Protein 3WQ5 (pdb70)

B-factor: mean 20.23, std 7.54, range [8.27, 58.3]

CATH classification: 3.20.20.80

Radius of gyration: 32.54 Å; Cα contacts (8 Å, |Δi|>4): 2121; chains: 2; bounding box: 75×90×69 Å

Secondary structure (DSSP, 8-state):
---GGGS-TT-EEEEE--HHHH---TT-TTPPPBHHHHHHHH-GGGSGGG--SSSTT-HHHHHHHHHHHHHHHT-SEEEEE--HHHHSTTSSGGG---HHHHHHHHHHHHHHHHTT-EEEEEEESS--BHHHHHHH-GGGSTTHHHHHHHHHHHHHHHHTTT--EEEEEE-HHHHHIIIIIS--STT----GGGSS-SS--TTTHHHHHHHHHHHHHHHHHHHIIIIIHHHH--EEEEEEE-PEEEESSSSHHHHHHHHHHHIIIIIHHHHHHHHSS--HHHHHHHGGGSPPPPHHHHHHHTT--SEEEEEE--EEEEEE----SS---SHHHHT-EEEESEETTEESS-B-SSTT-B--THHHHHHHHHHHHHTTS-EEEEEEE---EES-S-HHHHH--HHHHHHHHHHHHHHHHHHHTT-EEEEEEES-SB----GGGTTSEE--SEEEETTTTTEEEE-HHHHHHHHHTT-/--GGGS-TT-EEEEE--HHHH---TT-TTPPPBHHHHHHHH-GGGSGGG--SSSTT-HHHHHHHHHHHHHHHT-SEEEEE--HHHHSTTSSGGG---HHHHHHHHHHHHHHHHTT-EEEEEEESS--BHHHHHHH-GGGSTTHHHHHHHHHHHHHHHHTTT--EEEEEE-HHHHHIIIIIS--STT----GGGSS-SS--TTTHHHHHHHHHHHHHHHHHHHIIIIIHHHH--EEEEEEE-PEEEESSSSHHHHHHHHHHHIIIIIHHHHHHHHSS--HHHHHHHGGGSPPPPHHHHHHHTT--SEEEEEE--EEEEEE----SS---SHHHHT-EEEESEETTEESSEE-SSTT-EE-THHHHHHHHHHHHHTTS-EEEEEEE---EES-S-HHHHH--HHHHHHHHHHHHHHHHHHHTT-EEEEEEES-SB----GGGTTSEE--SEEEETTTTTEEEE-HHHHHHHHHTT-

Foldseek 3Di:
DFFCVLDDPQFFEAFEDECLWAAACQPHLQFAAFLQNVCLQVCLVLAAVSDGSNCKLNCLVCVLVLLVLRLLLPGQAYEYEQQQRLQQVLLAVVSDGRPRSLVSVVVNLVSNVVSNYAYAYAHEEQGHHVNCCVPANALLDLVNQVSLQVSLVVCCVSCLLRHFHYASYAALLCNLCCVADVLSFPVRAHDVVVVGGPHHHQQQRSQSSLLSVLSSLLSNLVCCVPPPCVPSVHFYFHEHEDAQEAQLDPDPQSVLLSVLRCLLRPQQQVVLQQPLFRDPLCCVQSPPSHDHQDPVRSVSRHVSGQAYAYEYFHHWHKGAADDDPDDDRHSVPSSRIDTHQDHPNHGVAPDAQDVRTHQDLLSLLVVLVCCCVPRVQGAYEHNEYWTKHFPDDDPVVVLACVVRLVRCVSNVVSVSVSVVVPRNYRYYHYPHCEQTQPGSHGNRIGGHCWYFDPPPPRDIHGHVNSVSSSVSHVD/DFCVLDDPQFFEAFEDECLWAAACQVHLQFAAFLQNVCLQVCLVLAAVSFGSNCKLNCLPCVLVLLVLRLLLPGQAYEYEQQQRLQQVLLAVVSDGRVSSLVSVVVNLVSNVVSNYAYAYEHEEQGHRVNCCVPANALLDLVNQVSLQVSLVVCCVSPLLRHFHYASYAALLCNLCCVADVLSFPVRAHDVVVVGGPHHHQQQRSQSSLLSVLSSLLSNLVCCVPPPCVPSVHFYEHEHEDAQEAQLDPDPQSVLLSVLRCLLRPQCQLVLQQPLFRDPLCCVQSPPSHDGQDPVRSVSRHVSGQEYEYEYFHHWHKGAADDDPDDDRHSVPSSRIDTHQDHVRHGVACDAQDVRTHQDLLSLLVVLVVCCVPRVQHAYEHNEYWTKHFPDDDPVVVLACVVGLVRCVSNVVSVSVSVVVPRNYRYYHYPHQEQTQPGSHGNRIGGHCWYFDPVPSRDTHGHVNSVSSSVSHVD

InterPro domains:
  IPR001360 Glycoside hydrolase family 1 [PF00232] (37-504)
  IPR001360 Glycoside hydrolase family 1 [PR00131] (336-350)
  IPR001360 Glycoside hydrolase family 1 [PR00131] (412-420)
  IPR001360 Glycoside hydrolase family 1 [PR00131] (433-444)
  IPR001360 Glycoside hydrolase family 1 [PR00131] (454-471)
  IPR001360 Glycoside hydrolase family 1 [PR00131] (478-490)
  IPR001360 Glycoside hydrolase family 1 [PTHR10353] (39-505)
  IPR017853 Glycoside hydrolase superfamily [SSF51445] (29-505)
  IPR018120 Glycoside hydrolase family 1, active site [PS00572] (412-420)
  IPR033132 Glycosyl hydrolases family 1, N-terminal conserved site [PS00653] (43-57)

Solvent-accessible surface area: 35012 Å² total; per-residue (Å²): 115,48,38,41,102,48,9,58,139,68,6,10,1,2,0,0,3,2,4,11,2,2,6,4,3,8,147,81,17,52,24,8,78,1,4,1,17,41,4,2,101,119,58,74,80,24,4,42,123,38,24,32,1,52,86,4,0,28,4,25,99,69,24,112,91,1,0,82,25,0,107,88,0,11,8,34,0,0,0,3,2,0,2,0,0,1,0,0,31,167,0,67,75,107,34,33,65,21,79,99,0,15,44,9,0,32,67,0,0,73,22,0,70,84,65,57,0,68,3,0,0,0,0,2,4,13,1,0,0,30,36,0,25,105,100,30,19,0,0,42,13,102,117,0,20,88,10,0,78,43,0,0,24,10,0,0,117,65,0,0,88,54,0,66,29,0,0,0,1,3,14,2,30,11,2,0,54,3,0,0,1,18,0,62,15,1,27,3,55,1,9,91,101,64,98,84,16,102,70,27,58,0,0,40,18,0,0,66,0,0,16,8,1,0,20,0,0,1,7,0,2,97,28,0,82,128,102,4,37,91,142,14,162,1,84,0,0,0,0,3,15,1,57,37,12,30,44,55,45,154,44,156,46,11,132,48,0,5,76,30,6,5,20,5,7,1,4,0,2,0,33,0,0,21,95,8,74,6,1,146,14,0,103,160,45,5,34,215,61,13,35,139,30,77,192,68,44,25,77,68,0,120,41,6,34,41,3,0,0,1,0,0,29,5,1,12,20,0,57,48,59,96,112,82,161,93,89,86,84,2,12,68,68,15,8,40,21,73,64,36,11,92,86,129,70,101,34,15,24,132,95,27,24,15,112,59,51,20,12,44,30,121,0,0,69,29,1,0,36,34,0,51,132,102,14,130,44,12,43,0,21,0,0,9,0,2,4,0,22,71,53,106,76,88,35,136,103,10,38,56,0,87,66,0,34,65,4,0,41,55,0,0,66,10,0,83,73,0,36,56,50,23,5,86,3,65,0,1,0,0,8,0,0,0,0,1,0,19,24,65,14,0,39,36,28,15,10,0,0,0,4,0,16,48,208,71,50,28,88,34,74,42,0,87,1,0,77,49,1,51,141,3,4,104,78,90,48,44,100,56,6,60,154,67,6,10,0,0,0,0,2,2,4,12,1,2,6,5,3,8,167,84,17,48,22,8,77,1,3,0,10,40,4,1,87,119,62,67,82,27,6,41,128,36,21,32,2,52,84,4,0,27,4,24,98,70,31,111,95,1,0,116,24,0,109,87,0,8,9,34,0,0,0,4,1,0,2,0,0,1,0,0,29,100,1,62,74,109,32,32,56,20,155,98,0,12,44,9,0,35,69,0,0,74,22,0,65,82,65,57,1,70,3,0,0,0,0,2,4,13,1,0,0,28,37,1,22,106,103,32,16,0,0,40,11,102,117,0,25,98,10,0,50,45,0,0,27,8,0,0,114,65,1,0,88,58,0,68,27,0,0,0,1,2,14,1,31,9,2,0,55,2,0,0,3,17,0,62,18,1,26,2,52,0,9,90,104,63,96,87,14,99,143,26,61,0,0,41,18,0,0,67,0,0,18,9,1,0,24,0,0,1,16,0,2,97,26,0,82,124,126,23,36,90,196,18,154,0,79,0,0,0,0,3,13,1,55,33,12,34,40,56,44,158,45,144,46,11,130,46,0,6,70,28,4,6,19,5,6,1,3,0,2,0,36,0,0,12,92,7,104,5,2,101,12,0,57,158,48,7,25,211,62,3,35,171,28,81,112,67,46,23,159,83,0,119,39,5,34,41,2,0,0,0,0,0,27,5,1,12,21,0,59,57,57,101,106,86,117,105,77,92,92,3,12,66,59,14,8,41,19,75,67,34,9,86,106,70,65,108,28,17,24,129,91,26,28,12,108,61,48,18,13,43,34,121,0,0,67,28,1,0,32,30,0,53,125,106,9,106,39,13,28,0,15,0,0,10,0,2,4,0,23,66,54,114,81,91,33,66,91,9,34,100,0,87,63,0,33,73,4,6,38,50,1,0,57,9,0,67,71,0,36,91,44,34,3,51,6,104,0,0,0,2,8,0,0,0,0,1,0,20,24,65,14,0,40,37,27,14,11,0,0,0,5,0,17,47,131,60,52,27,92,37,76,45,0,82,2,0,82,44,5,52,154,2,2,104,130

Sequence (949 aa):
SFNRTSFPDGFVFGAASSAYQFEGAAKEGGKGPNIWDTFTHEFPGKISNGSTGDVADDFYHRYKEDVKVLKFIGLDGFRMSISWARVLPRGKLSGGVNKEGIAFYNNVINDLLSKGIQPFITIFHWDLPQALEDEYGGFLSPHIVNDFRDFAELCFKEFGDRVKHWITMNEPWSYSYGGYDAGLLAPGRCSAFMAFCPKGNSGTEPYIVTHNLLLSHAAAVKLYKEKYQAYQKGQIGITLVTYWMIPYSNSKADKDAAQRALDFMYGWFIEPLSFGEYPKSMRRLVGKRLPRFTKEQAMLVKGSFDFLGLNYYIANYVLNVPTSNSVNLSYTTDSLSNQTAFRNGVAIGRPTGVPAFFMYPKGLKDLLVYTKEKYNDPVIYITENGMGDNNNVTTEEGIKDPQRVYFYNQHLLSLKNAIAAGVKVKGYFTWAFLDNFEWLSGYTQRFGIVYVDFKDGLKRYPKHSALWFKKFLLKFNRTSFPDGFVFGAASSAYQFEGAAKEGGKGPNIWDTFTHEFPGKISNGSTGDVADDFYHRYKEDVKVLKFIGLDGFRMSISWARVLPRGKLSGGVNKEGIAFYNNVINDLLSKGIQPFITIFHWDLPQALEDEYGGFLSPHIVNDFRDFAELCFKEFGDRVKHWITMNEPWSYSYGGYDAGLLAPGRCSAFMAFCPKGNSGTEPYIVTHNLLLSHAAAVKLYKEKYQAYQKGQIGITLVTYWMIPYSNSKADKDAAQRALDFMYGWFIEPLSFGEYPKSMRRLVGKRLPRFTKEQAMLVKGSFDFLGLNYYIANYVLNVPTSNSVNLSYTTDSLSNQTAFRNGVAIGRPTGVPAFFMYPKGLKDLLVYTKEKYNDPVIYITENGMGDNNNVTTEEGIKDPQRVYFYNQHLLSLKNAIAAGVKVKGYFTWAFLDNFEWLSGYTQRFGIVYVDFKDGLKRYPKHSALWFKKFLLK

Structure (mmCIF, N/CA/C/O backbone):
data_3WQ5
#
_entry.id   3WQ5
#
_cell.length_a   59.965
_cell.length_b   88.190
_cell.length_c   195.612
_cell.angle_alpha   90.00
_cell.angle_beta   90.00
_cell.angle_gamma   90.00
#
_symmetry.space_group_name_H-M   'P 21 21 21'
#
loop_
_entity.id
_entity.type
_entity.pdbx_description
1 polymer Beta-primeverosidase
2 branched beta-D-mannopyranose-(1-4)-2-acetamido-2-deoxy-beta-D-glucopyranose-(1-4)-2-acetamido-2-deoxy-beta-D-glucopyranose
3 branched 2-acetamido-2-deoxy-beta-D-glucopyranose-(1-4)-2-acetamido-2-deoxy-beta-D-glucopyranose
4 non-polymer 2-phenyl-N-(6-O-beta-D-xylopyranosyl-beta-D-glucopyranosyl)ethylamidine
5 non-polymer 2-acetamido-2-deoxy-beta-D-glucopyranose
6 water water
#
loop_
_atom_site.group_PDB
_atom_site.id
_atom_site.type_symbol
_atom_site.label_atom_id
_atom_site.label_alt_id
_atom_site.label_comp_id
_atom_site.label_asym_id
_atom_site.label_entity_id
_atom_site.label_seq_id
_atom_site.pdbx_PDB_ins_code
_atom_site.Cartn_x
_atom_site.Cartn_y
_atom_site.Cartn_z
_atom_site.occupancy
_atom_site.B_iso_or_equiv
_atom_site.auth_seq_id
_atom_site.auth_comp_id
_atom_site.auth_asym_id
_atom_site.auth_atom_id
_atom_site.pdbx_PDB_model_num
ATOM 1 N N . SER A 1 33 ? -32.134 39.188 -40.352 1.00 36.87 33 SER A N 1
ATOM 2 C CA . SER A 1 33 ? -32.632 38.253 -39.350 1.00 35.00 33 SER A CA 1
ATOM 3 C C . SER A 1 33 ? -31.475 37.551 -38.634 1.00 32.29 33 SER A C 1
ATOM 4 O O . SER A 1 33 ? -30.395 37.399 -39.210 1.00 34.65 33 SER A O 1
ATOM 7 N N . PHE A 1 34 ? -31.710 37.148 -37.384 1.00 30.06 34 PHE A N 1
ATOM 8 C CA . PHE A 1 34 ? -30.696 36.517 -36.528 1.00 30.20 34 PHE A CA 1
ATOM 9 C C . PHE A 1 34 ? -29.931 35.425 -37.271 1.00 26.41 34 PHE A C 1
ATOM 10 O O . PHE A 1 34 ? -30.522 34.450 -37.728 1.00 25.76 34 PHE A O 1
ATOM 18 N N . ASN A 1 35 ? -28.619 35.612 -37.408 1.00 28.60 35 ASN A N 1
ATOM 19 C CA . ASN A 1 35 ? -27.801 34.719 -38.225 1.00 27.11 35 ASN A CA 1
ATOM 20 C C . ASN A 1 35 ? -26.421 34.470 -37.619 1.00 24.69 35 ASN A C 1
ATOM 21 O O . ASN A 1 35 ? -26.088 35.033 -36.576 1.00 27.46 35 ASN A O 1
ATOM 26 N N . ARG A 1 36 ? -25.615 33.645 -38.283 1.00 25.32 36 ARG A N 1
ATOM 27 C CA . ARG A 1 36 ? -24.351 33.190 -37.711 1.00 22.18 36 ARG A CA 1
ATOM 28 C C . ARG A 1 36 ? -23.277 34.275 -37.616 1.00 24.84 36 ARG A C 1
ATOM 29 O O . ARG A 1 36 ? -22.279 34.086 -36.929 1.00 23.56 36 ARG A O 1
ATOM 37 N N . THR A 1 37 ? -23.469 35.409 -38.288 1.00 23.39 37 THR A N 1
ATOM 38 C CA . THR A 1 37 ? -22.493 36.495 -38.195 1.00 25.82 37 THR A CA 1
ATOM 39 C C . THR A 1 37 ? -22.487 37.114 -36.793 1.00 24.66 37 THR A C 1
ATOM 40 O O . THR A 1 37 ? -21.565 37.845 -36.432 1.00 26.48 37 THR A O 1
ATOM 44 N N . SER A 1 38 ? -23.516 36.813 -36.005 1.00 24.49 38 SER A N 1
ATOM 45 C CA . SER A 1 38 ? -23.574 37.249 -34.612 1.00 25.86 38 SER A CA 1
ATOM 46 C C . SER A 1 38 ? -22.598 36.471 -33.730 1.00 26.73 38 SER A C 1
ATOM 47 O O . SER A 1 38 ? -22.389 36.813 -32.567 1.00 28.39 38 SER A O 1
ATOM 50 N N . PHE A 1 39 ? -22.008 35.422 -34.289 1.00 25.68 39 PHE A N 1
ATOM 51 C CA . PHE A 1 39 ? -21.098 34.563 -33.541 1.00 26.10 39 PHE A CA 1
ATOM 52 C C . PHE A 1 39 ? -19.673 34.722 -34.063 1.00 27.51 39 PHE A C 1
ATOM 53 O O . PHE A 1 39 ? -19.480 35.270 -35.149 1.00 28.39 39 PHE A O 1
ATOM 61 N N . PRO A 1 40 ? -18.668 34.276 -33.282 1.00 26.96 40 PRO A N 1
ATOM 62 C CA . PRO A 1 40 ? -17.275 34.421 -33.723 1.00 29.03 40 PRO A CA 1
ATOM 63 C C . PRO A 1 40 ? -17.021 33.785 -35.084 1.00 28.63 40 PRO A C 1
ATOM 64 O O . PRO A 1 40 ? -17.653 32.781 -35.416 1.00 26.07 40 PRO A O 1
ATOM 68 N N . ASP A 1 41 ? -16.124 34.374 -35.867 1.00 30.24 41 ASP A N 1
ATOM 69 C CA . ASP A 1 41 ? -15.724 33.774 -37.135 1.00 32.07 41 ASP A CA 1
ATOM 70 C C . ASP A 1 41 ? -15.179 32.371 -36.891 1.00 29.55 41 ASP A C 1
ATOM 71 O O . ASP A 1 41 ? -14.408 32.154 -35.958 1.00 30.54 41 ASP A O 1
ATOM 76 N N . GLY A 1 42 ? -15.587 31.418 -37.721 1.00 28.98 42 GLY A N 1
ATOM 77 C CA . GLY A 1 42 ? -15.076 30.063 -37.617 1.00 29.97 42 GLY A CA 1
ATOM 78 C C . GLY A 1 42 ? -15.713 29.250 -36.504 1.00 27.83 42 GLY A C 1
ATOM 79 O O . GLY A 1 42 ? -15.275 28.136 -36.216 1.00 26.12 42 GLY A O 1
ATOM 80 N N . PHE A 1 43 ? -16.737 29.813 -35.870 1.00 25.28 43 PHE A N 1
ATOM 81 C CA . PHE A 1 43 ? -17.541 29.085 -34.893 1.00 22.85 43 PHE A CA 1
ATOM 82 C C . PHE A 1 43 ? -18.128 27.852 -35.569 1.00 22.87 43 PHE A C 1
ATOM 83 O O . PHE A 1 43 ? -18.593 27.931 -36.707 1.00 23.12 43 PHE A O 1
ATOM 91 N N . VAL A 1 44 ? -18.097 26.710 -34.890 1.00 18.33 44 VAL A N 1
ATOM 92 C CA . VAL A 1 44 ? -18.602 25.480 -35.490 1.00 20.38 44 VAL A CA 1
ATOM 93 C C . VAL A 1 44 ? -20.051 25.223 -35.096 1.00 21.29 44 VAL A C 1
ATOM 94 O O . VAL A 1 44 ? -20.358 24.992 -33.927 1.00 21.65 44 VAL A O 1
ATOM 98 N N . PHE A 1 45 ? -20.941 25.287 -36.081 1.00 19.77 45 PHE A N 1
ATOM 99 C CA . PHE A 1 45 ? -22.329 24.888 -35.884 1.00 18.38 45 PHE A CA 1
ATOM 100 C C . PHE A 1 45 ? -22.558 23.502 -36.469 1.00 17.74 45 PHE A C 1
ATOM 101 O O . PHE A 1 45 ? -22.247 23.245 -37.632 1.00 17.73 45 PHE A O 1
ATOM 109 N N . GLY A 1 46 ? -23.100 22.604 -35.659 1.00 18.37 46 GLY A N 1
ATOM 110 C CA . GLY A 1 46 ? -23.321 21.250 -36.117 1.00 16.92 46 GLY A CA 1
ATOM 111 C C . GLY A 1 46 ? -24.556 20.592 -35.544 1.00 16.53 46 GLY A C 1
ATOM 112 O O . GLY A 1 46 ? -25.327 21.215 -34.814 1.00 16.51 46 GLY A O 1
ATOM 113 N N . ALA A 1 47 ? -24.750 19.328 -35.905 1.00 14.94 47 ALA A N 1
ATOM 114 C CA . ALA A 1 47 ? -25.786 18.494 -35.314 1.00 13.80 47 ALA A CA 1
ATOM 115 C C . ALA A 1 47 ? -25.131 17.254 -34.725 1.00 15.48 47 ALA A C 1
ATOM 116 O O . ALA A 1 47 ? -24.004 16.908 -35.094 1.00 14.64 47 ALA A O 1
ATOM 118 N N . ALA A 1 48 ? -25.830 16.586 -33.813 1.00 13.80 48 ALA A N 1
ATOM 119 C CA . ALA A 1 48 ? -25.231 15.467 -33.094 1.00 13.38 48 ALA A CA 1
ATOM 120 C C . ALA A 1 48 ? -26.004 14.162 -33.260 1.00 12.60 48 ALA A C 1
ATOM 121 O O . ALA A 1 48 ? -27.187 14.154 -33.602 1.00 12.97 48 ALA A O 1
ATOM 123 N N . SER A 1 49 ? -25.306 13.057 -33.013 1.00 12.88 49 SER A N 1
ATOM 124 C CA . SER A 1 49 ? -25.864 11.716 -33.109 1.00 11.45 49 SER A CA 1
ATOM 125 C C . SER A 1 49 ? -25.051 10.785 -32.216 1.00 11.17 49 SER A C 1
ATOM 126 O O . SER A 1 49 ? -24.007 11.177 -31.705 1.00 11.25 49 SER A O 1
ATOM 129 N N . SER A 1 50 ? -25.533 9.562 -32.026 1.00 11.45 50 SER A N 1
ATOM 130 C CA . SER A 1 50 ? -24.732 8.523 -31.376 1.00 11.54 50 SER A CA 1
ATOM 131 C C . SER A 1 50 ? -24.996 7.185 -32.060 1.00 12.90 50 SER A C 1
ATOM 132 O O . SER A 1 50 ? -26.048 6.991 -32.673 1.00 12.00 50 SER A O 1
ATOM 135 N N . ALA A 1 51 ? -24.046 6.260 -31.948 1.00 11.66 51 ALA A N 1
ATOM 136 C CA . ALA A 1 51 ? -24.085 5.024 -32.732 1.00 13.02 51 ALA A CA 1
ATOM 137 C C . ALA A 1 51 ? -25.294 4.138 -32.442 1.00 12.16 51 ALA A C 1
ATOM 138 O O . ALA A 1 51 ? -26.011 3.733 -33.365 1.00 12.40 51 ALA A O 1
ATOM 140 N N . TYR A 1 52 ? -25.536 3.820 -31.176 1.00 11.71 52 TYR A N 1
ATOM 141 C CA . TYR A 1 52 ? -26.633 2.907 -30.888 1.00 12.76 52 TYR A CA 1
ATOM 142 C C . TYR A 1 52 ? -27.976 3.553 -31.215 1.00 11.41 52 TYR A C 1
ATOM 143 O O . TYR A 1 52 ? -28.930 2.870 -31.583 1.00 11.74 52 TYR A O 1
ATOM 152 N N . GLN A 1 53 ? -28.050 4.868 -31.082 1.00 11.95 53 GLN A N 1
ATOM 153 C CA . GLN A 1 53 ? -29.319 5.554 -31.283 1.00 12.39 53 GLN A CA 1
ATOM 154 C C . GLN A 1 53 ? -29.683 5.735 -32.755 1.00 13.36 53 GLN A C 1
ATOM 155 O O . GLN A 1 53 ? -30.855 5.933 -33.081 1.00 14.46 53 GLN A O 1
ATOM 161 N N . PHE A 1 54 ? -28.685 5.655 -33.634 1.00 12.00 54 PHE A N 1
ATOM 162 C CA . PHE A 1 54 ? -28.862 5.972 -35.055 1.00 12.83 54 PHE A CA 1
ATOM 163 C C . PHE A 1 54 ? -28.611 4.811 -36.015 1.00 14.19 54 PHE A C 1
ATOM 164 O O . PHE A 1 54 ? -29.308 4.673 -37.016 1.00 14.40 54 PHE A O 1
ATOM 172 N N . GLU A 1 55 ? -27.596 4.000 -35.730 1.00 13.17 55 GLU A N 1
ATOM 173 C CA . GLU A 1 55 ? -27.033 3.117 -36.751 1.00 12.36 55 GLU A CA 1
ATOM 174 C C . GLU A 1 55 ? -27.923 1.970 -37.217 1.00 12.36 55 GLU A C 1
ATOM 175 O O . GLU A 1 55 ? -28.060 1.749 -38.417 1.00 15.59 55 GLU A O 1
ATOM 181 N N . GLY A 1 56 ? -28.515 1.233 -36.287 1.00 13.61 56 GLY A N 1
ATOM 182 C CA . GLY A 1 56 ? -29.115 -0.037 -36.644 1.00 14.90 56 GLY A CA 1
ATOM 183 C C . GLY A 1 56 ? -28.021 -1.017 -37.013 1.00 17.90 56 GLY A C 1
ATOM 184 O O . GLY A 1 56 ? -26.908 -0.916 -36.489 1.00 17.11 56 GLY A O 1
ATOM 185 N N . ALA A 1 57 ? -28.328 -1.953 -37.913 1.00 16.98 57 ALA A N 1
ATOM 186 C CA . ALA A 1 57 ? -27.368 -2.976 -38.322 1.00 18.23 57 ALA A CA 1
ATOM 187 C C . ALA A 1 57 ? -26.687 -3.574 -37.097 1.00 17.51 57 ALA A C 1
ATOM 188 O O . ALA A 1 57 ? -25.469 -3.735 -37.065 1.00 16.62 57 ALA A O 1
ATOM 190 N N . ALA A 1 58 ? -27.492 -3.874 -36.082 1.00 18.64 58 ALA A N 1
ATOM 191 C CA . ALA A 1 58 ? -26.980 -4.226 -34.767 1.00 15.48 58 ALA A CA 1
ATOM 192 C C . ALA A 1 58 ? -26.360 -5.617 -34.769 1.00 19.81 58 ALA A C 1
ATOM 193 O O . ALA A 1 58 ? -25.470 -5.903 -33.971 1.00 17.65 58 ALA A O 1
ATOM 195 N N . LYS A 1 59 ? -26.833 -6.469 -35.674 1.00 19.71 59 LYS A N 1
ATOM 196 C CA . LYS A 1 59 ? -26.329 -7.831 -35.809 1.00 20.34 59 LYS A CA 1
ATOM 197 C C . LYS A 1 59 ? -25.767 -8.077 -37.207 1.00 23.91 59 LYS A C 1
ATOM 198 O O . LYS A 1 59 ? -25.850 -9.194 -37.722 1.00 27.19 59 LYS A O 1
ATOM 202 N N . GLU A 1 60 ? -25.216 -7.038 -37.827 1.00 22.43 60 GLU A N 1
ATOM 203 C CA . GLU A 1 60 ? -24.685 -7.147 -39.183 1.00 26.30 60 GLU A CA 1
ATOM 204 C C . GLU A 1 60 ? -23.241 -6.702 -39.267 1.00 24.03 60 GLU A C 1
ATOM 205 O O . GLU A 1 60 ? -22.695 -6.137 -38.320 1.00 21.81 60 GLU A O 1
ATOM 211 N N . GLY A 1 61 ? -22.651 -6.931 -40.435 1.00 23.50 61 GLY A N 1
ATOM 212 C CA . GLY A 1 61 ? -21.351 -6.388 -40.775 1.00 24.59 61 GLY A CA 1
ATOM 213 C C . GLY A 1 61 ? -20.243 -6.759 -39.817 1.00 21.76 61 GLY A C 1
ATOM 214 O O . GLY A 1 61 ? -19.304 -5.988 -39.636 1.00 20.41 61 GLY A O 1
ATOM 215 N N . GLY A 1 62 ? -20.358 -7.935 -39.203 1.00 21.11 62 GLY A N 1
ATOM 216 C CA . GLY A 1 62 ? -19.338 -8.445 -38.305 1.00 19.78 62 GLY A CA 1
ATOM 217 C C . GLY A 1 62 ? -19.418 -7.902 -36.887 1.00 18.98 62 GLY A C 1
ATOM 218 O O . GLY A 1 62 ? -18.613 -8.270 -36.038 1.00 19.09 62 GLY A O 1
ATOM 219 N N . LYS A 1 63 ? -20.386 -7.027 -36.631 1.00 18.61 63 LYS A N 1
ATOM 220 C CA . LYS A 1 63 ? -20.528 -6.406 -35.311 1.00 16.89 63 LYS A CA 1
ATOM 221 C C . LYS A 1 63 ? -20.870 -7.406 -34.206 1.00 16.97 63 LYS A C 1
ATOM 222 O O . LYS A 1 63 ? -21.675 -8.315 -34.406 1.00 17.83 63 LYS A O 1
ATOM 228 N N . GLY A 1 64 ? -20.256 -7.226 -33.040 1.00 15.06 64 GLY A N 1
ATOM 229 C CA . GLY A 1 64 ? -20.570 -8.028 -31.874 1.00 15.84 64 GLY A CA 1
ATOM 230 C C . GLY A 1 64 ? -21.602 -7.349 -30.993 1.00 16.76 64 GLY A C 1
ATOM 231 O O . GLY A 1 64 ? -21.945 -6.183 -31.205 1.00 16.16 64 GLY A O 1
ATOM 232 N N . PRO A 1 65 ? -22.107 -8.074 -29.990 1.00 16.09 65 PRO A N 1
ATOM 233 C CA . PRO A 1 65 ? -23.154 -7.532 -29.118 1.00 14.84 65 PRO A CA 1
ATOM 234 C C . PRO A 1 65 ? -22.626 -6.480 -28.150 1.00 14.17 65 PRO A C 1
ATOM 235 O O . PRO A 1 65 ? -21.494 -6.601 -27.679 1.00 13.58 65 PRO A O 1
ATOM 239 N N . ASN A 1 66 ? -23.430 -5.456 -27.873 1.00 13.47 66 ASN A N 1
ATOM 240 C CA . ASN A 1 66 ? -23.108 -4.517 -26.804 1.00 13.68 66 ASN A CA 1
ATOM 241 C C . ASN A 1 66 ? -24.179 -4.559 -25.721 1.00 13.15 66 ASN A C 1
ATOM 242 O O . ASN A 1 66 ? -25.196 -5.234 -25.870 1.00 12.76 66 ASN A O 1
ATOM 247 N N . ILE A 1 67 ? -23.948 -3.848 -24.623 1.00 12.19 67 ILE A N 1
ATOM 248 C CA . ILE A 1 67 ? -24.837 -3.954 -23.476 1.00 13.01 67 ILE A CA 1
ATOM 249 C C . ILE A 1 67 ? -26.221 -3.381 -23.756 1.00 12.67 67 ILE A C 1
ATOM 250 O O . ILE A 1 67 ? -27.173 -3.683 -23.039 1.00 12.07 67 ILE A O 1
ATOM 255 N N . TRP A 1 68 ? -26.333 -2.557 -24.793 1.00 14.67 68 TRP A N 1
ATOM 256 C CA . TRP A 1 68 ? -27.631 -1.991 -25.151 1.00 13.20 68 TRP A CA 1
ATOM 257 C C . TRP A 1 68 ? -28.448 -2.953 -26.012 1.00 14.43 68 TRP A C 1
ATOM 258 O O . TRP A 1 68 ? -29.677 -2.986 -25.893 1.00 14.39 68 TRP A O 1
ATOM 269 N N . ASP A 1 69 ? -27.776 -3.746 -26.850 1.00 14.04 69 ASP A N 1
ATOM 270 C CA . ASP A 1 69 ? -28.433 -4.882 -27.501 1.00 15.05 69 ASP A CA 1
ATOM 271 C C . ASP A 1 69 ? -29.038 -5.778 -26.433 1.00 15.03 69 ASP A C 1
ATOM 272 O O . ASP A 1 69 ? -30.197 -6.181 -26.518 1.00 16.03 69 ASP A O 1
ATOM 277 N N . THR A 1 70 ? -28.228 -6.087 -25.427 1.00 14.68 70 THR A N 1
ATOM 278 C CA . THR A 1 70 ? -28.630 -6.978 -24.346 1.00 16.27 70 THR A CA 1
ATOM 279 C C . THR A 1 70 ? -29.765 -6.393 -23.505 1.00 16.76 70 THR A C 1
ATOM 280 O O . THR A 1 70 ? -30.765 -7.063 -23.246 1.00 16.27 70 THR A O 1
ATOM 284 N N . PHE A 1 71 ? -29.609 -5.135 -23.099 1.00 15.78 71 PHE A N 1
ATOM 285 C CA . PHE A 1 71 ? -30.574 -4.459 -22.228 1.00 14.39 71 PHE A CA 1
ATOM 286 C C . PHE A 1 71 ? -31.959 -4.340 -22.861 1.00 16.20 71 PHE A C 1
ATOM 287 O O . PHE A 1 71 ? -32.961 -4.691 -22.239 1.00 16.37 71 PHE A O 1
ATOM 295 N N . THR A 1 72 ? -32.012 -3.851 -24.096 1.00 14.77 72 THR A N 1
ATOM 296 C CA . THR A 1 72 ? -33.298 -3.642 -24.754 1.00 15.55 72 THR A CA 1
ATOM 297 C C . THR A 1 72 ? -34.029 -4.959 -25.017 1.00 17.57 72 THR A C 1
ATOM 298 O O . THR A 1 72 ? -35.257 -5.011 -24.960 1.00 19.03 72 THR A O 1
ATOM 302 N N . HIS A 1 73 ? -33.278 -6.019 -25.290 1.00 16.54 73 HIS A N 1
ATOM 303 C CA . HIS A 1 73 ? -33.898 -7.311 -25.571 1.00 18.73 73 HIS A CA 1
ATOM 304 C C . HIS A 1 73 ? -34.332 -8.034 -24.300 1.00 20.96 73 HIS A C 1
ATOM 305 O O . HIS A 1 73 ? -35.386 -8.667 -24.279 1.00 20.38 73 HIS A O 1
ATOM 312 N N . GLU A 1 74 ? -33.542 -7.926 -23.235 1.00 18.18 74 GLU A N 1
ATOM 313 C CA . GLU A 1 74 ? -33.839 -8.664 -22.013 1.00 17.58 74 GLU A CA 1
ATOM 314 C C . GLU A 1 74 ? -34.718 -7.887 -21.031 1.00 18.57 74 GLU A C 1
ATOM 315 O O . GLU A 1 74 ? -35.326 -8.483 -20.145 1.00 18.92 74 GLU A O 1
ATOM 321 N N . PHE A 1 75 ? -34.810 -6.570 -21.198 1.00 17.78 75 PHE A N 1
ATOM 322 C CA . PHE A 1 75 ? -35.705 -5.772 -20.357 1.00 17.15 75 PHE A CA 1
ATOM 323 C C . PHE A 1 75 ? -36.605 -4.840 -21.167 1.00 18.43 75 PHE A C 1
ATOM 324 O O . PHE A 1 75 ? -36.503 -3.620 -21.064 1.00 19.16 75 PHE A O 1
ATOM 332 N N . PRO A 1 76 ? -37.515 -5.422 -21.966 1.00 21.51 76 PRO A N 1
ATOM 333 C CA . PRO A 1 76 ? -38.431 -4.617 -22.784 1.00 19.53 76 PRO A CA 1
ATOM 334 C C . PRO A 1 76 ? -39.350 -3.733 -21.940 1.00 17.24 76 PRO A C 1
ATOM 335 O O . PRO A 1 76 ? -39.868 -2.740 -22.443 1.00 18.79 76 PRO A O 1
ATOM 339 N N . GLY A 1 77 ? -39.533 -4.077 -20.669 1.00 15.74 77 GLY A N 1
ATOM 340 C CA . GLY A 1 77 ? -40.343 -3.264 -19.780 1.00 18.70 77 GLY A CA 1
ATOM 341 C C . GLY A 1 77 ? -39.681 -1.948 -19.414 1.00 19.49 77 GLY A C 1
ATOM 342 O O . GLY A 1 77 ? -40.337 -1.031 -18.918 1.00 18.35 77 GLY A O 1
ATOM 343 N N . LYS A 1 78 ? -38.376 -1.853 -19.659 1.00 18.26 78 LYS A N 1
ATOM 344 C CA . LYS A 1 78 ? -37.620 -0.649 -19.329 1.00 17.87 78 LYS A CA 1
ATOM 345 C C . LYS A 1 78 ? -37.469 0.276 -20.536 1.00 17.17 78 LYS A C 1
ATOM 346 O O . LYS A 1 78 ? -36.888 1.355 -20.430 1.00 15.81 78 LYS A O 1
ATOM 352 N N . ILE A 1 79 ? -38.011 -0.140 -21.677 1.00 15.03 79 ILE A N 1
ATOM 353 C CA . ILE A 1 79 ? -38.043 0.708 -22.864 1.00 17.43 79 ILE A CA 1
ATOM 354 C C . ILE A 1 79 ? -39.492 0.990 -23.243 1.00 18.11 79 ILE A C 1
ATOM 355 O O . ILE A 1 79 ? -40.295 0.061 -23.327 1.00 19.07 79 ILE A O 1
ATOM 360 N N . SER A 1 80 ? -39.827 2.262 -23.450 1.00 19.08 80 SER A N 1
ATOM 361 C CA . SER A 1 80 ? -41.166 2.627 -23.910 1.00 21.97 80 SER A CA 1
ATOM 362 C C . SER A 1 80 ? -41.527 1.801 -25.137 1.00 23.70 80 SER A C 1
ATOM 363 O O . SER A 1 80 ? -40.788 1.798 -26.124 1.00 24.00 80 SER A O 1
ATOM 366 N N . ASN A 1 81 ? -42.644 1.080 -25.043 1.00 24.55 81 ASN A N 1
ATOM 367 C CA . ASN A 1 81 ? -43.179 0.235 -26.116 1.00 24.45 81 ASN A CA 1
ATOM 368 C C . ASN A 1 81 ? -42.334 -0.978 -26.458 1.00 25.13 81 ASN A C 1
ATOM 369 O O . ASN A 1 81 ? -42.563 -1.612 -27.489 1.00 23.11 81 ASN A O 1
ATOM 374 N N . GLY A 1 82 ? -41.370 -1.311 -25.607 1.00 19.62 82 GLY A N 1
ATOM 375 C CA . GLY A 1 82 ? -40.528 -2.465 -25.857 1.00 20.88 82 GLY A CA 1
ATOM 376 C C . GLY A 1 82 ? -39.757 -2.356 -27.159 1.00 19.67 82 GLY A C 1
ATOM 377 O O . GLY A 1 82 ? -39.588 -3.343 -27.870 1.00 24.90 82 GLY A O 1
ATOM 378 N N . SER A 1 83 ? -39.298 -1.148 -27.469 1.00 20.54 83 SER A N 1
ATOM 379 C CA . SER A 1 83 ? -38.495 -0.888 -28.663 1.00 20.35 83 SER A CA 1
ATOM 380 C C . SER A 1 83 ? -37.024 -1.248 -28.462 1.00 20.28 83 SER A C 1
ATOM 381 O O . SER A 1 83 ? -36.566 -1.420 -27.331 1.00 17.15 83 SER A O 1
ATOM 384 N N . THR A 1 84 ? -36.290 -1.359 -29.569 1.00 17.36 84 THR A N 1
ATOM 385 C CA . THR A 1 84 ? -34.843 -1.568 -29.526 1.00 17.36 84 THR A CA 1
ATOM 386 C C . THR A 1 84 ? -34.138 -0.680 -30.539 1.00 17.75 84 THR A C 1
ATOM 387 O O . THR A 1 84 ? -34.779 0.025 -31.319 1.00 17.56 84 THR A O 1
ATOM 391 N N . GLY A 1 85 ? -32.812 -0.736 -30.537 1.00 16.31 85 GLY A N 1
ATOM 392 C CA . GLY A 1 85 ? -32.022 -0.040 -31.534 1.00 13.29 85 GLY A CA 1
ATOM 393 C C . GLY A 1 85 ? -31.532 -0.974 -32.628 1.00 16.89 85 GLY A C 1
ATOM 394 O O . GLY A 1 85 ? -30.565 -0.661 -33.326 1.00 16.33 85 GLY A O 1
ATOM 395 N N . ASP A 1 86 ? -32.200 -2.119 -32.776 1.00 16.54 86 ASP A N 1
ATOM 396 C CA . ASP A 1 86 ? -31.859 -3.092 -33.819 1.00 18.90 86 ASP A CA 1
ATOM 397 C C . ASP A 1 86 ? -31.745 -2.441 -35.196 1.00 17.63 86 ASP A C 1
ATOM 398 O O . ASP A 1 86 ? -30.826 -2.736 -35.964 1.00 17.01 86 ASP A O 1
ATOM 403 N N . VAL A 1 87 ? -32.690 -1.559 -35.502 1.00 16.19 87 VAL A N 1
ATOM 404 C CA . VAL A 1 87 ? -32.725 -0.881 -36.790 1.00 16.14 87 VAL A CA 1
ATOM 405 C C . VAL A 1 87 ? -32.499 0.621 -36.632 1.00 17.35 87 VAL A C 1
ATOM 406 O O . VAL A 1 87 ? -31.789 1.231 -37.432 1.00 17.52 87 VAL A O 1
ATOM 410 N N . ALA A 1 88 ? -33.096 1.208 -35.596 1.00 17.58 88 ALA A N 1
ATOM 411 C CA . ALA A 1 88 ? -32.982 2.644 -35.345 1.00 16.91 88 ALA A CA 1
ATOM 412 C C . ALA A 1 88 ? -33.284 3.453 -36.615 1.00 16.99 88 ALA A C 1
ATOM 413 O O . ALA A 1 88 ? -34.320 3.248 -37.248 1.00 17.84 88 ALA A O 1
ATOM 415 N N . ASP A 1 89 ? -32.377 4.350 -36.993 1.00 15.45 89 ASP A N 1
ATOM 416 C CA . ASP A 1 89 ? -32.533 5.144 -38.210 1.00 13.45 89 ASP A CA 1
ATOM 417 C C . ASP A 1 89 ? -31.927 4.453 -39.427 1.00 14.54 89 ASP A C 1
ATOM 418 O O . ASP A 1 89 ? -31.986 4.978 -40.538 1.00 15.34 89 ASP A O 1
ATOM 423 N N . ASP A 1 90 ? -31.342 3.281 -39.205 1.00 15.70 90 ASP A N 1
ATOM 424 C CA . ASP A 1 90 ? -30.580 2.578 -40.239 1.00 15.50 90 ASP A CA 1
ATOM 425 C C . ASP A 1 90 ? -29.541 3.506 -40.874 1.00 14.65 90 ASP A C 1
ATOM 426 O O . ASP A 1 90 ? -29.317 3.475 -42.082 1.00 15.56 90 ASP A O 1
ATOM 431 N N . PHE A 1 91 ? -28.912 4.336 -40.045 1.00 13.46 91 PHE A N 1
ATOM 432 C CA . PHE A 1 91 ? -27.876 5.262 -40.491 1.00 13.67 91 PHE A CA 1
ATOM 433 C C . PHE A 1 91 ? -26.699 4.491 -41.083 1.00 16.73 91 PHE A C 1
ATOM 434 O O . PHE A 1 91 ? -25.955 5.010 -41.913 1.00 16.19 91 PHE A O 1
ATOM 442 N N . TYR A 1 92 ? -26.545 3.243 -40.653 1.00 13.95 92 TYR A N 1
ATOM 443 C CA . TYR A 1 92 ? -25.471 2.391 -41.153 1.00 15.93 92 TYR A CA 1
ATOM 444 C C . TYR A 1 92 ? -25.544 2.189 -42.672 1.00 18.95 92 TYR A C 1
ATOM 445 O O . TYR A 1 92 ? -24.517 2.158 -43.351 1.00 17.23 92 TYR A O 1
ATOM 454 N N . HIS A 1 93 ? -26.758 2.052 -43.201 1.00 18.06 93 HIS A N 1
ATOM 455 C CA . HIS A 1 93 ? -26.938 1.888 -44.643 1.00 18.85 93 HIS A CA 1
ATOM 456 C C . HIS A 1 93 ? -27.287 3.202 -45.341 1.00 22.24 93 HIS A C 1
ATOM 457 O O . HIS A 1 93 ? -27.040 3.364 -46.537 1.00 23.47 93 HIS A O 1
ATOM 464 N N . ARG A 1 94 ? -27.861 4.140 -44.596 1.00 18.11 94 ARG A N 1
ATOM 465 C CA . ARG A 1 94 ? -28.417 5.346 -45.209 1.00 17.40 94 ARG A CA 1
ATOM 466 C C . ARG A 1 94 ? -27.497 6.561 -45.111 1.00 18.03 94 ARG A C 1
ATOM 467 O O . ARG A 1 94 ? -27.893 7.669 -45.474 1.00 17.09 94 ARG A O 1
ATOM 475 N N . TYR A 1 95 ? -26.276 6.358 -44.623 1.00 15.70 95 TYR A N 1
ATOM 476 C CA . TYR A 1 95 ? -25.391 7.481 -44.308 1.00 15.18 95 TYR A CA 1
ATOM 477 C C . TYR A 1 95 ? -25.122 8.427 -45.490 1.00 17.17 95 TYR A C 1
ATOM 478 O O . TYR A 1 95 ? -25.003 9.636 -45.298 1.00 16.02 95 TYR A O 1
ATOM 487 N N . LYS A 1 96 ? -25.032 7.896 -46.707 1.00 19.23 96 LYS A N 1
ATOM 488 C CA . LYS A 1 96 ? -24.724 8.749 -47.854 1.00 21.25 96 LYS A CA 1
ATOM 489 C C . LYS A 1 96 ? -25.815 9.790 -48.092 1.00 18.89 96 LYS A C 1
ATOM 490 O O . LYS A 1 96 ? -25.522 10.962 -48.335 1.00 18.94 96 LYS A O 1
ATOM 495 N N . GLU A 1 97 ? -27.069 9.366 -48.011 1.00 18.53 97 GLU A N 1
ATOM 496 C CA . GLU A 1 97 ? -28.178 10.299 -48.181 1.00 20.12 97 GLU A CA 1
ATOM 497 C C . GLU A 1 97 ? -28.309 11.234 -46.978 1.00 19.55 97 GLU A C 1
ATOM 498 O O . GLU A 1 97 ? -28.718 12.388 -47.124 1.00 18.31 97 GLU A O 1
ATOM 502 N N . ASP A 1 98 ? -27.948 10.741 -45.795 1.00 18.10 98 ASP A N 1
ATOM 503 C CA . ASP A 1 98 ? -27.999 11.569 -44.589 1.00 18.57 98 ASP A CA 1
ATOM 504 C C . ASP A 1 98 ? -26.961 12.681 -44.627 1.00 17.62 98 ASP A C 1
ATOM 505 O O . ASP A 1 98 ? -27.229 13.801 -44.190 1.00 16.88 98 ASP A O 1
ATOM 510 N N . VAL A 1 99 ? -25.777 12.379 -45.148 1.00 16.12 99 VAL A N 1
ATOM 511 C CA . VAL A 1 99 ? -24.732 13.389 -45.254 1.00 17.51 99 VAL A CA 1
ATOM 512 C C . VAL A 1 99 ? -25.169 14.495 -46.221 1.00 16.23 99 VAL A C 1
ATOM 513 O O . VAL A 1 99 ? -24.842 15.669 -46.028 1.00 18.20 99 VAL A O 1
ATOM 517 N N . LYS A 1 100 ? -25.944 14.128 -47.238 1.00 16.44 100 LYS A N 1
ATOM 518 C CA . LYS A 1 100 ? -26.505 15.125 -48.146 1.00 19.13 100 LYS A CA 1
ATOM 519 C C . LYS A 1 100 ? -27.442 16.079 -47.397 1.00 16.65 100 LYS A C 1
ATOM 520 O O . LYS A 1 100 ? -27.496 17.271 -47.709 1.00 18.75 100 LYS A O 1
ATOM 524 N N . VAL A 1 101 ? -28.161 15.555 -46.406 1.00 18.24 101 VAL A N 1
ATOM 525 C CA . VAL A 1 101 ? -29.055 16.378 -45.592 1.00 18.46 101 VAL A CA 1
ATOM 526 C C . VAL A 1 101 ? -28.255 17.348 -44.725 1.00 18.40 101 VAL A C 1
ATOM 527 O O . VAL A 1 101 ? -28.618 18.514 -44.597 1.00 17.23 101 VAL A O 1
ATOM 531 N N . LEU A 1 102 ? -27.165 16.864 -44.129 1.00 17.25 102 LEU A N 1
ATOM 532 C CA . LEU A 1 102 ? -26.284 17.731 -43.348 1.00 16.20 102 LEU A CA 1
ATOM 533 C C . LEU A 1 102 ? -25.724 18.869 -44.202 1.00 17.62 102 LEU A C 1
ATOM 534 O O . LEU A 1 102 ? -25.606 20.001 -43.739 1.00 16.70 102 LEU A O 1
ATOM 539 N N . LYS A 1 103 ? -25.377 18.568 -45.452 1.00 16.33 103 LYS A N 1
ATOM 540 C CA . LYS A 1 103 ? -24.836 19.586 -46.350 1.00 17.37 103 LYS A CA 1
ATOM 541 C C . LYS A 1 103 ? -25.924 20.586 -46.745 1.00 19.95 103 LYS A C 1
ATOM 542 O O . LYS A 1 103 ? -25.675 21.790 -46.837 1.00 19.85 103 LYS A O 1
ATOM 548 N N . PHE A 1 104 ? -27.126 20.071 -46.976 1.00 18.99 104 PHE A N 1
ATOM 549 C CA . PHE A 1 104 ? -28.275 20.909 -47.301 1.00 20.26 104 PHE A CA 1
ATOM 550 C C . PHE A 1 104 ? -28.536 21.934 -46.197 1.00 21.93 104 PHE A C 1
ATOM 551 O O . PHE A 1 104 ? -28.778 23.106 -46.471 1.00 19.20 104 PHE A O 1
ATOM 559 N N . ILE A 1 105 ? -28.475 21.487 -44.947 1.00 18.26 105 ILE A N 1
ATOM 560 C CA . ILE A 1 105 ? -28.682 22.385 -43.817 1.00 17.92 105 ILE A CA 1
ATOM 561 C C . ILE A 1 105 ? -27.521 23.380 -43.718 1.00 19.72 105 ILE A C 1
ATOM 562 O O . ILE A 1 105 ? -27.696 24.516 -43.276 1.00 21.89 105 ILE A O 1
ATOM 567 N N . GLY A 1 106 ? -26.339 22.962 -44.159 1.00 17.75 106 GLY A N 1
ATOM 568 C CA . GLY A 1 106 ? -25.197 23.857 -44.207 1.00 19.80 106 GLY A CA 1
ATOM 569 C C . GLY A 1 106 ? -24.335 23.820 -42.960 1.00 18.23 106 GLY A C 1
ATOM 570 O O . GLY A 1 106 ? -23.642 24.787 -42.641 1.00 20.39 106 GLY A O 1
ATOM 571 N N . LEU A 1 107 ? -24.368 22.690 -42.264 1.00 18.55 107 LEU A N 1
ATOM 572 C CA . LEU A 1 107 ? -23.654 22.533 -41.001 1.00 18.42 107 LEU A CA 1
ATOM 573 C C . LEU A 1 107 ? -22.133 22.517 -41.178 1.00 18.98 107 LEU A C 1
ATOM 574 O O . LEU A 1 107 ? -21.622 22.030 -42.188 1.00 20.18 107 LEU A O 1
ATOM 579 N N . ASP A 1 108 ? -21.425 23.075 -40.198 1.00 17.69 108 ASP A N 1
ATOM 580 C CA . ASP A 1 108 ? -19.963 23.085 -40.174 1.00 19.36 108 ASP A CA 1
ATOM 581 C C . ASP A 1 108 ? -19.406 21.753 -39.685 1.00 19.47 108 ASP A C 1
ATOM 582 O O . ASP A 1 108 ? -18.318 21.330 -40.084 1.00 19.12 108 ASP A O 1
ATOM 587 N N . GLY A 1 109 ? -20.146 21.121 -38.781 1.00 16.19 109 GLY A N 1
ATOM 588 C CA . GLY A 1 109 ? -19.669 19.929 -38.108 1.00 17.45 109 GLY A CA 1
ATOM 589 C C . GLY A 1 109 ? -20.750 18.900 -37.865 1.00 17.84 109 GLY A C 1
ATOM 590 O O . GLY A 1 109 ? -21.942 19.193 -37.925 1.00 15.22 109 GLY A O 1
ATOM 591 N N . PHE A 1 110 ? -20.324 17.673 -37.600 1.00 13.71 110 PHE A N 1
ATOM 592 C CA . PHE A 1 110 ? -21.246 16.603 -37.273 1.00 13.09 110 PHE A CA 1
ATOM 593 C C . PHE A 1 110 ? -20.652 15.787 -36.139 1.00 14.02 110 PHE A C 1
ATOM 594 O O . PHE A 1 110 ? -19.525 15.304 -36.243 1.00 13.34 110 PHE A O 1
ATOM 602 N N . ARG A 1 111 ? -21.404 15.660 -35.051 1.00 11.81 111 ARG A N 1
ATOM 603 C CA . ARG A 1 111 ? -20.968 14.846 -33.925 1.00 10.89 111 ARG A CA 1
ATOM 604 C C . ARG A 1 111 ? -21.592 13.456 -34.018 1.00 12.05 111 ARG A C 1
ATOM 605 O O . ARG A 1 111 ? -22.799 13.304 -34.204 1.00 12.00 111 ARG A O 1
ATOM 613 N N . MET A 1 112 ? -20.748 12.437 -33.922 1.00 10.79 112 MET A N 1
ATOM 614 C CA . ME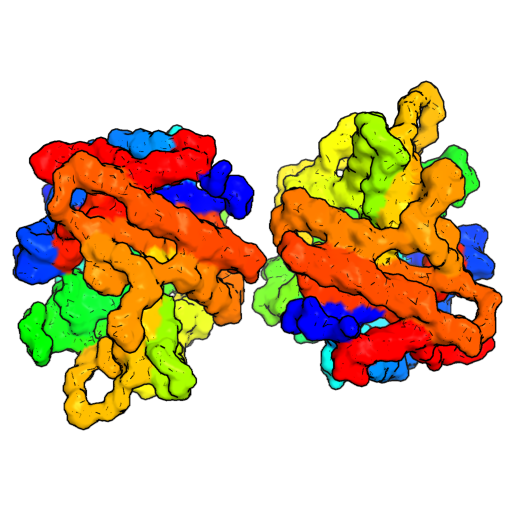T A 1 112 ? -21.189 11.060 -34.040 1.00 9.38 112 MET A CA 1
ATOM 615 C C . MET A 1 112 ? -20.291 10.200 -33.164 1.00 11.23 112 MET A C 1
ATOM 616 O O . MET A 1 112 ? -19.211 10.643 -32.775 1.00 11.73 112 MET A O 1
ATOM 621 N N . SER A 1 113 ? -20.720 8.980 -32.861 1.00 10.21 113 SER A N 1
ATOM 622 C CA . SER A 1 113 ? -19.922 8.115 -31.992 1.00 10.75 113 SER A CA 1
ATOM 623 C C . SER A 1 113 ? -19.511 6.828 -32.697 1.00 12.17 113 SER A C 1
ATOM 624 O O . SER A 1 113 ? -20.109 6.423 -33.698 1.00 12.93 113 SER A O 1
ATOM 627 N N . ILE A 1 114 ? -18.459 6.206 -32.172 1.00 9.37 114 ILE A N 1
ATOM 628 C CA . ILE A 1 114 ? -17.960 4.938 -32.693 1.00 13.04 114 ILE A CA 1
ATOM 629 C C . ILE A 1 114 ? -18.555 3.778 -31.912 1.00 10.93 114 ILE A C 1
ATOM 630 O O . ILE A 1 114 ? -18.470 3.754 -30.688 1.00 10.94 114 ILE A O 1
ATOM 635 N N . SER A 1 115 ? -19.155 2.819 -32.608 1.00 11.71 115 SER A N 1
ATOM 636 C CA . SER A 1 115 ? -19.644 1.618 -31.937 1.00 11.62 115 SER A CA 1
ATOM 637 C C . SER A 1 115 ? -18.474 0.694 -31.621 1.00 13.26 115 SER A C 1
ATOM 638 O O . SER A 1 115 ? -17.922 0.054 -32.514 1.00 13.08 115 SER A O 1
ATOM 641 N N . TRP A 1 116 ? -18.111 0.649 -30.346 1.00 13.70 116 TRP A N 1
ATOM 642 C CA . TRP A 1 116 ? -17.011 -0.178 -29.853 1.00 11.86 116 TRP A CA 1
ATOM 643 C C . TRP A 1 116 ? -17.115 -1.614 -30.355 1.00 13.14 116 TRP A C 1
ATOM 644 O O . TRP A 1 116 ? -16.156 -2.159 -30.900 1.00 13.75 116 TRP A O 1
ATOM 655 N N . ALA A 1 117 ? -18.286 -2.223 -30.194 1.00 12.10 117 ALA A N 1
ATOM 656 C CA . ALA A 1 117 ? -18.454 -3.620 -30.581 1.00 13.57 117 ALA A CA 1
ATOM 657 C C . ALA A 1 117 ? -18.553 -3.804 -32.094 1.00 15.02 117 ALA A C 1
ATOM 658 O O . ALA A 1 117 ? -18.511 -4.933 -32.589 1.00 15.98 117 ALA A O 1
ATOM 660 N N . ARG A 1 118 ? -18.698 -2.710 -32.836 1.00 12.90 118 ARG A N 1
ATOM 661 C CA . ARG A 1 118 ? -18.683 -2.826 -34.292 1.00 13.11 118 ARG A CA 1
ATOM 662 C C . ARG A 1 118 ? -17.250 -2.892 -34.817 1.00 15.78 118 ARG A C 1
ATOM 663 O O . ARG A 1 118 ? -16.975 -3.595 -35.791 1.00 16.52 118 ARG A O 1
ATOM 671 N N . VAL A 1 119 ? -16.333 -2.174 -34.176 1.00 14.92 119 VAL A N 1
ATOM 672 C CA . VAL A 1 119 ? -14.941 -2.200 -34.620 1.00 14.58 119 VAL A CA 1
ATOM 673 C C . VAL A 1 119 ? -14.111 -3.238 -33.853 1.00 15.79 119 VAL A C 1
ATOM 674 O O . VAL A 1 119 ? -13.160 -3.792 -34.404 1.00 15.16 119 VAL A O 1
ATOM 678 N N . LEU A 1 120 ? -14.472 -3.503 -32.597 1.00 15.17 120 LEU A N 1
ATOM 679 C CA . LEU A 1 120 ? -13.843 -4.566 -31.807 1.00 14.92 120 LEU A CA 1
ATOM 680 C C . LEU A 1 120 ? -14.930 -5.472 -31.227 1.00 13.91 120 LEU A C 1
ATOM 681 O O . LEU A 1 120 ? -15.381 -5.259 -30.104 1.00 15.63 120 LEU A O 1
ATOM 686 N N . PRO A 1 121 ? -15.373 -6.470 -32.006 1.00 14.65 121 PRO A N 1
ATOM 687 C CA . PRO A 1 121 ? -16.523 -7.308 -31.645 1.00 13.66 121 PRO A CA 1
ATOM 688 C C . PRO A 1 121 ? -16.344 -8.062 -30.333 1.00 14.53 121 PRO A C 1
ATOM 689 O O . PRO A 1 121 ? -17.340 -8.387 -29.688 1.00 16.63 121 PRO A O 1
ATOM 693 N N . ARG A 1 122 ? -15.099 -8.330 -29.950 1.00 14.02 122 ARG A N 1
ATOM 694 C CA . ARG A 1 122 ? -14.821 -8.978 -28.674 1.00 14.20 122 ARG A CA 1
ATOM 695 C C . ARG A 1 122 ? -14.287 -7.984 -27.633 1.00 15.50 122 ARG A C 1
ATOM 696 O O . ARG A 1 122 ? -13.756 -8.380 -26.598 1.00 16.86 122 ARG A O 1
ATOM 704 N N . GLY A 1 123 ? -14.451 -6.689 -27.901 1.00 15.76 123 GLY A N 1
ATOM 705 C CA . GLY A 1 123 ? -14.088 -5.660 -26.937 1.00 14.24 123 GLY A CA 1
ATOM 706 C C . GLY A 1 123 ? -12.597 -5.394 -26.819 1.00 14.96 123 GLY A C 1
ATOM 707 O O . GLY A 1 123 ? -12.151 -4.250 -26.938 1.00 15.24 123 GLY A O 1
ATOM 708 N N . LYS A 1 124 ? -11.826 -6.451 -26.568 1.00 14.46 124 LYS A N 1
ATOM 709 C CA . LYS A 1 124 ? -10.369 -6.360 -26.504 1.00 17.98 124 LYS A CA 1
ATOM 710 C C . LYS A 1 124 ? -9.745 -6.216 -27.886 1.00 15.16 124 LYS A C 1
ATOM 711 O O . LYS A 1 124 ? -10.244 -6.781 -28.857 1.00 16.08 124 LYS A O 1
ATOM 717 N N . LEU A 1 125 ? -8.644 -5.472 -27.962 1.00 16.02 125 LEU A N 1
ATOM 718 C CA . LEU A 1 125 ? -7.871 -5.364 -29.197 1.00 16.11 125 LEU A CA 1
ATOM 719 C C . LEU A 1 125 ? -7.400 -6.742 -29.666 1.00 16.12 125 LEU A C 1
ATOM 720 O O . LEU A 1 125 ? -7.370 -7.034 -30.860 1.00 16.59 125 LEU A O 1
ATOM 725 N N . SER A 1 126 ? -7.037 -7.587 -28.710 1.00 16.64 126 SER A N 1
ATOM 726 C CA . SER A 1 126 ? -6.508 -8.908 -29.028 1.00 19.64 126 SER A CA 1
ATOM 727 C C . SER A 1 126 ? -7.594 -9.819 -29.593 1.00 18.29 126 SER A C 1
ATOM 728 O O . SER A 1 126 ? -7.300 -10.872 -30.155 1.00 16.51 126 SER A O 1
ATOM 731 N N . GLY A 1 127 ? -8.850 -9.404 -29.444 1.00 14.16 127 GLY A N 1
ATOM 732 C CA . GLY A 1 127 ? -9.971 -10.150 -29.989 1.00 14.94 127 GLY A CA 1
ATOM 733 C C . GLY A 1 127 ? -10.142 -9.905 -31.478 1.00 15.19 127 GLY A C 1
ATOM 734 O O . GLY A 1 127 ? -10.886 -10.611 -32.158 1.00 14.16 127 GLY A O 1
ATOM 735 N N . GLY A 1 128 ? -9.452 -8.889 -31.985 1.00 17.04 128 GLY A N 1
ATOM 736 C CA . GLY A 1 128 ? -9.435 -8.630 -33.412 1.00 16.64 128 GLY A CA 1
ATOM 737 C C . GLY A 1 128 ? -10.239 -7.421 -33.852 1.00 18.36 128 GLY A C 1
ATOM 738 O O . GLY A 1 128 ? -11.281 -7.106 -33.276 1.00 17.09 128 GLY A O 1
ATOM 739 N N . VAL A 1 129 ? -9.740 -6.749 -34.886 1.00 16.26 129 VAL A N 1
ATOM 740 C CA . VAL A 1 129 ? -10.411 -5.596 -35.476 1.00 17.62 129 VAL A CA 1
ATOM 741 C C . VAL A 1 129 ? -11.342 -6.035 -36.601 1.00 17.55 129 VAL A C 1
ATOM 742 O O . VAL A 1 129 ? -10.935 -6.765 -37.507 1.00 18.09 129 VAL A O 1
ATOM 746 N N . ASN A 1 130 ? -12.595 -5.596 -36.541 1.00 16.90 130 ASN A N 1
ATOM 747 C CA . ASN A 1 130 ? -13.562 -5.893 -37.592 1.00 16.55 130 ASN A CA 1
ATOM 748 C C . ASN A 1 130 ? -13.405 -4.939 -38.771 1.00 18.84 130 ASN A C 1
ATOM 749 O O . ASN A 1 130 ? -13.829 -3.787 -38.698 1.00 16.69 130 ASN A O 1
ATOM 754 N N . LYS A 1 131 ? -12.803 -5.425 -39.857 1.00 19.81 131 LYS A N 1
ATOM 755 C CA . LYS A 1 131 ? -12.482 -4.579 -41.006 1.00 20.50 131 LYS A CA 1
ATOM 756 C C . LYS A 1 131 ? -13.716 -3.891 -41.584 1.00 18.85 131 LYS A C 1
ATOM 757 O O . LYS A 1 131 ? -13.640 -2.750 -42.034 1.00 19.30 131 LYS A O 1
ATOM 759 N N . GLU A 1 132 ? -14.852 -4.580 -41.554 1.00 18.09 132 GLU A N 1
ATOM 760 C CA . GLU A 1 132 ? -16.092 -4.029 -42.091 1.00 22.20 132 GLU A CA 1
ATOM 761 C C . GLU A 1 132 ? -16.594 -2.843 -41.258 1.00 18.82 132 GLU A C 1
ATOM 762 O O . GLU A 1 132 ? -17.178 -1.896 -41.792 1.00 18.29 132 GLU A O 1
ATOM 768 N N . GLY A 1 133 ? -16.363 -2.902 -39.950 1.00 17.22 133 GLY A N 1
ATOM 769 C CA . GLY A 1 133 ? -16.743 -1.818 -39.058 1.00 16.06 133 GLY A CA 1
ATOM 770 C C . GLY A 1 133 ? -15.890 -0.585 -39.290 1.00 16.87 133 GLY A C 1
ATOM 771 O O . GLY A 1 133 ? -16.397 0.534 -39.389 1.00 14.33 133 GLY A O 1
ATOM 772 N N . ILE A 1 134 ? -14.582 -0.794 -39.374 1.00 15.60 134 ILE A N 1
ATOM 773 C CA . ILE A 1 134 ? -13.652 0.288 -39.667 1.00 15.82 134 ILE A CA 1
ATOM 774 C C . ILE A 1 134 ? -14.020 0.984 -40.975 1.00 14.83 134 ILE A C 1
ATOM 775 O O . ILE A 1 134 ? -14.023 2.215 -41.055 1.00 15.01 134 ILE A O 1
ATOM 780 N N . ALA A 1 135 ? -14.348 0.184 -41.987 1.00 17.18 135 ALA A N 1
ATOM 781 C CA . ALA A 1 135 ? -14.704 0.701 -43.305 1.00 16.74 135 ALA A CA 1
ATOM 782 C C . ALA A 1 135 ? -15.924 1.620 -43.250 1.00 16.46 135 ALA A C 1
ATOM 783 O O . ALA A 1 135 ? -15.942 2.665 -43.899 1.00 14.94 135 ALA A O 1
ATOM 785 N N . PHE A 1 136 ? -16.933 1.241 -42.470 1.00 16.28 136 PHE A N 1
ATOM 786 C CA . PHE A 1 136 ? -18.121 2.084 -42.336 1.00 14.74 136 PHE A CA 1
ATOM 787 C C . PHE A 1 136 ? -17.778 3.478 -41.819 1.00 14.32 136 PHE A C 1
ATOM 788 O O . PHE A 1 136 ? -18.202 4.480 -42.393 1.00 13.79 136 PHE A O 1
ATOM 796 N N . TYR A 1 137 ? -17.000 3.545 -40.742 1.00 12.11 137 TYR A N 1
ATOM 797 C CA . TYR A 1 137 ? -16.673 4.843 -40.164 1.00 12.21 137 TYR A CA 1
ATOM 798 C C . TYR A 1 137 ? -15.778 5.636 -41.096 1.00 14.45 137 TYR A C 1
ATOM 799 O O . TYR A 1 137 ? -15.939 6.845 -41.226 1.00 13.64 137 TYR A O 1
ATOM 808 N N . ASN A 1 138 ? -14.861 4.956 -41.776 1.00 14.14 138 ASN A N 1
ATOM 809 C CA . ASN A 1 138 ? -14.061 5.623 -42.792 1.00 13.33 138 ASN A CA 1
ATOM 810 C C . ASN A 1 138 ? -14.943 6.203 -43.896 1.00 15.50 138 ASN A C 1
ATOM 811 O O . ASN A 1 138 ? -14.735 7.332 -44.331 1.00 14.38 138 ASN A O 1
ATOM 816 N N . ASN A 1 139 ? -15.934 5.431 -44.337 1.00 14.20 139 ASN A N 1
ATOM 817 C CA . ASN A 1 139 ? -16.831 5.878 -45.399 1.00 16.43 139 ASN A CA 1
ATOM 818 C C . ASN A 1 139 ? -17.636 7.107 -44.992 1.00 14.51 139 ASN A C 1
ATOM 819 O O . ASN A 1 139 ? -17.809 8.035 -45.779 1.00 14.71 139 ASN A O 1
ATOM 824 N N . VAL A 1 140 ? -18.134 7.100 -43.761 1.00 15.02 140 VAL A N 1
ATOM 825 C CA . VAL A 1 140 ? -18.897 8.229 -43.250 1.00 13.92 140 VAL A CA 1
ATOM 826 C C . VAL A 1 140 ? -18.007 9.460 -43.139 1.00 13.44 140 VAL A C 1
ATOM 827 O O . VAL A 1 140 ? -18.378 10.545 -43.580 1.00 14.18 140 VAL A O 1
ATOM 831 N N . ILE A 1 141 ? -16.824 9.280 -42.562 1.00 13.92 141 ILE A N 1
ATOM 832 C CA . ILE A 1 141 ? -15.888 10.385 -42.392 1.00 12.99 141 ILE A CA 1
ATOM 833 C C . ILE A 1 141 ? -15.458 10.969 -43.742 1.00 15.19 141 ILE A C 1
ATOM 834 O O . ILE A 1 141 ? -15.425 12.190 -43.913 1.00 11.96 141 ILE A O 1
ATOM 839 N N . ASN A 1 142 ? -15.148 10.103 -44.706 1.00 12.42 142 ASN A N 1
ATOM 840 C CA . ASN A 1 142 ? -14.743 10.575 -46.028 1.00 14.61 142 ASN A CA 1
ATOM 841 C C . ASN A 1 142 ? -15.855 11.349 -46.729 1.00 13.60 142 ASN A C 1
ATOM 842 O O . ASN A 1 142 ? -15.591 12.334 -47.415 1.00 15.37 142 ASN A O 1
ATOM 847 N N . ASP A 1 143 ? -17.095 10.911 -46.543 1.00 15.28 143 ASP A N 1
ATOM 848 C CA . ASP A 1 143 ? -18.239 11.597 -47.133 1.00 14.26 143 ASP A CA 1
ATOM 849 C C . ASP A 1 143 ? -18.452 12.955 -46.460 1.00 15.43 143 ASP A C 1
ATOM 850 O O . ASP A 1 143 ? -18.648 13.966 -47.135 1.00 15.99 143 ASP A O 1
ATOM 855 N N . LEU A 1 144 ? -18.405 12.975 -45.131 1.00 16.72 144 LEU A N 1
ATOM 856 C CA . LEU A 1 144 ? -18.535 14.224 -44.380 1.00 15.40 144 LEU A CA 1
ATOM 857 C C . LEU A 1 144 ? -17.517 15.265 -44.851 1.00 16.28 144 LEU A C 1
ATOM 858 O O . LEU A 1 144 ? -17.868 16.412 -45.118 1.00 14.89 144 LEU A O 1
ATOM 863 N N . LEU A 1 145 ? -16.256 14.860 -44.972 1.00 14.93 145 LEU A N 1
ATOM 864 C CA . LEU A 1 145 ? -15.205 15.803 -45.344 1.00 15.67 145 LEU A CA 1
ATOM 865 C C . LEU A 1 145 ? -15.345 16.319 -46.776 1.00 15.20 145 LEU A C 1
ATOM 866 O O . LEU A 1 145 ? -14.955 17.451 -47.070 1.00 16.69 145 LEU A O 1
ATOM 871 N N . SER A 1 146 ? -15.900 15.499 -47.662 1.00 17.23 146 SER A N 1
ATOM 872 C CA . SER A 1 146 ? -16.133 15.929 -49.041 1.00 14.99 146 SER A CA 1
ATOM 873 C C . SER A 1 146 ? -17.187 17.038 -49.093 1.00 18.04 146 SER A C 1
ATOM 874 O O . SER A 1 146 ? -17.238 17.817 -50.046 1.00 16.13 146 SER A O 1
ATOM 877 N N . LYS A 1 147 ? -18.019 17.105 -48.059 1.00 15.50 147 LYS A N 1
ATOM 878 C CA . LYS A 1 147 ? -19.044 18.140 -47.980 1.00 16.64 147 LYS A CA 1
ATOM 879 C C . LYS A 1 147 ? -18.586 19.323 -47.131 1.00 20.51 147 LYS A C 1
ATOM 880 O O . LYS A 1 147 ? -19.352 20.257 -46.897 1.00 21.84 147 LYS A O 1
ATOM 886 N N . GLY A 1 148 ? -17.335 19.284 -46.676 1.00 18.41 148 GLY A N 1
ATOM 887 C CA . GLY A 1 148 ? -16.786 20.349 -45.854 1.00 17.97 148 GLY A CA 1
ATOM 888 C C . GLY A 1 148 ? -17.282 20.323 -44.415 1.00 21.60 148 GLY A C 1
ATOM 889 O O . GLY A 1 148 ? -17.279 21.346 -43.728 1.00 22.48 148 GLY A O 1
ATOM 890 N N . ILE A 1 149 ? -17.702 19.149 -43.956 1.00 17.54 149 ILE A N 1
ATOM 891 C CA . ILE A 1 149 ? -18.227 18.993 -42.602 1.00 17.66 149 ILE A CA 1
ATOM 892 C C . ILE A 1 149 ? -17.200 18.310 -41.694 1.00 17.86 149 ILE A C 1
ATOM 893 O O . ILE A 1 149 ? -16.745 17.207 -41.988 1.00 16.52 149 ILE A O 1
ATOM 898 N N . GLN A 1 150 ? -16.824 18.972 -40.603 1.00 15.21 150 GLN A N 1
ATOM 899 C CA . GLN A 1 150 ? -15.850 18.403 -39.670 1.00 16.49 150 GLN A CA 1
ATOM 900 C C . GLN A 1 150 ? -16.471 17.353 -38.760 1.00 18.52 150 GLN A C 1
ATOM 901 O O . GLN A 1 150 ? -17.437 17.640 -38.050 1.00 16.08 150 GLN A O 1
ATOM 907 N N . PRO A 1 151 ? -15.905 16.137 -38.755 1.00 14.93 151 PRO A N 1
ATOM 908 C CA . PRO A 1 151 ? -16.391 15.111 -37.827 1.00 14.94 151 PRO A CA 1
ATOM 909 C C . PRO A 1 151 ? -15.875 15.336 -36.402 1.00 14.61 151 PRO A C 1
ATOM 910 O O . PRO A 1 151 ? -14.667 15.424 -36.177 1.00 16.24 151 PRO A O 1
ATOM 914 N N . PHE A 1 152 ? -16.797 15.468 -35.456 1.00 13.08 152 PHE A N 1
ATOM 915 C CA . PHE A 1 152 ? -16.465 15.477 -34.034 1.00 12.28 152 PHE A CA 1
ATOM 916 C C . PHE A 1 152 ? -16.808 14.095 -33.488 1.00 12.08 152 PHE A C 1
ATOM 917 O O . PHE A 1 152 ? -17.979 13.738 -33.407 1.00 13.01 152 PHE A O 1
ATOM 925 N N . ILE A 1 153 ? -15.800 13.301 -33.133 1.00 12.30 153 ILE A N 1
ATOM 926 C CA . ILE A 1 153 ? -16.050 11.896 -32.833 1.00 10.17 153 ILE A CA 1
ATOM 927 C C . ILE A 1 153 ? -16.068 11.597 -31.341 1.00 11.62 153 ILE A C 1
ATOM 928 O O . ILE A 1 153 ? -15.083 11.835 -30.640 1.00 11.82 153 ILE A O 1
ATOM 933 N N . THR A 1 154 ? -17.202 11.081 -30.875 1.00 9.46 154 THR A N 1
ATOM 934 C CA . THR A 1 154 ? -17.318 10.530 -29.530 1.00 10.57 154 THR A CA 1
ATOM 935 C C . THR A 1 154 ? -16.855 9.087 -29.566 1.00 10.34 154 THR A C 1
ATOM 936 O O . THR A 1 154 ? -17.448 8.257 -30.246 1.00 10.76 154 THR A O 1
ATOM 940 N N . ILE A 1 155 ? -15.794 8.780 -28.836 1.00 11.28 155 ILE A N 1
ATOM 941 C CA . ILE A 1 155 ? -15.288 7.414 -28.824 1.00 10.57 155 ILE A CA 1
ATOM 942 C C . ILE A 1 155 ? -16.263 6.474 -28.099 1.00 11.36 155 ILE A C 1
ATOM 943 O O . ILE A 1 155 ? -16.613 5.408 -28.616 1.00 10.65 155 ILE A O 1
ATOM 948 N N . PHE A 1 156 ? -16.737 6.886 -26.925 1.00 10.92 156 PHE A N 1
ATOM 949 C CA . PHE A 1 156 ? -17.662 6.057 -26.154 1.00 11.43 156 PHE A CA 1
ATOM 950 C C . PHE A 1 156 ? -18.975 6.755 -25.787 1.00 11.03 156 PHE A C 1
ATOM 951 O O . PHE A 1 156 ? -18.993 7.672 -24.970 1.00 10.36 156 PHE A O 1
ATOM 959 N N . HIS A 1 157 ? -20.074 6.292 -26.378 1.00 9.91 157 HIS A N 1
ATOM 960 C CA . HIS A 1 157 ? -21.398 6.832 -26.074 1.00 11.87 157 HIS A CA 1
ATOM 961 C C . HIS A 1 157 ? -22.297 5.698 -25.573 1.00 12.39 157 HIS A C 1
ATOM 962 O O . HIS A 1 157 ? -23.381 5.461 -26.109 1.00 12.09 157 HIS A O 1
ATOM 969 N N . TRP A 1 158 ? -21.779 4.989 -24.567 1.00 10.39 158 TRP A N 1
ATOM 970 C CA . TRP A 1 158 ? -22.497 4.050 -23.686 1.00 11.18 158 TRP A CA 1
ATOM 971 C C . TRP A 1 158 ? -22.620 2.615 -24.210 1.00 12.82 158 TRP A C 1
ATOM 972 O O . TRP A 1 158 ? -23.017 1.728 -23.457 1.00 11.20 158 TRP A O 1
ATOM 983 N N . ASP A 1 159 ? -22.300 2.376 -25.479 1.00 11.81 159 ASP A N 1
ATOM 984 C CA . ASP A 1 159 ? -22.531 1.049 -26.049 1.00 12.02 159 ASP A CA 1
ATOM 985 C C . ASP A 1 159 ? -21.327 0.114 -25.863 1.00 11.85 159 ASP A C 1
ATOM 986 O O . ASP A 1 159 ? -20.688 -0.308 -26.825 1.00 11.41 159 ASP A O 1
ATOM 991 N N . LEU A 1 160 ? -21.055 -0.214 -24.600 1.00 12.44 160 LEU A N 1
ATOM 992 C CA . LEU A 1 160 ? -19.946 -1.094 -24.211 1.00 12.57 160 LEU A CA 1
ATOM 993 C C . LEU A 1 160 ? -20.127 -2.495 -24.787 1.00 11.56 160 LEU A C 1
ATOM 994 O O . LEU A 1 160 ? -21.231 -3.023 -24.770 1.00 11.15 160 LEU A O 1
ATOM 999 N N . PRO A 1 161 ? -19.046 -3.107 -25.300 1.00 13.34 161 PRO A N 1
ATOM 1000 C CA . PRO A 1 161 ? -19.165 -4.487 -25.789 1.00 13.07 161 PRO A CA 1
ATOM 1001 C C . PRO A 1 161 ? -19.576 -5.451 -24.680 1.00 12.69 161 PRO A C 1
ATOM 1002 O O . PRO A 1 161 ? -19.073 -5.360 -23.556 1.00 11.35 161 PRO A O 1
ATOM 1006 N N . GLN A 1 162 ? -20.490 -6.364 -24.994 1.00 12.00 162 GLN A N 1
ATOM 1007 C CA . GLN A 1 162 ? -20.957 -7.329 -24.004 1.00 11.72 162 GLN A CA 1
ATOM 1008 C C . GLN A 1 162 ? -19.815 -8.217 -23.514 1.00 13.40 162 GLN A C 1
ATOM 1009 O O . GLN A 1 162 ? -19.825 -8.680 -22.374 1.00 14.61 162 GLN A O 1
ATOM 1015 N N . ALA A 1 163 ? -18.828 -8.444 -24.377 1.00 13.48 163 ALA A N 1
ATOM 1016 C CA . ALA A 1 163 ? -17.682 -9.271 -24.016 1.00 15.72 163 ALA A CA 1
ATOM 1017 C C . ALA A 1 163 ? -16.956 -8.709 -22.792 1.00 14.74 163 ALA A C 1
ATOM 1018 O O . ALA A 1 163 ? -16.520 -9.460 -21.921 1.00 15.14 163 ALA A O 1
ATOM 1020 N N . LEU A 1 164 ? -16.850 -7.387 -22.717 1.00 12.79 164 LEU A N 1
ATOM 1021 C CA . LEU A 1 164 ? -16.148 -6.754 -21.603 1.00 14.23 164 LEU A CA 1
ATOM 1022 C C . LEU A 1 164 ? -17.015 -6.696 -20.347 1.00 14.42 164 LEU A C 1
ATOM 1023 O O . LEU A 1 164 ? -16.518 -6.840 -19.229 1.00 12.92 164 LEU A O 1
ATOM 1028 N N . GLU A 1 165 ? -18.311 -6.480 -20.536 1.00 13.21 165 GLU A N 1
ATOM 1029 C CA . GLU A 1 165 ? -19.246 -6.543 -19.424 1.00 13.26 165 GLU A CA 1
ATOM 1030 C C . GLU A 1 165 ? -19.240 -7.961 -18.849 1.00 15.51 165 GLU A C 1
ATOM 1031 O O . GLU A 1 165 ? -19.274 -8.150 -17.633 1.00 15.76 165 GLU A O 1
ATOM 1037 N N . ASP A 1 166 ? -19.180 -8.953 -19.734 1.00 15.37 166 ASP A N 1
ATOM 1038 C CA . ASP A 1 166 ? -19.120 -10.356 -19.325 1.00 15.48 166 ASP A CA 1
ATOM 1039 C C . ASP A 1 166 ? -17.809 -10.707 -18.631 1.00 18.37 166 ASP A C 1
ATOM 1040 O O . ASP A 1 166 ? -17.810 -11.395 -17.611 1.00 19.77 166 ASP A O 1
ATOM 1045 N N . GLU A 1 167 ? -16.693 -10.252 -19.193 1.00 16.04 167 GLU A N 1
ATOM 1046 C CA . GLU A 1 167 ? -15.388 -10.661 -18.688 1.00 18.57 167 GLU A CA 1
ATOM 1047 C C . GLU A 1 167 ? -15.136 -10.198 -17.259 1.00 19.02 167 GLU A C 1
ATOM 1048 O O . GLU A 1 167 ? -14.712 -10.991 -16.420 1.00 16.99 167 GLU A O 1
ATOM 1054 N N . TYR A 1 168 ? -15.392 -8.921 -16.979 1.00 17.28 168 TYR A N 1
ATOM 1055 C CA . TYR A 1 168 ? -15.056 -8.362 -15.673 1.00 15.59 168 TYR A CA 1
ATOM 1056 C C . TYR A 1 168 ? -16.035 -7.298 -15.177 1.00 16.93 168 TYR A C 1
ATOM 1057 O O . TYR A 1 168 ? -15.703 -6.502 -14.298 1.00 16.33 168 TYR A O 1
ATOM 1066 N N . GLY A 1 169 ? -17.243 -7.291 -15.723 1.00 15.24 169 GLY A N 1
ATOM 1067 C CA . GLY A 1 169 ? -18.253 -6.358 -15.264 1.00 13.26 169 GLY A CA 1
ATOM 1068 C C . GLY A 1 169 ? -18.050 -4.937 -15.762 1.00 14.00 169 GLY A C 1
ATOM 1069 O O . GLY A 1 169 ? -18.484 -3.981 -15.116 1.00 13.90 169 GLY A O 1
ATOM 1070 N N . GLY A 1 170 ? -17.391 -4.799 -16.908 1.00 13.49 170 GLY A N 1
ATOM 1071 C CA . GLY A 1 170 ? -17.243 -3.503 -17.552 1.00 15.10 170 GLY A CA 1
ATOM 1072 C C . GLY A 1 170 ? -16.586 -2.461 -16.663 1.00 13.89 170 GLY A C 1
ATOM 1073 O O . GLY A 1 170 ? -15.503 -2.683 -16.123 1.00 13.47 170 GLY A O 1
ATOM 1074 N N . PHE A 1 171 ? -17.266 -1.334 -16.471 1.00 11.98 171 PHE A N 1
ATOM 1075 C CA . PHE A 1 171 ? -16.687 -0.219 -15.724 1.00 10.62 171 PHE A CA 1
ATOM 1076 C C . PHE A 1 171 ? -16.708 -0.413 -14.204 1.00 12.14 171 PHE A C 1
ATOM 1077 O O . PHE A 1 171 ? -16.316 0.480 -13.454 1.00 12.79 171 PHE A O 1
ATOM 1085 N N . LEU A 1 172 ? -17.157 -1.578 -13.747 1.00 13.33 172 LEU A N 1
ATOM 1086 C CA . LEU A 1 172 ? -17.018 -1.927 -12.338 1.00 15.09 172 LEU A CA 1
ATOM 1087 C C . LEU A 1 172 ? -15.582 -2.337 -12.021 1.00 15.31 172 LEU A C 1
ATOM 1088 O O . LEU A 1 172 ? -15.189 -2.396 -10.858 1.00 16.09 172 LEU A O 1
ATOM 1093 N N . SER A 1 173 ? -14.803 -2.615 -13.063 1.00 13.56 173 SER A N 1
ATOM 1094 C CA . SER A 1 173 ? -13.454 -3.162 -12.903 1.00 14.74 173 SER A CA 1
ATOM 1095 C C . SER A 1 173 ? -12.364 -2.238 -13.427 1.00 14.96 173 SER A C 1
ATOM 1096 O O . SER A 1 173 ? -12.540 -1.601 -14.458 1.00 13.55 173 SER A O 1
ATOM 1099 N N . PRO A 1 174 ? -11.210 -2.192 -12.739 1.00 16.45 174 PRO A N 1
ATOM 1100 C CA . PRO A 1 174 ? -10.085 -1.390 -13.229 1.00 17.68 174 PRO A CA 1
ATOM 1101 C C . PRO A 1 174 ? -9.527 -1.932 -14.543 1.00 15.17 174 PRO A C 1
ATOM 1102 O O . PRO A 1 174 ? -8.780 -1.227 -15.221 1.00 17.21 174 PRO A O 1
ATOM 1106 N N . HIS A 1 175 ? -9.884 -3.168 -14.891 1.00 16.47 175 HIS A N 1
ATOM 1107 C CA . HIS A 1 175 ? -9.486 -3.767 -16.165 1.00 17.20 175 HIS A CA 1
ATOM 1108 C C . HIS A 1 175 ? -10.023 -2.986 -17.362 1.00 14.35 175 HIS A C 1
ATOM 1109 O O . HIS A 1 175 ? -9.474 -3.071 -18.461 1.00 14.97 175 HIS A O 1
ATOM 1116 N N . ILE A 1 176 ? -11.104 -2.237 -17.161 1.00 13.03 176 ILE A N 1
ATOM 1117 C CA . ILE A 1 176 ? -11.712 -1.510 -18.272 1.00 10.77 176 ILE A CA 1
ATOM 1118 C C . ILE A 1 176 ? -10.752 -0.468 -18.845 1.00 11.79 176 ILE A C 1
ATOM 1119 O O . ILE A 1 176 ? -10.804 -0.166 -20.035 1.00 12.69 176 ILE A O 1
ATOM 1124 N N . VAL A 1 177 ? -9.864 0.063 -18.007 1.00 13.42 177 VAL A N 1
ATOM 1125 C CA . VAL A 1 177 ? -9.019 1.183 -18.417 1.00 15.02 177 VAL A CA 1
ATOM 1126 C C . VAL A 1 177 ? -8.121 0.837 -19.607 1.00 17.08 177 VAL A C 1
ATOM 1127 O O . VAL A 1 177 ? -8.095 1.567 -20.601 1.00 14.30 177 VAL A O 1
ATOM 1131 N N . ASN A 1 178 ? -7.403 -0.280 -19.520 1.00 16.34 178 ASN A N 1
ATOM 1132 C CA . ASN A 1 178 ? -6.518 -0.685 -20.613 1.00 17.23 178 ASN A CA 1
ATOM 1133 C C . ASN A 1 178 ? -7.266 -1.026 -21.899 1.00 15.54 178 ASN A C 1
ATOM 1134 O O . ASN A 1 178 ? -6.784 -0.744 -22.997 1.00 15.14 178 ASN A O 1
ATOM 1139 N N . ASP A 1 179 ? -8.436 -1.643 -21.770 1.00 14.73 179 ASP A N 1
ATOM 1140 C CA . ASP A 1 179 ? -9.232 -1.963 -22.948 1.00 14.72 179 ASP A CA 1
ATOM 1141 C C . ASP A 1 179 ? -9.800 -0.692 -23.579 1.00 13.15 179 ASP A C 1
ATOM 1142 O O . ASP A 1 179 ? -9.835 -0.575 -24.804 1.00 12.32 179 ASP A O 1
ATOM 1147 N N . PHE A 1 180 ? -10.236 0.253 -22.747 1.00 13.30 180 PHE A N 1
ATOM 1148 C CA . PHE A 1 180 ? -10.706 1.548 -23.245 1.00 13.78 180 PHE A CA 1
ATOM 1149 C C . PHE A 1 180 ? -9.569 2.270 -23.969 1.00 14.93 180 PHE A C 1
ATOM 1150 O O . PHE A 1 180 ? -9.769 2.865 -25.031 1.00 13.20 180 PHE A O 1
ATOM 1158 N N . ARG A 1 181 ? -8.378 2.213 -23.381 1.00 12.72 181 ARG A N 1
ATOM 1159 C CA . ARG A 1 181 ? -7.211 2.875 -23.958 1.00 14.24 181 ARG A CA 1
ATOM 1160 C C . ARG A 1 181 ? -6.900 2.310 -25.343 1.00 13.86 181 ARG A C 1
ATOM 1161 O O . ARG A 1 181 ? -6.626 3.060 -26.279 1.00 13.15 181 ARG A O 1
ATOM 1169 N N . ASP A 1 182 ? -6.950 0.986 -25.471 1.00 12.65 182 ASP A N 1
ATOM 1170 C CA . ASP A 1 182 ? -6.690 0.335 -26.757 1.00 15.27 182 ASP A CA 1
ATOM 1171 C C . ASP A 1 182 ? -7.752 0.680 -27.802 1.00 14.20 182 ASP A C 1
ATOM 1172 O O . ASP A 1 182 ? -7.453 0.810 -28.989 1.00 13.92 182 ASP A O 1
ATOM 1177 N N . PHE A 1 183 ? -8.994 0.815 -27.351 1.00 13.82 183 PHE A N 1
ATOM 1178 C CA . PHE A 1 183 ? -10.097 1.179 -28.235 1.00 13.50 183 PHE A CA 1
ATOM 1179 C C . PHE A 1 183 ? -9.866 2.596 -28.753 1.00 13.53 183 PHE A C 1
ATOM 1180 O O . PHE A 1 183 ? -9.951 2.848 -29.957 1.00 13.40 183 PHE A O 1
ATOM 1188 N N . ALA A 1 184 ? -9.532 3.508 -27.846 1.00 11.81 184 ALA A N 1
ATOM 1189 C CA . ALA A 1 184 ? -9.217 4.878 -28.224 1.00 12.60 184 ALA A CA 1
ATOM 1190 C C . ALA A 1 184 ? -8.062 4.906 -29.217 1.00 13.88 184 ALA A C 1
ATOM 1191 O O . ALA A 1 184 ? -8.114 5.623 -30.214 1.00 12.17 184 ALA A O 1
ATOM 1193 N N . GLU A 1 185 ? -7.024 4.119 -28.949 1.00 12.82 185 GLU A N 1
ATOM 1194 C CA . GLU A 1 185 ? -5.870 4.085 -29.842 1.00 14.90 185 GLU A CA 1
ATOM 1195 C C . GLU A 1 185 ? -6.242 3.625 -31.245 1.00 13.21 185 GLU A C 1
ATOM 1196 O O . GLU A 1 185 ? -5.772 4.192 -32.229 1.00 13.00 185 GLU A O 1
ATOM 1202 N N . LEU A 1 186 ? -7.071 2.588 -31.333 1.00 12.71 186 LEU A N 1
ATOM 1203 C CA . LEU A 1 186 ? -7.535 2.088 -32.621 1.00 12.45 186 LEU A CA 1
ATOM 1204 C C . LEU A 1 186 ? -8.203 3.215 -33.404 1.00 13.59 186 LEU A C 1
ATOM 1205 O O . LEU A 1 186 ? -7.968 3.381 -34.601 1.00 13.65 186 LEU A O 1
ATOM 1210 N N . CYS A 1 187 ? -9.030 3.990 -32.709 1.00 11.39 187 CYS A N 1
ATOM 1211 C CA . CYS A 1 187 ? -9.711 5.128 -33.321 1.00 13.16 187 CYS A CA 1
ATOM 1212 C C . CYS A 1 187 ? -8.718 6.179 -33.803 1.00 13.38 187 CYS A C 1
ATOM 1213 O O . CYS A 1 187 ? -8.847 6.684 -34.916 1.00 13.40 187 CYS A O 1
ATOM 1216 N N . PHE A 1 188 ? -7.729 6.501 -32.971 1.00 13.14 188 PHE A N 1
ATOM 1217 C CA . PHE A 1 188 ? -6.707 7.476 -33.345 1.00 13.54 188 PHE A CA 1
ATOM 1218 C C . PHE A 1 188 ? -5.932 7.007 -34.578 1.00 15.13 188 PHE A C 1
ATOM 1219 O O . PHE A 1 188 ? -5.691 7.780 -35.503 1.00 14.52 188 PHE A O 1
ATOM 1227 N N . LYS A 1 189 ? -5.534 5.738 -34.573 1.00 15.30 189 LYS A N 1
ATOM 1228 C CA . LYS A 1 189 ? -4.758 5.171 -35.676 1.00 16.09 189 LYS A CA 1
ATOM 1229 C C . LYS A 1 189 ? -5.524 5.141 -36.993 1.00 16.38 189 LYS A C 1
ATOM 1230 O O . LYS A 1 189 ? -4.985 5.485 -38.045 1.00 18.29 189 LYS A O 1
ATOM 1236 N N . GLU A 1 190 ? -6.780 4.715 -36.935 1.00 15.69 190 GLU A N 1
ATOM 1237 C CA . GLU A 1 190 ? -7.551 4.498 -38.148 1.00 16.30 190 GLU A CA 1
ATOM 1238 C C . GLU A 1 190 ? -8.181 5.776 -38.680 1.00 15.60 190 GLU A C 1
ATOM 1239 O O . GLU A 1 190 ? -8.317 5.932 -39.892 1.00 16.99 190 GLU A O 1
ATOM 1245 N N . PHE A 1 191 ? -8.554 6.695 -37.791 1.00 16.02 191 PHE A N 1
ATOM 1246 C CA . PHE A 1 191 ? -9.323 7.868 -38.223 1.00 15.62 191 PHE A CA 1
ATOM 1247 C C . PHE A 1 191 ? -8.645 9.215 -37.969 1.00 15.17 191 PHE A C 1
ATOM 1248 O O . PHE A 1 191 ? -9.070 10.237 -38.512 1.00 15.57 191 PHE A O 1
ATOM 1256 N N . GLY A 1 192 ? -7.596 9.220 -37.152 1.00 15.12 192 GLY A N 1
ATOM 1257 C CA . GLY A 1 192 ? -6.981 10.457 -36.691 1.00 14.01 192 GLY A CA 1
ATOM 1258 C C . GLY A 1 192 ? -6.310 11.320 -37.744 1.00 16.16 192 GLY A C 1
ATOM 1259 O O . GLY A 1 192 ? -6.005 12.492 -37.504 1.00 15.22 192 GLY A O 1
ATOM 1260 N N . ASP A 1 193 ? -6.069 10.751 -38.915 1.00 16.71 193 ASP A N 1
ATOM 1261 C CA . ASP A 1 193 ? -5.509 11.530 -40.007 1.00 17.16 193 ASP A CA 1
ATOM 1262 C C . ASP A 1 193 ? -6.567 12.493 -40.540 1.00 17.20 193 ASP A C 1
ATOM 1263 O O . ASP A 1 193 ? -6.242 13.526 -41.119 1.00 18.87 193 ASP A O 1
ATOM 1268 N N . ARG A 1 194 ? -7.835 12.152 -40.329 1.00 16.84 194 ARG A N 1
ATOM 1269 C CA . ARG A 1 194 ? -8.941 12.963 -40.827 1.00 15.56 194 ARG A CA 1
ATOM 1270 C C . ARG A 1 194 ? -9.772 13.586 -39.704 1.00 19.83 194 ARG A C 1
ATOM 1271 O O . ARG A 1 194 ? -10.362 14.653 -39.879 1.00 18.82 194 ARG A O 1
ATOM 1279 N N . VAL A 1 195 ? -9.818 12.922 -38.554 1.00 15.51 195 VAL A N 1
ATOM 1280 C CA . VAL A 1 195 ? -10.573 13.429 -37.413 1.00 15.58 195 VAL A CA 1
ATOM 1281 C C . VAL A 1 195 ? -9.693 14.282 -36.509 1.00 15.07 195 VAL A C 1
ATOM 1282 O O . VAL A 1 195 ? -8.665 13.811 -36.030 1.00 17.01 195 VAL A O 1
ATOM 1286 N N . LYS A 1 196 ? -10.094 15.528 -36.261 1.00 14.40 196 LYS A N 1
ATOM 1287 C CA . LYS A 1 196 ? -9.266 16.431 -35.460 1.00 17.29 196 LYS A CA 1
ATOM 1288 C C . LYS A 1 196 ? -9.945 16.904 -34.170 1.00 15.87 196 LYS A C 1
ATOM 1289 O O . LYS A 1 196 ? -9.405 17.740 -33.447 1.00 16.78 196 LYS A O 1
ATOM 1295 N N . HIS A 1 197 ? -11.122 16.365 -33.881 1.00 15.74 197 HIS A N 1
ATOM 1296 C CA . HIS A 1 197 ? -11.801 16.667 -32.627 1.00 15.09 197 HIS A CA 1
ATOM 1297 C C . HIS A 1 197 ? -12.336 15.394 -31.994 1.00 12.84 197 HIS A C 1
ATOM 1298 O O . HIS A 1 197 ? -13.259 14.770 -32.517 1.00 15.61 197 HIS A O 1
ATOM 1305 N N . TRP A 1 198 ? -11.738 15.024 -30.864 1.00 12.52 198 TRP A N 1
ATOM 1306 C CA . TRP A 1 198 ? -12.045 13.776 -30.175 1.00 12.62 198 TRP A CA 1
ATOM 1307 C C . TRP A 1 198 ? -12.750 14.027 -28.849 1.00 12.16 198 TRP A C 1
ATOM 1308 O O . TRP A 1 198 ? -12.361 14.903 -28.080 1.00 13.22 198 TRP A O 1
ATOM 1319 N N . ILE A 1 199 ? -13.791 13.249 -28.591 1.00 9.77 199 ILE A N 1
ATOM 1320 C CA . ILE A 1 199 ? -14.475 13.285 -27.310 1.00 10.00 199 ILE A CA 1
ATOM 1321 C C . ILE A 1 199 ? -14.381 11.880 -26.738 1.00 9.85 199 ILE A C 1
ATOM 1322 O O . ILE A 1 199 ? -14.900 10.945 -27.336 1.00 11.23 199 ILE A O 1
ATOM 1327 N N . THR A 1 200 ? -13.686 11.722 -25.610 1.00 11.74 200 THR A N 1
ATOM 1328 C CA . THR A 1 200 ? -13.439 10.387 -25.062 1.00 11.52 200 THR A CA 1
ATOM 1329 C C . THR A 1 200 ? -14.740 9.653 -24.772 1.00 11.83 200 THR A C 1
ATOM 1330 O O . THR A 1 200 ? -14.906 8.489 -25.138 1.00 13.01 200 THR A O 1
ATOM 1334 N N . MET A 1 201 ? -15.663 10.338 -24.109 1.00 10.02 201 MET A N 1
ATOM 1335 C CA . MET A 1 201 ? -16.906 9.703 -23.709 1.00 10.04 201 MET A CA 1
ATOM 1336 C C . MET A 1 201 ? -18.026 10.713 -23.517 1.00 11.33 201 MET A C 1
ATOM 1337 O O . MET A 1 201 ? -17.783 11.877 -23.190 1.00 11.22 201 MET A O 1
ATOM 1342 N N . ASN A 1 202 ? -19.249 10.242 -23.723 1.00 10.12 202 ASN A N 1
ATOM 1343 C CA . ASN A 1 202 ? -20.442 11.053 -23.531 1.00 11.66 202 ASN A CA 1
ATOM 1344 C C . ASN A 1 202 ? -21.049 10.819 -22.160 1.00 11.38 202 ASN A C 1
ATOM 1345 O O . ASN A 1 202 ? -21.420 9.695 -21.827 1.00 12.42 202 ASN A O 1
ATOM 1350 N N . GLU A 1 203 ? -21.142 11.889 -21.376 1.00 10.45 203 GLU A N 1
ATOM 1351 C CA . GLU A 1 203 ? -21.904 11.892 -20.129 1.00 13.04 203 GLU A CA 1
ATOM 1352 C C . GLU A 1 203 ? -21.655 10.697 -19.217 1.00 11.74 203 GLU A C 1
ATOM 1353 O O . GLU A 1 203 ? -22.541 9.868 -19.024 1.00 10.62 203 GLU A O 1
ATOM 1359 N N . PRO A 1 204 ? -20.451 10.615 -18.638 1.00 11.19 204 PRO A N 1
ATOM 1360 C CA . PRO A 1 204 ? -20.228 9.553 -17.654 1.00 12.20 204 PRO A CA 1
ATOM 1361 C C . PRO A 1 204 ? -21.208 9.643 -16.471 1.00 12.55 204 PRO A C 1
ATOM 1362 O O . PRO A 1 204 ? -21.450 8.619 -15.827 1.00 11.07 204 PRO A O 1
ATOM 1366 N N . TRP A 1 205 ? -21.782 10.820 -16.203 1.00 11.27 205 TRP A N 1
ATOM 1367 C CA . TRP A 1 205 ? -22.838 10.910 -15.192 1.00 10.22 205 TRP A CA 1
ATOM 1368 C C . TRP A 1 205 ? -24.022 10.020 -15.539 1.00 11.09 205 TRP A C 1
ATOM 1369 O O . TRP A 1 205 ? -24.531 9.292 -14.686 1.00 10.59 205 TRP A O 1
ATOM 1380 N N . SER A 1 206 ? -24.479 10.104 -16.784 1.00 10.10 206 SER A N 1
ATOM 1381 C CA . SER A 1 206 ? -25.632 9.325 -17.204 1.00 10.08 206 SER A CA 1
ATOM 1382 C C . SER A 1 206 ? -25.319 7.840 -17.133 1.00 10.30 206 SER A C 1
ATOM 1383 O O . SER A 1 206 ? -26.151 7.051 -16.701 1.00 10.39 206 SER A O 1
ATOM 1386 N N . TYR A 1 207 ? -24.119 7.461 -17.561 1.00 8.27 207 TYR A N 1
ATOM 1387 C CA . TYR A 1 207 ? -23.739 6.053 -17.549 1.00 11.15 207 TYR A CA 1
ATOM 1388 C C . TYR A 1 207 ? -23.748 5.487 -16.131 1.00 12.25 207 TYR A C 1
ATOM 1389 O O . TYR A 1 207 ? -24.257 4.386 -15.885 1.00 9.59 207 TYR A O 1
ATOM 1398 N N . SER A 1 208 ? -23.188 6.253 -15.201 1.00 10.26 208 SER A N 1
ATOM 1399 C CA . SER A 1 208 ? -23.088 5.814 -13.815 1.00 12.08 208 SER A CA 1
ATOM 1400 C C . SER A 1 208 ? -24.436 5.851 -13.097 1.00 11.51 208 SER A C 1
ATOM 1401 O O . SER A 1 208 ? -24.868 4.850 -12.520 1.00 10.99 208 SER A O 1
ATOM 1404 N N . TYR A 1 209 ? -25.099 7.004 -13.135 1.00 9.67 209 TYR A N 1
ATOM 1405 C CA . TYR A 1 209 ? -26.389 7.154 -12.477 1.00 12.10 209 TYR A CA 1
ATOM 1406 C C . TYR A 1 209 ? -27.442 6.244 -13.108 1.00 12.64 209 TYR A C 1
ATOM 1407 O O . TYR A 1 209 ? -28.148 5.510 -12.413 1.00 11.64 209 TYR A O 1
ATOM 1416 N N . GLY A 1 210 ? -27.552 6.302 -14.429 1.00 10.14 210 GLY A N 1
ATOM 1417 C CA . GLY A 1 210 ? -28.564 5.525 -15.121 1.00 11.63 210 GLY A CA 1
ATOM 1418 C C . GLY A 1 210 ? -28.317 4.027 -15.063 1.00 12.50 210 GLY A C 1
ATOM 1419 O O . GLY A 1 210 ? -29.244 3.227 -14.919 1.00 11.17 210 GLY A O 1
ATOM 1420 N N . GLY A 1 211 ? -27.055 3.634 -15.168 1.00 11.60 211 GLY A N 1
ATOM 1421 C CA . GLY A 1 211 ? -26.727 2.222 -15.244 1.00 11.77 211 GLY A CA 1
ATOM 1422 C C . GLY A 1 211 ? -26.604 1.503 -13.912 1.00 13.79 211 GLY A C 1
ATOM 1423 O O . GLY A 1 211 ? -26.736 0.278 -13.862 1.00 13.24 211 GLY A O 1
ATOM 1424 N N . TYR A 1 212 ? -26.357 2.255 -12.839 1.00 11.24 212 TYR A N 1
ATOM 1425 C CA . TYR A 1 212 ? -25.945 1.658 -11.567 1.00 11.02 212 TYR A CA 1
ATOM 1426 C C . TYR A 1 212 ? -26.659 2.200 -10.328 1.00 12.24 212 TYR A C 1
ATOM 1427 O O . TYR A 1 212 ? -26.585 1.589 -9.261 1.00 11.93 212 TYR A O 1
ATOM 1436 N N . ASP A 1 213 ? -27.323 3.349 -10.445 1.00 11.71 213 ASP A N 1
ATOM 1437 C CA . ASP A 1 213 ? -28.155 3.842 -9.344 1.00 13.97 213 ASP A CA 1
ATOM 1438 C C . ASP A 1 213 ? -29.617 3.513 -9.621 1.00 13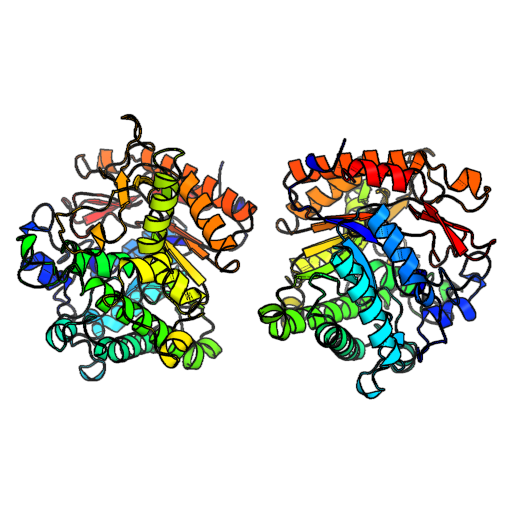.84 213 ASP A C 1
ATOM 1439 O O . ASP A 1 213 ? -30.234 2.748 -8.884 1.00 15.60 213 ASP A O 1
ATOM 1444 N N . ALA A 1 214 ? -30.168 4.105 -10.675 1.00 13.07 214 ALA A N 1
ATOM 1445 C CA . ALA A 1 214 ? -31.587 3.953 -10.985 1.00 15.55 214 ALA A CA 1
ATOM 1446 C C . ALA A 1 214 ? -31.887 2.702 -11.813 1.00 14.65 214 ALA A C 1
ATOM 1447 O O . ALA A 1 214 ? -33.035 2.260 -11.881 1.00 15.32 214 ALA A O 1
ATOM 1449 N N . GLY A 1 215 ? -30.865 2.131 -12.444 1.00 13.13 215 GLY A N 1
ATOM 1450 C CA . GLY A 1 215 ? -31.055 0.938 -13.257 1.00 13.66 215 GLY A CA 1
ATOM 1451 C C . GLY A 1 215 ? -31.934 1.174 -14.480 1.00 15.14 215 GLY A C 1
ATOM 1452 O O . GLY A 1 215 ? -32.597 0.258 -14.976 1.00 14.46 215 GLY A O 1
ATOM 1453 N N . LEU A 1 216 ? -31.932 2.410 -14.968 1.00 13.36 216 LEU A N 1
ATOM 1454 C CA . LEU A 1 216 ? -32.770 2.810 -16.103 1.00 13.32 216 LEU A CA 1
ATOM 1455 C C . LEU A 1 216 ? -32.062 2.638 -17.444 1.00 13.23 216 LEU A C 1
ATOM 1456 O O . LEU A 1 216 ? -32.705 2.589 -18.496 1.00 13.60 216 LEU A O 1
ATOM 1461 N N . LEU A 1 217 ? -30.733 2.576 -17.404 1.00 11.36 217 LEU A N 1
ATOM 1462 C CA . LEU A 1 217 ? -29.916 2.403 -18.599 1.00 11.38 217 LEU A CA 1
ATOM 1463 C C . LEU A 1 217 ? -29.117 1.107 -18.491 1.00 12.16 217 LEU A C 1
ATOM 1464 O O . LEU A 1 217 ? -28.928 0.590 -17.392 1.00 13.41 217 LEU A O 1
ATOM 1469 N N . ALA A 1 218 ? -28.643 0.593 -19.625 1.00 12.30 218 ALA A N 1
ATOM 1470 C CA . ALA A 1 218 ? -27.745 -0.564 -19.626 1.00 11.97 218 ALA A CA 1
ATOM 1471 C C . ALA A 1 218 ? -26.535 -0.222 -18.774 1.00 13.08 218 ALA A C 1
ATOM 1472 O O . ALA A 1 218 ? -26.075 0.912 -18.808 1.00 12.74 218 ALA A O 1
ATOM 1474 N N . PRO A 1 219 ? -26.005 -1.191 -18.009 1.00 13.61 219 PRO A N 1
ATOM 1475 C CA . PRO A 1 219 ? -26.373 -2.609 -17.922 1.00 14.17 219 PRO A CA 1
ATOM 1476 C C . PRO A 1 219 ? -27.559 -2.914 -16.995 1.00 16.56 219 PRO A C 1
ATOM 1477 O O . PRO A 1 219 ? -27.851 -4.088 -16.755 1.00 20.42 219 PRO A O 1
ATOM 1481 N N . GLY A 1 220 ? -28.217 -1.883 -16.473 1.00 13.23 220 GLY A N 1
ATOM 1482 C CA . GLY A 1 220 ? -29.428 -2.071 -15.689 1.00 14.42 220 GLY A CA 1
ATOM 1483 C C . GLY A 1 220 ? -29.212 -2.661 -14.304 1.00 18.40 220 GLY A C 1
ATOM 1484 O O . GLY A 1 220 ? -29.821 -3.669 -13.950 1.00 16.95 220 GLY A O 1
ATOM 1485 N N . ARG A 1 221 ? -28.347 -2.029 -13.517 1.00 13.64 221 ARG A N 1
ATOM 1486 C CA . ARG A 1 221 ? -28.039 -2.512 -12.175 1.00 15.23 221 ARG A CA 1
ATOM 1487 C C . ARG A 1 221 ? -28.518 -1.504 -11.139 1.00 14.38 221 ARG A C 1
ATOM 1488 O O . ARG A 1 221 ? -28.472 -0.299 -11.377 1.00 12.77 221 ARG A O 1
ATOM 1496 N N . CYS A 1 222 ? -29.002 -2.009 -10.008 1.00 13.40 222 CYS A N 1
ATOM 1497 C CA . CYS A 1 222 ? -29.464 -1.173 -8.903 1.00 13.74 222 CYS A CA 1
ATOM 1498 C C . CYS A 1 222 ? -29.708 -2.043 -7.674 1.00 12.32 222 CYS A C 1
ATOM 1499 O O . CYS A 1 222 ? -29.690 -3.271 -7.763 1.00 13.81 222 CYS A O 1
ATOM 1502 N N . SER A 1 223 ? -29.924 -1.404 -6.533 1.00 12.53 223 SER A N 1
ATOM 1503 C CA . SER A 1 223 ? -30.121 -2.116 -5.277 1.00 14.37 223 SER A CA 1
ATOM 1504 C C . SER A 1 223 ? -31.379 -2.972 -5.288 1.00 15.06 223 SER A C 1
ATOM 1505 O O . SER A 1 223 ? -32.388 -2.608 -5.895 1.00 14.60 223 SER A O 1
ATOM 1508 N N . ALA A 1 224 ? -31.309 -4.106 -4.599 1.00 14.88 224 ALA A N 1
ATOM 1509 C CA . ALA A 1 224 ? -32.432 -5.035 -4.531 1.00 18.54 224 ALA A CA 1
ATOM 1510 C C . ALA A 1 224 ? -33.691 -4.406 -3.933 1.00 17.69 224 ALA A C 1
ATOM 1511 O O . ALA A 1 224 ? -34.803 -4.811 -4.280 1.00 19.24 224 ALA A O 1
ATOM 1513 N N . PHE A 1 225 ? -33.539 -3.420 -3.050 1.00 17.09 225 PHE A N 1
ATOM 1514 C CA . PHE A 1 225 ? -34.723 -2.838 -2.411 1.00 18.38 225 PHE A CA 1
ATOM 1515 C C . PHE A 1 225 ? -35.614 -2.104 -3.412 1.00 22.87 225 PHE A C 1
ATOM 1516 O O . PHE A 1 225 ? -36.769 -1.797 -3.112 1.00 18.68 225 PHE A O 1
ATOM 1524 N N . MET A 1 226 ? -35.083 -1.837 -4.602 1.00 19.40 226 MET A N 1
ATOM 1525 C CA . MET A 1 226 ? -35.860 -1.164 -5.637 1.00 20.47 226 MET A CA 1
ATOM 1526 C C . MET A 1 226 ? -36.757 -2.131 -6.411 1.00 20.04 226 MET A C 1
ATOM 1527 O O . MET A 1 226 ? -37.675 -1.696 -7.111 1.00 24.56 226 MET A O 1
ATOM 1532 N N . ALA A 1 227 ? -36.490 -3.430 -6.273 1.00 19.36 227 ALA A N 1
ATOM 1533 C CA . ALA A 1 227 ? -37.192 -4.479 -7.022 1.00 23.61 227 ALA A CA 1
ATOM 1534 C C . ALA A 1 227 ? -37.307 -4.126 -8.507 1.00 24.80 227 ALA A C 1
ATOM 1535 O O . ALA A 1 227 ? -38.392 -4.185 -9.092 1.00 22.93 227 ALA A O 1
ATOM 1537 N N . PHE A 1 228 ? -36.173 -3.768 -9.104 1.00 20.69 228 PHE A N 1
ATOM 1538 C CA . PHE A 1 228 ? -36.134 -3.189 -10.445 1.00 21.97 228 PHE A CA 1
ATOM 1539 C C . PHE A 1 228 ? -34.988 -3.786 -11.271 1.00 21.28 228 PHE A C 1
ATOM 1540 O O . PHE A 1 228 ? -35.038 -3.790 -12.500 1.00 22.42 228 PHE A O 1
ATOM 1548 N N . CYS A 1 229 ? -33.961 -4.296 -10.593 1.00 20.09 229 CYS A N 1
ATOM 1549 C CA . CYS A 1 229 ? -32.815 -4.917 -11.264 1.00 19.89 229 CYS A CA 1
ATOM 1550 C C . CYS A 1 229 ? -32.428 -6.253 -10.626 1.00 20.78 229 CYS A C 1
ATOM 1551 O O . CYS A 1 229 ? -32.567 -6.421 -9.415 1.00 19.72 229 CYS A O 1
ATOM 1554 N N . PRO A 1 230 ? -31.916 -7.199 -11.433 1.00 19.71 230 PRO A N 1
ATOM 1555 C CA . PRO A 1 230 ? -31.439 -8.481 -10.891 1.00 22.21 230 PRO A CA 1
ATOM 1556 C C . PRO A 1 230 ? -30.269 -8.330 -9.916 1.00 21.18 230 PRO A C 1
ATOM 1557 O O . PRO A 1 230 ? -30.218 -9.029 -8.904 1.00 18.47 230 PRO A O 1
ATOM 1561 N N . LYS A 1 231 ? -29.339 -7.434 -10.234 1.00 19.23 231 LYS A N 1
ATOM 1562 C CA . LYS A 1 231 ? -28.130 -7.253 -9.435 1.00 19.81 231 LYS A CA 1
ATOM 1563 C C . LYS A 1 231 ? -27.813 -5.780 -9.224 1.00 18.32 231 LYS A C 1
ATOM 1564 O O . LYS A 1 231 ? -28.305 -4.920 -9.952 1.00 14.60 231 LYS A O 1
ATOM 1567 N N . GLY A 1 232 ? -26.977 -5.500 -8.229 1.00 16.85 232 GLY A N 1
ATOM 1568 C CA . GLY A 1 232 ? -26.419 -4.172 -8.072 1.00 16.13 232 GLY A CA 1
ATOM 1569 C C . GLY A 1 232 ? -26.420 -3.628 -6.660 1.00 14.95 232 GLY A C 1
ATOM 1570 O O . GLY A 1 232 ? -26.852 -4.284 -5.709 1.00 17.05 232 GLY A O 1
ATOM 1571 N N . ASN A 1 233 ? -25.917 -2.406 -6.539 1.00 14.25 233 ASN A N 1
ATOM 1572 C CA . ASN A 1 233 ? -25.929 -1.669 -5.287 1.00 15.11 233 ASN A CA 1
ATOM 1573 C C . ASN A 1 233 ? -25.848 -0.181 -5.593 1.00 11.18 233 ASN A C 1
ATOM 1574 O O . ASN A 1 233 ? -24.776 0.340 -5.894 1.00 12.05 233 ASN A O 1
ATOM 1579 N N . SER A 1 234 ? -26.987 0.495 -5.496 1.00 12.37 234 SER A N 1
ATOM 1580 C CA . SER A 1 234 ? -27.095 1.896 -5.887 1.00 13.41 234 SER A CA 1
ATOM 1581 C C . SER A 1 234 ? -26.287 2.831 -4.990 1.00 14.27 234 SER A C 1
ATOM 1582 O O . SER A 1 234 ? -26.093 4.000 -5.325 1.00 13.44 234 SER A O 1
ATOM 1585 N N . GLY A 1 235 ? -25.832 2.320 -3.847 1.00 14.14 235 GLY A N 1
ATOM 1586 C CA . GLY A 1 235 ? -25.081 3.115 -2.887 1.00 14.98 235 GLY A CA 1
ATOM 1587 C C . GLY A 1 235 ? -23.568 2.994 -3.020 1.00 13.54 235 GLY A C 1
ATOM 1588 O O . GLY A 1 235 ? -22.818 3.769 -2.420 1.00 14.02 235 GLY A O 1
ATOM 1589 N N . THR A 1 236 ? -23.109 2.036 -3.818 1.00 13.38 236 THR A N 1
ATOM 1590 C CA . THR A 1 236 ? -21.672 1.804 -3.968 1.00 12.69 236 THR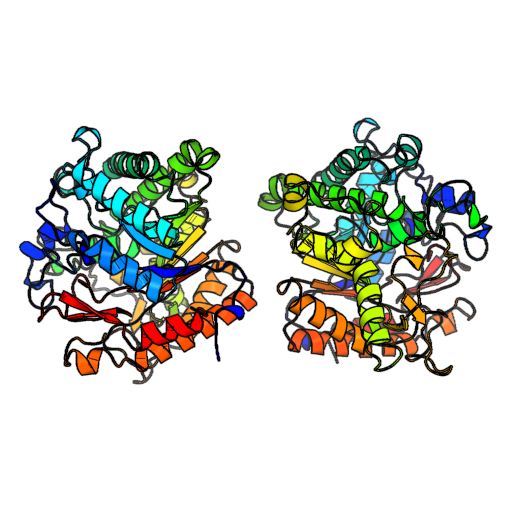 A CA 1
ATOM 1591 C C . THR A 1 236 ? -21.214 1.813 -5.423 1.00 12.52 236 THR A C 1
ATOM 1592 O O . THR A 1 236 ? -20.214 2.440 -5.765 1.00 10.43 236 THR A O 1
ATOM 1596 N N . GLU A 1 237 ? -21.941 1.102 -6.273 1.00 10.68 237 GLU A N 1
ATOM 1597 C CA . GLU A 1 237 ? -21.522 0.915 -7.654 1.00 10.75 237 GLU A CA 1
ATOM 1598 C C . GLU A 1 237 ? -21.424 2.196 -8.500 1.00 10.04 237 GLU A C 1
ATOM 1599 O O . GLU A 1 237 ? -20.512 2.301 -9.314 1.00 11.03 237 GLU A O 1
ATOM 1605 N N . PRO A 1 238 ? -22.332 3.174 -8.316 1.00 11.23 238 PRO A N 1
ATOM 1606 C CA . PRO A 1 238 ? -22.127 4.381 -9.131 1.00 11.51 238 PRO A CA 1
ATOM 1607 C C . PRO A 1 238 ? -20.778 5.060 -8.866 1.00 11.80 238 PRO A C 1
ATOM 1608 O O . PRO A 1 238 ? -20.153 5.603 -9.781 1.00 10.17 238 PRO A O 1
ATOM 1612 N N . TYR A 1 239 ? -20.327 5.017 -7.619 1.00 11.73 239 TYR A N 1
ATOM 1613 C CA . TYR A 1 239 ? -19.053 5.628 -7.265 1.00 10.03 239 TYR A CA 1
ATOM 1614 C C . TYR A 1 239 ? -17.873 4.831 -7.812 1.00 12.95 239 TYR A C 1
ATOM 1615 O O . TYR A 1 239 ? -16.883 5.404 -8.267 1.00 10.97 239 TYR A O 1
ATOM 1624 N N . ILE A 1 240 ? -17.983 3.508 -7.775 1.00 10.59 240 ILE A N 1
ATOM 1625 C CA . ILE A 1 240 ? -16.977 2.644 -8.384 1.00 10.99 240 ILE A CA 1
ATOM 1626 C C . ILE A 1 240 ? -16.860 2.891 -9.891 1.00 12.06 240 ILE A C 1
ATOM 1627 O O . ILE A 1 240 ? -15.761 3.025 -10.434 1.00 10.87 240 ILE A O 1
ATOM 1632 N N . VAL A 1 241 ? -18.007 2.974 -10.554 1.00 10.80 241 VAL A N 1
ATOM 1633 C CA . VAL A 1 241 ? -18.054 3.119 -12.000 1.00 10.92 241 VAL A CA 1
ATOM 1634 C C . VAL A 1 241 ? -17.530 4.488 -12.444 1.00 10.69 241 VAL A C 1
ATOM 1635 O O . VAL A 1 241 ? -16.772 4.587 -13.404 1.00 12.30 241 VAL A O 1
ATOM 1639 N N . THR A 1 242 ? -17.906 5.536 -11.726 1.00 9.49 242 THR A N 1
ATOM 1640 C CA . THR A 1 242 ? -17.464 6.880 -12.080 1.00 10.03 242 THR A CA 1
ATOM 1641 C C . THR A 1 242 ? -15.945 7.009 -11.987 1.00 10.75 242 THR A C 1
ATOM 1642 O O . THR A 1 242 ? -15.314 7.629 -12.843 1.00 10.50 242 THR A O 1
ATOM 1646 N N . HIS A 1 243 ? -15.360 6.397 -10.965 1.00 11.03 243 HIS A N 1
ATOM 1647 C CA . HIS A 1 243 ? -13.906 6.406 -10.811 1.00 11.35 243 HIS A CA 1
ATOM 1648 C C . HIS A 1 243 ? -13.223 5.786 -12.033 1.00 12.50 243 HIS A C 1
ATOM 1649 O O . HIS A 1 243 ? -12.272 6.347 -12.582 1.00 10.86 243 HIS A O 1
ATOM 1656 N N . ASN A 1 244 ? -13.726 4.634 -12.470 1.00 11.25 244 ASN A N 1
ATOM 1657 C CA . ASN A 1 244 ? -13.152 3.953 -13.623 1.00 11.05 244 ASN A CA 1
ATOM 1658 C C . ASN A 1 244 ? -13.443 4.688 -14.930 1.00 10.53 244 ASN A C 1
ATOM 1659 O O . ASN A 1 244 ? -12.646 4.637 -15.862 1.00 9.37 244 ASN A O 1
ATOM 1664 N N . LEU A 1 245 ? -14.570 5.388 -14.997 1.00 10.38 245 LEU A N 1
ATOM 1665 C CA . LEU A 1 245 ? -14.859 6.202 -16.172 1.00 10.94 245 LEU A CA 1
ATOM 1666 C C . LEU A 1 245 ? -13.826 7.323 -16.310 1.00 9.27 245 LEU A C 1
ATOM 1667 O O . LEU A 1 245 ? -13.283 7.554 -17.393 1.00 9.40 245 LEU A O 1
ATOM 1672 N N . LEU A 1 246 ? -13.547 8.010 -15.208 1.00 9.98 246 LEU A N 1
ATOM 1673 C CA . LEU A 1 246 ? -12.556 9.083 -15.225 1.00 9.69 246 LEU A CA 1
ATOM 1674 C C . LEU A 1 246 ? -11.167 8.549 -15.582 1.00 10.36 246 LEU A C 1
ATOM 1675 O O . LEU A 1 246 ? -10.420 9.177 -16.339 1.00 11.92 246 LEU A O 1
ATOM 1680 N N . LEU A 1 247 ? -10.821 7.388 -15.039 1.00 11.91 247 LEU A N 1
ATOM 1681 C CA . LEU A 1 247 ? -9.502 6.814 -15.290 1.00 11.53 247 LEU A CA 1
ATOM 1682 C C . LEU A 1 247 ? -9.364 6.360 -16.737 1.00 12.21 247 LEU A C 1
ATOM 1683 O O . LEU A 1 247 ? -8.284 6.464 -17.326 1.00 12.83 247 LEU A O 1
ATOM 1688 N N . SER A 1 248 ? -10.453 5.854 -17.311 1.00 9.86 248 SER A N 1
ATOM 1689 C CA . SER A 1 248 ? -10.438 5.421 -18.708 1.00 12.14 248 SER A CA 1
ATOM 1690 C C . SER A 1 248 ? -10.293 6.631 -19.617 1.00 12.47 248 SER A C 1
ATOM 1691 O O . SER A 1 248 ? -9.484 6.633 -20.554 1.00 12.33 248 SER A O 1
ATOM 1694 N N . HIS A 1 249 ? -11.085 7.662 -19.334 1.00 11.01 249 HIS A N 1
ATOM 1695 C CA . HIS A 1 249 ? -10.958 8.938 -20.027 1.00 11.62 249 HIS A CA 1
ATOM 1696 C C . HIS A 1 249 ? -9.515 9.444 -19.997 1.00 12.09 249 HIS A C 1
ATOM 1697 O O . HIS A 1 249 ? -8.954 9.828 -21.029 1.00 11.85 249 HIS A O 1
ATOM 1704 N N . ALA A 1 250 ? -8.921 9.438 -18.808 1.00 13.17 250 ALA A N 1
ATOM 1705 C CA . ALA A 1 250 ? -7.587 9.995 -18.613 1.00 12.64 250 ALA A CA 1
ATOM 1706 C C . ALA A 1 250 ? -6.534 9.198 -19.375 1.00 15.40 250 ALA A C 1
ATOM 1707 O O . ALA A 1 250 ? -5.582 9.771 -19.905 1.00 14.69 250 ALA A O 1
ATOM 1709 N N . ALA A 1 251 ? -6.710 7.881 -19.429 1.00 14.51 251 ALA A N 1
ATOM 1710 C CA . ALA A 1 251 ? -5.783 7.019 -20.163 1.00 17.82 251 ALA A CA 1
ATOM 1711 C C . ALA A 1 251 ? -5.808 7.329 -21.656 1.00 16.46 251 ALA A C 1
ATOM 1712 O O . ALA A 1 251 ? -4.767 7.356 -22.316 1.00 15.83 251 ALA A O 1
ATOM 1714 N N . ALA A 1 252 ? -7.003 7.564 -22.187 1.00 15.41 252 ALA A N 1
ATOM 1715 C CA . ALA A 1 252 ? -7.147 7.865 -23.604 1.00 13.96 252 ALA A CA 1
ATOM 1716 C C . ALA A 1 252 ? -6.515 9.213 -23.945 1.00 15.19 252 ALA A C 1
ATOM 1717 O O . ALA A 1 252 ? -5.858 9.356 -24.973 1.00 13.49 252 ALA A O 1
ATOM 1719 N N . VAL A 1 253 ? -6.724 10.199 -23.079 1.00 14.61 253 VAL A N 1
ATOM 1720 C CA . VAL A 1 253 ? -6.173 11.530 -23.298 1.00 13.88 253 VAL A CA 1
ATOM 1721 C C . VAL A 1 253 ? -4.649 11.514 -23.226 1.00 16.61 253 VAL A C 1
ATOM 1722 O O . VAL A 1 253 ? -3.978 12.128 -24.058 1.00 15.11 253 VAL A O 1
ATOM 1726 N N . LYS A 1 254 ? -4.101 10.802 -22.244 1.00 15.27 254 LYS A N 1
ATOM 1727 C CA . LYS A 1 254 ? -2.649 10.718 -22.113 1.00 17.78 254 LYS A CA 1
ATOM 1728 C C . LYS A 1 254 ? -2.038 10.109 -23.365 1.00 18.20 254 LYS A C 1
ATOM 1729 O O . LYS A 1 254 ? -1.034 10.602 -23.879 1.00 18.81 254 LYS A O 1
ATOM 1735 N N . LEU A 1 255 ? -2.658 9.045 -23.866 1.00 15.12 255 LEU A N 1
ATOM 1736 C CA . LEU A 1 255 ? -2.163 8.395 -25.069 1.00 17.10 255 LEU A CA 1
ATOM 1737 C C . LEU A 1 255 ? -2.252 9.321 -26.277 1.00 19.09 255 LEU A C 1
ATOM 1738 O O . LEU A 1 255 ? -1.323 9.386 -27.081 1.00 18.80 255 LEU A O 1
ATOM 1743 N N . TYR A 1 256 ? -3.362 10.044 -26.404 1.00 16.86 256 TYR A N 1
ATOM 1744 C CA . TYR A 1 256 ? -3.500 10.958 -27.530 1.00 14.47 256 TYR A CA 1
ATOM 1745 C C . TYR A 1 256 ? -2.423 12.036 -27.491 1.00 18.00 256 TYR A C 1
ATOM 1746 O O . TYR A 1 256 ? -1.732 12.278 -28.482 1.00 19.46 256 TYR A O 1
ATOM 1755 N N . LYS A 1 257 ? -2.284 12.676 -26.337 1.00 15.94 257 LYS A N 1
ATOM 1756 C CA . LYS A 1 257 ? -1.318 13.753 -26.173 1.00 17.58 257 LYS A CA 1
ATOM 1757 C C . LYS A 1 257 ? 0.114 13.323 -26.447 1.00 21.32 257 LYS A C 1
ATOM 1758 O O . LYS A 1 257 ? 0.873 14.037 -27.102 1.00 20.61 257 LYS A O 1
ATOM 1764 N N . GLU A 1 258 ? 0.481 12.154 -25.941 1.00 17.95 258 GLU A N 1
ATOM 1765 C CA . GLU A 1 258 ? 1.870 11.731 -25.991 1.00 21.49 258 GLU A CA 1
ATOM 1766 C C . GLU A 1 258 ? 2.254 11.100 -27.319 1.00 22.76 258 GLU A C 1
ATOM 1767 O O . GLU A 1 258 ? 3.417 11.151 -27.717 1.00 26.70 258 GLU A O 1
ATOM 1773 N N . LYS A 1 259 ? 1.279 10.530 -28.018 1.00 21.05 259 LYS A N 1
ATOM 1774 C CA . LYS A 1 259 ? 1.592 9.690 -29.167 1.00 20.51 259 LYS A CA 1
ATOM 1775 C C . LYS A 1 259 ? 1.017 10.166 -30.502 1.00 24.32 259 LYS A C 1
ATOM 1776 O O . LYS A 1 259 ? 1.601 9.907 -31.552 1.00 24.63 259 LYS A O 1
ATOM 1782 N N . TYR A 1 260 ? -0.111 10.867 -30.473 1.00 21.56 260 TYR A N 1
ATOM 1783 C CA . TYR A 1 260 ? -0.792 11.215 -31.719 1.00 21.01 260 TYR A CA 1
ATOM 1784 C C . TYR A 1 260 ? -0.959 12.708 -31.970 1.00 20.42 260 TYR A C 1
ATOM 1785 O O . TYR A 1 260 ? -0.976 13.139 -33.121 1.00 21.04 260 TYR A O 1
ATOM 1794 N N . GLN A 1 261 ? -1.083 13.490 -30.904 1.00 18.63 261 GLN A N 1
ATOM 1795 C CA . GLN A 1 261 ? -1.470 14.893 -31.042 1.00 18.00 261 GLN A CA 1
ATOM 1796 C C . GLN A 1 261 ? -0.442 15.738 -31.791 1.00 17.81 261 GLN A C 1
ATOM 1797 O O . GLN A 1 261 ? -0.809 16.623 -32.561 1.00 19.73 261 GLN A O 1
ATOM 1803 N N . ALA A 1 262 ? 0.839 15.474 -31.563 1.00 22.25 262 ALA A N 1
ATOM 1804 C CA . ALA A 1 262 ? 1.887 16.267 -32.209 1.00 22.92 262 ALA A CA 1
ATOM 1805 C C . ALA A 1 262 ? 1.847 16.152 -33.730 1.00 21.83 262 ALA A C 1
ATOM 1806 O O . ALA A 1 262 ? 2.102 17.134 -34.429 1.00 23.41 262 ALA A O 1
ATOM 1808 N N . TYR A 1 263 ? 1.524 14.973 -34.260 1.00 20.15 263 TYR A N 1
ATOM 1809 C CA . TYR A 1 263 ? 1.533 14.848 -35.715 1.00 23.18 263 TYR A CA 1
ATOM 1810 C C . TYR A 1 263 ? 0.140 14.864 -36.358 1.00 24.65 263 TYR A C 1
ATOM 1811 O O . TYR A 1 263 ? 0.000 15.337 -37.482 1.00 24.07 263 TYR A O 1
ATOM 1820 N N . GLN A 1 264 ? -0.893 14.410 -35.653 1.00 20.64 264 GLN A N 1
ATOM 1821 C CA . GLN A 1 264 ? -2.247 14.504 -36.201 1.00 19.25 264 GLN A CA 1
ATOM 1822 C C . GLN A 1 264 ? -2.845 15.897 -35.985 1.00 19.14 264 GLN A C 1
ATOM 1823 O O . GLN A 1 264 ? -3.758 16.313 -36.701 1.00 18.92 264 GLN A O 1
ATOM 1829 N N . LYS A 1 265 ? -2.324 16.603 -34.986 1.00 17.62 265 LYS A N 1
ATOM 1830 C CA . LYS A 1 265 ? -2.686 17.995 -34.715 1.00 18.68 265 LYS A CA 1
ATOM 1831 C C . LYS A 1 265 ? -4.164 18.222 -34.419 1.00 20.69 265 LYS A C 1
ATOM 1832 O O . LYS A 1 265 ? -4.738 19.226 -34.828 1.00 20.43 265 LYS A O 1
ATOM 1838 N N . GLY A 1 266 ? -4.772 17.293 -33.693 1.00 17.36 266 GLY A N 1
ATOM 1839 C CA . GLY A 1 266 ? -6.142 17.472 -33.256 1.00 16.60 266 GLY A CA 1
ATOM 1840 C C . GLY A 1 266 ? -6.232 17.854 -31.790 1.00 17.52 266 GLY A C 1
ATOM 1841 O O . GLY A 1 266 ? -5.224 18.164 -31.151 1.00 17.64 266 GLY A O 1
ATOM 1842 N N . GLN A 1 267 ? -7.456 17.836 -31.268 1.00 18.40 267 GLN A N 1
ATOM 1843 C CA . GLN A 1 267 ? -7.752 18.205 -29.888 1.00 15.91 267 GLN A CA 1
ATOM 1844 C C . GLN A 1 267 ? -8.608 17.115 -29.262 1.00 15.07 267 GLN A C 1
ATOM 1845 O O . GLN A 1 267 ? -9.393 16.471 -29.958 1.00 13.99 267 GLN A O 1
ATOM 1851 N N . ILE A 1 268 ? -8.469 16.907 -27.958 1.00 13.95 268 ILE A N 1
ATOM 1852 C CA . ILE A 1 268 ? -9.247 15.863 -27.292 1.00 12.99 268 ILE A CA 1
ATOM 1853 C C . ILE A 1 268 ? -9.913 16.388 -26.023 1.00 13.71 268 ILE A C 1
ATOM 1854 O O . ILE A 1 268 ? -9.344 17.186 -25.278 1.00 16.93 268 ILE A O 1
ATOM 1859 N N . GLY A 1 269 ? -11.144 15.952 -25.793 1.00 12.53 269 GLY A N 1
ATOM 1860 C CA . GLY A 1 269 ? -11.895 16.425 -24.652 1.00 12.86 269 GLY A CA 1
ATOM 1861 C C . GLY A 1 269 ? -12.838 15.369 -24.124 1.00 11.77 269 GLY A C 1
ATOM 1862 O O . GLY A 1 269 ? -12.693 14.182 -24.418 1.00 11.97 269 GLY A O 1
ATOM 1863 N N . ILE A 1 270 ? -13.807 15.815 -23.337 1.00 11.57 270 ILE A N 1
ATOM 1864 C CA . ILE A 1 270 ? -14.799 14.931 -22.738 1.00 10.09 270 ILE A CA 1
ATOM 1865 C C . ILE A 1 270 ? -16.119 15.684 -22.645 1.00 10.77 270 ILE A C 1
ATOM 1866 O O . ILE A 1 270 ? -16.125 16.894 -22.442 1.00 14.75 270 ILE A O 1
ATOM 1871 N N . THR A 1 271 ? -17.233 14.982 -22.832 1.00 10.24 271 THR A N 1
ATOM 1872 C CA . THR A 1 271 ? -18.546 15.615 -22.721 1.00 11.57 271 THR A CA 1
ATOM 1873 C C . THR A 1 271 ? -19.225 15.317 -21.381 1.00 13.56 271 THR A C 1
ATOM 1874 O O . THR A 1 271 ? -19.409 14.157 -20.992 1.00 10.99 271 THR A O 1
ATOM 1878 N N . LEU A 1 272 ? -19.574 16.384 -20.667 1.00 11.40 272 LEU A N 1
ATOM 1879 C CA . LEU A 1 272 ? -20.293 16.257 -19.403 1.00 12.68 272 LEU A CA 1
ATOM 1880 C C . LEU A 1 272 ? -21.703 16.814 -19.545 1.00 12.45 272 LEU A C 1
ATOM 1881 O O . LEU A 1 272 ? -21.956 17.659 -20.399 1.00 11.65 272 LEU A O 1
ATOM 1886 N N . VAL A 1 273 ? -22.618 16.337 -18.710 1.00 10.50 273 VAL A N 1
ATOM 1887 C CA . VAL A 1 273 ? -23.958 16.905 -18.666 1.00 10.94 273 VAL A CA 1
ATOM 1888 C C . VAL A 1 273 ? -24.271 17.317 -17.238 1.00 13.03 273 VAL A C 1
ATOM 1889 O O . VAL A 1 273 ? -23.813 16.688 -16.283 1.00 12.39 273 VAL A O 1
ATOM 1893 N N . THR A 1 274 ? -25.021 18.399 -17.087 1.00 12.67 274 THR A N 1
ATOM 1894 C CA . THR A 1 274 ? -25.606 18.703 -15.797 1.00 13.21 274 THR A CA 1
ATOM 1895 C C . THR A 1 274 ? -26.868 19.516 -16.006 1.00 14.02 274 THR A C 1
ATOM 1896 O O . THR A 1 274 ? -26.986 20.250 -16.989 1.00 12.88 274 THR A O 1
ATOM 1900 N N . TYR A 1 275 ? -27.829 19.344 -15.106 1.00 14.97 275 TYR A N 1
ATOM 1901 C CA . TYR A 1 275 ? -28.907 20.306 -14.990 1.00 15.02 275 TYR A CA 1
ATOM 1902 C C . TYR A 1 275 ? -28.330 21.566 -14.386 1.00 14.98 275 TYR A C 1
ATOM 1903 O O . TYR A 1 275 ? -27.396 21.495 -13.589 1.00 14.68 275 TYR A O 1
ATOM 1912 N N . TRP A 1 276 ? -28.888 22.722 -14.718 1.00 16.83 276 TRP A N 1
ATOM 1913 C CA . TRP A 1 276 ? -28.550 23.904 -13.945 1.00 15.07 276 TRP A CA 1
ATOM 1914 C C . TRP A 1 276 ? -29.447 23.933 -12.710 1.00 14.97 276 TRP A C 1
ATOM 1915 O O . TRP A 1 276 ? -30.653 23.732 -12.813 1.00 16.02 276 TRP A O 1
ATOM 1926 N N . MET A 1 277 ? -28.849 24.164 -11.545 1.00 15.09 277 MET A N 1
ATOM 1927 C CA . MET A 1 277 ? -29.577 24.067 -10.282 1.00 15.30 277 MET A CA 1
ATOM 1928 C C . MET A 1 277 ? -29.954 25.433 -9.716 1.00 16.61 277 MET A C 1
ATOM 1929 O O . MET A 1 277 ? -29.096 26.285 -9.504 1.00 17.87 277 MET A O 1
ATOM 1934 N N . ILE A 1 278 ? -31.242 25.621 -9.453 1.00 17.73 278 ILE A N 1
ATOM 1935 C CA . ILE A 1 278 ? -31.741 26.865 -8.880 1.00 18.41 278 ILE A CA 1
ATOM 1936 C C . ILE A 1 278 ? -32.372 26.578 -7.523 1.00 17.04 278 ILE A C 1
ATOM 1937 O O . ILE A 1 278 ? -33.227 25.706 -7.422 1.00 17.32 278 ILE A O 1
ATOM 1942 N N . PRO A 1 279 ? -31.944 27.292 -6.470 1.00 18.48 279 PRO A N 1
ATOM 1943 C CA . PRO A 1 279 ? -32.559 27.018 -5.165 1.00 18.59 279 PRO A CA 1
ATOM 1944 C C . PRO A 1 279 ? -34.062 27.267 -5.212 1.00 19.32 279 PRO A C 1
ATOM 1945 O O . PRO A 1 279 ? -34.498 28.252 -5.808 1.00 17.73 279 PRO A O 1
ATOM 1949 N N . TYR A 1 280 ? -34.838 26.368 -4.617 1.00 17.69 280 TYR A N 1
ATOM 1950 C CA . TYR A 1 280 ? -36.291 26.481 -4.619 1.00 20.98 280 TYR A CA 1
ATOM 1951 C C . TYR A 1 280 ? -36.737 27.764 -3.922 1.00 20.82 280 TYR A C 1
ATOM 1952 O O . TYR A 1 280 ? -37.640 28.451 -4.388 1.00 23.03 280 TYR A O 1
ATOM 1961 N N . SER A 1 281 ? -36.094 28.087 -2.807 1.00 22.37 281 SER A N 1
ATOM 1962 C CA . SER A 1 281 ? -36.397 29.321 -2.089 1.00 24.32 281 SER A CA 1
ATOM 1963 C C . SER A 1 281 ? -35.118 30.096 -1.809 1.00 23.72 281 SER A C 1
ATOM 1964 O O . SER A 1 281 ? -34.041 29.705 -2.251 1.00 23.48 281 SER A O 1
ATOM 1967 N N . ASN A 1 282 ? -35.237 31.187 -1.058 1.00 23.94 282 ASN A N 1
ATOM 1968 C CA . ASN A 1 282 ? -34.082 32.004 -0.706 1.00 25.08 282 ASN A CA 1
ATOM 1969 C C . ASN A 1 282 ? -33.317 31.475 0.506 1.00 24.32 282 ASN A C 1
ATOM 1970 O O . ASN A 1 282 ? -32.298 32.041 0.894 1.00 24.87 282 ASN A O 1
ATOM 1975 N N . SER A 1 283 ? -33.806 30.393 1.104 1.00 19.87 283 SER A N 1
ATOM 1976 C CA . SER A 1 283 ? -33.218 29.895 2.346 1.00 20.20 283 SER A CA 1
ATOM 1977 C C . SER A 1 283 ? -31.784 29.404 2.166 1.00 21.05 283 SER A C 1
ATOM 1978 O O . SER A 1 283 ? -31.382 29.004 1.068 1.00 21.81 283 SER A O 1
ATOM 1981 N N . LYS A 1 284 ? -31.019 29.437 3.252 1.00 19.85 284 LYS A N 1
ATOM 1982 C CA . LYS A 1 284 ? -29.682 28.868 3.251 1.00 21.68 284 LYS A CA 1
ATOM 1983 C C . LYS A 1 284 ? -29.772 27.388 2.911 1.00 20.53 284 LYS A C 1
ATOM 1984 O O . LYS A 1 284 ? -28.940 26.864 2.172 1.00 21.52 284 LYS A O 1
ATOM 1990 N N . ALA A 1 285 ? -30.805 26.731 3.438 1.00 19.02 285 ALA A N 1
ATOM 1991 C CA . ALA A 1 285 ? -31.012 25.300 3.228 1.00 20.10 285 ALA A CA 1
ATOM 1992 C C . ALA A 1 285 ? -31.122 24.955 1.746 1.00 19.39 285 ALA A C 1
ATOM 1993 O O . ALA A 1 285 ? -30.440 24.051 1.266 1.00 18.98 285 ALA A O 1
ATOM 1995 N N . ASP A 1 286 ? -31.972 25.681 1.025 1.00 17.25 286 ASP A N 1
ATOM 1996 C CA . ASP A 1 286 ? -32.189 25.416 -0.394 1.00 17.84 286 ASP A CA 1
ATOM 1997 C C . ASP A 1 286 ? -31.016 25.898 -1.243 1.00 18.36 286 ASP A C 1
ATOM 1998 O O . ASP A 1 286 ? -30.707 25.311 -2.279 1.00 17.73 286 ASP A O 1
ATOM 2003 N N . LYS A 1 287 ? -30.365 26.969 -0.807 1.00 19.40 287 LYS A N 1
ATOM 2004 C CA . LYS A 1 287 ? -29.163 27.426 -1.492 1.00 19.18 287 LYS A CA 1
ATOM 2005 C C . LYS A 1 287 ? -28.095 26.338 -1.459 1.00 20.61 287 LYS A C 1
ATOM 2006 O O . LYS A 1 287 ? -27.533 25.970 -2.495 1.00 19.66 287 LYS A O 1
ATOM 2012 N N . ASP A 1 288 ? -27.830 25.820 -0.263 1.00 19.04 288 ASP A N 1
ATOM 2013 C CA . ASP A 1 288 ? -26.812 24.786 -0.094 1.00 18.37 288 ASP A CA 1
ATOM 2014 C C . ASP A 1 288 ? -27.205 23.496 -0.817 1.00 17.45 288 ASP A C 1
ATOM 2015 O O . ASP A 1 288 ? -26.357 22.816 -1.401 1.00 17.14 288 ASP A O 1
ATOM 2020 N N . ALA A 1 289 ? -28.491 23.166 -0.780 1.00 16.89 289 ALA A N 1
ATOM 2021 C CA . ALA A 1 289 ? -28.991 21.974 -1.454 1.00 17.02 289 ALA A CA 1
ATOM 2022 C C . ALA A 1 289 ? -28.785 22.056 -2.962 1.00 17.64 289 ALA A C 1
ATOM 2023 O O . ALA A 1 289 ? -28.461 21.058 -3.607 1.00 15.29 289 ALA A O 1
ATOM 2025 N N . ALA A 1 290 ? -28.987 23.246 -3.522 1.00 15.20 290 ALA A N 1
ATOM 2026 C CA . ALA A 1 290 ? -28.784 23.444 -4.953 1.00 16.27 290 ALA A CA 1
ATOM 2027 C C . ALA A 1 290 ? -27.333 23.188 -5.317 1.00 16.03 290 ALA A C 1
ATOM 2028 O O . ALA A 1 290 ? -27.045 22.527 -6.312 1.00 14.74 290 ALA A O 1
ATOM 2030 N N . GLN A 1 291 ? -26.415 23.715 -4.516 1.00 16.51 291 GLN A N 1
ATOM 2031 C CA . GLN A 1 291 ? -25.003 23.513 -4.798 1.00 17.45 291 GLN A CA 1
ATOM 2032 C C . GLN A 1 291 ? -24.611 22.053 -4.582 1.00 15.56 291 GLN A C 1
ATOM 2033 O O . GLN A 1 291 ? -23.764 21.536 -5.301 1.00 17.04 291 GLN A O 1
ATOM 2039 N N . ARG A 1 292 ? -25.216 21.388 -3.600 1.00 15.55 292 ARG A N 1
ATOM 2040 C CA . ARG A 1 292 ? -24.953 19.961 -3.399 1.00 15.25 292 ARG A CA 1
ATOM 2041 C C . ARG A 1 292 ? -25.370 19.150 -4.628 1.00 16.24 292 ARG A C 1
ATOM 2042 O O . ARG A 1 292 ? -24.636 18.264 -5.072 1.00 14.23 292 ARG A O 1
ATOM 2050 N N . ALA A 1 293 ? -26.545 19.456 -5.172 1.00 13.45 293 ALA A N 1
ATOM 2051 C CA . ALA A 1 293 ? -27.023 18.789 -6.380 1.00 15.33 293 ALA A CA 1
ATOM 2052 C C . ALA A 1 293 ? -26.053 18.991 -7.545 1.00 15.82 293 ALA A C 1
ATOM 2053 O O . ALA A 1 293 ? -25.756 18.052 -8.283 1.00 14.10 293 ALA A O 1
ATOM 2055 N N . LEU A 1 294 ? -25.547 20.213 -7.692 1.00 15.68 294 LEU A N 1
ATOM 2056 C CA . LEU A 1 294 ? -24.572 20.509 -8.742 1.00 14.89 294 LEU A CA 1
ATOM 2057 C C . LEU A 1 294 ? -23.236 19.812 -8.466 1.00 14.41 294 LEU A C 1
ATOM 2058 O O . LEU A 1 294 ? -22.588 19.305 -9.386 1.00 14.61 294 LEU A O 1
ATOM 2063 N N . ASP A 1 295 ? -22.827 19.795 -7.201 1.00 14.59 295 ASP A N 1
ATOM 2064 C CA . ASP A 1 295 ? -21.629 19.065 -6.796 1.00 14.45 295 ASP A CA 1
ATOM 2065 C C . ASP A 1 295 ? -21.707 17.600 -7.221 1.00 14.15 295 ASP A C 1
ATOM 2066 O O . ASP A 1 295 ? -20.773 17.065 -7.814 1.00 11.03 295 ASP A O 1
ATOM 2071 N N . PHE A 1 296 ? -22.829 16.960 -6.903 1.00 13.81 296 PHE A N 1
ATOM 2072 C CA . PHE A 1 296 ? -22.980 15.521 -7.114 1.00 12.21 296 PHE A CA 1
ATOM 2073 C C . PHE A 1 296 ? -23.170 15.145 -8.581 1.00 14.70 296 PHE A C 1
ATOM 2074 O O . PHE A 1 296 ? -22.834 14.032 -8.990 1.00 15.03 296 PHE A O 1
ATOM 2082 N N . MET A 1 297 ? -23.720 16.059 -9.376 1.00 13.49 297 MET A N 1
ATOM 2083 C CA . MET A 1 297 ? -23.988 15.747 -10.781 1.00 12.68 297 MET A CA 1
ATOM 2084 C C . MET A 1 297 ? -22.859 16.191 -11.703 1.00 12.26 297 MET A C 1
ATOM 2085 O O . MET A 1 297 ? -22.421 15.436 -12.581 1.00 13.00 297 MET A O 1
ATOM 2090 N N . TYR A 1 298 ? -22.392 17.417 -11.487 1.00 11.70 298 TYR A N 1
ATOM 2091 C CA . TYR A 1 298 ? -21.395 18.060 -12.334 1.00 12.39 298 TYR A CA 1
ATOM 2092 C C . TYR A 1 298 ? -20.012 17.955 -11.707 1.00 12.18 298 TYR A C 1
ATOM 2093 O O . TYR A 1 298 ? -19.084 17.439 -12.328 1.00 11.96 298 TYR A O 1
ATOM 2102 N N . GLY A 1 299 ? -19.884 18.431 -10.467 1.00 13.49 299 GLY A N 1
ATOM 2103 C CA . GLY A 1 299 ? -18.603 18.468 -9.772 1.00 12.53 299 GLY A CA 1
ATOM 2104 C C . GLY A 1 299 ? -17.949 17.102 -9.620 1.00 12.15 299 GLY A C 1
ATOM 2105 O O . GLY A 1 299 ? -16.724 16.990 -9.572 1.00 11.94 299 GLY A O 1
ATOM 2106 N N . TRP A 1 300 ? -18.782 16.066 -9.546 1.00 10.83 300 TRP A N 1
ATOM 2107 C CA . TRP A 1 300 ? -18.343 14.664 -9.504 1.00 12.08 300 TRP A CA 1
ATOM 2108 C C . TRP A 1 300 ? -17.279 14.369 -10.555 1.00 9.93 300 TRP A C 1
ATOM 2109 O O . TRP A 1 300 ? -16.380 13.555 -10.344 1.00 11.02 300 TRP A O 1
ATOM 2120 N N . PHE A 1 301 ? -17.396 15.046 -11.697 1.00 11.83 301 PHE A N 1
ATOM 2121 C CA . PHE A 1 301 ? -16.479 14.863 -12.818 1.00 12.01 301 PHE A CA 1
ATOM 2122 C C . PHE A 1 301 ? -15.570 16.073 -13.053 1.00 12.23 301 PHE A C 1
ATOM 2123 O O . PHE A 1 301 ? -14.372 15.913 -13.274 1.00 11.48 301 PHE A O 1
ATOM 2131 N N . ILE A 1 302 ? -16.118 17.283 -12.995 1.00 12.72 302 ILE A N 1
ATOM 2132 C CA . ILE A 1 302 ? -15.306 18.440 -13.371 1.00 12.22 302 ILE A CA 1
ATOM 2133 C C . ILE A 1 302 ? -14.313 18.847 -12.265 1.00 13.49 302 ILE A C 1
ATOM 2134 O O . ILE A 1 302 ? -13.292 19.457 -12.558 1.00 13.52 302 ILE A O 1
ATOM 2139 N N . GLU A 1 303 ? -14.563 18.496 -11.007 1.00 14.00 303 GLU A N 1
ATOM 2140 C CA . GLU A 1 303 ? -13.540 18.783 -9.999 1.00 14.52 303 GLU A CA 1
ATOM 2141 C C . GLU A 1 303 ? -12.341 17.815 -10.112 1.00 13.75 303 GLU A C 1
ATOM 2142 O O . GLU A 1 303 ? -11.197 18.266 -10.033 1.00 12.67 303 GLU A O 1
ATOM 2148 N N . PRO A 1 304 ? -12.579 16.502 -10.326 1.00 13.80 304 PRO A N 1
ATOM 2149 C CA . PRO 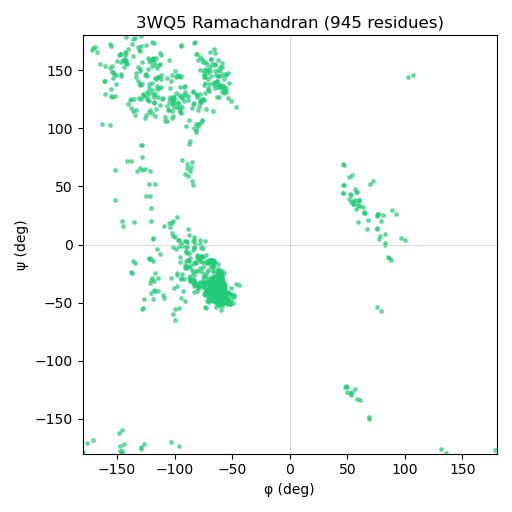A 1 304 ? -11.402 15.680 -10.640 1.00 12.51 304 PRO A CA 1
ATOM 2150 C C . PRO A 1 304 ? -10.658 16.153 -11.890 1.00 13.49 304 PRO A C 1
ATOM 2151 O O . PRO A 1 304 ? -9.431 16.209 -11.887 1.00 14.36 304 PRO A O 1
ATOM 2155 N N . LEU A 1 305 ? -11.396 16.505 -12.940 1.00 13.93 305 LEU A N 1
ATOM 2156 C CA . LEU A 1 305 ? -10.778 16.948 -14.189 1.00 13.31 305 LEU A CA 1
ATOM 2157 C C . LEU A 1 305 ? -10.014 18.261 -14.013 1.00 14.83 305 LEU A C 1
ATOM 2158 O O . LEU A 1 305 ? -9.061 18.532 -14.741 1.00 16.35 305 LEU A O 1
ATOM 2163 N N . SER A 1 306 ? -10.433 19.070 -13.047 1.00 14.66 306 SER A N 1
ATOM 2164 C CA . SER A 1 306 ? -9.820 20.383 -12.846 1.00 18.48 306 SER A CA 1
ATOM 2165 C C . SER A 1 306 ? -8.809 20.398 -11.698 1.00 19.78 306 SER A C 1
ATOM 2166 O O . SER A 1 306 ? -7.778 21.076 -11.775 1.00 18.20 306 SER A O 1
ATOM 2169 N N . PHE A 1 307 ? -9.110 19.660 -10.632 1.00 17.53 307 PHE A N 1
ATOM 2170 C CA . PHE A 1 307 ? -8.325 19.743 -9.399 1.00 19.35 307 PHE A CA 1
ATOM 2171 C C . PHE A 1 307 ? -7.726 18.412 -8.952 1.00 19.07 307 PHE A C 1
ATOM 2172 O O . PHE A 1 307 ? -6.886 18.377 -8.050 1.00 20.19 307 PHE A O 1
ATOM 2180 N N . GLY A 1 308 ? -8.169 17.318 -9.558 1.00 16.66 308 GLY A N 1
ATOM 2181 C CA . GLY A 1 308 ? -7.672 16.004 -9.195 1.00 17.72 308 GLY A CA 1
ATOM 2182 C C . GLY A 1 308 ? -8.289 15.434 -7.927 1.00 16.69 308 GLY A C 1
ATOM 2183 O O . GLY A 1 308 ? -7.723 14.535 -7.304 1.00 17.35 308 GLY A O 1
ATOM 2184 N N . GLU A 1 309 ? -9.449 15.952 -7.541 1.00 15.25 309 GLU A N 1
ATOM 2185 C CA . GLU A 1 309 ? -10.148 15.461 -6.353 1.00 15.49 309 GLU A CA 1
ATOM 2186 C C . GLU A 1 309 ? -11.651 15.633 -6.517 1.00 16.23 309 GLU A C 1
ATOM 2187 O O . GLU A 1 309 ? -12.103 16.457 -7.310 1.00 16.06 309 GLU A O 1
ATOM 2193 N N . TYR A 1 310 ? -12.425 14.852 -5.771 1.00 15.56 310 TYR A N 1
ATOM 2194 C CA . TYR A 1 310 ? -13.878 14.977 -5.784 1.00 14.17 310 TYR A CA 1
ATOM 2195 C C . TYR A 1 310 ? -14.309 16.180 -4.941 1.00 13.34 310 TYR A C 1
ATOM 2196 O O . TYR A 1 310 ? -13.531 16.657 -4.116 1.00 14.80 310 TYR A O 1
ATOM 2205 N N . PRO A 1 311 ? -15.546 16.676 -5.143 1.00 14.14 311 PRO A N 1
ATOM 2206 C CA . PRO A 1 311 ? -16.040 17.794 -4.325 1.00 14.99 311 PRO A CA 1
ATOM 2207 C C . PRO A 1 311 ? -16.053 17.476 -2.829 1.00 16.08 311 PRO A C 1
ATOM 2208 O O . PRO A 1 311 ? -16.301 16.328 -2.453 1.00 14.19 311 PRO A O 1
ATOM 2212 N N . LYS A 1 312 ? -15.786 18.477 -1.996 1.00 14.56 312 LYS A N 1
ATOM 2213 C CA . LYS A 1 312 ? -15.827 18.306 -0.543 1.00 16.30 312 LYS A CA 1
ATOM 2214 C C . LYS A 1 312 ? -17.163 17.747 -0.041 1.00 14.49 312 LYS A C 1
ATOM 2215 O O . LYS A 1 312 ? -17.194 16.904 0.860 1.00 13.82 312 LYS A O 1
ATOM 2220 N N . SER A 1 313 ? -18.269 18.226 -0.605 1.00 13.20 313 SER A N 1
ATOM 2221 C CA . SER A 1 313 ? -19.584 17.777 -0.152 1.00 14.07 313 SER A CA 1
ATOM 2222 C C . SER A 1 313 ? -19.765 16.274 -0.395 1.00 14.26 313 SER A C 1
ATOM 2223 O O . SER A 1 313 ? -20.403 15.579 0.401 1.00 13.35 313 SER A O 1
ATOM 2226 N N . MET A 1 314 ? -19.210 15.776 -1.496 1.00 14.00 314 MET A N 1
ATOM 2227 C CA . MET A 1 314 ? -19.272 14.342 -1.776 1.00 12.51 314 MET A CA 1
ATOM 2228 C C . MET A 1 314 ? -18.386 13.563 -0.813 1.00 14.99 314 MET A C 1
ATOM 2229 O O . MET A 1 314 ? -18.783 12.515 -0.306 1.00 14.10 314 MET A O 1
ATOM 2234 N N . ARG A 1 315 ? -17.189 14.074 -0.552 1.00 14.81 315 ARG A N 1
ATOM 2235 C CA . ARG A 1 315 ? -16.303 13.408 0.392 1.00 16.02 315 ARG A CA 1
ATOM 2236 C C . ARG A 1 315 ? -16.951 13.326 1.770 1.00 15.21 315 ARG A C 1
ATOM 2237 O O . ARG A 1 315 ? -16.846 12.307 2.448 1.00 14.14 315 ARG A O 1
ATOM 2245 N N . ARG A 1 316 ? -17.641 14.391 2.164 1.00 14.36 316 ARG A N 1
ATOM 2246 C CA . ARG A 1 316 ? -18.280 14.440 3.474 1.00 16.15 316 ARG A CA 1
ATOM 2247 C C . ARG A 1 316 ? -19.470 13.492 3.569 1.00 15.92 316 ARG A C 1
ATOM 2248 O O . ARG A 1 316 ? -19.580 12.713 4.512 1.00 16.34 316 ARG A O 1
ATOM 2256 N N . LEU A 1 317 ? -20.358 13.554 2.584 1.00 15.06 317 LEU A N 1
ATOM 2257 C CA . LEU A 1 317 ? -21.627 12.840 2.670 1.00 15.83 317 LEU A CA 1
ATOM 2258 C C . LEU A 1 317 ? -21.541 11.377 2.232 1.00 16.24 317 LEU A C 1
ATOM 2259 O O . LEU A 1 317 ? -22.301 10.535 2.715 1.00 17.28 317 LEU A O 1
ATOM 2264 N N . VAL A 1 318 ? -20.630 11.074 1.317 1.00 13.34 318 VAL A N 1
ATOM 2265 C CA . VAL A 1 318 ? -20.504 9.715 0.806 1.00 13.37 318 VAL A CA 1
ATOM 2266 C C . VAL A 1 318 ? -19.451 8.950 1.608 1.00 15.31 318 VAL A C 1
ATOM 2267 O O . VAL A 1 318 ? -19.507 7.726 1.717 1.00 13.45 318 VAL A O 1
ATOM 2271 N N . GLY A 1 319 ? -18.508 9.677 2.197 1.00 14.63 319 GLY A N 1
ATOM 2272 C CA . GLY A 1 319 ? -17.524 9.053 3.062 1.00 14.23 319 GLY A CA 1
ATOM 2273 C C . GLY A 1 319 ? -16.720 7.978 2.354 1.00 14.29 319 GLY A C 1
ATOM 2274 O O . GLY A 1 319 ? -16.266 8.162 1.230 1.00 13.53 319 GLY A O 1
ATOM 2275 N N . LYS A 1 320 ? -16.571 6.828 2.998 1.00 14.25 320 LYS A N 1
ATOM 2276 C CA . LYS A 1 320 ? -15.688 5.797 2.469 1.00 14.34 320 LYS A CA 1
ATOM 2277 C C . LYS A 1 320 ? -16.301 4.992 1.311 1.00 15.12 320 LYS A C 1
ATOM 2278 O O . LYS A 1 320 ? -15.652 4.094 0.770 1.00 16.01 320 LYS A O 1
ATOM 2284 N N . ARG A 1 321 ? -17.531 5.322 0.915 1.00 13.31 321 ARG A N 1
ATOM 2285 C CA . ARG A 1 321 ? -18.100 4.748 -0.302 1.00 12.89 321 ARG A CA 1
ATOM 2286 C C . ARG A 1 321 ? -17.568 5.479 -1.535 1.00 14.45 321 ARG A C 1
ATOM 2287 O O . ARG A 1 321 ? -17.769 5.039 -2.665 1.00 14.72 321 ARG A O 1
ATOM 2295 N N . LEU A 1 322 ? -16.880 6.593 -1.306 1.00 14.07 322 LEU A N 1
ATOM 2296 C CA . LEU A 1 322 ? -16.281 7.365 -2.391 1.00 15.17 322 LEU A CA 1
ATOM 2297 C C . LEU A 1 322 ? -14.799 7.017 -2.529 1.00 14.95 322 LEU A C 1
ATOM 2298 O O . LEU A 1 322 ? -14.024 7.212 -1.598 1.00 16.55 322 LEU A O 1
ATOM 2303 N N . PRO A 1 323 ? -14.402 6.482 -3.691 1.00 15.13 323 PRO A N 1
ATOM 2304 C CA . PRO A 1 323 ? -12.999 6.102 -3.887 1.00 17.39 323 PRO A CA 1
ATOM 2305 C C . PRO A 1 323 ? -12.065 7.304 -3.799 1.00 17.44 323 PRO A C 1
ATOM 2306 O O . PRO A 1 323 ? -12.468 8.426 -4.111 1.00 15.87 323 PRO A O 1
ATOM 2310 N N . ARG A 1 324 ? -10.838 7.062 -3.356 1.00 18.27 324 ARG A N 1
ATOM 2311 C CA . ARG A 1 324 ? -9.800 8.080 -3.368 1.00 19.32 324 ARG A CA 1
ATOM 2312 C C . ARG A 1 324 ? -8.974 7.955 -4.640 1.00 19.42 324 ARG A C 1
ATOM 2313 O O . ARG A 1 324 ? -8.745 6.852 -5.134 1.00 19.11 324 ARG A O 1
ATOM 2317 N N . PHE A 1 325 ? -8.529 9.081 -5.182 1.00 19.56 325 PHE A N 1
ATOM 2318 C CA . PHE A 1 325 ? -7.531 9.032 -6.234 1.00 18.75 325 PHE A CA 1
ATOM 2319 C C . PHE A 1 325 ? -6.180 8.782 -5.590 1.00 19.28 325 PHE A C 1
ATOM 2320 O O . PHE A 1 325 ? -5.812 9.474 -4.640 1.00 22.65 325 PHE A O 1
ATOM 2328 N N . THR A 1 326 ? -5.440 7.801 -6.089 1.00 19.37 326 THR A N 1
ATOM 2329 C CA . THR A 1 326 ? -4.036 7.695 -5.714 1.00 21.95 326 THR A CA 1
ATOM 2330 C C . THR A 1 326 ? -3.314 8.920 -6.276 1.00 21.67 326 THR A C 1
ATOM 2331 O O . THR A 1 326 ? -3.868 9.657 -7.093 1.00 18.74 326 THR A O 1
ATOM 2335 N N . LYS A 1 327 ? -2.078 9.139 -5.848 1.00 20.21 327 LYS A N 1
ATOM 2336 C CA . LYS A 1 327 ? -1.312 10.267 -6.352 1.00 21.42 327 LYS A CA 1
ATOM 2337 C C . LYS A 1 327 ? -1.066 10.133 -7.861 1.00 21.58 327 LYS A C 1
ATOM 2338 O O . LYS A 1 327 ? -1.124 11.122 -8.593 1.00 22.77 327 LYS A O 1
ATOM 2344 N N . 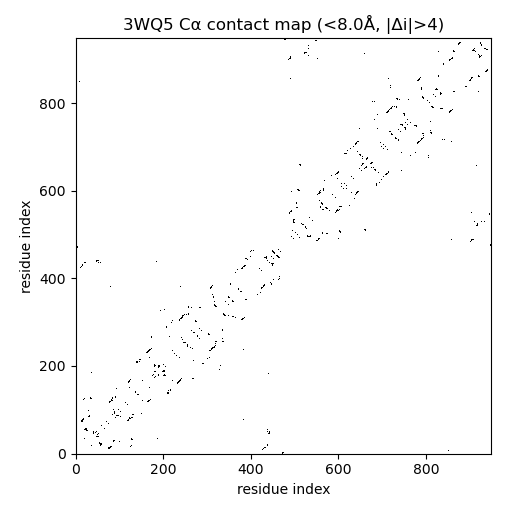GLU A 1 328 ? -0.838 8.909 -8.328 1.00 22.53 328 GLU A N 1
ATOM 2345 C CA . GLU A 1 328 ? -0.680 8.658 -9.760 1.00 23.70 328 GLU A CA 1
ATOM 2346 C C . GLU A 1 328 ? -1.969 8.977 -10.520 1.00 21.36 328 GLU A C 1
ATOM 2347 O O . GLU A 1 328 ? -1.941 9.635 -11.561 1.00 21.00 328 GLU A O 1
ATOM 2349 N N . GLN A 1 329 ? -3.095 8.512 -9.989 1.00 19.72 329 GLN A N 1
ATOM 2350 C CA . GLN A 1 329 ? -4.395 8.714 -10.628 1.00 21.51 329 GLN A CA 1
ATOM 2351 C C . GLN A 1 329 ? -4.791 10.187 -10.699 1.00 20.98 329 GLN A C 1
ATOM 2352 O O . GLN A 1 329 ? -5.305 10.657 -11.720 1.00 17.58 329 GLN A O 1
ATOM 2358 N N . ALA A 1 330 ? -4.570 10.910 -9.607 1.00 17.81 330 ALA A N 1
ATOM 2359 C CA . ALA A 1 330 ? -4.936 12.318 -9.561 1.00 19.03 330 ALA A CA 1
ATOM 2360 C C . ALA A 1 330 ? -4.155 13.079 -10.624 1.00 19.04 330 ALA A C 1
ATOM 2361 O O . ALA A 1 330 ? -4.691 13.962 -11.290 1.00 20.92 330 ALA A O 1
ATOM 2363 N N . MET A 1 331 ? -2.888 12.711 -10.783 1.00 19.26 331 MET A N 1
ATOM 2364 C CA . MET A 1 331 ? -2.010 13.341 -11.761 1.00 21.15 331 MET A CA 1
ATOM 2365 C C . MET A 1 331 ? -2.474 13.080 -13.192 1.00 20.64 331 MET A C 1
ATOM 2366 O O . MET A 1 331 ? -2.351 13.943 -14.059 1.00 21.63 331 MET A O 1
ATOM 2368 N N . LEU A 1 332 ? -3.001 11.885 -13.431 1.00 19.56 332 LEU A N 1
ATOM 2369 C CA . LEU A 1 332 ? -3.491 11.511 -14.754 1.00 19.45 332 LEU A CA 1
ATOM 2370 C C . LEU A 1 332 ? -4.793 12.213 -15.097 1.00 17.46 332 LEU A C 1
ATOM 2371 O O . LEU A 1 332 ? -4.999 12.647 -16.228 1.00 16.42 332 LEU A O 1
ATOM 2376 N N . VAL A 1 333 ? -5.674 12.317 -14.111 1.00 17.78 333 VAL A N 1
ATOM 2377 C CA . VAL A 1 333 ? -7.005 12.863 -14.338 1.00 14.02 333 VAL A CA 1
ATOM 2378 C C . VAL A 1 333 ? -7.007 14.388 -14.367 1.00 15.82 333 VAL A C 1
ATOM 2379 O O . VAL A 1 333 ? -7.691 14.993 -15.193 1.00 16.12 333 VAL A O 1
ATOM 2383 N N . LYS A 1 334 ? -6.239 15.014 -13.479 1.00 16.77 334 LYS A N 1
ATOM 2384 C CA . LYS A 1 334 ? -6.203 16.471 -13.433 1.00 16.85 334 LYS A CA 1
ATOM 2385 C C . LYS A 1 334 ? -5.650 17.063 -14.730 1.00 17.61 334 LYS A C 1
ATOM 2386 O O . LYS A 1 334 ? -4.565 16.694 -15.179 1.00 18.17 334 LYS A O 1
ATOM 2392 N N . GLY A 1 335 ? -6.410 17.980 -15.324 1.00 16.75 335 GLY A N 1
ATOM 2393 C CA . GLY A 1 335 ? -5.998 18.660 -16.539 1.00 18.16 335 GLY A CA 1
ATOM 2394 C C . GLY A 1 335 ? -6.110 17.839 -17.812 1.00 17.59 335 GLY A C 1
ATOM 2395 O O . GLY A 1 335 ? -5.567 18.223 -18.848 1.00 16.29 335 GLY A O 1
ATOM 2396 N N . SER A 1 336 ? -6.818 16.715 -17.751 1.00 15.53 336 SER A N 1
ATOM 2397 C CA . SER A 1 336 ? -6.879 15.809 -18.899 1.00 16.08 336 SER A CA 1
ATOM 2398 C C . SER A 1 336 ? -7.959 16.185 -19.926 1.00 15.95 336 SER A C 1
ATOM 2399 O O . SER A 1 336 ? -8.804 15.362 -20.284 1.00 13.84 336 SER A O 1
ATOM 2402 N N . PHE A 1 337 ? -7.927 17.425 -20.405 1.00 15.64 337 PHE A N 1
ATOM 2403 C CA . PHE A 1 337 ? -8.795 17.821 -21.513 1.00 15.77 337 PHE A CA 1
ATOM 2404 C C . PHE A 1 337 ? -8.292 19.085 -22.200 1.00 16.37 337 PHE A C 1
ATOM 2405 O O . PHE A 1 337 ? -7.805 20.002 -21.540 1.00 16.44 337 PHE A O 1
ATOM 2413 N N . ASP A 1 338 ? -8.397 19.109 -23.529 1.00 15.35 338 ASP A N 1
ATOM 2414 C CA . ASP A 1 338 ? -8.074 20.302 -24.314 1.00 18.79 338 ASP A CA 1
ATOM 2415 C C . ASP A 1 338 ? -9.270 21.236 -24.362 1.00 18.23 338 ASP A C 1
ATOM 2416 O O . ASP A 1 338 ? -9.120 22.458 -24.419 1.00 17.56 338 ASP A O 1
ATOM 2421 N N . PHE A 1 339 ? -10.456 20.635 -24.352 1.00 14.54 339 PHE A N 1
ATOM 2422 C CA . PHE A 1 339 ? -11.716 21.363 -24.329 1.00 14.22 339 PHE A CA 1
ATOM 2423 C C . PHE A 1 339 ? -12.712 20.573 -23.504 1.00 14.25 339 PHE A C 1
ATOM 2424 O O . PHE A 1 339 ? -12.547 19.372 -23.310 1.00 13.94 339 PHE A O 1
ATOM 2432 N N . LEU A 1 340 ? -13.735 21.262 -23.015 1.00 13.10 340 LEU A N 1
ATOM 2433 C CA . LEU A 1 340 ? -14.859 20.631 -22.342 1.00 13.25 340 LEU A CA 1
ATOM 2434 C C . LEU A 1 340 ? -16.065 20.595 -23.261 1.00 15.75 340 LEU A C 1
ATOM 2435 O O . LEU A 1 340 ? -16.464 21.628 -23.798 1.00 16.41 340 LEU A O 1
ATOM 2443 N N . GLY A 1 341 ? -16.646 19.414 -23.441 1.00 12.75 341 GLY A N 1
ATOM 2444 C CA . GLY A 1 341 ? -17.937 19.301 -24.089 1.00 12.94 341 GLY A CA 1
ATOM 2445 C C . GLY A 1 341 ? -19.012 19.424 -23.028 1.00 14.87 341 GLY A C 1
ATOM 2446 O O . GLY A 1 341 ? -18.957 18.743 -22.003 1.00 13.46 341 GLY A O 1
ATOM 2447 N N . LEU A 1 342 ? -19.972 20.316 -23.244 1.00 13.30 342 LEU A N 1
ATOM 2448 C CA . LEU A 1 342 ? -21.097 20.436 -22.326 1.00 12.74 342 LEU A CA 1
ATOM 2449 C C . LEU A 1 342 ? -22.402 20.149 -23.044 1.00 15.17 342 LEU A C 1
ATOM 2450 O O . LEU A 1 342 ? -22.673 20.703 -24.115 1.00 14.47 342 LEU A O 1
ATOM 2455 N N . ASN A 1 343 ? -23.194 19.262 -22.450 1.00 11.49 343 ASN A N 1
ATOM 2456 C CA . ASN A 1 343 ? -24.560 19.009 -22.888 1.00 13.26 343 ASN A CA 1
ATOM 2457 C C . ASN A 1 343 ? -25.526 19.770 -21.993 1.00 13.31 343 ASN A C 1
ATOM 2458 O O . ASN A 1 343 ? -25.516 19.584 -20.778 1.00 13.29 343 ASN A O 1
ATOM 2463 N N . TYR A 1 344 ? -26.342 20.636 -22.585 1.00 12.11 344 TYR A N 1
ATOM 2464 C CA . TYR A 1 344 ? -27.310 21.397 -21.803 1.00 13.45 344 TYR A CA 1
ATOM 2465 C C . TYR A 1 344 ? -28.728 21.164 -22.294 1.00 14.02 344 TYR A C 1
ATOM 2466 O O . TYR A 1 344 ? -29.011 21.278 -23.487 1.00 12.34 344 TYR A O 1
ATOM 2475 N N . TYR A 1 345 ? -29.621 20.854 -21.359 1.00 13.34 345 TYR A N 1
ATOM 2476 C CA . TYR A 1 345 ? -31.024 20.665 -21.690 1.00 14.88 345 TYR A CA 1
ATOM 2477 C C . TYR A 1 345 ? -31.945 21.501 -20.821 1.00 15.81 345 TYR A C 1
ATOM 2478 O O . TYR A 1 345 ? -32.770 22.242 -21.343 1.00 16.66 345 TYR A O 1
ATOM 2487 N N . ILE A 1 346 ? -31.817 21.369 -19.503 1.00 15.69 346 ILE A N 1
ATOM 2488 C CA . ILE A 1 346 ? -32.785 21.964 -18.582 1.00 15.51 346 ILE A CA 1
ATOM 2489 C C . ILE A 1 346 ? -32.180 22.539 -17.314 1.00 17.82 346 ILE A C 1
ATOM 2490 O O . ILE A 1 346 ? -31.036 22.249 -16.955 1.00 17.22 346 ILE A O 1
ATOM 2495 N N . ALA A 1 347 ? -32.980 23.352 -16.633 1.00 15.98 347 ALA A N 1
ATOM 2496 C CA . ALA A 1 347 ? -32.723 23.711 -15.248 1.00 14.51 347 ALA A CA 1
ATOM 2497 C C . ALA A 1 347 ? -33.826 23.123 -14.371 1.00 15.51 347 ALA A C 1
ATOM 2498 O O . ALA A 1 347 ? -34.932 22.860 -14.848 1.00 15.83 347 ALA A O 1
ATOM 2500 N N . ASN A 1 348 ? -33.505 22.890 -13.103 1.00 14.96 348 ASN A N 1
ATOM 2501 C CA . ASN A 1 348 ? -34.485 22.467 -12.103 1.00 15.55 348 ASN A CA 1
ATOM 2502 C C . ASN A 1 348 ? -34.352 23.314 -10.853 1.00 15.64 348 ASN A C 1
ATOM 2503 O O . ASN A 1 348 ? -33.265 23.815 -10.545 1.00 15.11 348 ASN A O 1
ATOM 2508 N N . TYR A 1 349 ? -35.453 23.460 -10.124 1.00 17.00 349 TYR A N 1
ATOM 2509 C CA . TYR A 1 349 ? -35.393 23.991 -8.773 1.00 14.93 349 TYR A CA 1
ATOM 2510 C C . TYR A 1 349 ? -34.917 22.892 -7.836 1.00 16.48 349 TYR A C 1
ATOM 2511 O O . TYR A 1 349 ? -35.167 21.716 -8.083 1.00 17.00 349 TYR A O 1
ATOM 2520 N N . VAL A 1 350 ? -34.240 23.272 -6.762 1.00 14.27 350 VAL A N 1
ATOM 2521 C CA . VAL A 1 350 ? -33.737 22.275 -5.824 1.00 16.91 350 VAL A CA 1
ATOM 2522 C C . VAL A 1 350 ? -34.181 22.555 -4.398 1.00 19.16 350 VAL A C 1
ATOM 2523 O O . VAL A 1 350 ? -33.998 23.659 -3.880 1.00 18.03 350 VAL A O 1
ATOM 2527 N N . LEU A 1 351 ? -34.759 21.538 -3.773 1.00 16.85 351 LEU A N 1
ATOM 2528 C CA . LEU A 1 351 ? -35.181 21.604 -2.386 1.00 16.53 351 LEU A CA 1
ATOM 2529 C C . LEU A 1 351 ? -34.210 20.862 -1.486 1.00 18.33 351 LEU A C 1
ATOM 2530 O O . LEU A 1 351 ? -33.710 19.792 -1.842 1.00 16.21 351 LEU A O 1
ATOM 2535 N N . ASN A 1 352 ? -33.943 21.429 -0.317 1.00 17.11 352 ASN A N 1
ATOM 2536 C CA . ASN A 1 352 ? -33.236 20.698 0.719 1.00 18.12 352 ASN A CA 1
ATOM 2537 C C . ASN A 1 352 ? -34.053 19.497 1.155 1.00 18.41 352 ASN A C 1
ATOM 2538 O O . ASN A 1 352 ? -35.275 19.580 1.261 1.00 17.20 352 ASN A O 1
ATOM 2543 N N . VAL A 1 353 ? -33.378 18.378 1.394 1.00 17.98 353 VAL A N 1
ATOM 2544 C CA . VAL A 1 353 ? -34.018 17.207 1.982 1.00 19.23 353 VAL A CA 1
ATOM 2545 C C . VAL A 1 353 ? -33.362 16.919 3.318 1.00 18.62 353 VAL A C 1
ATOM 2546 O O . VAL A 1 353 ? -32.205 16.516 3.360 1.00 19.62 353 VAL A O 1
ATOM 2550 N N . PRO A 1 354 ? -34.091 17.138 4.422 1.00 19.11 354 PRO A N 1
ATOM 2551 C CA . PRO A 1 354 ? -33.495 16.895 5.740 1.00 21.68 354 PRO A CA 1
ATOM 2552 C C . PRO A 1 354 ? -33.040 15.446 5.896 1.00 22.68 354 PRO A C 1
ATOM 2553 O O . PRO A 1 354 ? -33.590 14.551 5.245 1.00 21.65 354 PRO A O 1
ATOM 2557 N N . THR A 1 355 ? -32.033 15.218 6.732 1.00 24.41 355 THR A N 1
ATOM 2558 C CA . THR A 1 355 ? -31.612 13.857 7.032 1.00 23.88 355 THR A CA 1
ATOM 2559 C C . THR A 1 355 ? -32.788 13.095 7.627 1.00 23.88 355 THR A C 1
ATOM 2560 O O . THR A 1 355 ? -33.721 13.689 8.177 1.00 23.74 355 THR A O 1
ATOM 2564 N N . SER A 1 356 ? -32.735 11.775 7.507 1.00 24.48 356 SER A N 1
ATOM 2565 C CA . SER A 1 356 ? -33.867 10.923 7.836 1.00 27.06 356 SER A CA 1
ATOM 2566 C C . SER A 1 356 ? -33.397 9.645 8.525 1.00 25.37 356 SER A C 1
ATOM 2567 O O . SER A 1 356 ? -32.255 9.225 8.333 1.00 24.41 356 SER A O 1
ATOM 2570 N N . ASN A 1 357 ? -34.266 9.026 9.322 1.00 26.31 357 ASN A N 1
ATOM 2571 C CA . ASN A 1 357 ? -33.922 7.755 9.959 1.00 26.28 357 ASN A CA 1
ATOM 2572 C C . ASN A 1 357 ? -34.249 6.565 9.068 1.00 28.59 357 ASN A C 1
ATOM 2573 O O . ASN A 1 357 ? -33.930 5.419 9.388 1.00 26.31 357 ASN A O 1
ATOM 2578 N N . SER A 1 358 ? -34.914 6.845 7.957 1.00 27.45 358 SER A N 1
ATOM 2579 C CA . SER A 1 358 ? -35.276 5.804 7.015 1.00 31.72 358 SER A CA 1
ATOM 2580 C C . SER A 1 358 ? -34.419 5.953 5.766 1.00 33.44 358 SER A C 1
ATOM 2581 O O . SER A 1 358 ? -34.621 6.873 4.984 1.00 37.60 358 SER A O 1
ATOM 2584 N N . VAL A 1 359 ? -33.448 5.066 5.575 1.00 37.45 359 VAL A N 1
ATOM 2585 C CA . VAL A 1 359 ? -32.567 5.234 4.425 1.00 35.58 359 VAL A CA 1
ATOM 2586 C C . VAL A 1 359 ? -32.670 4.183 3.352 1.00 35.86 359 VAL A C 1
ATOM 2587 O O . VAL A 1 359 ? -32.440 2.992 3.582 1.00 36.13 359 VAL A O 1
ATOM 2589 N N . ASN A 1 360 ? -33.011 4.658 2.165 1.00 32.64 360 ASN A N 1
ATOM 2590 C CA . ASN A 1 360 ? -32.639 3.969 0.954 1.00 25.11 360 ASN A CA 1
ATOM 2591 C C . ASN A 1 360 ? -31.264 4.470 0.557 1.00 25.27 360 ASN A C 1
ATOM 2592 O O . ASN A 1 360 ? -31.104 5.615 0.131 1.00 27.23 360 ASN A O 1
ATOM 2597 N N . LEU A 1 361 ? -30.264 3.618 0.743 1.00 17.20 361 LEU A N 1
ATOM 2598 C CA . LEU A 1 361 ? -28.887 3.998 0.475 1.00 16.58 361 LEU A CA 1
ATOM 2599 C C . LEU A 1 361 ? -28.665 4.072 -1.028 1.00 14.51 361 LEU A C 1
ATOM 2600 O O . LEU A 1 361 ? -28.794 3.074 -1.729 1.00 16.10 361 LEU A O 1
ATOM 2605 N N . SER A 1 362 ? -28.347 5.260 -1.524 1.00 15.50 362 SER A N 1
ATOM 2606 C CA . SER A 1 362 ? -28.159 5.453 -2.956 1.00 13.99 362 SER A CA 1
ATOM 2607 C C . SER A 1 362 ? -27.462 6.767 -3.240 1.00 11.21 362 SER A C 1
ATOM 2608 O O . SER A 1 362 ? -27.540 7.710 -2.452 1.00 14.16 362 SER A O 1
ATOM 2611 N N . TYR A 1 363 ? -26.794 6.814 -4.385 1.00 12.53 363 TYR A N 1
ATOM 2612 C CA . TYR A 1 363 ? -26.230 8.046 -4.916 1.00 14.19 363 TYR A CA 1
ATOM 2613 C C . TYR A 1 363 ? -27.295 9.133 -4.947 1.00 14.09 363 TYR A C 1
ATOM 2614 O O . TYR A 1 363 ? -27.041 10.275 -4.570 1.00 14.32 363 TYR A O 1
ATOM 2623 N N . THR A 1 364 ? -28.498 8.752 -5.370 1.00 13.28 364 THR A N 1
ATOM 2624 C CA . THR A 1 364 ? -29.615 9.683 -5.483 1.00 15.72 364 THR A CA 1
ATOM 2625 C C . THR A 1 364 ? -29.942 10.374 -4.157 1.00 16.05 364 THR A C 1
ATOM 2626 O O . THR A 1 364 ? -30.128 11.586 -4.128 1.00 18.71 364 THR A O 1
ATOM 2630 N N . THR A 1 365 ? -29.995 9.622 -3.061 1.00 14.47 365 THR A N 1
ATOM 2631 C CA . THR A 1 365 ? -30.353 10.221 -1.777 1.00 14.24 365 THR A CA 1
ATOM 2632 C C . THR A 1 365 ? -29.152 10.773 -1.007 1.00 12.63 365 THR A C 1
ATOM 2633 O O . THR A 1 365 ? -29.331 11.516 -0.049 1.00 13.90 365 THR A O 1
ATOM 2637 N N . ASP A 1 366 ? -27.939 10.416 -1.421 1.00 12.38 366 ASP A N 1
ATOM 2638 C CA . ASP A 1 366 ? -26.732 10.885 -0.735 1.00 11.99 366 ASP A CA 1
ATOM 2639 C C . ASP A 1 366 ? -26.591 12.410 -0.688 1.00 14.62 366 ASP A C 1
ATOM 2640 O O . ASP A 1 366 ? -26.000 12.957 0.245 1.00 13.64 366 ASP A O 1
ATOM 2645 N N . SER A 1 367 ? -27.118 13.096 -1.699 1.00 14.33 367 SER A N 1
ATOM 2646 C CA . SER A 1 367 ? -26.896 14.536 -1.818 1.00 13.13 367 SER A CA 1
ATOM 2647 C C . SER A 1 367 ? -27.865 15.374 -0.982 1.00 15.54 367 SER A C 1
ATOM 2648 O O . SER A 1 367 ? -27.727 16.596 -0.924 1.00 13.78 367 SER A O 1
ATOM 2651 N N . LEU A 1 368 ? -28.836 14.721 -0.345 1.00 14.73 368 LEU A N 1
ATOM 2652 C CA . LEU A 1 368 ? -29.815 15.416 0.498 1.00 17.37 368 LEU A CA 1
ATOM 2653 C C . LEU A 1 368 ? -30.490 16.550 -0.267 1.00 17.14 368 LEU A C 1
ATOM 2654 O O . LEU A 1 368 ? -30.673 17.651 0.255 1.00 15.84 368 LEU A O 1
ATOM 2659 N N . SER A 1 369 ? -30.838 16.274 -1.517 1.00 15.81 369 SER A N 1
ATOM 2660 C CA . SER A 1 369 ? -31.457 17.275 -2.368 1.00 17.64 369 SER A CA 1
ATOM 2661 C C . SER A 1 369 ? -32.528 16.657 -3.248 1.00 19.02 369 SER A C 1
ATOM 2662 O O . SER A 1 369 ? -32.514 15.458 -3.551 1.00 18.13 369 SER A O 1
ATOM 2665 N N . ASN A 1 370 ? -33.459 17.499 -3.665 1.00 16.50 370 ASN A N 1
ATOM 2666 C CA . ASN A 1 370 ? -34.596 17.057 -4.440 1.00 19.06 370 ASN A CA 1
ATOM 2667 C C . ASN A 1 370 ? -34.868 18.033 -5.561 1.00 20.35 370 ASN A C 1
ATOM 2668 O O . ASN A 1 370 ? -35.040 19.219 -5.322 1.00 18.98 370 ASN A O 1
ATOM 2673 N N . GLN A 1 371 ? -34.906 17.543 -6.789 1.00 19.75 371 GLN A N 1
ATOM 2674 C CA . GLN A 1 371 ? -35.125 18.440 -7.906 1.00 19.54 371 GLN A CA 1
ATOM 2675 C C . GLN A 1 371 ? -36.574 18.451 -8.344 1.00 20.51 371 GLN A C 1
ATOM 2676 O O . GLN A 1 371 ? -37.263 17.435 -8.290 1.00 18.01 371 GLN A O 1
ATOM 2682 N N . THR A 1 372 ? -37.032 19.623 -8.764 1.00 20.56 372 THR A N 1
ATOM 2683 C CA . THR A 1 372 ? -38.395 19.774 -9.246 1.00 19.01 372 THR A CA 1
ATOM 2684 C C . THR A 1 372 ? -38.460 20.890 -10.281 1.00 15.91 372 THR A C 1
ATOM 2685 O O . THR A 1 372 ? -37.724 21.869 -10.197 1.00 16.71 372 THR A O 1
ATOM 2689 N N . ALA A 1 373 ? -39.333 20.725 -11.268 1.00 19.49 373 ALA A N 1
ATOM 2690 C CA . ALA A 1 373 ? -39.462 21.698 -12.344 1.00 17.86 373 ALA A CA 1
ATOM 2691 C C . ALA A 1 373 ? -40.492 22.762 -11.990 1.00 18.98 373 ALA A C 1
ATOM 2692 O O . ALA A 1 373 ? -40.718 23.694 -12.756 1.00 19.90 373 ALA A O 1
ATOM 2694 N N . PHE A 1 374 ? -41.110 22.617 -10.825 1.00 19.58 374 PHE A N 1
ATOM 2695 C CA . PHE A 1 374 ? -42.186 23.517 -10.424 1.00 19.04 374 PHE A CA 1
ATOM 2696 C C . PHE A 1 374 ? -41.870 24.269 -9.142 1.00 20.16 374 PHE A C 1
ATOM 2697 O O . PHE A 1 374 ? -41.311 23.709 -8.201 1.00 19.58 374 PHE A O 1
ATOM 2705 N N . ARG A 1 375 ? -42.224 25.548 -9.123 1.00 21.84 375 ARG A N 1
ATOM 2706 C CA . ARG A 1 375 ? -42.158 26.354 -7.914 1.00 22.20 375 ARG A CA 1
ATOM 2707 C C . ARG A 1 375 ? -43.498 27.049 -7.733 1.00 24.42 375 ARG A C 1
ATOM 2708 O O . ARG A 1 375 ? -43.969 27.733 -8.642 1.00 20.88 375 ARG A O 1
ATOM 2716 N N . ASN A 1 376 ? -44.110 26.854 -6.568 1.00 25.94 376 ASN A N 1
ATOM 2717 C CA . ASN A 1 376 ? -45.441 27.386 -6.282 1.00 24.70 376 ASN A CA 1
ATOM 2718 C C . ASN A 1 376 ? -46.474 26.959 -7.318 1.00 26.72 376 ASN A C 1
ATOM 2719 O O . ASN A 1 376 ? -47.381 27.722 -7.649 1.00 30.29 376 ASN A O 1
ATOM 2724 N N . GLY A 1 377 ? -46.326 25.743 -7.835 1.00 24.36 377 GLY A N 1
ATOM 2725 C CA . GLY A 1 377 ? -47.228 25.232 -8.853 1.00 26.06 377 GLY A CA 1
ATOM 2726 C C . GLY A 1 377 ? -46.980 25.782 -10.251 1.00 26.12 377 GLY A C 1
ATOM 2727 O O . GLY A 1 377 ? -47.734 25.494 -11.183 1.00 28.21 377 GLY A O 1
ATOM 2728 N N . VAL A 1 378 ? -45.924 26.571 -10.410 1.00 23.11 378 VAL A N 1
ATOM 2729 C CA . VAL A 1 378 ? -45.624 27.162 -11.712 1.00 23.45 378 VAL A CA 1
ATOM 2730 C C . VAL A 1 378 ? -44.355 26.578 -12.332 1.00 21.13 378 VAL A C 1
ATOM 2731 O O . VAL A 1 378 ? -43.289 26.602 -11.724 1.00 22.88 378 VAL A O 1
ATOM 2735 N N . ALA A 1 379 ? -44.484 26.068 -13.552 1.00 24.44 379 ALA A N 1
ATOM 2736 C CA . ALA A 1 379 ? -43.361 25.455 -14.260 1.00 23.97 379 ALA A CA 1
ATOM 2737 C C . ALA A 1 379 ? -42.209 26.436 -14.490 1.00 23.12 379 ALA A C 1
ATOM 2738 O O . ALA A 1 379 ? -42.424 27.636 -14.665 1.00 21.07 379 ALA A O 1
ATOM 2740 N N . ILE A 1 380 ? -40.987 25.908 -14.517 1.00 20.04 380 ILE A N 1
ATOM 2741 C CA . ILE A 1 380 ? -39.779 26.723 -14.609 1.00 18.31 380 ILE A CA 1
ATOM 2742 C C . ILE A 1 380 ? -39.621 27.377 -15.993 1.00 20.79 380 ILE A C 1
ATOM 2743 O O . ILE A 1 380 ? -38.840 28.314 -16.170 1.00 21.93 380 ILE A O 1
ATOM 2748 N N . GLY A 1 381 ? -40.387 26.899 -16.966 1.00 22.09 381 GLY A N 1
ATOM 2749 C CA . GLY A 1 381 ? -40.350 27.468 -18.301 1.00 21.39 381 GLY A CA 1
ATOM 2750 C C . GLY A 1 381 ? -41.379 26.827 -19.206 1.00 20.10 381 GLY A C 1
ATOM 2751 O O . GLY A 1 381 ? -42.224 26.063 -18.743 1.00 23.41 381 GLY A O 1
ATOM 2752 N N . ARG A 1 382 ? -41.312 27.134 -20.499 1.00 21.23 382 ARG A N 1
ATOM 2753 C CA . ARG A 1 382 ? -42.232 26.550 -21.470 1.00 21.57 382 ARG A CA 1
ATOM 2754 C C . ARG A 1 382 ? -42.092 25.039 -21.531 1.00 23.86 382 ARG A C 1
ATOM 2755 O O . ARG A 1 382 ? -40.985 24.512 -21.391 1.00 23.24 382 ARG A O 1
ATOM 2763 N N . PRO A 1 383 ? -43.212 24.333 -21.758 1.00 22.43 383 PRO A N 1
ATOM 2764 C CA . PRO A 1 383 ? -43.200 22.871 -21.814 1.00 23.49 383 PRO A CA 1
ATOM 2765 C C . PRO A 1 383 ? -42.638 22.320 -23.120 1.00 22.67 383 PRO A C 1
ATOM 2766 O O . PRO A 1 383 ? -42.584 23.023 -24.133 1.00 22.89 383 PRO A O 1
ATOM 2770 N N . THR A 1 384 ? -42.215 21.063 -23.077 1.00 22.21 384 THR A N 1
ATOM 2771 C CA . THR A 1 384 ? -41.802 20.330 -24.266 1.00 21.12 384 THR A CA 1
ATOM 2772 C C . THR A 1 384 ? -42.546 19.005 -24.286 1.00 24.03 384 THR A C 1
ATOM 2773 O O . THR A 1 384 ? -43.382 18.743 -23.419 1.00 23.00 384 THR A O 1
ATOM 2777 N N . GLY A 1 385 ? -42.233 18.161 -25.264 1.00 21.08 385 GLY A N 1
ATOM 2778 C CA . GLY A 1 385 ? -42.852 16.851 -25.365 1.00 20.77 385 GLY A CA 1
ATOM 2779 C C . GLY A 1 385 ? -42.277 15.863 -24.366 1.00 22.43 385 GLY A C 1
ATOM 2780 O O . GLY A 1 385 ? -42.710 14.712 -24.298 1.00 21.79 385 GLY A O 1
ATOM 2781 N N . VAL A 1 386 ? -41.283 16.312 -23.605 1.00 19.74 386 VAL A N 1
ATOM 2782 C CA . VAL A 1 386 ? -40.706 15.518 -22.526 1.00 20.43 386 VAL A CA 1
ATOM 2783 C C . VAL A 1 386 ? -41.186 16.074 -21.189 1.00 17.65 386 VAL A C 1
ATOM 2784 O O . VAL A 1 386 ? -40.888 17.213 -20.858 1.00 19.45 386 VAL A O 1
ATOM 2788 N N . PRO A 1 387 ? -41.947 15.277 -20.426 1.00 22.15 387 PRO A N 1
ATOM 2789 C CA . PRO A 1 387 ? -42.574 15.744 -19.180 1.00 24.49 387 PRO A CA 1
ATOM 2790 C C . PRO A 1 387 ? -41.637 16.445 -18.190 1.00 24.56 387 PRO A C 1
ATOM 2791 O O . PRO A 1 387 ? -42.056 17.421 -17.568 1.00 25.72 387 PRO A O 1
ATOM 2795 N N . ALA A 1 388 ? -40.398 15.979 -18.058 1.00 22.48 388 ALA A N 1
ATOM 2796 C CA . ALA A 1 388 ? -39.473 16.563 -17.083 1.00 23.98 388 ALA A CA 1
ATOM 2797 C C . ALA A 1 388 ? -38.764 17.810 -17.603 1.00 23.07 388 ALA A C 1
ATOM 2798 O O . ALA A 1 388 ? -38.199 18.578 -16.821 1.00 22.47 388 ALA A O 1
ATOM 2800 N N . PHE A 1 389 ? -38.801 18.006 -18.919 1.00 19.18 389 PHE A N 1
ATOM 2801 C CA . PHE A 1 389 ? -37.976 19.015 -19.576 1.00 18.89 389 PHE A CA 1
ATOM 2802 C C . PHE A 1 389 ? -38.751 20.280 -19.936 1.00 19.80 389 PHE A C 1
ATOM 2803 O O . PHE A 1 389 ? -39.641 20.254 -20.785 1.00 19.42 389 PHE A O 1
ATOM 2811 N N . PHE A 1 390 ? -38.387 21.390 -19.306 1.00 18.20 390 PHE A N 1
ATOM 2812 C CA . PHE A 1 390 ? -38.953 22.687 -19.648 1.00 20.87 390 PHE A CA 1
ATOM 2813 C C . PHE A 1 390 ? -37.861 23.614 -20.179 1.00 21.90 390 PHE A C 1
ATOM 2814 O O . PHE A 1 390 ? -36.676 23.375 -19.961 1.00 18.80 390 PHE A O 1
ATOM 2822 N N . MET A 1 391 ? -38.255 24.662 -20.894 1.00 18.84 391 MET A N 1
ATOM 2823 C CA . MET A 1 391 ? -37.270 25.544 -21.502 1.00 18.48 391 MET A CA 1
ATOM 2824 C C . MET A 1 391 ? -36.753 26.582 -20.518 1.00 19.10 391 MET A C 1
ATOM 2825 O O . MET A 1 391 ? -37.523 27.369 -19.958 1.00 19.56 391 MET A O 1
ATOM 2830 N N . TYR A 1 392 ? -35.441 26.583 -20.314 1.00 17.87 392 TYR A N 1
ATOM 2831 C CA . TYR A 1 392 ? -34.801 27.582 -19.466 1.00 17.31 392 TYR A CA 1
ATOM 2832 C C . TYR A 1 392 ? -33.464 28.015 -20.071 1.00 18.77 392 TYR A C 1
ATOM 2833 O O . TYR A 1 392 ? -32.399 27.674 -19.554 1.00 17.95 392 TYR A O 1
ATOM 2842 N N . PRO A 1 393 ? -33.519 28.782 -21.172 1.00 19.07 393 PRO A N 1
ATOM 2843 C CA . PRO A 1 393 ? -32.304 29.152 -21.910 1.00 17.47 393 PRO A CA 1
ATOM 2844 C C . PRO A 1 393 ? -31.320 29.979 -21.093 1.00 16.14 393 PRO A C 1
ATOM 2845 O O . PRO A 1 393 ? -30.128 29.946 -21.392 1.00 17.36 393 PRO A O 1
ATOM 2849 N N . LYS A 1 394 ? -31.796 30.708 -20.083 1.00 17.13 394 LYS A N 1
ATOM 2850 C CA . LYS A 1 394 ? -30.889 31.464 -19.220 1.00 18.30 394 LYS A CA 1
ATOM 2851 C C . LYS A 1 394 ? -29.888 30.523 -18.544 1.00 16.83 394 LYS A C 1
ATOM 2852 O O . LYS A 1 394 ? -28.742 30.892 -18.294 1.00 18.26 394 LYS A O 1
ATOM 2858 N N . GLY A 1 395 ? -30.333 29.301 -18.275 1.00 18.83 395 GLY A N 1
ATOM 2859 C CA . GLY A 1 395 ? -29.502 28.298 -17.630 1.00 15.84 395 GLY A CA 1
ATOM 2860 C C . GLY A 1 395 ? -28.251 27.931 -18.411 1.00 16.76 395 GLY A C 1
ATOM 2861 O O . GLY A 1 395 ? -27.227 27.564 -17.828 1.00 16.08 395 GLY A O 1
ATOM 2862 N N . LEU A 1 396 ? -28.330 28.021 -19.735 1.00 17.50 396 LEU A N 1
ATOM 2863 C CA . LEU A 1 396 ? -27.162 27.763 -20.574 1.00 15.50 396 LEU A CA 1
ATOM 2864 C C . LEU A 1 396 ? -26.071 28.787 -20.274 1.00 17.71 396 LEU A C 1
ATOM 2865 O O . LEU A 1 396 ? -24.920 28.418 -20.036 1.00 15.96 396 LEU A O 1
ATOM 2870 N N . LYS A 1 397 ? -26.437 30.069 -20.259 1.00 15.42 397 LYS A N 1
ATOM 2871 C CA . LYS A 1 397 ? -25.482 31.121 -19.913 1.00 18.88 397 LYS A CA 1
ATOM 2872 C C . LYS A 1 397 ? -24.951 30.943 -18.494 1.00 16.33 397 LYS A C 1
ATOM 2873 O O . LYS A 1 397 ? -23.745 30.984 -18.278 1.00 17.46 397 LYS A O 1
ATOM 2879 N N . ASP A 1 398 ? -25.856 30.740 -17.538 1.00 19.42 398 ASP A N 1
ATOM 2880 C CA . ASP A 1 398 ? -25.475 30.598 -16.135 1.00 19.67 398 ASP A CA 1
ATOM 2881 C C . ASP A 1 398 ? -24.463 29.478 -15.931 1.00 17.42 398 ASP A C 1
ATOM 2882 O O . ASP A 1 398 ? -23.489 29.645 -15.201 1.00 16.14 398 ASP A O 1
ATOM 2887 N N . LEU A 1 399 ? -24.711 28.339 -16.574 1.00 16.97 399 LEU A N 1
ATOM 2888 C CA . LEU A 1 399 ? -23.812 27.187 -16.499 1.00 17.26 399 LEU A CA 1
ATOM 2889 C C . LEU A 1 399 ? -22.444 27.513 -17.093 1.00 17.54 399 LEU A C 1
ATOM 2890 O O . LEU A 1 399 ? -21.408 27.165 -16.523 1.00 17.30 399 LEU A O 1
ATOM 2895 N N . LEU A 1 400 ? -22.446 28.199 -18.232 1.00 17.93 400 LEU A N 1
ATOM 2896 C CA . LEU A 1 400 ? -21.208 28.531 -18.923 1.00 17.78 400 LEU A CA 1
ATOM 2897 C C . LEU A 1 400 ? -20.370 29.523 -18.126 1.00 16.27 400 LEU A C 1
ATOM 2898 O O . LEU A 1 400 ? -19.153 29.371 -18.028 1.00 17.05 400 LEU A O 1
ATOM 2903 N N . VAL A 1 401 ? -21.021 30.530 -17.551 1.00 17.01 401 VAL A N 1
ATOM 2904 C CA . VAL A 1 401 ? -20.316 31.519 -16.746 1.00 16.80 401 VAL A CA 1
ATOM 2905 C C . VAL A 1 401 ? -19.758 30.868 -15.479 1.00 17.29 401 VAL A C 1
ATOM 2906 O O . VAL A 1 401 ? -18.617 31.120 -15.099 1.00 17.66 401 VAL A O 1
ATOM 2910 N N . TYR A 1 402 ? -20.562 30.015 -14.848 1.00 15.86 402 TYR A N 1
ATOM 2911 C CA . TYR A 1 402 ? -20.131 29.263 -13.669 1.00 17.51 402 TYR A CA 1
ATOM 2912 C C . TYR A 1 402 ? -18.879 28.451 -13.984 1.00 15.98 402 TYR A C 1
ATOM 2913 O O . TYR A 1 402 ? -17.922 28.431 -13.212 1.00 17.18 402 TYR A O 1
ATOM 2922 N N . THR A 1 403 ? -18.894 27.800 -15.140 1.00 16.73 403 THR A N 1
ATOM 2923 C CA . THR A 1 403 ? -17.786 26.959 -15.570 1.00 17.11 403 THR A CA 1
ATOM 2924 C C . THR A 1 403 ? -16.545 27.797 -15.857 1.00 16.56 403 THR A C 1
ATOM 2925 O O . THR A 1 403 ? -15.439 27.437 -15.456 1.00 17.70 403 THR A O 1
ATOM 2929 N N . LYS A 1 404 ? -16.733 28.924 -16.536 1.00 17.81 404 LYS A N 1
ATOM 2930 C CA . LYS A 1 404 ? -15.630 29.841 -16.805 1.00 19.32 404 LYS A CA 1
ATOM 2931 C C . LYS A 1 404 ? -14.983 30.318 -15.507 1.00 18.86 404 LYS A C 1
ATOM 2932 O O . LYS A 1 404 ? -13.757 30.345 -15.384 1.00 21.07 404 LYS A O 1
ATOM 2938 N N . GLU A 1 405 ? -15.813 30.672 -14.531 1.00 19.46 405 GLU A N 1
ATOM 2939 C CA . GLU A 1 405 ? -15.313 31.275 -13.300 1.00 19.83 405 GLU A CA 1
ATOM 2940 C C . GLU A 1 405 ? -14.685 30.263 -12.336 1.00 21.94 405 GLU A C 1
ATOM 2941 O O . GLU A 1 405 ? -13.711 30.581 -11.654 1.00 22.00 405 GLU A O 1
ATOM 2947 N N . LYS A 1 406 ? -15.218 29.044 -12.297 1.00 21.19 406 LYS A N 1
ATOM 2948 C CA . LYS A 1 406 ? -14.738 28.036 -11.349 1.00 19.05 406 LYS A CA 1
ATOM 2949 C C . LYS A 1 406 ? -13.563 27.211 -11.873 1.00 20.53 406 LYS A C 1
ATOM 2950 O O . LYS A 1 406 ? -12.742 26.734 -11.087 1.00 21.09 406 LYS A O 1
ATOM 2955 N N . TYR A 1 407 ? -13.476 27.038 -13.190 1.00 19.29 407 TYR A N 1
ATOM 2956 C CA . TYR A 1 407 ? -12.528 26.075 -13.751 1.00 19.28 407 TYR A CA 1
ATOM 2957 C C . TYR A 1 407 ? -11.578 26.685 -14.782 1.00 20.79 407 TYR A C 1
ATOM 2958 O O . TYR A 1 407 ? -11.274 26.081 -15.812 1.00 20.75 407 TYR A O 1
ATOM 2967 N N . ASN A 1 408 ? -11.103 27.887 -14.467 1.00 22.46 408 ASN A N 1
ATOM 2968 C CA . ASN A 1 408 ? -10.047 28.559 -15.224 1.00 23.34 408 ASN A CA 1
ATOM 2969 C C . ASN A 1 408 ? -10.335 28.750 -16.711 1.00 23.22 408 ASN A C 1
ATOM 2970 O O . ASN A 1 408 ? -9.488 28.452 -17.556 1.00 22.49 408 ASN A O 1
ATOM 2975 N N . ASP A 1 409 ? -11.524 29.252 -17.023 1.00 19.08 409 ASP A N 1
ATOM 2976 C CA . ASP A 1 409 ? -11.818 29.729 -18.371 1.00 21.26 409 ASP A CA 1
ATOM 2977 C C . ASP A 1 409 ? -11.476 28.708 -19.470 1.00 23.71 409 ASP A C 1
ATOM 2978 O O . ASP A 1 409 ? -10.670 28.993 -20.358 1.00 21.03 409 ASP A O 1
ATOM 2983 N N . PRO A 1 410 ? -12.081 27.507 -19.406 1.00 19.30 410 PRO A N 1
ATOM 2984 C CA . PRO A 1 410 ? -11.744 26.459 -20.375 1.00 20.56 410 PRO A CA 1
ATOM 2985 C C . PRO A 1 410 ? -12.358 26.703 -21.752 1.00 19.62 410 PRO A C 1
ATOM 2986 O O . PRO A 1 410 ? -13.352 27.421 -21.866 1.00 17.44 410 PRO A O 1
ATOM 2990 N N . VAL A 1 411 ? -11.768 26.112 -22.786 1.00 18.10 411 VAL A N 1
ATOM 2991 C CA . VAL A 1 411 ? -12.403 26.076 -24.094 1.00 18.83 411 VAL A CA 1
ATOM 2992 C C . VAL A 1 411 ? -13.592 25.121 -24.029 1.00 17.14 411 VAL A C 1
ATOM 2993 O O . VAL A 1 411 ? -13.481 24.023 -23.484 1.00 16.65 411 VAL A O 1
ATOM 2997 N N . ILE A 1 412 ? -14.726 25.541 -24.581 1.00 16.73 412 ILE A N 1
ATOM 2998 C CA . ILE A 1 412 ? -15.970 24.790 -24.448 1.00 15.53 412 ILE A CA 1
ATOM 2999 C C . ILE A 1 412 ? -16.659 24.578 -25.792 1.00 16.99 412 ILE A C 1
ATOM 3000 O O . ILE A 1 412 ? -16.698 25.479 -26.625 1.00 17.24 412 ILE A O 1
ATOM 3005 N N . TYR A 1 413 ? -17.172 23.370 -26.011 1.00 15.55 413 TYR A N 1
ATOM 3006 C CA . TYR A 1 413 ? -18.130 23.132 -27.081 1.00 15.22 413 TYR A CA 1
ATOM 3007 C C . TYR A 1 413 ? -19.455 22.728 -26.456 1.00 15.59 413 TYR A C 1
ATOM 3008 O O . TYR A 1 413 ? -19.488 21.937 -25.514 1.00 15.23 413 TYR A O 1
ATOM 3017 N N . ILE A 1 414 ? -20.554 23.273 -26.960 1.00 14.02 414 ILE A N 1
ATOM 3018 C CA . ILE A 1 414 ? -21.850 22.763 -26.550 1.00 13.46 414 ILE A CA 1
ATOM 3019 C C . ILE A 1 414 ? -22.125 21.539 -27.409 1.00 15.40 414 ILE A C 1
ATOM 3020 O O . ILE A 1 414 ? -22.506 21.662 -28.572 1.00 14.88 414 ILE A O 1
ATOM 3025 N N . THR A 1 415 ? -21.907 20.352 -26.850 1.00 13.47 415 THR A N 1
ATOM 3026 C CA . THR A 1 415 ? -21.923 19.152 -27.673 1.00 11.48 415 THR A CA 1
ATOM 3027 C C . THR A 1 415 ? -23.328 18.581 -27.837 1.00 12.03 415 THR A C 1
ATOM 3028 O O . THR A 1 415 ? -23.547 17.712 -28.682 1.00 13.62 415 THR A O 1
ATOM 3032 N N . GLU A 1 416 ? -24.277 19.088 -27.047 1.00 14.69 416 GLU A N 1
ATOM 3033 C CA . GLU A 1 416 ? -25.704 18.795 -27.224 1.00 11.74 416 GLU A CA 1
ATOM 3034 C C . GLU A 1 416 ? -26.585 19.902 -26.641 1.00 11.22 416 GLU A C 1
ATOM 3035 O O . GLU A 1 416 ? -26.362 20.363 -25.528 1.00 11.48 416 GLU A O 1
ATOM 3041 N N . ASN A 1 417 ? -27.588 20.313 -27.405 1.00 13.15 417 ASN A N 1
ATOM 3042 C CA . ASN A 1 417 ? -28.643 21.188 -26.905 1.00 12.35 417 ASN A CA 1
ATOM 3043 C C . ASN A 1 417 ? -29.863 20.952 -27.775 1.00 13.46 417 ASN A C 1
ATOM 3044 O O . ASN A 1 417 ? -29.766 20.984 -29.000 1.00 13.81 417 ASN A O 1
ATOM 3049 N N . GLY A 1 418 ? -31.003 20.669 -27.155 1.00 14.61 418 GLY A N 1
ATOM 3050 C CA . GLY A 1 418 ? -32.198 20.368 -27.919 1.00 14.39 418 GLY A CA 1
ATOM 3051 C C . GLY A 1 418 ? -33.422 20.075 -27.081 1.00 14.66 418 GLY A C 1
ATOM 3052 O O . GLY A 1 418 ? -33.383 20.133 -25.850 1.00 16.04 418 GLY A O 1
ATOM 3053 N N . MET A 1 419 ? -34.517 19.762 -27.760 1.00 12.68 419 MET A N 1
ATOM 3054 C CA . MET A 1 419 ? -35.766 19.447 -27.091 1.00 15.21 419 MET A CA 1
ATOM 3055 C C . MET A 1 419 ? -36.503 18.342 -27.826 1.00 15.16 419 MET A C 1
ATOM 3056 O O . MET A 1 419 ? -36.268 18.105 -29.013 1.00 18.80 419 MET A O 1
ATOM 3061 N N . GLY A 1 420 ? -37.406 17.674 -27.122 1.00 13.42 420 GLY A N 1
ATOM 3062 C CA . GLY A 1 420 ? -38.162 16.586 -27.706 1.00 14.54 420 GLY A CA 1
ATOM 3063 C C . GLY A 1 420 ? -39.638 16.888 -27.876 1.00 19.64 420 GLY A C 1
ATOM 3064 O O . GLY A 1 420 ? -40.247 17.563 -27.036 1.00 17.78 420 GLY A O 1
ATOM 3065 N N . ASP A 1 421 ? -40.201 16.401 -28.980 1.00 17.87 421 ASP A N 1
ATOM 3066 C CA . ASP A 1 421 ? -41.646 16.373 -29.182 1.00 21.37 421 ASP A CA 1
ATOM 3067 C C . ASP A 1 421 ? -42.170 14.985 -28.852 1.00 19.50 421 ASP A C 1
ATOM 3068 O O . ASP A 1 421 ? -41.501 13.985 -29.110 1.00 18.83 421 ASP A O 1
ATOM 3073 N N . ASN A 1 422 ? -43.363 14.915 -28.276 1.00 19.42 422 ASN A N 1
ATOM 3074 C CA . ASN A 1 422 ? -44.026 13.631 -28.107 1.00 21.68 422 ASN A CA 1
ATOM 3075 C C . ASN A 1 422 ? -44.365 13.064 -29.486 1.00 23.85 422 ASN A C 1
ATOM 3076 O O . ASN A 1 422 ? -44.800 13.801 -30.372 1.00 23.16 422 ASN A O 1
ATOM 3081 N N . ASN A 1 423 ? -44.144 11.767 -29.675 1.00 20.82 423 ASN A N 1
ATOM 3082 C CA . ASN A 1 423 ? -44.405 11.132 -30.963 1.00 21.88 423 ASN A CA 1
ATOM 3083 C C . ASN A 1 423 ? -45.868 10.724 -31.053 1.00 23.13 423 ASN A C 1
ATOM 3084 O O . ASN A 1 423 ? -46.195 9.539 -31.005 1.00 23.53 423 ASN A O 1
ATOM 3089 N N . ASN A 1 424 ? -46.745 11.718 -31.174 1.00 23.99 424 ASN A N 1
ATOM 3090 C CA . ASN A 1 424 ? -48.187 11.478 -31.150 1.00 27.31 424 ASN A CA 1
ATOM 3091 C C . ASN A 1 424 ? -48.962 12.223 -32.234 1.00 27.23 424 ASN A C 1
ATOM 3092 O O . ASN A 1 424 ? -50.173 12.408 -32.115 1.00 25.19 424 ASN A O 1
ATOM 3097 N N . VAL A 1 425 ? -48.267 12.660 -33.280 1.00 24.37 425 VAL A N 1
ATOM 3098 C CA . VAL A 1 425 ? -48.923 13.318 -34.406 1.00 25.44 425 VAL A CA 1
ATOM 3099 C C . VAL A 1 425 ? -48.457 12.735 -35.734 1.00 28.00 425 VAL A C 1
ATOM 3100 O O . VAL A 1 425 ? -47.503 11.960 -35.781 1.00 28.10 425 VAL A O 1
ATOM 3104 N N . THR A 1 426 ? -49.131 13.119 -36.814 1.00 27.99 426 THR A N 1
ATOM 3105 C CA . THR A 1 426 ? -48.741 12.679 -38.148 1.00 25.62 426 THR A CA 1
ATOM 3106 C C . THR A 1 426 ? -47.405 13.290 -38.557 1.00 24.34 426 THR A C 1
ATOM 3107 O O . THR A 1 426 ? -46.978 14.302 -37.997 1.00 23.93 426 THR A O 1
ATOM 3111 N N . THR A 1 427 ? -46.755 12.663 -39.536 1.00 25.32 427 THR A N 1
ATOM 3112 C CA . THR A 1 427 ? -45.523 13.181 -40.130 1.00 22.12 427 THR A CA 1
ATOM 3113 C C . THR A 1 427 ? -45.672 14.653 -40.496 1.00 23.08 427 THR A C 1
ATOM 3114 O O . THR A 1 427 ? -44.800 15.479 -40.215 1.00 20.36 427 THR A O 1
ATOM 3118 N N . GLU A 1 428 ? -46.805 14.960 -41.119 1.00 24.56 428 GLU A N 1
ATOM 3119 C CA . GLU A 1 428 ? -47.167 16.311 -41.519 1.00 26.43 428 GLU A CA 1
ATOM 3120 C C . GLU A 1 428 ? -47.054 17.314 -40.371 1.00 24.21 428 GLU A C 1
ATOM 3121 O O . GLU A 1 428 ? -46.434 18.375 -40.509 1.00 25.34 428 GLU A O 1
ATOM 3127 N N . GLU A 1 429 ? -47.669 16.978 -39.241 1.00 26.08 429 GLU A N 1
ATOM 3128 C CA . GLU A 1 429 ? -47.694 17.873 -38.095 1.00 27.25 429 GLU A CA 1
ATOM 3129 C C . GLU A 1 429 ? -46.346 17.906 -37.372 1.00 24.27 429 GLU A C 1
ATOM 3130 O O . GLU A 1 429 ? -45.924 18.955 -36.891 1.00 24.68 429 GLU A O 1
ATOM 3136 N N . GLY A 1 430 ? -45.673 16.760 -37.304 1.00 23.50 430 GLY A N 1
ATOM 3137 C CA . GLY A 1 430 ? -44.371 16.681 -36.658 1.00 24.63 430 GLY A CA 1
ATOM 3138 C C . GLY A 1 430 ? -43.319 17.569 -37.304 1.00 22.57 430 GLY A C 1
ATOM 3139 O O . GLY A 1 430 ? -42.457 18.137 -36.626 1.00 20.74 430 GLY A O 1
ATOM 3140 N N . ILE A 1 431 ? -43.402 17.693 -38.625 1.00 20.61 431 ILE A N 1
ATOM 3141 C CA . ILE A 1 431 ? -42.471 18.508 -39.401 1.00 19.75 431 ILE A CA 1
ATOM 3142 C C . ILE A 1 431 ? -42.563 19.985 -39.015 1.00 20.26 431 ILE A C 1
ATOM 3143 O O . ILE A 1 431 ? -41.555 20.690 -38.978 1.00 18.92 431 ILE A O 1
ATOM 3148 N N . LYS A 1 432 ? -43.770 20.445 -38.700 1.00 20.95 432 LYS A N 1
ATOM 3149 C CA . LYS A 1 432 ? -43.967 21.828 -38.275 1.00 22.87 432 LYS A CA 1
ATOM 3150 C C . LYS A 1 432 ? -43.630 21.995 -36.797 1.00 22.40 432 LYS A C 1
ATOM 3151 O O . LYS A 1 432 ? -44.469 21.735 -35.936 1.00 22.94 432 LYS A O 1
ATOM 3154 N N . ASP A 1 433 ? -42.411 22.443 -36.502 1.00 21.79 433 ASP A N 1
ATOM 3155 C CA . ASP A 1 433 ? -41.976 22.567 -35.109 1.00 20.37 433 ASP A CA 1
ATOM 3156 C C . ASP A 1 433 ? -41.553 23.986 -34.705 1.00 22.43 433 ASP A C 1
ATOM 3157 O O . ASP A 1 433 ? -40.400 24.217 -34.332 1.00 19.40 433 ASP A O 1
ATOM 3162 N N . PRO A 1 434 ? -42.499 24.944 -34.748 1.00 20.81 434 PRO A N 1
ATOM 3163 C CA . PRO A 1 434 ? -42.173 26.311 -34.329 1.00 23.79 434 PRO A CA 1
ATOM 3164 C C . PRO A 1 434 ? -41.676 26.377 -32.886 1.00 18.98 434 PRO A C 1
ATOM 3165 O O . PRO A 1 434 ? -40.922 27.287 -32.541 1.00 22.11 434 PRO A O 1
ATOM 3169 N N . GLN A 1 435 ? -42.093 25.424 -32.060 1.00 20.24 435 GLN A N 1
ATOM 3170 C CA . GLN A 1 435 ? -41.627 25.373 -30.678 1.00 22.98 435 GLN A CA 1
ATOM 3171 C C . GLN A 1 435 ? -40.118 25.096 -30.616 1.00 18.96 435 GLN A C 1
ATOM 3172 O O . GLN A 1 435 ? -39.425 25.592 -29.724 1.00 20.04 435 GLN A O 1
ATOM 3178 N N . ARG A 1 436 ? -39.607 24.332 -31.578 1.00 20.01 436 ARG A N 1
ATOM 3179 C CA . ARG A 1 436 ? -38.180 24.023 -31.612 1.00 18.01 436 ARG A CA 1
ATOM 3180 C C . ARG A 1 436 ? -37.401 25.182 -32.220 1.00 18.52 436 ARG A C 1
ATOM 3181 O O . ARG A 1 436 ? -36.278 25.467 -31.809 1.00 18.12 436 ARG A O 1
ATOM 3189 N N . VAL A 1 437 ? -38.011 25.857 -33.194 1.00 18.89 437 VAL A N 1
ATOM 3190 C CA . VAL A 1 437 ? -37.450 27.088 -33.737 1.00 16.92 437 VAL A CA 1
ATOM 3191 C C . VAL A 1 437 ? -37.252 28.090 -32.612 1.00 17.76 437 VAL A C 1
ATOM 3192 O O . VAL A 1 437 ? -36.200 28.719 -32.489 1.00 20.33 437 VAL A O 1
ATOM 3196 N N . TYR A 1 438 ? -38.286 28.222 -31.788 1.00 21.24 438 TYR A N 1
ATOM 3197 C CA . TYR A 1 438 ? -38.254 29.104 -30.638 1.00 19.66 438 TYR A CA 1
ATOM 3198 C C . TYR A 1 438 ? -37.154 28.679 -29.673 1.00 17.89 438 TYR A C 1
ATOM 3199 O O . TYR A 1 438 ? -36.398 29.515 -29.184 1.00 18.41 438 TYR A O 1
ATOM 3208 N N . PHE A 1 439 ? -37.083 27.379 -29.404 1.00 18.79 439 PHE A N 1
ATOM 3209 C CA . PHE A 1 439 ? -36.069 26.813 -28.518 1.00 18.18 439 PHE A CA 1
ATOM 3210 C C . PHE A 1 439 ? -34.667 27.216 -28.967 1.00 17.15 439 PHE A C 1
ATOM 3211 O O . PHE A 1 439 ? -33.881 27.727 -28.175 1.00 16.55 439 PHE A O 1
ATOM 3219 N N . TYR A 1 440 ? -34.359 27.007 -30.242 1.00 19.35 440 TYR A N 1
ATOM 3220 C CA . TYR A 1 440 ? -33.010 27.288 -30.716 1.00 17.58 440 TYR A CA 1
ATOM 3221 C C . TYR A 1 440 ? -32.741 28.777 -30.836 1.00 17.54 440 TYR A C 1
ATOM 3222 O O . TYR A 1 440 ? -31.625 29.223 -30.588 1.00 19.06 440 TYR A O 1
ATOM 3231 N N . ASN A 1 441 ? -33.761 29.554 -31.191 1.00 21.82 441 ASN A N 1
ATOM 3232 C CA . ASN A 1 441 ? -33.605 31.001 -31.207 1.00 20.54 441 ASN A CA 1
ATOM 3233 C C . ASN A 1 441 ? -33.197 31.492 -29.821 1.00 16.70 441 ASN A C 1
ATOM 3234 O O . ASN A 1 441 ? -32.213 32.213 -29.679 1.00 19.01 441 ASN A O 1
ATOM 3239 N N . GLN A 1 442 ? -33.934 31.065 -28.801 1.00 19.28 442 GLN A N 1
ATOM 3240 C CA . GLN A 1 442 ? -33.694 31.523 -27.431 1.00 18.79 442 GLN A CA 1
ATOM 3241 C C . GLN A 1 442 ? -32.373 31.020 -26.854 1.00 17.25 442 GLN A C 1
ATOM 3242 O O . GLN A 1 442 ? -31.671 31.755 -26.156 1.00 17.99 442 GLN A O 1
ATOM 3248 N N . HIS A 1 443 ? -32.028 29.770 -27.137 1.00 17.69 443 HIS A N 1
ATOM 3249 C CA . HIS A 1 443 ? -30.797 29.218 -26.582 1.00 17.90 443 HIS A CA 1
ATOM 3250 C C . HIS A 1 443 ? -29.553 29.775 -27.276 1.00 18.84 443 HIS A C 1
ATOM 3251 O O . HIS A 1 443 ? -28.513 29.951 -26.642 1.00 17.48 443 HIS A O 1
ATOM 3258 N N . LEU A 1 444 ? -29.658 30.079 -28.565 1.00 18.95 444 LEU A N 1
ATOM 3259 C CA . LEU A 1 444 ? -28.528 30.669 -29.273 1.00 19.90 444 LEU A CA 1
ATOM 3260 C C . LEU A 1 444 ? -28.326 32.135 -28.870 1.00 18.60 444 LEU A C 1
ATOM 3261 O O . LEU A 1 444 ? -27.197 32.614 -28.829 1.00 20.10 444 LEU A O 1
ATOM 3266 N N . LEU A 1 445 ? -29.413 32.841 -28.563 1.00 19.26 445 LEU A N 1
ATOM 3267 C CA . LEU A 1 445 ? -29.300 34.194 -28.013 1.00 20.64 445 LEU A CA 1
ATOM 3268 C C . LEU A 1 445 ? -28.610 34.145 -26.655 1.00 19.27 445 LEU A C 1
ATOM 3269 O O . LEU A 1 445 ? -27.756 34.977 -26.345 1.00 19.61 445 LEU A O 1
ATOM 3274 N N . SER A 1 446 ? -28.983 33.156 -25.852 1.00 21.19 446 SER A N 1
ATOM 3275 C CA . SER A 1 446 ? -28.374 32.965 -24.545 1.00 20.40 446 SER A CA 1
ATOM 3276 C C . SER A 1 446 ? -26.896 32.607 -24.687 1.00 17.42 446 SER A C 1
ATOM 3277 O O . SER A 1 446 ? -26.055 33.089 -23.929 1.00 18.59 446 SER A O 1
ATOM 3280 N N . LEU A 1 447 ? -26.587 31.762 -25.665 1.00 20.44 447 LEU A N 1
ATOM 3281 C CA . LEU A 1 447 ? -25.201 31.401 -25.956 1.00 17.98 447 LEU A CA 1
ATOM 3282 C C . LEU A 1 447 ? -24.400 32.630 -26.389 1.00 19.68 447 LEU A C 1
ATOM 3283 O O . LEU A 1 447 ? -23.235 32.797 -26.016 1.00 18.25 447 LEU A O 1
ATOM 3288 N N . LYS A 1 448 ? -25.033 33.489 -27.182 1.00 21.32 448 LYS A N 1
ATOM 3289 C CA . LYS A 1 448 ? -24.402 34.729 -27.623 1.00 21.27 448 LYS A CA 1
ATOM 3290 C C . LYS A 1 448 ? -24.016 35.588 -26.418 1.00 20.88 448 LYS A C 1
ATOM 3291 O O . LYS A 1 448 ? -22.916 36.140 -26.367 1.00 22.40 448 LYS A O 1
ATOM 3297 N N . ASN A 1 449 ? -24.913 35.672 -25.439 1.00 21.98 449 ASN A N 1
ATOM 3298 C CA . ASN A 1 449 ? -24.638 36.414 -24.212 1.00 21.49 449 ASN A CA 1
ATOM 3299 C C . ASN A 1 449 ? -23.493 35.815 -23.414 1.00 22.46 449 ASN A C 1
ATOM 3300 O O . ASN A 1 449 ? -22.706 36.543 -22.812 1.00 24.56 449 ASN A O 1
ATOM 3305 N N . ALA A 1 450 ? -23.404 34.488 -23.400 1.00 19.33 450 ALA A N 1
ATOM 3306 C CA . ALA A 1 450 ? -22.326 33.823 -22.680 1.00 19.85 450 ALA A CA 1
ATOM 3307 C C . ALA A 1 450 ? -20.979 34.157 -23.314 1.00 19.06 450 ALA A C 1
ATOM 3308 O O . ALA A 1 450 ? -19.988 34.382 -22.618 1.00 20.25 450 ALA A O 1
ATOM 3310 N N . ILE A 1 451 ? -20.956 34.198 -24.641 1.00 20.63 451 ILE A N 1
ATOM 3311 C CA . ILE A 1 451 ? -19.743 34.522 -25.381 1.00 22.24 451 ILE A CA 1
ATOM 3312 C C . ILE A 1 451 ? -19.333 35.972 -25.127 1.00 21.63 451 ILE A C 1
ATOM 3313 O O . ILE A 1 451 ? -18.148 36.279 -24.982 1.00 23.41 451 ILE A O 1
ATOM 3318 N N . ALA A 1 452 ? -20.324 36.854 -25.049 1.00 23.36 452 ALA A N 1
ATOM 3319 C CA . ALA A 1 452 ? -20.072 38.263 -24.756 1.00 25.79 452 ALA A CA 1
ATOM 3320 C C . ALA A 1 452 ? -19.509 38.430 -23.349 1.00 26.04 452 ALA A C 1
ATOM 3321 O O . ALA A 1 452 ? -18.773 39.379 -23.070 1.00 28.96 452 ALA A O 1
ATOM 3323 N N . ALA A 1 453 ? -19.853 37.493 -22.469 1.00 24.68 453 ALA A N 1
ATOM 3324 C CA . ALA A 1 453 ? -19.388 37.516 -21.089 1.00 22.36 453 ALA A CA 1
ATOM 3325 C C . ALA A 1 453 ? -18.006 36.880 -20.962 1.00 23.76 453 ALA A C 1
ATOM 3326 O O . ALA A 1 453 ? -17.478 36.745 -19.861 1.00 27.26 453 ALA A O 1
ATOM 3328 N N . GLY A 1 454 ? -17.427 36.484 -22.091 1.00 21.68 454 GLY A N 1
ATOM 3329 C CA . GLY A 1 454 ? -16.052 36.019 -22.109 1.00 23.25 454 GLY A CA 1
ATOM 3330 C C . GLY A 1 454 ? -15.867 34.514 -22.043 1.00 20.41 454 GLY A C 1
ATOM 3331 O O . GLY A 1 454 ? -14.738 34.035 -21.955 1.00 21.64 454 GLY A O 1
ATOM 3332 N N . VAL A 1 455 ? -16.962 33.763 -22.084 1.00 19.85 455 VAL A N 1
ATOM 3333 C CA . VAL A 1 455 ? -16.857 32.306 -22.112 1.00 21.29 455 VAL A CA 1
ATOM 3334 C C . VAL A 1 455 ? -16.312 31.861 -23.466 1.00 20.19 455 VAL A C 1
ATOM 3335 O O . VAL A 1 455 ? -16.773 32.311 -24.513 1.00 22.61 455 VAL A O 1
ATOM 3339 N N . LYS A 1 456 ? -15.318 30.984 -23.437 1.00 20.22 456 LYS A N 1
ATOM 3340 C CA . LYS A 1 456 ? -14.634 30.581 -24.656 1.00 19.77 456 LYS A CA 1
ATOM 3341 C C . LYS A 1 456 ? -15.324 29.417 -25.357 1.00 21.00 456 LYS A C 1
ATOM 3342 O O . LYS A 1 456 ? -14.753 28.340 -25.507 1.00 18.96 456 LYS A O 1
ATOM 3348 N N . VAL A 1 457 ? -16.558 29.649 -25.792 1.00 17.27 457 VAL A N 1
ATOM 3349 C CA . VAL A 1 457 ? -17.298 28.657 -26.562 1.00 17.74 457 VAL A CA 1
ATOM 3350 C C . VAL A 1 457 ? -16.877 28.686 -28.030 1.00 22.50 457 VAL A C 1
ATOM 3351 O O . VAL A 1 457 ? -16.867 29.745 -28.660 1.00 21.22 457 VAL A O 1
ATOM 3355 N N . LYS A 1 458 ? -16.533 27.520 -28.576 1.00 19.75 458 LYS A N 1
ATOM 3356 C CA . LYS A 1 458 ? -16.029 27.441 -29.946 1.00 20.36 458 LYS A CA 1
ATOM 3357 C C . LYS A 1 458 ? -16.976 26.715 -30.894 1.00 18.50 458 LYS A C 1
ATOM 3358 O O . LYS A 1 458 ? -16.756 26.688 -32.102 1.00 18.50 458 LYS A O 1
ATOM 3362 N N . GLY A 1 459 ? -18.028 26.117 -30.353 1.00 16.96 459 GLY A N 1
ATOM 3363 C CA . GLY A 1 459 ? -18.926 25.341 -31.179 1.00 16.66 459 GLY A CA 1
ATOM 3364 C C . GLY A 1 459 ? -20.218 24.975 -30.486 1.00 17.25 459 GLY A C 1
ATOM 3365 O O . GLY A 1 459 ? -20.332 25.080 -29.265 1.00 15.69 459 GLY A O 1
ATOM 3366 N N . TYR A 1 460 ? -21.190 24.537 -31.277 1.00 16.09 460 TYR A N 1
ATOM 3367 C CA . TYR A 1 460 ? -22.529 24.266 -30.781 1.00 17.07 460 TYR A CA 1
ATOM 3368 C C . TYR A 1 460 ? -23.204 23.227 -31.663 1.00 17.06 460 TYR A C 1
ATOM 3369 O O . TYR A 1 460 ? -23.262 23.380 -32.887 1.00 16.83 460 TYR A O 1
ATOM 3378 N N . PHE A 1 461 ? -23.709 22.171 -31.031 1.00 14.11 461 PHE A N 1
ATOM 3379 C CA . PHE A 1 461 ? -24.280 21.037 -31.745 1.00 15.09 461 PHE A CA 1
ATOM 3380 C C . PHE A 1 461 ? -25.713 20.766 -31.307 1.00 16.49 461 PHE A C 1
ATOM 3381 O O . PHE A 1 461 ? -25.987 20.583 -30.120 1.00 14.55 461 PHE A O 1
ATOM 3389 N N . THR A 1 462 ? -26.630 20.739 -32.270 1.00 16.68 462 THR A N 1
ATOM 3390 C CA . THR A 1 462 ? -28.024 20.424 -31.976 1.00 17.51 462 THR A CA 1
ATOM 3391 C C . THR A 1 462 ? -28.231 18.941 -31.717 1.00 14.85 462 THR A C 1
ATOM 3392 O O . THR A 1 462 ? -27.883 18.106 -32.551 1.00 14.98 462 THR A O 1
ATOM 3396 N N . TRP A 1 463 ? -28.807 18.606 -30.570 1.00 14.03 463 TRP A N 1
ATOM 3397 C CA . TRP A 1 463 ? -29.357 17.267 -30.416 1.00 13.55 463 TRP A CA 1
ATOM 3398 C C . TRP A 1 463 ? -30.847 17.315 -30.750 1.00 15.24 463 TRP A C 1
ATOM 3399 O O . TRP A 1 463 ? -31.608 17.952 -30.022 1.00 14.80 463 TRP A O 1
ATOM 3410 N N . ALA A 1 464 ? -31.287 16.629 -31.806 1.00 12.78 464 ALA A N 1
ATOM 3411 C CA . ALA A 1 464 ? -30.466 15.709 -32.593 1.00 14.79 464 ALA A CA 1
ATOM 3412 C C . ALA A 1 464 ? -30.565 16.000 -34.089 1.00 16.17 464 ALA A C 1
ATOM 3413 O O . ALA A 1 464 ? -31.447 16.736 -34.527 1.00 14.25 464 ALA A O 1
ATOM 3415 N N . PHE A 1 465 ? -29.653 15.420 -34.868 1.00 15.37 465 PHE A N 1
ATOM 3416 C CA . PHE A 1 465 ? -29.728 15.463 -36.327 1.00 15.11 465 PHE A CA 1
ATOM 3417 C C . PHE A 1 465 ? -31.041 14.832 -36.788 1.00 15.97 465 PHE A C 1
ATOM 3418 O O . PHE A 1 465 ? -31.806 15.452 -37.533 1.00 17.28 465 PHE A O 1
ATOM 3426 N N . LEU A 1 466 ? -31.298 13.609 -36.329 1.00 14.98 466 LEU A N 1
ATOM 3427 C CA . LEU A 1 466 ? -32.503 12.864 -36.687 1.00 15.23 466 LEU A CA 1
ATOM 3428 C C . LEU A 1 466 ? -33.290 12.468 -35.453 1.00 17.04 466 LEU A C 1
ATOM 3429 O O . LEU A 1 466 ? -32.706 12.268 -34.388 1.00 15.01 466 LEU A O 1
ATOM 3434 N N . ASP A 1 467 ? -34.607 12.333 -35.600 1.00 14.54 467 ASP A N 1
ATOM 3435 C CA . ASP A 1 467 ? -35.396 11.584 -34.626 1.00 14.55 467 ASP A CA 1
ATOM 3436 C C . ASP A 1 467 ? -34.768 10.205 -34.536 1.00 16.04 467 ASP A C 1
ATOM 3437 O O . ASP A 1 467 ? -34.460 9.610 -35.563 1.00 16.16 467 ASP A O 1
ATOM 3442 N N . ASN A 1 468 ? -34.577 9.698 -33.323 1.00 15.10 468 ASN A N 1
ATOM 3443 C CA . ASN A 1 468 ? -33.799 8.484 -33.125 1.00 15.78 468 ASN A CA 1
ATOM 3444 C C . ASN A 1 468 ? -34.292 7.643 -31.952 1.00 17.07 468 ASN A C 1
ATOM 3445 O O . ASN A 1 468 ? -35.328 7.937 -31.355 1.00 15.06 468 ASN A O 1
ATOM 3450 N N . PHE A 1 469 ? -33.540 6.596 -31.626 1.00 13.49 469 PHE A N 1
ATOM 3451 C CA . PHE A 1 469 ? -33.847 5.771 -30.466 1.00 13.97 469 PHE A CA 1
ATOM 3452 C C . PHE A 1 469 ? -33.395 6.484 -29.195 1.00 14.74 469 PHE A C 1
ATOM 3453 O O . PHE A 1 469 ? -32.206 6.520 -28.893 1.00 14.07 469 PHE A O 1
ATOM 3461 N N . GLU A 1 470 ? -34.342 7.041 -28.449 1.00 12.53 470 GLU A N 1
ATOM 3462 C CA . GLU A 1 470 ? -34.001 7.838 -27.278 1.00 14.15 470 GLU A CA 1
ATOM 3463 C C . GLU A 1 470 ? -33.950 6.991 -26.013 1.00 14.90 470 GLU A C 1
ATOM 3464 O O . GLU A 1 470 ? -34.708 7.214 -25.066 1.00 14.38 470 GLU A O 1
ATOM 3470 N N . TRP A 1 471 ? -33.055 6.007 -26.029 1.00 13.34 471 TRP A N 1
ATOM 3471 C CA . TRP A 1 471 ? -32.754 5.178 -24.868 1.00 14.22 471 TRP A CA 1
ATOM 3472 C C . TRP A 1 471 ? -34.022 4.620 -24.209 1.00 15.33 471 TRP A C 1
ATOM 3473 O O . TRP A 1 471 ? -34.811 3.958 -24.876 1.00 15.51 471 TRP A O 1
ATOM 3484 N N . LEU A 1 472 ? -34.233 4.889 -22.924 1.00 13.71 472 LEU A N 1
ATOM 3485 C CA . LEU A 1 472 ? -35.384 4.306 -22.222 1.00 14.78 472 LEU A CA 1
ATOM 3486 C C . LEU A 1 472 ? -36.745 4.785 -22.765 1.00 15.95 472 LEU A C 1
ATOM 3487 O O . LEU A 1 472 ? -37.784 4.191 -22.468 1.00 15.26 472 LEU A O 1
ATOM 3492 N N . SER A 1 473 ? -36.739 5.854 -23.550 1.00 15.94 473 SER A N 1
ATOM 3493 C CA . SER A 1 473 ? -37.986 6.377 -24.102 1.00 15.46 473 SER A CA 1
ATOM 3494 C C . SER A 1 473 ? -38.285 5.828 -25.499 1.00 18.61 473 SER A C 1
ATOM 3495 O O . SER A 1 473 ? -39.314 6.156 -26.094 1.00 17.87 473 SER A O 1
ATOM 3498 N N . GLY A 1 474 ? -37.384 4.996 -26.018 1.00 19.29 474 GLY A N 1
ATOM 3499 C CA . GLY A 1 474 ? -37.552 4.420 -27.341 1.00 16.96 474 GLY A CA 1
ATOM 3500 C C . GLY A 1 474 ? -37.805 5.469 -28.410 1.00 14.68 474 GLY A C 1
ATOM 3501 O O . GLY A 1 474 ? -37.092 6.465 -28.499 1.00 15.87 474 GLY A O 1
ATOM 3502 N N . TYR A 1 475 ? -38.846 5.261 -29.211 1.00 16.20 475 TYR A N 1
ATOM 3503 C CA . TYR A 1 475 ? -39.158 6.193 -30.290 1.00 18.36 475 TYR A CA 1
ATOM 3504 C C . TYR A 1 475 ? -40.330 7.119 -29.942 1.00 19.53 475 TYR A C 1
ATOM 3505 O O . TYR A 1 475 ? -40.934 7.723 -30.828 1.00 19.90 475 TYR A O 1
ATOM 3514 N N . THR A 1 476 ? -40.638 7.240 -28.652 1.00 16.70 476 THR A N 1
ATOM 3515 C CA . THR A 1 476 ? -41.754 8.083 -28.226 1.00 18.76 476 THR A CA 1
ATOM 3516 C C . THR A 1 476 ? -41.400 9.560 -28.175 1.00 19.64 476 THR A C 1
ATOM 3517 O O . THR A 1 476 ? -42.275 10.401 -28.025 1.00 18.45 476 THR A O 1
ATOM 3521 N N . GLN A 1 477 ? -40.117 9.873 -28.273 1.00 15.99 477 GLN A N 1
ATOM 3522 C CA . GLN A 1 477 ? -39.685 11.254 -28.197 1.00 16.61 477 GLN A CA 1
ATOM 3523 C C . GLN A 1 477 ? -38.807 11.621 -29.383 1.00 17.52 477 GLN A C 1
ATOM 3524 O O . GLN A 1 477 ? -37.859 10.929 -29.695 1.00 14.56 477 GLN A O 1
ATOM 3530 N N . ARG A 1 478 ? -39.167 12.719 -30.041 1.00 15.37 478 ARG A N 1
ATOM 3531 C CA . ARG A 1 478 ? -38.488 13.176 -31.246 1.00 15.07 478 ARG A CA 1
ATOM 3532 C C . ARG A 1 478 ? -37.658 14.421 -30.970 1.00 15.64 478 ARG A C 1
ATOM 3533 O O . ARG A 1 478 ? -38.207 15.495 -30.749 1.00 14.94 478 ARG A O 1
ATOM 3541 N N . PHE A 1 479 ? -36.335 14.274 -30.989 1.00 12.96 479 PHE A N 1
ATOM 3542 C CA . PHE A 1 479 ? -35.437 15.395 -30.725 1.00 12.79 479 PHE A CA 1
ATOM 3543 C C . PHE A 1 479 ? -34.841 15.980 -32.003 1.00 11.68 479 PHE A C 1
ATOM 3544 O O . PHE A 1 479 ? -34.107 16.960 -31.952 1.00 13.18 479 PHE A O 1
ATOM 3552 N N . GLY A 1 480 ? -35.158 15.386 -33.149 1.00 15.30 480 GLY A N 1
ATOM 3553 C CA . GLY A 1 480 ? -34.496 15.746 -34.391 1.00 13.35 480 GLY A CA 1
ATOM 3554 C C . GLY A 1 480 ? -34.827 17.123 -34.936 1.00 18.10 480 GLY A C 1
ATOM 3555 O O . GLY A 1 480 ? -35.901 17.668 -34.664 1.00 15.82 480 GLY A O 1
ATOM 3556 N N . ILE A 1 481 ? -33.895 17.706 -35.688 1.00 16.85 481 ILE A N 1
ATOM 3557 C CA . ILE A 1 481 ? -34.244 18.833 -36.546 1.00 15.05 481 ILE A CA 1
ATOM 3558 C C . ILE A 1 481 ? -34.668 18.269 -37.898 1.00 17.07 481 ILE A C 1
ATOM 3559 O O . ILE A 1 481 ? -35.153 18.991 -38.768 1.00 15.79 481 ILE A O 1
ATOM 3564 N N . VAL A 1 482 ? -34.483 16.962 -38.053 1.00 14.25 482 VAL A N 1
ATOM 3565 C CA . VAL A 1 482 ? -34.967 16.233 -39.219 1.00 16.75 482 VAL A CA 1
ATOM 3566 C C . VAL A 1 482 ? -35.887 15.106 -38.764 1.00 16.91 482 VAL A C 1
ATOM 3567 O O . VAL A 1 482 ? -35.499 14.270 -37.944 1.00 15.33 482 VAL A O 1
ATOM 3571 N N . TYR A 1 483 ? -37.110 15.096 -39.290 1.00 16.03 483 TYR A N 1
ATOM 3572 C CA . TYR A 1 483 ? -38.105 14.081 -38.956 1.00 17.69 483 TYR A CA 1
ATOM 3573 C C . TYR A 1 483 ? -37.771 12.745 -39.608 1.00 17.52 483 TYR A C 1
ATOM 3574 O O . TYR A 1 483 ? -37.346 12.693 -40.764 1.00 16.88 483 TYR A O 1
ATOM 3583 N N . VAL A 1 484 ? -37.951 11.663 -38.862 1.00 16.17 484 VAL A N 1
ATOM 3584 C CA . VAL A 1 484 ? -37.817 10.333 -39.436 1.00 15.92 484 VAL A CA 1
ATOM 3585 C C . VAL A 1 484 ? -39.145 9.605 -39.334 1.00 18.06 484 VAL A C 1
ATOM 3586 O O . VAL A 1 484 ? -39.695 9.443 -38.246 1.00 19.34 484 VAL A O 1
ATOM 3590 N N . ASP A 1 485 ? -39.662 9.175 -40.479 1.00 17.73 485 ASP A N 1
ATOM 3591 C CA . ASP A 1 485 ? -40.955 8.509 -40.527 1.00 19.61 485 ASP A CA 1
ATOM 3592 C C . ASP A 1 485 ? -40.764 7.016 -40.299 1.00 18.58 485 ASP A C 1
ATOM 3593 O O . ASP A 1 485 ? -40.632 6.252 -41.252 1.00 21.31 485 ASP A O 1
ATOM 3598 N N . PHE A 1 486 ? -40.743 6.606 -39.031 1.00 20.71 486 PHE A N 1
ATOM 3599 C CA . PHE A 1 486 ? -40.486 5.215 -38.669 1.00 20.65 486 PHE A CA 1
ATOM 3600 C C . PHE A 1 486 ? -41.533 4.271 -39.250 1.00 23.33 486 PHE A C 1
ATOM 3601 O O . PHE A 1 486 ? -41.253 3.100 -39.489 1.00 23.07 486 PHE A O 1
ATOM 3609 N N . LYS A 1 487 ? -42.737 4.791 -39.471 1.00 23.61 487 LYS A N 1
ATOM 3610 C CA . LYS A 1 487 ? -43.837 3.995 -40.006 1.00 26.31 487 LYS A CA 1
ATOM 3611 C C . LYS A 1 487 ? -43.764 3.816 -41.526 1.00 24.94 487 LYS A C 1
ATOM 3612 O O . LYS A 1 487 ? -44.338 2.872 -42.065 1.00 27.42 487 LYS A O 1
ATOM 3618 N N . ASP A 1 488 ? -43.062 4.717 -42.211 1.00 22.95 488 ASP A N 1
ATOM 3619 C CA . ASP A 1 488 ? -42.997 4.694 -43.674 1.00 23.32 488 ASP A CA 1
ATOM 3620 C C . ASP A 1 488 ? -41.559 4.732 -44.200 1.00 23.06 488 ASP A C 1
ATOM 3621 O O . ASP A 1 488 ? -41.090 5.763 -44.681 1.00 23.65 488 ASP A O 1
ATOM 3626 N N . GLY A 1 489 ? -40.862 3.605 -44.091 1.00 22.49 489 GLY A N 1
ATOM 3627 C CA . GLY A 1 489 ? -39.545 3.452 -44.692 1.00 25.29 489 GLY A CA 1
ATOM 3628 C C . GLY A 1 489 ? -38.424 4.286 -44.096 1.00 22.91 489 GLY A C 1
ATOM 3629 O O . GLY A 1 489 ? -37.406 4.521 -44.752 1.00 22.07 489 GLY A O 1
ATOM 3630 N N . LEU A 1 490 ? -38.609 4.731 -42.856 1.00 21.27 490 LEU A N 1
ATOM 3631 C CA . LEU A 1 490 ? -37.634 5.578 -42.167 1.00 20.71 490 LEU A CA 1
ATOM 3632 C C . LEU A 1 490 ? -37.252 6.808 -42.985 1.00 18.27 490 LEU A C 1
ATOM 3633 O O . LEU A 1 490 ? -36.104 7.242 -42.957 1.00 17.30 490 LEU A O 1
ATOM 3638 N N . LYS A 1 491 ? -38.213 7.379 -43.707 1.00 19.22 491 LYS A N 1
ATOM 3639 C CA . LYS A 1 491 ? -37.914 8.504 -44.589 1.00 19.67 491 LYS A CA 1
ATOM 3640 C C . LYS A 1 491 ? -37.605 9.785 -43.823 1.00 19.31 491 LYS A C 1
ATOM 3641 O O . LYS A 1 491 ? -38.223 10.078 -42.797 1.00 19.28 491 LYS A O 1
ATOM 3647 N N . ARG A 1 492 ? -36.651 10.552 -44.339 1.00 18.45 492 ARG A N 1
ATOM 3648 C CA . ARG A 1 492 ? -36.234 11.792 -43.697 1.00 20.06 492 ARG A CA 1
ATOM 3649 C C . ARG A 1 492 ? -36.946 13.006 -44.281 1.00 20.53 492 ARG A C 1
ATOM 3650 O O . ARG A 1 492 ? -37.067 13.144 -45.496 1.00 19.36 492 ARG A O 1
ATOM 3658 N N . TYR A 1 493 ? -37.407 13.883 -43.396 1.00 18.66 493 TYR A N 1
ATOM 3659 C CA . TYR A 1 493 ? -37.981 15.164 -43.788 1.00 18.38 493 TYR A CA 1
ATOM 3660 C C . TYR A 1 493 ? -37.455 16.255 -42.872 1.00 18.93 493 TYR A C 1
ATOM 3661 O O . TYR A 1 493 ? -37.736 16.241 -41.673 1.00 18.91 493 TYR A O 1
ATOM 3670 N N . PRO A 1 494 ? -36.677 17.197 -43.423 1.00 16.76 494 PRO A N 1
ATOM 3671 C CA . PRO A 1 494 ? -36.204 18.342 -42.639 1.00 18.32 494 PRO A CA 1
ATOM 3672 C C . PRO A 1 494 ? -37.370 19.098 -42.012 1.00 19.25 494 PRO A C 1
ATOM 3673 O O . PRO A 1 494 ? -38.350 19.384 -42.703 1.00 20.67 494 PRO A O 1
ATOM 3677 N N . LYS A 1 495 ? -37.275 19.390 -40.720 1.00 18.51 495 LYS A N 1
ATOM 3678 C CA . LYS A 1 495 ? -38.337 20.103 -40.018 1.00 18.36 495 LYS A CA 1
ATOM 3679 C C . LYS A 1 495 ? -38.198 21.601 -40.248 1.00 17.89 495 LYS A C 1
ATOM 3680 O O . LYS A 1 495 ? -37.226 22.050 -40.850 1.00 18.59 495 LYS A O 1
ATOM 3686 N N . HIS A 1 496 ? -39.164 22.383 -39.774 1.00 18.55 496 HIS A N 1
ATOM 3687 C CA . HIS A 1 496 ? -39.040 23.834 -39.872 1.00 17.72 496 HIS A CA 1
ATOM 3688 C C . HIS A 1 496 ? -37.774 24.314 -39.159 1.00 18.71 496 HIS A C 1
ATOM 3689 O O . HIS A 1 496 ? -37.147 25.287 -39.579 1.00 18.99 496 HIS A O 1
ATOM 3696 N N . SER A 1 497 ? -37.391 23.616 -38.092 1.00 18.10 497 SER A N 1
ATOM 3697 C CA . SER A 1 497 ? -36.177 23.956 -37.357 1.00 18.19 497 SER A CA 1
ATOM 3698 C C . SER A 1 497 ? -34.920 23.779 -38.212 1.00 16.03 497 SER A C 1
ATOM 3699 O O . SER A 1 497 ? -33.986 24.568 -38.109 1.00 17.11 497 SER A O 1
ATOM 3702 N N . ALA A 1 498 ? -34.900 22.743 -39.047 1.00 17.64 498 ALA A N 1
ATOM 3703 C CA . ALA A 1 498 ? -33.781 22.523 -39.958 1.00 18.08 498 ALA A CA 1
ATOM 3704 C C . ALA A 1 498 ? -33.687 23.658 -40.968 1.00 20.51 498 ALA A C 1
ATOM 3705 O O . ALA A 1 498 ? -32.600 24.157 -41.253 1.00 18.49 498 ALA A O 1
ATOM 3707 N N . LEU A 1 499 ? -34.834 24.064 -41.505 1.00 21.18 499 LEU A N 1
ATOM 3708 C CA . LEU A 1 499 ? -34.879 25.183 -42.440 1.00 21.93 499 LEU A CA 1
ATOM 3709 C C . LEU A 1 499 ? -34.471 26.488 -41.762 1.00 21.24 499 LEU A C 1
ATOM 3710 O O . LEU A 1 499 ? -33.792 27.322 -42.362 1.00 21.08 499 LEU A O 1
ATOM 3715 N N . TRP A 1 500 ? -34.877 26.659 -40.506 1.00 20.39 500 TRP A N 1
ATOM 3716 C CA . TRP A 1 500 ? -34.478 27.838 -39.744 1.00 20.33 500 TRP A CA 1
ATOM 3717 C C . TRP A 1 500 ? -32.961 27.866 -39.596 1.00 20.24 500 TRP A C 1
ATOM 3718 O O . TRP A 1 500 ? -32.327 28.904 -39.776 1.00 19.80 500 TRP A O 1
ATOM 3729 N N . PHE A 1 501 ? -32.370 26.717 -39.277 1.00 22.37 501 PHE A N 1
ATOM 3730 C CA . PHE A 1 501 ? -30.920 26.654 -39.145 1.00 18.95 501 PHE A CA 1
ATOM 3731 C C . PHE A 1 501 ? -30.225 26.904 -40.480 1.00 18.79 501 PHE A C 1
ATOM 3732 O O . PHE A 1 501 ? -29.218 27.607 -40.537 1.00 20.60 501 PHE A O 1
ATOM 3740 N N . LYS A 1 502 ? -30.777 26.340 -41.547 1.00 19.46 502 LYS A N 1
ATOM 3741 C CA . LYS A 1 502 ? -30.237 26.551 -42.889 1.00 21.19 502 LYS A CA 1
ATOM 3742 C C . LYS A 1 502 ? -30.121 28.042 -43.226 1.00 24.42 502 LYS A C 1
ATOM 3743 O O . LYS A 1 502 ? -29.117 28.489 -43.784 1.00 23.45 502 LYS A O 1
ATOM 3749 N N . LYS A 1 503 ? -31.143 28.814 -42.868 1.00 20.15 503 LYS A N 1
ATOM 3750 C CA . LYS A 1 503 ? -31.121 30.253 -43.117 1.00 20.90 503 LYS A CA 1
ATOM 3751 C C . LYS A 1 503 ? -30.163 30.961 -42.158 1.00 21.25 503 LYS A C 1
ATOM 3752 O O . LYS A 1 503 ? -29.415 31.862 -42.555 1.00 22.56 503 LYS A O 1
ATOM 3758 N N . PHE A 1 504 ? -30.185 30.539 -40.896 1.00 21.82 504 PHE A N 1
ATOM 3759 C CA . PHE A 1 504 ? -29.301 31.081 -39.865 1.00 21.42 504 PHE A CA 1
ATOM 3760 C C . PHE A 1 504 ? -27.835 30.946 -40.273 1.00 20.34 504 PHE A C 1
ATOM 3761 O O . PHE A 1 504 ? -27.007 31.799 -39.953 1.00 22.52 504 PHE A O 1
ATOM 3769 N N . LEU A 1 505 ? -27.523 29.872 -40.989 1.00 22.29 505 LEU A N 1
ATOM 3770 C CA . LEU A 1 505 ? -26.143 29.562 -41.335 1.00 23.04 505 LEU A CA 1
ATOM 3771 C C . LEU A 1 505 ? -25.715 30.205 -42.649 1.00 26.65 505 LEU A C 1
ATOM 3772 O O . LEU A 1 505 ? -24.588 30.003 -43.098 1.00 27.58 505 LEU A O 1
ATOM 3777 N N . LEU A 1 506 ? -26.617 30.980 -43.249 1.00 26.41 506 LEU A N 1
ATOM 3778 C CA . LEU A 1 506 ? -26.366 31.630 -44.535 1.00 26.16 506 LEU A CA 1
ATOM 3779 C C . LEU A 1 506 ? -26.035 30.582 -45.590 1.00 32.40 506 LEU A C 1
ATOM 3780 O O . LEU A 1 506 ? -25.085 30.741 -46.357 1.00 35.52 506 LEU A O 1
ATOM 3785 N N . LYS A 1 507 ? -26.817 29.505 -45.609 1.00 31.83 507 LYS A N 1
ATOM 3786 C CA . LYS A 1 507 ? -26.541 28.357 -46.473 1.00 31.62 507 LYS A CA 1
ATOM 3787 C C . LYS A 1 507 ? -27.818 27.745 -47.039 1.00 32.99 507 LYS A C 1
ATOM 3788 O O . LYS A 1 507 ? -27.800 26.646 -47.593 1.00 32.25 507 LYS A O 1
ATOM 3791 N N . PHE B 1 34 ? -21.501 61.664 -9.689 1.00 31.75 34 PHE B N 1
ATOM 3792 C CA . PHE B 1 34 ? -20.817 60.768 -10.613 1.00 30.38 34 PHE B CA 1
ATOM 3793 C C . PHE B 1 34 ? -19.651 60.093 -9.899 1.00 25.95 34 PHE B C 1
ATOM 3794 O O . PHE B 1 34 ? -18.702 60.758 -9.492 1.00 30.58 34 PHE B O 1
ATOM 3802 N N . ASN B 1 35 ? -19.731 58.778 -9.726 1.00 28.99 35 ASN B N 1
ATOM 3803 C CA . ASN B 1 35 ? -18.699 58.055 -8.988 1.00 27.10 35 ASN B CA 1
ATOM 3804 C C . ASN B 1 35 ? -18.473 56.657 -9.563 1.00 24.33 35 ASN B C 1
ATOM 3805 O O . ASN B 1 35 ? -19.119 56.270 -10.535 1.00 24.15 35 ASN B O 1
ATOM 3810 N N . ARG B 1 36 ? -17.563 55.900 -8.957 1.00 23.79 36 ARG B N 1
ATOM 3811 C CA . ARG B 1 36 ? -17.100 54.652 -9.562 1.00 22.70 36 ARG B CA 1
ATOM 3812 C C . ARG B 1 36 ? -18.154 53.549 -9.633 1.00 23.52 36 ARG B C 1
ATOM 3813 O O . ARG B 1 36 ? -17.988 52.594 -10.388 1.00 24.88 36 ARG B O 1
ATOM 3821 N N . THR B 1 37 ? -19.238 53.671 -8.869 1.00 24.31 37 THR B N 1
ATOM 3822 C CA . THR B 1 37 ? -20.269 52.634 -8.889 1.00 26.97 37 THR B CA 1
ATOM 3823 C C . THR B 1 37 ? -21.027 52.647 -10.217 1.00 24.53 37 THR B C 1
ATOM 3824 O O . THR B 1 37 ? -21.729 51.693 -10.545 1.00 27.12 37 THR B O 1
ATOM 3828 N N . SER B 1 38 ? -20.868 53.722 -10.985 1.00 24.67 38 SER B N 1
ATOM 3829 C CA . SER B 1 38 ? -21.396 53.781 -12.347 1.00 27.02 38 SER B CA 1
ATOM 3830 C C . SER B 1 38 ? -20.629 52.849 -13.286 1.00 27.37 38 SER B C 1
ATOM 3831 O O . SER B 1 38 ? -21.072 52.569 -14.399 1.00 27.66 38 SER B O 1
ATOM 3834 N N . PHE B 1 39 ? -19.473 52.378 -12.832 1.00 24.83 39 PHE B N 1
ATOM 3835 C CA . PHE B 1 39 ? -18.638 51.493 -13.633 1.00 24.55 39 PHE B CA 1
ATOM 3836 C C . PHE B 1 39 ? -18.739 50.058 -13.115 1.00 26.35 39 PHE B C 1
ATOM 3837 O O . PHE B 1 39 ? -19.155 49.847 -11.974 1.00 26.43 39 PHE B O 1
ATOM 3845 N N . PRO B 1 40 ? -18.401 49.068 -13.963 1.00 25.62 40 PRO B N 1
ATOM 3846 C CA . PRO B 1 40 ? -18.504 47.658 -13.563 1.00 27.51 40 PRO B CA 1
ATOM 3847 C C . PRO B 1 40 ? -17.758 47.346 -12.268 1.00 25.98 40 PRO B C 1
ATOM 3848 O O . PRO B 1 40 ? -16.730 47.967 -11.987 1.00 21.76 40 PRO B O 1
ATOM 3852 N N . ASP B 1 41 ? -18.282 46.402 -11.489 1.00 27.81 41 ASP B N 1
ATOM 3853 C CA . ASP B 1 41 ? -17.620 45.977 -10.259 1.00 28.82 41 ASP B CA 1
ATOM 3854 C C . ASP B 1 41 ? -16.226 45.451 -10.568 1.00 25.33 41 ASP B C 1
ATOM 3855 O O . ASP B 1 41 ? -16.053 44.633 -11.466 1.00 27.23 41 ASP B O 1
ATOM 3860 N N . GLY B 1 42 ? -15.232 45.919 -9.823 1.00 26.33 42 GLY B N 1
ATOM 3861 C CA . GLY B 1 42 ? -13.872 45.442 -9.998 1.00 26.12 42 GLY B CA 1
ATOM 3862 C C . GLY B 1 42 ? -13.113 46.128 -11.121 1.00 24.71 42 GLY B C 1
ATOM 3863 O O . GLY B 1 42 ? -12.017 45.702 -11.486 1.00 22.87 42 GLY B O 1
ATOM 3864 N N . PHE B 1 43 ? -13.706 47.183 -11.674 1.00 21.27 43 PHE B N 1
ATOM 3865 C CA . PHE B 1 43 ? -13.048 48.028 -12.674 1.00 21.58 43 PHE B CA 1
ATOM 3866 C C . PHE B 1 43 ? -11.788 48.632 -12.051 1.00 19.30 43 PHE B C 1
ATOM 3867 O O . PHE B 1 43 ? -11.822 49.076 -10.906 1.00 19.27 43 PHE B O 1
ATOM 3875 N N . VAL B 1 44 ? -10.671 48.630 -12.777 1.00 17.34 44 VAL B N 1
ATOM 3876 C CA . VAL B 1 44 ? -9.425 49.163 -12.226 1.00 16.56 44 VAL B CA 1
ATOM 3877 C C . VAL B 1 44 ? -9.214 50.623 -12.603 1.00 16.62 44 VAL B C 1
ATOM 3878 O O . VAL B 1 44 ? -9.020 50.948 -13.772 1.00 16.81 44 VAL B O 1
ATOM 3882 N N . PHE B 1 45 ? -9.265 51.504 -11.611 1.00 17.49 45 PHE B N 1
ATOM 3883 C CA . PHE B 1 45 ? -8.900 52.897 -11.828 1.00 18.01 45 PHE B CA 1
ATOM 3884 C C . PHE B 1 45 ? -7.471 53.135 -11.360 1.00 16.62 45 PHE B C 1
ATOM 3885 O O . PHE B 1 45 ? -7.095 52.760 -10.248 1.00 17.59 45 PHE B O 1
ATOM 3893 N N . GLY B 1 46 ? -6.670 53.755 -12.216 1.00 16.68 46 GLY B N 1
ATOM 3894 C CA . GLY B 1 46 ? -5.278 53.976 -11.888 1.00 14.94 46 GLY B CA 1
ATOM 3895 C C . GLY B 1 46 ? -4.686 55.246 -12.459 1.00 13.65 46 GLY B C 1
ATOM 3896 O O . GLY B 1 46 ? -5.377 56.044 -13.087 1.00 14.53 46 GLY B O 1
ATOM 3897 N N . ALA B 1 47 ? -3.396 55.436 -12.210 1.00 13.86 47 ALA B N 1
ATOM 3898 C CA . ALA B 1 47 ? -2.644 56.529 -12.808 1.00 12.65 47 ALA B CA 1
ATOM 3899 C C . ALA B 1 47 ? -1.400 55.941 -13.450 1.00 14.77 47 ALA B C 1
ATOM 3900 O O . ALA B 1 47 ? -0.959 54.856 -13.066 1.00 12.65 47 ALA B O 1
ATOM 3902 N N . ALA B 1 48 ? -0.837 56.647 -14.422 1.00 11.97 48 ALA B N 1
ATOM 3903 C CA . ALA B 1 48 ? 0.246 56.083 -15.220 1.00 11.99 48 ALA B CA 1
ATOM 3904 C C . ALA B 1 48 ? 1.542 56.875 -15.097 1.00 13.25 48 ALA B C 1
ATOM 3905 O O . ALA B 1 48 ? 1.540 58.041 -14.705 1.00 12.49 48 ALA B O 1
ATOM 3907 N N . SER B 1 49 ? 2.644 56.211 -15.433 1.00 11.36 49 SER B N 1
ATOM 3908 C CA . SER B 1 49 ? 3.981 56.785 -15.389 1.00 11.27 49 SER B CA 1
ATOM 3909 C C . SER B 1 49 ? 4.851 56.002 -16.361 1.00 11.17 49 SER B C 1
ATOM 3910 O O . SER B 1 49 ? 4.407 54.992 -16.894 1.00 11.16 49 SER B O 1
ATOM 3913 N N . SER B 1 50 ? 6.078 56.463 -16.593 1.00 8.99 50 SER B N 1
ATOM 3914 C CA . SER B 1 50 ? 7.069 55.661 -17.309 1.00 11.91 50 SER B CA 1
ATOM 3915 C C . SER B 1 50 ? 8.450 55.969 -16.743 1.00 11.32 50 SER B C 1
ATOM 3916 O O . SER B 1 50 ? 8.661 57.027 -16.150 1.00 11.79 50 SER B O 1
ATOM 3919 N N . ALA B 1 51 ? 9.379 55.036 -16.924 1.00 10.93 51 ALA B N 1
ATOM 3920 C CA . ALA B 1 51 ? 10.669 55.079 -16.250 1.00 12.40 51 ALA B CA 1
ATOM 3921 C C . ALA B 1 51 ? 11.490 56.329 -16.573 1.00 12.87 51 ALA B C 1
ATOM 3922 O O . ALA B 1 51 ? 11.896 57.053 -15.664 1.00 13.27 51 ALA B O 1
ATOM 3924 N N . TYR B 1 52 ? 11.748 56.585 -17.851 1.00 11.81 52 TYR B N 1
ATOM 3925 C CA . TYR B 1 52 ? 12.611 57.715 -18.184 1.00 12.77 52 TYR B CA 1
ATOM 3926 C C . TYR B 1 52 ? 11.964 59.039 -17.792 1.00 12.89 52 TYR B C 1
ATOM 3927 O O . TYR B 1 52 ? 12.647 59.989 -17.417 1.00 12.61 52 TYR B O 1
ATOM 3936 N N . GLN B 1 53 ? 10.641 59.098 -17.875 1.00 13.53 53 GLN B N 1
ATOM 3937 C CA . GLN B 1 53 ? 9.932 60.334 -17.586 1.00 12.80 53 GLN B CA 1
ATOM 3938 C C . GLN B 1 53 ? 9.838 60.648 -16.092 1.00 15.05 53 GLN B C 1
ATOM 3939 O O . GLN B 1 53 ? 9.603 61.798 -15.722 1.00 14.03 53 GLN B O 1
ATOM 3945 N N . PHE B 1 54 ? 10.033 59.638 -15.242 1.00 11.61 54 PHE B N 1
ATOM 3946 C CA . PHE B 1 54 ? 9.780 59.779 -13.804 1.00 13.08 54 PHE B CA 1
ATOM 3947 C C . PHE B 1 54 ? 10.996 59.537 -12.904 1.00 13.17 54 PHE B C 1
ATOM 3948 O O . PHE B 1 54 ? 11.191 60.253 -11.929 1.00 14.30 54 PHE B O 1
ATOM 3956 N N . GLU B 1 55 ? 11.791 58.519 -13.217 1.00 14.22 55 GLU B N 1
ATOM 3957 C CA . GLU B 1 55 ? 12.752 57.978 -12.247 1.00 12.79 55 GLU B CA 1
ATOM 3958 C C . GLU B 1 55 ? 13.912 58.890 -11.867 1.00 15.49 55 GLU B C 1
ATOM 3959 O O . GLU B 1 55 ? 14.244 59.020 -10.687 1.00 14.11 55 GLU B O 1
ATOM 3965 N N . GLY B 1 56 ? 14.542 59.497 -12.863 1.00 13.08 56 GLY B N 1
ATOM 3966 C CA . GLY B 1 56 ? 15.811 60.153 -12.634 1.00 16.77 56 GLY B CA 1
ATOM 3967 C C . GLY B 1 56 ? 16.849 59.090 -12.351 1.00 15.78 56 GLY B C 1
ATOM 3968 O O . GLY B 1 56 ? 16.744 57.976 -12.874 1.00 14.92 56 GLY B O 1
ATOM 3969 N N . ALA B 1 57 ? 17.836 59.426 -11.521 1.00 18.01 57 ALA B N 1
ATOM 3970 C CA . ALA B 1 57 ? 18.934 58.516 -11.199 1.00 17.87 57 ALA B CA 1
ATOM 3971 C C . ALA B 1 57 ? 19.483 57.868 -12.464 1.00 18.92 57 ALA B C 1
ATOM 3972 O O . ALA B 1 57 ? 19.705 56.658 -12.503 1.00 16.81 57 ALA B O 1
ATOM 3974 N N . ALA B 1 58 ? 19.676 58.674 -13.505 1.00 15.55 58 ALA B N 1
ATOM 3975 C CA . ALA B 1 58 ? 19.986 58.151 -14.829 1.00 15.97 58 ALA B CA 1
ATOM 3976 C C . ALA B 1 58 ? 21.347 57.475 -14.874 1.00 18.43 58 ALA B C 1
ATOM 3977 O O . ALA B 1 58 ? 21.571 56.571 -15.678 1.00 17.22 58 ALA B O 1
ATOM 3979 N N . LYS B 1 59 ? 22.252 57.918 -14.009 1.00 19.71 59 LYS B N 1
ATOM 3980 C CA . LYS B 1 59 ? 23.593 57.359 -13.949 1.00 21.33 59 LYS B CA 1
ATOM 3981 C C . LYS B 1 59 ? 23.901 56.775 -12.575 1.00 23.82 59 LYS B C 1
ATOM 3982 O O . LYS B 1 59 ? 25.065 56.611 -12.217 1.00 25.30 59 LYS B O 1
ATOM 3988 N N . GLU B 1 60 ? 22.860 56.474 -11.807 1.00 21.56 60 GLU B N 1
ATOM 3989 C CA . GLU B 1 60 ? 23.034 55.939 -10.458 1.00 24.25 60 GLU B CA 1
ATOM 3990 C C . GLU B 1 60 ? 22.559 54.501 -10.345 1.00 24.36 60 GLU B C 1
ATOM 3991 O O . GLU B 1 60 ? 21.815 54.012 -11.195 1.00 19.50 60 GLU B O 1
ATOM 3997 N N . GLY B 1 61 ? 22.966 53.845 -9.264 1.00 22.44 61 GLY B N 1
ATOM 3998 C CA . GLY B 1 61 ? 22.441 52.537 -8.924 1.00 21.15 61 GLY B CA 1
ATOM 3999 C C . GLY B 1 61 ? 22.798 51.456 -9.921 1.00 19.95 61 GLY B C 1
ATOM 4000 O O . GLY B 1 61 ? 22.067 50.479 -10.061 1.00 19.30 61 GLY B O 1
ATOM 4001 N N . GLY B 1 62 ? 23.922 51.632 -10.613 1.00 19.95 62 GLY B N 1
ATOM 4002 C CA . GLY B 1 62 ? 24.410 50.635 -11.548 1.00 18.53 62 GLY B CA 1
ATOM 4003 C C . GLY B 1 62 ? 23.782 50.686 -12.930 1.00 17.65 62 GLY B C 1
ATOM 4004 O O . GLY B 1 62 ? 24.110 49.868 -13.789 1.00 17.53 62 GLY B O 1
ATOM 4005 N N . LYS B 1 63 ? 22.886 51.644 -13.149 1.00 15.95 63 LYS B N 1
ATOM 4006 C CA . LYS B 1 63 ? 22.188 51.768 -14.429 1.00 16.60 63 LYS B CA 1
ATOM 4007 C C . LYS B 1 63 ? 23.120 52.158 -15.571 1.00 18.08 63 LYS B C 1
ATOM 4008 O O . LYS B 1 63 ? 24.004 52.999 -15.400 1.00 18.12 63 LYS B O 1
ATOM 4014 N N . GLY B 1 64 ? 22.915 51.543 -16.734 1.00 15.64 64 GLY B N 1
ATOM 4015 C CA . GLY B 1 64 ? 23.661 51.882 -17.932 1.00 16.31 64 GLY B CA 1
ATOM 4016 C C . GLY B 1 64 ? 22.916 52.896 -18.782 1.00 17.45 64 GLY B C 1
ATOM 4017 O O . GLY B 1 64 ? 21.753 53.202 -18.516 1.00 15.95 64 GLY B O 1
ATOM 4018 N N . PRO B 1 65 ? 23.577 53.417 -19.825 1.00 18.16 65 PRO B N 1
ATOM 4019 C CA . PRO B 1 65 ? 22.972 54.465 -20.653 1.00 17.02 65 PRO B CA 1
ATOM 4020 C C . PRO B 1 65 ? 21.886 53.918 -21.572 1.00 14.01 65 PRO B C 1
ATOM 4021 O O . PRO B 1 65 ? 21.994 52.789 -22.050 1.00 13.26 65 PRO B O 1
ATOM 4025 N N . ASN B 1 66 ? 20.839 54.706 -21.794 1.00 15.91 66 ASN B N 1
ATOM 4026 C CA . ASN B 1 66 ? 19.844 54.350 -22.796 1.00 13.40 66 ASN B CA 1
ATOM 4027 C C . ASN B 1 66 ? 19.779 55.428 -23.872 1.00 16.12 66 ASN B C 1
ATOM 4028 O O . ASN B 1 66 ? 20.449 56.455 -23.764 1.00 14.34 66 ASN B O 1
ATOM 4033 N N . ILE B 1 67 ? 18.994 55.192 -24.919 1.00 13.30 67 ILE B N 1
ATOM 4034 C CA . ILE B 1 67 ? 19.005 56.106 -26.060 1.00 13.90 67 ILE B CA 1
ATOM 4035 C C . ILE B 1 67 ? 18.405 57.470 -25.721 1.00 14.76 67 ILE B C 1
ATOM 4036 O O . ILE B 1 67 ? 18.656 58.455 -26.418 1.00 14.62 67 ILE B O 1
ATOM 4041 N N . TRP B 1 68 ? 17.628 57.545 -24.646 1.00 11.77 68 TRP B N 1
ATOM 4042 C CA . TRP B 1 68 ? 17.082 58.837 -24.242 1.00 12.47 68 TRP B CA 1
ATOM 4043 C C . TRP B 1 68 ? 18.075 59.650 -23.409 1.00 15.54 68 TRP B C 1
ATOM 4044 O O . TRP B 1 68 ? 18.070 60.881 -23.474 1.00 14.74 68 TRP B O 1
ATOM 4055 N N . ASP B 1 69 ? 18.928 58.973 -22.644 1.00 15.91 69 ASP B N 1
ATOM 4056 C CA . ASP B 1 69 ? 20.087 59.639 -22.049 1.00 16.20 69 ASP B CA 1
ATOM 4057 C C . ASP B 1 69 ? 20.896 60.295 -23.156 1.00 18.52 69 ASP B C 1
ATOM 4058 O O . ASP B 1 69 ? 21.299 61.454 -23.062 1.00 19.75 69 ASP B O 1
ATOM 4063 N N . THR B 1 70 ? 21.127 59.522 -24.211 1.00 16.56 70 THR B N 1
ATOM 4064 C CA . THR B 1 70 ? 21.963 59.945 -25.321 1.00 16.41 70 THR B CA 1
ATOM 4065 C C . THR B 1 70 ? 21.332 61.084 -26.114 1.00 17.93 70 THR B C 1
ATOM 4066 O O . THR B 1 70 ? 21.991 62.076 -26.429 1.00 19.01 70 THR B O 1
ATOM 4070 N N . PHE B 1 71 ? 20.046 60.939 -26.417 1.00 16.40 71 PHE B N 1
ATOM 4071 C CA . PHE B 1 71 ? 19.309 61.888 -27.248 1.00 16.77 71 PHE B CA 1
ATOM 4072 C C . PHE B 1 71 ? 19.176 63.265 -26.596 1.00 18.74 71 PHE B C 1
ATOM 4073 O O . PHE B 1 71 ? 19.407 64.291 -27.244 1.00 18.77 71 PHE B O 1
ATOM 4081 N N . THR B 1 72 ? 18.814 63.294 -25.315 1.00 16.73 72 THR B N 1
ATOM 4082 C CA . THR B 1 72 ? 18.611 64.563 -24.624 1.00 17.41 72 THR B CA 1
ATOM 4083 C C . THR B 1 72 ? 19.932 65.306 -24.444 1.00 19.61 72 THR B C 1
ATOM 4084 O O . THR B 1 72 ? 19.969 66.533 -24.478 1.00 23.20 72 THR B O 1
ATOM 4088 N N . HIS B 1 73 ? 21.016 64.564 -24.269 1.00 20.04 73 HIS B N 1
ATOM 4089 C CA . HIS B 1 73 ? 22.314 65.201 -24.081 1.00 24.22 73 HIS B CA 1
ATOM 4090 C C . HIS B 1 73 ? 22.964 65.633 -25.387 1.00 23.28 73 HIS B C 1
ATOM 4091 O O . HIS B 1 73 ? 23.653 66.651 -25.429 1.00 23.88 73 HIS B O 1
ATOM 4098 N N . GLU B 1 74 ? 22.748 64.874 -26.453 1.00 19.76 74 GLU B N 1
ATOM 4099 C CA . GLU B 1 74 ? 23.408 65.194 -27.712 1.00 22.29 74 GLU B CA 1
ATOM 4100 C C . GLU B 1 74 ? 22.533 66.030 -28.651 1.00 21.83 74 GLU B C 1
ATOM 4101 O O . GLU B 1 74 ? 23.042 66.628 -29.599 1.00 23.79 74 GLU B O 1
ATOM 4107 N N . PHE B 1 75 ? 21.230 66.104 -28.382 1.00 19.94 75 PHE B N 1
ATOM 4108 C CA . PHE B 1 75 ? 20.359 66.978 -29.179 1.00 20.62 75 PHE B CA 1
ATOM 4109 C C . PHE B 1 75 ? 19.434 67.857 -28.336 1.00 20.73 75 PHE B C 1
ATOM 4110 O O . PHE B 1 75 ? 18.209 67.767 -28.439 1.00 17.51 75 PHE B O 1
ATOM 4118 N N . PRO B 1 76 ? 20.026 68.751 -27.523 1.00 21.51 76 PRO B N 1
ATOM 4119 C CA . PRO B 1 76 ? 19.232 69.629 -26.657 1.00 20.35 76 PRO B CA 1
ATOM 4120 C C . PRO B 1 76 ? 18.306 70.561 -27.441 1.00 19.64 76 PRO B C 1
ATOM 4121 O O . PRO B 1 76 ? 17.305 71.025 -26.895 1.00 20.72 76 PRO B O 1
ATOM 4125 N N . GLY B 1 77 ? 18.627 70.812 -28.709 1.00 21.15 77 GLY B N 1
ATOM 4126 C CA . GLY B 1 77 ? 17.772 71.612 -29.568 1.00 20.18 77 GLY B CA 1
ATOM 4127 C C . GLY B 1 77 ? 16.448 70.929 -29.869 1.00 22.14 77 GLY B C 1
ATOM 4128 O O . GLY B 1 77 ? 15.482 71.575 -30.281 1.00 18.25 77 GLY B O 1
ATOM 4129 N N . LYS B 1 78 ? 16.405 69.617 -29.656 1.00 20.64 78 LYS B N 1
ATOM 4130 C CA . LYS B 1 78 ? 15.203 68.832 -29.918 1.00 19.31 78 LYS B CA 1
ATOM 4131 C C . LYS B 1 78 ? 14.359 68.612 -28.655 1.00 18.89 78 LYS B C 1
ATOM 4132 O O . LYS B 1 78 ? 13.343 67.917 -28.691 1.00 18.79 78 LYS B O 1
ATOM 4138 N N . ILE B 1 79 ? 14.781 69.217 -27.548 1.00 18.07 79 ILE B N 1
ATOM 4139 C CA . ILE B 1 79 ? 14.002 69.215 -26.309 1.00 17.71 79 ILE B CA 1
ATOM 4140 C C . ILE B 1 79 ? 13.731 70.651 -25.878 1.00 19.66 79 ILE B C 1
ATOM 4141 O O . ILE B 1 79 ? 14.646 71.472 -25.897 1.00 21.85 79 ILE B O 1
ATOM 4146 N N . SER B 1 80 ? 12.494 70.959 -25.492 1.00 17.63 80 SER B N 1
ATOM 4147 C CA . SER B 1 80 ? 12.170 72.295 -24.983 1.00 22.34 80 SER B CA 1
ATOM 4148 C C . SER B 1 80 ? 13.105 72.679 -23.835 1.00 25.58 80 SER B C 1
ATOM 4149 O O . SER B 1 80 ? 13.258 71.929 -22.871 1.00 24.80 80 SER B O 1
ATOM 4152 N N . ASN B 1 81 ? 13.742 73.842 -23.971 1.00 26.92 81 ASN B N 1
ATOM 4153 C CA . ASN B 1 81 ? 14.709 74.370 -23.001 1.00 27.41 81 ASN B CA 1
ATOM 4154 C C . ASN B 1 81 ? 15.929 73.486 -22.753 1.00 24.63 81 ASN B C 1
ATOM 4155 O O . ASN B 1 81 ? 16.603 73.643 -21.737 1.00 23.55 81 ASN B O 1
ATOM 4160 N N . GLY B 1 82 ? 16.219 72.570 -23.672 1.00 23.92 82 GLY B N 1
ATOM 4161 C CA . GLY B 1 82 ? 17.369 71.694 -23.526 1.00 21.44 82 GLY B CA 1
ATOM 4162 C C . GLY B 1 82 ? 17.351 70.887 -22.237 1.00 23.70 82 GLY B C 1
ATOM 4163 O O . GLY B 1 82 ? 18.384 70.693 -21.601 1.00 28.59 82 GLY B O 1
ATOM 4164 N N . SER B 1 83 ? 16.165 70.429 -21.849 1.00 20.79 83 SER B N 1
ATOM 4165 C CA . SER B 1 83 ? 15.987 69.643 -20.631 1.00 21.10 83 SER B CA 1
ATOM 4166 C C . SER B 1 83 ? 16.351 68.175 -20.840 1.00 20.89 83 SER B C 1
ATOM 4167 O O . SER B 1 83 ? 16.451 67.713 -21.976 1.00 18.57 83 SER B O 1
ATOM 4170 N N . THR B 1 84 ? 16.535 67.450 -19.735 1.00 20.68 84 THR B N 1
ATOM 4171 C CA . THR B 1 84 ? 16.783 66.008 -19.763 1.00 19.59 84 THR B CA 1
ATOM 4172 C C . THR B 1 84 ? 15.990 65.282 -18.679 1.00 17.50 84 THR B C 1
ATOM 4173 O O . THR B 1 84 ? 15.381 65.905 -17.807 1.00 18.96 84 THR B O 1
ATOM 4177 N N . GLY B 1 85 ? 16.027 63.957 -18.727 1.00 17.28 85 GLY B N 1
ATOM 4178 C CA . GLY B 1 85 ? 15.452 63.150 -17.668 1.00 17.88 85 GLY B CA 1
ATOM 4179 C C . GLY B 1 85 ? 16.491 62.670 -16.663 1.00 18.56 85 GLY B C 1
ATOM 4180 O O . GLY B 1 85 ? 16.279 61.658 -15.992 1.00 17.39 85 GLY B O 1
ATOM 4181 N N . ASP B 1 86 ? 17.615 63.383 -16.557 1.00 17.62 86 ASP B N 1
ATOM 4182 C CA . ASP B 1 86 ? 18.673 63.018 -15.602 1.00 17.50 86 ASP B CA 1
ATOM 4183 C C . ASP B 1 86 ? 18.140 62.849 -14.188 1.00 17.76 86 ASP B C 1
ATOM 4184 O O . ASP B 1 86 ? 18.533 61.929 -13.467 1.00 16.87 86 ASP B O 1
ATOM 4189 N N . VAL B 1 87 ? 17.248 63.755 -13.802 1.00 17.50 87 VAL B N 1
ATOM 4190 C CA . VAL B 1 87 ? 16.644 63.743 -12.478 1.00 18.60 87 VAL B CA 1
ATOM 4191 C C . VAL B 1 87 ? 15.134 63.525 -12.554 1.00 17.75 87 VAL B C 1
ATOM 4192 O O . VAL B 1 87 ? 14.569 62.795 -11.742 1.00 17.68 87 VAL B O 1
ATOM 4196 N N . ALA B 1 88 ? 14.490 64.156 -13.533 1.00 17.35 88 ALA B N 1
ATOM 4197 C CA . ALA B 1 88 ? 13.036 64.071 -13.697 1.00 15.52 88 ALA B CA 1
ATOM 4198 C C . ALA B 1 88 ? 12.298 64.314 -12.384 1.00 18.63 88 ALA B C 1
ATOM 4199 O O . ALA B 1 88 ? 12.471 65.357 -11.758 1.00 18.41 88 ALA B O 1
ATOM 4201 N N . ASP B 1 89 ? 11.483 63.346 -11.966 1.00 16.70 89 ASP B N 1
ATOM 4202 C CA . ASP B 1 89 ? 10.728 63.465 -10.721 1.00 16.68 89 ASP B CA 1
ATOM 4203 C C . ASP B 1 89 ? 11.508 62.905 -9.544 1.00 14.33 89 ASP B C 1
ATOM 4204 O O . ASP B 1 89 ? 11.070 63.016 -8.400 1.00 16.75 89 ASP B O 1
ATOM 4209 N N . ASP B 1 90 ? 12.657 62.303 -9.837 1.00 16.15 90 ASP B N 1
ATOM 4210 C CA . ASP B 1 90 ? 13.435 61.565 -8.844 1.00 16.43 90 ASP B CA 1
ATOM 4211 C C . ASP B 1 90 ? 12.580 60.489 -8.162 1.00 15.60 90 ASP B C 1
ATOM 4212 O O . ASP B 1 90 ? 12.712 60.235 -6.965 1.00 16.65 90 ASP B O 1
ATOM 4217 N N . PHE B 1 91 ? 11.708 59.853 -8.941 1.00 15.33 91 PHE B N 1
ATOM 4218 C CA . PHE B 1 91 ? 10.866 58.767 -8.440 1.00 13.89 91 PHE B CA 1
ATOM 4219 C C . PHE B 1 91 ? 11.723 57.615 -7.899 1.00 14.68 91 PHE B C 1
ATOM 4220 O O . PHE B 1 91 ? 11.302 56.897 -6.991 1.00 15.60 91 PHE B O 1
ATOM 4228 N N . TYR B 1 92 ? 12.931 57.463 -8.436 1.00 12.70 92 TYR B N 1
ATOM 4229 C CA . TYR B 1 92 ? 13.843 56.408 -7.997 1.00 15.42 92 TYR B CA 1
ATOM 4230 C C . TYR B 1 92 ? 14.133 56.494 -6.505 1.00 16.45 92 TYR B C 1
ATOM 4231 O O . TYR B 1 92 ? 14.248 55.475 -5.827 1.00 15.62 92 TYR B O 1
ATOM 4240 N N . HIS B 1 93 ? 14.242 57.715 -5.994 1.00 16.80 93 HIS B N 1
ATOM 4241 C CA . HIS B 1 93 ? 14.544 57.908 -4.580 1.00 19.54 93 HIS B CA 1
ATOM 4242 C C . HIS B 1 93 ? 13.291 58.179 -3.757 1.00 17.63 93 HIS B C 1
ATOM 4243 O O . HIS B 1 93 ? 13.246 57.868 -2.570 1.00 19.26 93 HIS B O 1
ATOM 4250 N N . ARG B 1 94 ? 12.263 58.727 -4.395 1.00 17.10 94 ARG B N 1
ATOM 4251 C CA . ARG B 1 94 ? 11.097 59.220 -3.670 1.00 16.36 94 ARG B CA 1
ATOM 4252 C C . ARG B 1 94 ? 9.881 58.305 -3.725 1.00 16.88 94 ARG B C 1
ATOM 4253 O O . ARG B 1 94 ? 8.795 58.696 -3.298 1.00 17.37 94 ARG B O 1
ATOM 4266 N N . TYR B 1 95 ? 10.064 57.089 -4.232 1.00 15.63 95 TYR B N 1
ATOM 4267 C CA . TYR B 1 95 ? 8.934 56.204 -4.500 1.00 15.69 95 TYR B CA 1
ATOM 4268 C C . TYR B 1 95 ? 8.083 55.920 -3.257 1.00 16.75 95 TYR B C 1
ATOM 4269 O O . TYR B 1 95 ? 6.871 55.772 -3.367 1.00 17.82 95 TYR B O 1
ATOM 4278 N N . LYS B 1 96 ? 8.704 55.859 -2.080 1.00 16.30 96 LYS B N 1
ATOM 4279 C CA . LYS B 1 96 ? 7.958 55.588 -0.850 1.00 19.24 96 LYS B CA 1
ATOM 4280 C C . LYS B 1 96 ? 6.916 56.666 -0.565 1.00 18.35 96 LYS B C 1
ATOM 4281 O O . LYS B 1 96 ? 5.779 56.359 -0.215 1.00 19.50 96 LYS B O 1
ATOM 4286 N N . GLU B 1 97 ? 7.305 57.928 -0.708 1.00 18.22 97 GLU B N 1
ATOM 4287 C CA . GLU B 1 97 ? 6.370 59.022 -0.488 1.00 21.35 97 GLU B CA 1
ATOM 4288 C C . GLU B 1 97 ? 5.325 59.063 -1.591 1.00 20.38 97 GLU B C 1
ATOM 4289 O O . GLU B 1 97 ? 4.152 59.321 -1.324 1.00 18.74 97 GLU B O 1
ATOM 4295 N N . ASP B 1 98 ? 5.754 58.816 -2.826 1.00 18.25 98 ASP B N 1
ATOM 4296 C CA . ASP B 1 98 ? 4.836 58.834 -3.960 1.00 18.28 98 ASP B CA 1
ATOM 4297 C C . ASP B 1 98 ? 3.778 57.741 -3.837 1.00 16.23 98 ASP B C 1
ATOM 4298 O O . ASP B 1 98 ? 2.617 57.959 -4.173 1.00 14.92 98 ASP B O 1
ATOM 4303 N N . VAL B 1 99 ? 4.166 56.571 -3.338 1.00 16.31 99 VAL B N 1
ATOM 4304 C CA . VAL B 1 99 ? 3.205 55.482 -3.185 1.00 15.36 99 VAL B CA 1
ATOM 4305 C C . VAL B 1 99 ? 2.140 55.859 -2.144 1.00 16.25 99 VAL B C 1
ATOM 4306 O O . VAL B 1 99 ? 0.975 55.480 -2.270 1.00 15.77 99 VAL B O 1
ATOM 4310 N N . LYS B 1 100 ? 2.530 56.635 -1.138 1.00 18.30 100 LYS B N 1
ATOM 4311 C CA . LYS B 1 100 ? 1.554 57.150 -0.179 1.00 18.23 100 LYS B CA 1
ATOM 4312 C C . LYS B 1 100 ? 0.516 58.039 -0.861 1.00 17.89 100 LYS B C 1
ATOM 4313 O O . LYS B 1 100 ? -0.664 58.002 -0.511 1.00 18.78 100 LYS B O 1
ATOM 4319 N N . VAL B 1 101 ? 0.962 58.837 -1.828 1.00 16.33 101 VAL B N 1
ATOM 4320 C CA . VAL B 1 101 ? 0.058 59.701 -2.587 1.00 16.60 101 VAL B CA 1
ATOM 4321 C C . VAL B 1 101 ? -0.941 58.877 -3.402 1.00 17.42 101 VAL B C 1
ATOM 4322 O O . VAL B 1 101 ? -2.129 59.203 -3.456 1.00 18.80 101 VAL B O 1
ATOM 4326 N N . LEU B 1 102 ? -0.462 57.805 -4.028 1.00 15.74 102 LEU B N 1
ATOM 4327 C CA . LEU B 1 102 ? -1.333 56.919 -4.798 1.00 17.13 102 LEU B CA 1
ATOM 4328 C C . LEU B 1 102 ? -2.421 56.317 -3.907 1.00 17.37 102 LEU B C 1
ATOM 4329 O O . LEU B 1 102 ? -3.576 56.186 -4.316 1.00 18.58 102 LEU B O 1
ATOM 4334 N N . LYS B 1 103 ? -2.035 55.954 -2.688 1.00 16.95 103 LYS B N 1
ATOM 4335 C CA . LYS B 1 103 ? -2.964 55.398 -1.709 1.00 18.81 103 LYS B CA 1
ATOM 4336 C C . LYS B 1 103 ? -3.949 56.465 -1.228 1.00 19.89 103 LYS B C 1
ATOM 4337 O O . LYS B 1 103 ? -5.139 56.193 -1.056 1.00 22.61 103 LYS B O 1
ATOM 4343 N N . PHE B 1 104 ? -3.439 57.676 -1.022 1.00 20.25 104 PHE B N 1
ATOM 4344 C CA . PHE B 1 104 ? -4.263 58.821 -0.640 1.00 20.92 104 PHE B CA 1
ATOM 4345 C C . PHE B 1 104 ? -5.359 59.072 -1.673 1.00 22.11 104 PHE B C 1
ATOM 4346 O O . PHE B 1 104 ? -6.515 59.306 -1.324 1.00 23.71 104 PHE B O 1
ATOM 4354 N N . ILE B 1 105 ? -4.990 59.010 -2.947 1.00 21.44 105 ILE B N 1
ATOM 4355 C CA . ILE B 1 105 ? -5.949 59.195 -4.030 1.00 21.27 105 ILE B CA 1
ATOM 4356 C C . ILE B 1 105 ? -6.925 58.015 -4.077 1.00 20.34 105 ILE B C 1
ATOM 4357 O O . ILE B 1 105 ? -8.081 58.166 -4.472 1.00 20.61 105 ILE B O 1
ATOM 4362 N N . GLY B 1 106 ? -6.463 56.847 -3.639 1.00 20.36 106 GLY B N 1
ATOM 4363 C CA . GLY B 1 106 ? -7.317 55.675 -3.535 1.00 20.01 106 GLY B CA 1
ATOM 4364 C C . GLY B 1 106 ? -7.375 54.842 -4.802 1.00 19.96 106 GLY B C 1
ATOM 4365 O O . GLY B 1 106 ? -8.375 54.182 -5.079 1.00 17.93 106 GLY B O 1
ATOM 4366 N N . LEU B 1 107 ? -6.291 54.860 -5.570 1.00 18.39 107 LEU B N 1
ATOM 4367 C CA . LEU B 1 107 ? -6.246 54.156 -6.848 1.00 18.60 107 LEU B CA 1
ATOM 4368 C C . LEU B 1 107 ? -6.244 52.633 -6.694 1.00 18.25 107 LEU B C 1
ATOM 4369 O O . LEU B 1 107 ? -5.736 52.098 -5.709 1.00 21.68 107 LEU B O 1
ATOM 4374 N N . ASP B 1 108 ? -6.811 51.945 -7.681 1.00 18.17 108 ASP B N 1
ATOM 4375 C CA . ASP B 1 108 ? -6.792 50.487 -7.726 1.00 17.02 108 ASP B CA 1
ATOM 4376 C C . ASP B 1 108 ? -5.487 49.971 -8.314 1.00 17.75 108 ASP B C 1
ATOM 4377 O O . ASP B 1 108 ? -5.029 48.885 -7.970 1.00 15.92 108 ASP B O 1
ATOM 4382 N N . GLY B 1 109 ? -4.901 50.746 -9.220 1.00 16.23 109 GLY B N 1
ATOM 4383 C CA . GLY B 1 109 ? -3.731 50.295 -9.949 1.00 13.79 109 GLY B CA 1
ATOM 4384 C C . GLY B 1 109 ? -2.762 51.410 -10.278 1.00 15.54 109 GLY B C 1
ATOM 4385 O O . GLY B 1 109 ? -3.097 52.592 -10.207 1.00 14.38 109 GLY B O 1
ATOM 4386 N N . PHE B 1 110 ? -1.547 51.024 -10.644 1.00 12.89 110 PHE B N 1
ATOM 4387 C CA . PHE B 1 110 ? -0.522 51.983 -11.013 1.00 12.28 110 PHE B CA 1
ATOM 4388 C C . PHE B 1 110 ? 0.269 51.441 -12.191 1.00 13.69 110 PHE B C 1
ATOM 4389 O O . PHE B 1 110 ? 0.847 50.351 -12.127 1.00 13.16 110 PHE B O 1
ATOM 4397 N N . ARG B 1 111 ? 0.268 52.198 -13.281 1.00 10.90 111 ARG B N 1
ATOM 4398 C CA . ARG B 1 111 ? 1.026 51.811 -14.456 1.00 10.75 111 ARG B CA 1
ATOM 4399 C C . ARG B 1 111 ? 2.411 52.459 -14.405 1.00 12.06 111 ARG B C 1
ATOM 4400 O O . ARG B 1 111 ? 2.538 53.661 -14.189 1.00 13.05 111 ARG B O 1
ATOM 4408 N N . MET B 1 112 ? 3.442 51.643 -14.580 1.00 11.87 112 MET B N 1
ATOM 4409 C CA . MET B 1 112 ? 4.826 52.097 -14.554 1.00 10.75 112 MET B CA 1
ATOM 4410 C C . MET B 1 112 ? 5.607 51.226 -15.521 1.00 12.33 112 MET B C 1
ATOM 4411 O O . MET B 1 112 ? 5.124 50.166 -15.915 1.00 12.71 112 MET B O 1
ATOM 4416 N N . SER B 1 113 ? 6.803 51.660 -15.911 1.00 11.41 113 SER B N 1
ATOM 4417 C CA . SER B 1 113 ? 7.606 50.868 -16.834 1.00 10.90 113 SER B CA 1
ATOM 4418 C C . SER B 1 113 ? 8.950 50.462 -16.231 1.00 11.34 113 SER B C 1
ATOM 4419 O O . SER B 1 113 ? 9.427 51.061 -15.263 1.00 11.07 113 SER B O 1
ATOM 4422 N N . ILE B 1 114 ? 9.540 49.421 -16.807 1.00 11.26 114 ILE B N 1
ATOM 4423 C CA . ILE B 1 114 ? 10.856 48.955 -16.392 1.00 12.02 114 ILE B CA 1
ATOM 4424 C C . ILE B 1 114 ? 11.934 49.595 -17.251 1.00 11.61 114 ILE B C 1
ATOM 4425 O O . ILE B 1 114 ? 11.874 49.529 -18.476 1.00 12.04 114 ILE B O 1
ATOM 4430 N N . SER B 1 115 ? 12.914 50.222 -16.611 1.00 12.37 115 SER B N 1
ATOM 4431 C CA . SER B 1 115 ? 14.053 50.753 -17.345 1.00 13.87 115 SER B CA 1
ATOM 4432 C C . SER B 1 115 ? 14.999 49.626 -17.743 1.00 12.80 115 SER B C 1
ATOM 4433 O O . SER B 1 115 ? 15.713 49.069 -16.911 1.00 11.98 115 SER B O 1
ATOM 4436 N N . TRP B 1 116 ? 14.991 49.307 -19.030 1.00 12.08 116 TRP B N 1
ATOM 4437 C CA . TRP B 1 116 ? 15.779 48.213 -19.582 1.00 13.50 116 TRP B CA 1
ATOM 4438 C C . TRP B 1 116 ? 17.249 48.299 -19.161 1.00 13.85 116 TRP B C 1
ATOM 4439 O O . TRP B 1 116 ? 17.832 47.314 -18.702 1.00 12.96 116 TRP B O 1
ATOM 4450 N N . ALA B 1 117 ? 17.836 49.486 -19.286 1.00 12.28 117 ALA B N 1
ATOM 4451 C CA . ALA B 1 117 ? 19.251 49.652 -18.967 1.00 15.31 117 ALA B CA 1
ATOM 4452 C C . ALA B 1 117 ? 19.506 49.723 -17.459 1.00 14.46 117 ALA B C 1
ATOM 4453 O O . ALA B 1 117 ? 20.656 49.657 -17.021 1.00 16.64 117 ALA B O 1
ATOM 4455 N N . ARG B 1 118 ? 18.452 49.856 -16.659 1.00 13.29 118 ARG B N 1
ATOM 4456 C CA . ARG B 1 118 ? 18.648 49.807 -15.214 1.00 15.05 118 ARG B CA 1
ATOM 4457 C C . ARG B 1 118 ? 18.807 48.362 -14.738 1.00 14.93 118 ARG B C 1
ATOM 4458 O O . ARG B 1 118 ? 19.580 48.097 -13.817 1.00 16.03 118 ARG B O 1
ATOM 4466 N N . VAL B 1 119 ? 18.094 47.426 -15.363 1.00 14.29 119 VAL B N 1
ATOM 4467 C CA . VAL B 1 119 ? 18.178 46.028 -14.933 1.00 14.12 119 VAL B CA 1
ATOM 4468 C C . VAL B 1 119 ? 19.199 45.229 -15.744 1.00 14.77 119 VAL B C 1
ATOM 4469 O O . VAL B 1 119 ? 19.797 44.284 -15.229 1.00 15.04 119 VAL B O 1
ATOM 4473 N N . LEU B 1 120 ? 19.409 45.624 -16.997 1.00 13.72 120 LEU B N 1
ATOM 4474 C CA . LEU B 1 120 ? 20.440 45.039 -17.850 1.00 12.66 120 LEU B CA 1
ATOM 4475 C C . LEU B 1 120 ? 21.291 46.156 -18.458 1.00 12.31 120 LEU B C 1
ATOM 4476 O O . LEU B 1 120 ? 21.013 46.620 -19.561 1.00 13.10 120 LEU B O 1
ATOM 4481 N N . PRO B 1 121 ? 22.322 46.605 -17.729 1.00 14.57 121 PRO B N 1
ATOM 4482 C CA . PRO B 1 121 ? 23.072 47.800 -18.132 1.00 15.38 121 PRO B CA 1
ATOM 4483 C C . PRO B 1 121 ? 23.682 47.709 -19.527 1.00 15.30 121 PRO B C 1
ATOM 4484 O O . PRO B 1 121 ? 23.907 48.745 -20.156 1.00 17.77 121 PRO B O 1
ATOM 4488 N N . ARG B 1 122 ? 23.930 46.497 -20.008 1.00 15.97 122 ARG B N 1
ATOM 4489 C CA . ARG B 1 122 ? 24.477 46.324 -21.349 1.00 16.31 122 ARG B CA 1
ATOM 4490 C C . ARG B 1 122 ? 23.463 45.748 -22.326 1.00 16.71 122 ARG B C 1
ATOM 4491 O O . ARG B 1 122 ? 23.825 45.275 -23.404 1.00 17.21 122 ARG B O 1
ATOM 4496 N N . GLY B 1 123 ? 22.191 45.788 -21.946 1.00 16.27 123 GLY B N 1
ATOM 4497 C CA . GLY B 1 123 ? 21.118 45.389 -22.838 1.00 14.79 123 GLY B CA 1
ATOM 4498 C C . GLY B 1 123 ? 20.943 43.890 -22.937 1.00 16.65 123 GLY B C 1
ATOM 4499 O O . GLY B 1 123 ? 19.861 43.366 -22.664 1.00 16.24 123 GLY B O 1
ATOM 4500 N N . LYS B 1 124 ? 22.011 43.199 -23.330 1.00 15.52 124 LYS B N 1
ATOM 4501 C CA . LYS B 1 124 ? 21.992 41.748 -23.441 1.00 16.30 124 LYS B CA 1
ATOM 4502 C C . LYS B 1 124 ? 22.038 41.082 -22.074 1.00 16.24 124 LYS B C 1
ATOM 4503 O O . LYS B 1 124 ? 22.658 41.590 -21.138 1.00 16.97 124 LYS B O 1
ATOM 4509 N N . LEU B 1 125 ? 21.386 39.931 -21.972 1.00 15.18 125 LEU B N 1
ATOM 4510 C CA . LEU B 1 125 ? 21.416 39.141 -20.751 1.00 17.59 125 LEU B CA 1
ATOM 4511 C C . LEU B 1 125 ? 22.850 38.743 -20.393 1.00 19.69 125 LEU B C 1
ATOM 4512 O O . LEU B 1 125 ? 23.227 38.736 -19.223 1.00 17.86 125 LEU B O 1
ATOM 4517 N N . SER B 1 126 ? 23.652 38.435 -21.410 1.00 20.97 126 SER B N 1
ATOM 4518 C CA . SER B 1 126 ? 25.041 38.028 -21.204 1.00 22.84 126 SER B CA 1
ATOM 4519 C C . SER B 1 126 ? 25.891 39.163 -20.634 1.00 23.74 126 SER B C 1
ATOM 4520 O O . SER B 1 126 ? 26.965 38.929 -20.077 1.00 25.62 126 SER B O 1
ATOM 4523 N N . GLY B 1 127 ? 25.405 40.392 -20.776 1.00 18.83 127 GLY B N 1
ATOM 4524 C CA . GLY B 1 127 ? 26.094 41.549 -20.234 1.00 20.45 127 GLY B CA 1
ATOM 4525 C C . GLY B 1 127 ? 25.939 41.689 -18.729 1.00 20.81 127 GLY B C 1
ATOM 4526 O O . GLY B 1 127 ? 26.595 42.523 -18.104 1.00 22.75 127 GLY B O 1
ATOM 4527 N N . GLY B 1 128 ? 25.059 40.883 -18.145 1.00 18.65 128 GLY B N 1
ATOM 4528 C CA . GLY B 1 128 ? 24.896 40.862 -16.702 1.00 20.16 128 GLY B CA 1
ATOM 4529 C C . GLY B 1 128 ? 23.667 41.591 -16.188 1.00 20.26 128 GLY B C 1
ATOM 4530 O O . GLY B 1 128 ? 23.266 42.622 -16.729 1.00 16.97 128 GLY B O 1
ATOM 4531 N N . VAL B 1 129 ? 23.066 41.043 -15.138 1.00 19.57 129 VAL B N 1
ATOM 4532 C CA . VAL B 1 129 ? 21.908 41.656 -14.497 1.00 19.02 129 VAL B CA 1
ATOM 4533 C C . VAL B 1 129 ? 22.370 42.559 -13.361 1.00 19.89 129 VAL B C 1
ATOM 4534 O O . VAL B 1 129 ? 23.248 42.191 -12.580 1.00 20.02 129 VAL B O 1
ATOM 4538 N N . ASN B 1 130 ? 21.782 43.747 -13.285 1.00 16.11 130 ASN B N 1
ATOM 4539 C CA . ASN B 1 130 ? 22.087 44.703 -12.234 1.00 16.95 130 ASN B CA 1
ATOM 4540 C C . ASN B 1 130 ? 21.174 44.494 -11.027 1.00 17.95 130 ASN B C 1
ATOM 4541 O O . ASN B 1 130 ? 20.018 44.917 -11.042 1.00 16.23 130 ASN B O 1
ATOM 4546 N N . LYS B 1 131 ? 21.696 43.848 -9.986 1.00 16.33 131 LYS B N 1
ATOM 4547 C CA . LYS B 1 131 ? 20.878 43.458 -8.838 1.00 18.26 131 LYS B CA 1
ATOM 4548 C C . LYS B 1 131 ? 20.265 44.657 -8.116 1.00 17.24 131 LYS B C 1
ATOM 4549 O O . LYS B 1 131 ? 19.151 44.568 -7.597 1.00 15.17 131 LYS B O 1
ATOM 4554 N N . GLU B 1 132 ? 20.983 45.777 -8.097 1.00 16.06 132 GLU B N 1
ATOM 4555 C CA . GLU B 1 132 ? 20.477 47.000 -7.480 1.00 18.00 132 GLU B CA 1
ATOM 4556 C C . GLU B 1 132 ? 19.276 47.547 -8.256 1.00 15.37 132 GLU B C 1
ATOM 4557 O O . GLU B 1 132 ? 18.381 48.175 -7.685 1.00 16.01 132 GLU B O 1
ATOM 4563 N N . GLY B 1 133 ? 19.265 47.310 -9.564 1.00 14.71 133 GLY B N 1
ATOM 4564 C CA . GLY B 1 133 ? 18.155 47.732 -10.403 1.00 15.01 133 GLY B CA 1
ATOM 4565 C C . GLY B 1 133 ? 16.927 46.881 -10.139 1.00 15.24 133 GLY B C 1
ATOM 4566 O O . GLY B 1 133 ? 15.822 47.393 -9.943 1.00 13.23 133 GLY B O 1
ATOM 4567 N N . ILE B 1 134 ? 17.124 45.566 -10.130 1.00 14.74 134 ILE B N 1
ATOM 4568 C CA . ILE B 1 134 ? 16.058 44.629 -9.776 1.00 14.15 134 ILE B CA 1
ATOM 4569 C C . ILE B 1 134 ? 15.456 44.966 -8.409 1.00 14.46 134 ILE B C 1
ATOM 4570 O O . ILE B 1 134 ? 14.235 44.919 -8.214 1.00 14.97 134 ILE B O 1
ATOM 4575 N N . ALA B 1 135 ? 16.323 45.324 -7.470 1.00 14.03 135 ALA B N 1
ATOM 4576 C CA . ALA B 1 135 ? 15.899 45.613 -6.105 1.00 15.37 135 ALA B CA 1
ATOM 4577 C C . ALA B 1 135 ? 14.989 46.837 -6.047 1.00 15.09 135 ALA B C 1
ATOM 4578 O O . ALA B 1 135 ? 14.027 46.862 -5.281 1.00 13.42 135 ALA B O 1
ATOM 4580 N N . PHE B 1 136 ? 15.290 47.849 -6.856 1.00 14.30 136 PHE B N 1
ATOM 4581 C CA . PHE B 1 136 ? 14.437 49.030 -6.921 1.00 13.92 136 PHE B CA 1
ATOM 4582 C C . PHE B 1 136 ? 13.009 48.656 -7.325 1.00 12.92 136 PHE B C 1
ATOM 4583 O O . PHE B 1 136 ? 12.047 49.046 -6.663 1.00 12.22 136 PHE B O 1
ATOM 4591 N N . TYR B 1 137 ? 12.872 47.878 -8.393 1.00 12.46 137 TYR B N 1
ATOM 4592 C CA . TYR B 1 137 ? 11.539 47.547 -8.885 1.00 12.17 137 TYR B CA 1
ATOM 4593 C C . TYR B 1 137 ? 10.816 46.636 -7.896 1.00 12.67 137 TYR B C 1
ATOM 4594 O O . TYR B 1 137 ? 9.625 46.816 -7.652 1.00 10.95 137 TYR B O 1
ATOM 4603 N N . ASN B 1 138 ? 11.539 45.701 -7.288 1.00 11.91 138 ASN B N 1
ATOM 4604 C CA . ASN B 1 138 ? 10.950 44.890 -6.223 1.00 11.17 138 ASN B CA 1
ATOM 4605 C C . ASN B 1 138 ? 10.434 45.759 -5.074 1.00 11.89 138 ASN B C 1
ATOM 4606 O O . ASN B 1 138 ? 9.344 45.535 -4.556 1.00 12.59 138 ASN B O 1
ATOM 4611 N N . ASN B 1 139 ? 11.212 46.763 -4.681 1.00 12.04 139 ASN B N 1
ATOM 4612 C CA . ASN B 1 139 ? 10.801 47.644 -3.591 1.00 12.25 139 ASN B CA 1
ATOM 4613 C C . ASN B 1 139 ? 9.537 48.427 -3.924 1.00 13.03 139 ASN B C 1
ATOM 4614 O O . ASN B 1 139 ? 8.634 48.544 -3.095 1.00 13.40 139 ASN B O 1
ATOM 4619 N N . VAL B 1 140 ? 9.476 48.966 -5.137 1.00 10.19 140 VAL B N 1
ATOM 4620 C CA . VAL B 1 140 ? 8.289 49.691 -5.576 1.00 11.89 140 VAL B CA 1
ATOM 4621 C C . VAL B 1 140 ? 7.078 48.767 -5.625 1.00 11.21 140 VAL B C 1
ATOM 4622 O O . VAL B 1 140 ? 6.010 49.098 -5.109 1.00 11.82 140 VAL B O 1
ATOM 4626 N N . ILE B 1 141 ? 7.255 47.600 -6.234 1.00 11.88 141 ILE B N 1
ATOM 4627 C CA . ILE B 1 141 ? 6.169 46.637 -6.367 1.00 12.03 141 ILE B CA 1
ATOM 4628 C C . ILE B 1 141 ? 5.658 46.185 -4.996 1.00 12.19 141 ILE B C 1
ATOM 4629 O O . ILE B 1 141 ? 4.449 46.127 -4.769 1.00 12.19 141 ILE B O 1
ATOM 4634 N N . ASN B 1 142 ? 6.572 45.894 -4.075 1.00 11.58 142 ASN B N 1
ATOM 4635 C CA . ASN B 1 142 ? 6.164 45.443 -2.742 1.00 14.07 142 ASN B CA 1
ATOM 4636 C C . ASN B 1 142 ? 5.409 46.515 -1.961 1.00 13.34 142 ASN B C 1
ATOM 4637 O O . ASN B 1 142 ? 4.471 46.213 -1.221 1.00 13.12 142 ASN B O 1
ATOM 4642 N N . ASP B 1 143 ? 5.818 47.767 -2.132 1.00 13.99 143 ASP B N 1
ATOM 4643 C CA . ASP B 1 143 ? 5.150 48.867 -1.455 1.00 13.15 143 ASP B CA 1
ATOM 4644 C C . ASP B 1 143 ? 3.769 49.082 -2.064 1.00 13.64 143 ASP B C 1
ATOM 4645 O O . ASP B 1 143 ? 2.789 49.244 -1.340 1.00 14.71 143 ASP B O 1
ATOM 4650 N N . LEU B 1 144 ? 3.696 49.071 -3.396 1.00 12.44 144 LEU B N 1
ATOM 4651 C CA . LEU B 1 144 ? 2.417 49.218 -4.099 1.00 12.39 144 LEU B CA 1
ATOM 4652 C C . LEU B 1 144 ? 1.403 48.187 -3.617 1.00 12.42 144 LEU B C 1
ATOM 4653 O O . LEU B 1 144 ? 0.275 48.528 -3.253 1.00 13.46 144 LEU B O 1
ATOM 4658 N N . LEU B 1 145 ? 1.812 46.924 -3.599 1.00 11.78 145 LEU B N 1
ATOM 4659 C CA . LEU B 1 145 ? 0.918 45.852 -3.177 1.00 12.18 145 LEU B CA 1
ATOM 4660 C C . LEU B 1 145 ? 0.513 45.978 -1.704 1.00 15.33 145 LEU B C 1
ATOM 4661 O O . LEU B 1 145 ? -0.605 45.606 -1.332 1.00 15.18 145 LEU B O 1
ATOM 4666 N N . SER B 1 146 ? 1.399 46.512 -0.866 1.00 14.04 146 SER B N 1
ATOM 4667 C CA . SER B 1 146 ? 1.053 46.687 0.546 1.00 15.04 146 SER B CA 1
ATOM 4668 C C . SER B 1 146 ? -0.077 47.710 0.690 1.00 17.13 146 SER B C 1
ATOM 4669 O O . SER B 1 146 ? -0.852 47.662 1.647 1.00 15.75 146 SER B O 1
ATOM 4672 N N . LYS B 1 147 ? -0.173 48.625 -0.272 1.00 16.10 147 LYS B N 1
ATOM 4673 C CA . LYS B 1 147 ? -1.244 49.621 -0.280 1.00 15.02 147 LYS B CA 1
ATOM 4674 C C . LYS B 1 147 ? -2.466 49.135 -1.055 1.00 17.27 147 LYS B C 1
ATOM 4675 O O . LYS B 1 147 ? -3.442 49.869 -1.217 1.00 19.60 147 LYS B O 1
ATOM 4681 N N . GLY B 1 148 ? -2.408 47.900 -1.543 1.00 16.30 148 GLY B N 1
ATOM 4682 C CA . GLY B 1 148 ? -3.514 47.313 -2.280 1.00 17.01 148 GLY B CA 1
ATOM 4683 C C . GLY B 1 148 ? -3.621 47.832 -3.701 1.00 20.15 148 GLY B C 1
ATOM 4684 O O . GLY B 1 148 ? -4.702 47.822 -4.293 1.00 18.53 148 GLY B O 1
ATOM 4685 N N . ILE B 1 149 ? -2.493 48.276 -4.249 1.00 14.01 149 ILE B N 1
ATOM 4686 C CA . ILE B 1 149 ? -2.445 48.840 -5.596 1.00 16.09 149 ILE B CA 1
ATOM 4687 C C . ILE B 1 149 ? -1.791 47.852 -6.564 1.00 14.26 149 ILE B C 1
ATOM 4688 O O . ILE B 1 149 ? -0.639 47.464 -6.379 1.00 14.84 149 ILE B O 1
ATOM 4693 N N . GLN B 1 150 ? -2.536 47.437 -7.585 1.00 13.07 150 GLN B N 1
ATOM 4694 C CA . GLN B 1 150 ? -2.030 46.487 -8.577 1.00 14.75 150 GLN B CA 1
ATOM 4695 C C . GLN B 1 150 ? -1.046 47.134 -9.544 1.00 14.83 150 GLN B C 1
ATOM 4696 O O . GLN B 1 150 ? -1.388 48.102 -10.214 1.00 12.42 150 GLN B O 1
ATOM 4702 N N . PRO B 1 151 ? 0.167 46.582 -9.654 1.00 14.72 151 PRO B N 1
ATOM 4703 C CA . PRO B 1 151 ? 1.106 47.106 -10.651 1.00 13.03 151 PRO B CA 1
ATOM 4704 C C . PRO B 1 151 ? 0.775 46.635 -12.064 1.00 13.78 151 PRO B C 1
ATOM 4705 O O . PRO B 1 151 ? 0.705 45.428 -12.310 1.00 13.92 151 PRO B O 1
ATOM 4709 N N . PHE B 1 152 ? 0.563 47.578 -12.974 1.00 11.96 152 PHE B N 1
ATOM 4710 C CA . PHE B 1 152 ? 0.478 47.274 -14.396 1.00 11.57 152 PHE B CA 1
ATOM 4711 C C . PHE B 1 152 ? 1.815 47.673 -15.000 1.00 13.63 152 PHE B C 1
ATOM 4712 O O . PHE B 1 152 ? 2.122 48.856 -15.095 1.00 12.20 152 PHE B O 1
ATOM 4720 N N . ILE B 1 153 ? 2.623 46.693 -15.381 1.00 11.89 153 ILE B N 1
ATOM 4721 C CA . ILE B 1 153 ? 3.988 46.987 -15.795 1.00 12.45 153 ILE B CA 1
ATOM 4722 C C . ILE B 1 153 ? 4.165 46.995 -17.308 1.00 13.36 153 ILE B C 1
ATOM 4723 O O . ILE B 1 153 ? 3.895 46.002 -17.995 1.00 12.76 153 ILE B O 1
ATOM 4728 N N . THR B 1 154 ? 4.624 48.136 -17.814 1.00 11.22 154 THR B N 1
ATOM 4729 C CA . THR B 1 154 ? 5.070 48.262 -19.193 1.00 11.29 154 THR B CA 1
ATOM 4730 C C . THR B 1 154 ? 6.520 47.798 -19.260 1.00 9.94 154 THR B C 1
ATOM 4731 O O . THR B 1 154 ? 7.375 48.339 -18.568 1.00 11.57 154 THR B O 1
ATOM 4735 N N . ILE B 1 155 ? 6.803 46.785 -20.067 1.00 10.98 155 ILE B N 1
ATOM 4736 C CA . ILE B 1 155 ? 8.165 46.282 -20.158 1.00 10.08 155 ILE B CA 1
ATOM 4737 C C . ILE B 1 155 ? 9.049 47.295 -20.890 1.00 11.99 155 ILE B C 1
ATOM 4738 O O . ILE B 1 155 ? 10.118 47.656 -20.397 1.00 12.15 155 ILE B O 1
ATOM 4743 N N . PHE B 1 156 ? 8.575 47.793 -22.030 1.00 10.41 156 PHE B N 1
ATOM 4744 C CA . PHE B 1 156 ? 9.351 48.737 -22.837 1.00 10.89 156 PHE B CA 1
ATOM 4745 C C . PHE B 1 156 ? 8.601 50.034 -23.144 1.00 11.55 156 PHE B C 1
ATOM 4746 O O . PHE B 1 156 ? 7.664 50.040 -23.941 1.00 11.34 156 PHE B O 1
ATOM 4754 N N . HIS B 1 157 ? 9.032 51.126 -22.516 1.00 11.67 157 HIS B N 1
ATOM 4755 C CA . HIS B 1 157 ? 8.462 52.451 -22.771 1.00 12.34 157 HIS B CA 1
ATOM 4756 C C . HIS B 1 157 ? 9.554 53.367 -23.356 1.00 11.29 157 HIS B C 1
ATOM 4757 O O . HIS B 1 157 ? 9.818 54.450 -22.836 1.00 11.74 157 HIS B O 1
ATOM 4764 N N . TRP B 1 158 ? 10.201 52.862 -24.409 1.00 11.71 158 TRP B N 1
ATOM 4765 C CA . TRP B 1 158 ? 11.083 53.601 -25.342 1.00 12.34 158 TRP B CA 1
ATOM 4766 C C . TRP B 1 158 ? 12.547 53.750 -24.910 1.00 13.71 158 TRP B C 1
ATOM 4767 O O . TRP B 1 158 ? 13.377 54.192 -25.712 1.00 13.18 158 TRP B O 1
ATOM 4778 N N . ASP B 1 159 ? 12.878 53.411 -23.668 1.00 13.93 159 ASP B N 1
ATOM 4779 C CA . ASP B 1 159 ? 14.242 53.660 -23.194 1.00 12.33 159 ASP B CA 1
ATOM 4780 C C . ASP B 1 159 ? 15.185 52.481 -23.478 1.00 14.21 159 ASP B C 1
ATOM 4781 O O . ASP B 1 159 ? 15.647 51.783 -22.574 1.00 12.29 159 ASP B O 1
ATOM 4786 N N . LEU B 1 160 ? 15.469 52.285 -24.762 1.00 12.70 160 LEU B N 1
ATOM 4787 C CA . LEU B 1 160 ? 16.353 51.221 -25.229 1.00 14.35 160 LEU B CA 1
ATOM 4788 C C . LEU B 1 160 ? 17.783 51.422 -24.740 1.00 13.03 160 LEU B C 1
ATOM 4789 O O . LEU B 1 160 ? 18.306 52.525 -24.824 1.00 13.91 160 LEU B O 1
ATOM 4794 N N . PRO B 1 161 ? 18.430 50.356 -24.239 1.00 14.32 161 PRO B N 1
ATOM 4795 C CA . PRO B 1 161 ? 19.835 50.493 -23.840 1.00 13.18 161 PRO B CA 1
ATOM 4796 C C . PRO B 1 161 ? 20.706 50.926 -25.014 1.00 15.52 161 PRO B C 1
ATOM 4797 O O . PRO B 1 161 ? 20.575 50.391 -26.115 1.00 13.41 161 PRO B O 1
ATOM 4801 N N . GLN B 1 162 ? 21.585 51.892 -24.772 1.00 13.91 162 GLN B N 1
ATOM 4802 C CA . GLN B 1 162 ? 22.458 52.400 -25.819 1.00 13.62 162 GLN B CA 1
ATOM 4803 C C . GLN B 1 162 ? 23.334 51.294 -26.403 1.00 16.58 162 GLN B C 1
ATOM 4804 O O . GLN B 1 162 ? 23.719 51.354 -27.569 1.00 16.91 162 GLN B O 1
ATOM 4810 N N . ALA B 1 163 ? 23.636 50.283 -25.592 1.00 14.95 163 ALA B N 1
ATOM 4811 C CA . ALA B 1 163 ? 24.489 49.185 -26.029 1.00 17.15 163 ALA B CA 1
ATOM 4812 C C . ALA B 1 163 ? 23.871 48.419 -27.199 1.00 16.81 163 ALA B C 1
ATOM 4813 O O . ALA B 1 163 ? 24.584 47.916 -28.064 1.00 16.76 163 ALA B O 1
ATOM 4815 N N . LEU B 1 164 ? 22.544 48.332 -27.225 1.00 15.55 164 LEU B N 1
ATOM 4816 C CA . LEU B 1 164 ? 21.856 47.594 -28.281 1.00 15.22 164 LEU B CA 1
ATOM 4817 C C . LEU B 1 164 ? 21.683 48.457 -29.525 1.00 15.85 164 LEU B C 1
ATOM 4818 O O . LEU B 1 164 ? 21.739 47.966 -30.654 1.00 15.56 164 LEU B O 1
ATOM 4823 N N . GLU B 1 165 ? 21.459 49.746 -29.306 1.00 14.50 165 GLU B N 1
ATOM 4824 C CA . GLU B 1 165 ? 21.405 50.697 -30.407 1.00 16.87 165 GLU B CA 1
ATOM 4825 C C . GLU B 1 165 ? 22.754 50.740 -31.121 1.00 18.38 165 GLU B C 1
ATOM 4826 O O . GLU B 1 165 ? 22.818 50.775 -32.349 1.00 17.80 165 GLU B O 1
ATOM 4832 N N . ASP B 1 166 ? 23.832 50.730 -30.344 1.00 17.16 166 ASP B N 1
ATOM 4833 C CA . ASP B 1 166 ? 25.180 50.767 -30.910 1.00 19.87 166 ASP B CA 1
ATOM 4834 C C . ASP B 1 166 ? 25.561 49.476 -31.629 1.00 17.70 166 ASP B C 1
ATOM 4835 O O . ASP B 1 166 ? 26.174 49.511 -32.699 1.00 18.77 166 ASP B O 1
ATOM 4840 N N . GLU B 1 167 ? 25.207 48.336 -31.043 1.00 15.88 167 GLU B N 1
ATOM 4841 C CA . GLU B 1 167 ? 25.646 47.051 -31.585 1.00 19.89 167 GLU B CA 1
ATOM 4842 C C . GLU B 1 167 ? 25.013 46.714 -32.935 1.00 18.97 167 GLU B C 1
ATOM 4843 O O . GLU B 1 167 ? 25.707 46.264 -33.847 1.00 18.82 167 GLU B O 1
ATOM 4849 N N . TYR B 1 168 ? 23.706 46.924 -33.070 1.00 14.70 168 TYR B N 1
ATOM 4850 C CA . TYR B 1 168 ? 23.027 46.552 -34.309 1.00 15.16 168 TYR B CA 1
ATOM 4851 C C . TYR B 1 168 ? 21.889 47.492 -34.719 1.00 15.36 168 TYR B C 1
ATOM 4852 O O . TYR B 1 168 ? 21.077 47.155 -35.579 1.00 17.15 168 TYR B O 1
ATOM 4861 N N . GLY B 1 169 ? 21.841 48.677 -34.123 1.00 13.98 169 GLY B N 1
ATOM 4862 C CA . GLY B 1 169 ? 20.849 49.659 -34.524 1.00 16.59 169 GLY B CA 1
ATOM 4863 C C . GLY B 1 169 ? 19.486 49.426 -33.902 1.00 16.70 169 GLY B C 1
ATOM 4864 O O . GLY B 1 169 ? 18.462 49.847 -34.450 1.00 14.74 169 GLY B O 1
ATOM 4865 N N . GLY B 1 170 ? 19.475 48.760 -32.753 1.00 14.87 170 GLY B N 1
ATOM 4866 C CA . GLY B 1 170 ? 18.245 48.537 -32.017 1.00 15.14 170 GLY B CA 1
ATOM 4867 C C . GLY B 1 170 ? 17.174 47.874 -32.861 1.00 13.58 170 GLY B C 1
ATOM 4868 O O . GLY B 1 170 ? 17.418 46.844 -33.484 1.00 12.34 170 GLY B O 1
ATOM 4869 N N . PHE B 1 171 ? 15.992 48.482 -32.910 1.00 13.48 171 PHE B N 1
ATOM 4870 C CA . PHE B 1 171 ? 14.859 47.866 -33.599 1.00 12.08 171 PHE B CA 1
ATOM 4871 C C . PHE B 1 171 ? 14.953 47.896 -35.131 1.00 13.53 171 PHE B C 1
ATOM 4872 O O . PHE B 1 171 ? 14.036 47.449 -35.814 1.00 14.59 171 PHE B O 1
ATOM 4880 N N . LEU B 1 172 ? 16.056 48.407 -35.676 1.00 14.72 172 LEU B N 1
ATOM 4881 C CA . LEU B 1 172 ? 16.320 48.252 -37.107 1.00 16.25 172 LEU B CA 1
ATOM 4882 C C . LEU B 1 172 ? 16.732 46.820 -37.443 1.00 16.60 172 LEU B C 1
ATOM 4883 O O . LEU B 1 172 ? 16.710 46.413 -38.604 1.00 16.91 172 LEU B O 1
ATOM 4888 N N . SER B 1 173 ? 17.103 46.058 -36.422 1.00 15.73 173 SER B N 1
ATOM 4889 C CA . SER B 1 173 ? 17.691 44.739 -36.630 1.00 15.61 173 SER B CA 1
ATOM 4890 C C . SER B 1 173 ? 16.848 43.608 -36.069 1.00 16.24 173 SER B C 1
ATOM 4891 O O . SER B 1 173 ? 16.278 43.740 -34.993 1.00 14.97 173 SER B O 1
ATOM 4894 N N . PRO B 1 174 ? 16.797 42.471 -36.781 1.00 17.47 174 PRO B N 1
ATOM 4895 C CA . PRO B 1 174 ? 16.119 41.282 -36.251 1.00 19.09 174 PRO B CA 1
ATOM 4896 C C . PRO B 1 174 ? 16.770 40.769 -34.968 1.00 19.13 174 PRO B C 1
ATOM 4897 O O . PRO B 1 174 ? 16.147 39.986 -34.250 1.00 18.15 174 PRO B O 1
ATOM 4901 N N . HIS B 1 175 ? 17.999 41.201 -34.689 1.00 16.26 175 HIS B N 1
ATOM 4902 C CA . HIS B 1 175 ? 18.693 40.810 -33.462 1.00 19.04 175 HIS B CA 1
ATOM 4903 C C . HIS B 1 175 ? 17.970 41.302 -32.206 1.00 17.70 175 HIS B C 1
ATOM 4904 O O . HIS B 1 175 ? 18.142 40.738 -31.126 1.00 15.98 175 HIS B O 1
ATOM 4911 N N . ILE B 1 176 ? 17.174 42.359 -32.346 1.00 14.45 176 ILE B N 1
ATOM 4912 C CA . ILE B 1 176 ? 16.488 42.953 -31.201 1.00 12.64 176 ILE B CA 1
ATOM 4913 C C . ILE B 1 176 ? 15.482 41.983 -30.566 1.00 15.37 176 ILE B C 1
ATOM 4914 O O . ILE B 1 176 ? 15.235 42.045 -29.364 1.00 14.61 176 ILE B O 1
ATOM 4919 N N . VAL B 1 177 ? 14.928 41.075 -31.367 1.00 15.35 177 VAL B N 1
ATOM 4920 C CA . VAL B 1 177 ? 13.844 40.217 -30.896 1.00 16.42 177 VAL B CA 1
ATOM 4921 C C . VAL B 1 177 ? 14.274 39.337 -29.726 1.00 18.01 177 VAL B C 1
ATOM 4922 O O . VAL B 1 177 ? 13.581 39.263 -28.713 1.00 16.88 177 VAL B O 1
ATOM 4926 N N . ASN B 1 178 ? 15.425 38.688 -29.856 1.00 17.52 178 ASN B N 1
ATOM 4927 C CA . ASN B 1 178 ? 15.894 37.794 -28.810 1.00 19.79 178 ASN B CA 1
ATOM 4928 C C . ASN B 1 178 ? 16.379 38.533 -27.568 1.00 17.08 178 ASN B C 1
ATOM 4929 O O . ASN B 1 178 ? 16.230 38.039 -26.454 1.00 17.33 178 ASN B O 1
ATOM 4934 N N . ASP B 1 179 ? 16.954 39.717 -27.754 1.00 15.50 179 ASP B N 1
ATOM 4935 C CA . ASP B 1 179 ? 17.346 40.530 -26.611 1.00 15.71 179 ASP B CA 1
ATOM 4936 C C . ASP B 1 179 ? 16.108 41.080 -25.902 1.00 13.58 179 ASP B C 1
ATOM 4937 O O . ASP B 1 179 ? 16.085 41.166 -24.677 1.00 15.09 179 ASP B O 1
ATOM 4942 N N . PHE B 1 180 ? 15.082 41.442 -26.669 1.00 14.01 180 PHE B N 1
ATOM 4943 C CA . PHE B 1 180 ? 13.819 41.883 -26.078 1.00 13.66 180 PHE B CA 1
ATOM 4944 C C . PHE B 1 180 ? 13.189 40.736 -25.301 1.00 13.74 180 PHE B C 1
ATOM 4945 O O . PHE B 1 180 ? 12.690 40.928 -24.195 1.00 12.67 180 PHE B O 1
ATOM 4953 N N . ARG B 1 181 ? 13.221 39.541 -25.882 1.00 16.61 181 ARG B N 1
ATOM 4954 C CA . ARG B 1 181 ? 12.657 38.365 -25.222 1.00 16.76 181 ARG B CA 1
ATOM 4955 C C . ARG B 1 181 ? 13.340 38.080 -23.881 1.00 16.15 181 ARG B C 1
ATOM 4956 O O . ARG B 1 181 ? 12.671 37.800 -22.887 1.00 14.26 181 ARG B O 1
ATOM 4961 N N . ASP B 1 182 ? 14.668 38.161 -23.856 1.00 14.91 182 ASP B N 1
ATOM 4962 C CA . ASP B 1 182 ? 15.427 37.921 -22.628 1.00 15.84 182 ASP B CA 1
ATOM 4963 C C . ASP B 1 182 ? 15.115 38.961 -21.554 1.00 15.31 182 ASP B C 1
ATOM 4964 O O . ASP B 1 182 ? 15.062 38.642 -20.363 1.00 13.67 182 ASP B O 1
ATOM 4969 N N . PHE B 1 183 ? 14.924 40.206 -21.982 1.00 13.71 183 PHE B N 1
ATOM 4970 C CA . PHE B 1 183 ? 14.549 41.294 -21.082 1.00 12.51 183 PHE B CA 1
ATOM 4971 C C . PHE B 1 183 ? 13.159 41.030 -20.489 1.00 13.26 183 PHE B C 1
ATOM 4972 O O . PHE B 1 183 ? 12.955 41.130 -19.273 1.00 13.14 183 PHE B O 1
ATOM 4980 N N . ALA B 1 184 ? 12.209 40.680 -21.348 1.00 13.08 184 ALA B N 1
ATOM 4981 C CA . ALA B 1 184 ? 10.874 40.323 -20.886 1.00 13.34 184 ALA B CA 1
ATOM 4982 C C . ALA B 1 184 ? 10.928 39.158 -19.897 1.00 13.60 184 ALA B C 1
ATOM 4983 O O . ALA B 1 184 ? 10.257 39.184 -18.867 1.00 13.42 184 ALA B O 1
ATOM 4985 N N . GLU B 1 185 ? 11.732 38.144 -20.205 1.00 14.55 185 GLU B N 1
ATOM 4986 C CA . GLU B 1 185 ? 11.826 36.969 -19.336 1.00 15.11 185 GLU B CA 1
ATOM 4987 C C . GLU B 1 185 ? 12.406 37.325 -17.973 1.00 13.93 185 GLU B C 1
ATOM 4988 O O . GLU B 1 185 ? 11.985 36.781 -16.951 1.00 14.59 185 GLU B O 1
ATOM 4994 N N . LEU B 1 186 ? 13.384 38.224 -17.967 1.00 13.28 186 LEU B N 1
ATOM 4995 C CA . LEU B 1 186 ? 13.964 38.690 -16.716 1.00 13.55 186 LEU B CA 1
ATOM 4996 C C . LEU B 1 186 ? 12.869 39.311 -15.854 1.00 13.27 186 LEU B C 1
ATOM 4997 O O . LEU B 1 186 ? 12.784 39.058 -14.652 1.00 12.78 186 LEU B O 1
ATOM 5002 N N . CYS B 1 187 ? 12.017 40.115 -16.480 1.00 12.33 187 CYS B N 1
ATOM 5003 C CA . CYS B 1 187 ? 10.897 40.718 -15.765 1.00 12.20 187 CYS B CA 1
ATOM 5004 C C . CYS B 1 187 ? 9.921 39.658 -15.232 1.00 12.69 187 CYS B C 1
ATOM 5005 O O . CYS B 1 187 ? 9.474 39.741 -14.085 1.00 13.97 187 CYS B O 1
ATOM 5008 N N . PHE B 1 188 ? 9.585 38.674 -16.062 1.00 12.19 188 PHE B N 1
ATOM 5009 C CA . PHE B 1 188 ? 8.667 37.611 -15.648 1.00 14.77 188 PHE B CA 1
ATOM 5010 C C . PHE B 1 188 ? 9.225 36.838 -14.464 1.00 13.38 188 PHE B C 1
ATOM 5011 O O . PHE B 1 188 ? 8.508 36.517 -13.513 1.00 14.43 188 PHE B O 1
ATOM 5019 N N . LYS B 1 189 ? 10.513 36.529 -14.539 1.00 13.09 189 LYS B N 1
ATOM 5020 C CA . LYS B 1 189 ? 11.168 35.738 -13.506 1.00 15.27 189 LYS B CA 1
ATOM 5021 C C . LYS B 1 189 ? 11.322 36.485 -12.190 1.00 15.64 189 LYS B C 1
ATOM 5022 O O . LYS B 1 189 ? 11.134 35.905 -11.119 1.00 15.23 189 LYS B O 1
ATOM 5028 N N . GLU B 1 190 ? 11.668 37.766 -12.265 1.00 13.43 190 GLU B N 1
ATOM 5029 C CA . GLU B 1 190 ? 11.943 38.532 -11.055 1.00 15.95 190 GLU B CA 1
ATOM 5030 C C . GLU B 1 190 ? 10.688 39.133 -10.432 1.00 14.27 190 GLU B C 1
ATOM 5031 O O . GLU B 1 190 ? 10.620 39.285 -9.212 1.00 13.71 190 GLU B O 1
ATOM 5037 N N . PHE B 1 191 ? 9.696 39.472 -11.255 1.00 13.73 191 PHE B N 1
ATOM 5038 C CA . PHE B 1 191 ? 8.530 40.203 -10.747 1.00 13.32 191 PHE B CA 1
ATOM 5039 C C . PHE B 1 191 ? 7.178 39.516 -10.964 1.00 12.94 191 PHE B C 1
ATOM 5040 O O . PHE B 1 191 ? 6.172 39.940 -10.395 1.00 12.92 191 PHE B O 1
ATOM 5048 N N . GLY B 1 192 ? 7.147 38.472 -11.784 1.00 13.69 192 GLY B N 1
ATOM 5049 C CA . GLY B 1 192 ? 5.890 37.865 -12.191 1.00 12.59 192 GLY B CA 1
ATOM 5050 C C . GLY B 1 192 ? 5.122 37.134 -11.101 1.00 13.71 192 GLY B C 1
ATOM 5051 O O . GLY B 1 192 ? 3.952 36.800 -11.276 1.00 12.80 192 GLY B O 1
ATOM 5052 N N . ASP B 1 193 ? 5.771 36.880 -9.971 1.00 14.06 193 ASP B N 1
ATOM 5053 C CA . ASP B 1 193 ? 5.081 36.281 -8.833 1.00 15.45 193 ASP B CA 1
ATOM 5054 C C . ASP B 1 193 ? 4.110 37.287 -8.207 1.00 16.36 193 ASP B C 1
ATOM 5055 O O . ASP B 1 193 ? 3.149 36.910 -7.532 1.00 15.08 193 ASP B O 1
ATOM 5060 N N . ARG B 1 194 ? 4.362 38.570 -8.453 1.00 14.46 194 ARG B N 1
ATOM 5061 C CA . ARG B 1 194 ? 3.562 39.642 -7.875 1.00 13.39 194 ARG B CA 1
ATOM 5062 C C . ARG B 1 194 ? 2.844 40.484 -8.937 1.00 15.91 194 ARG B C 1
ATOM 5063 O O . ARG B 1 194 ? 1.747 40.995 -8.696 1.00 17.09 194 ARG B O 1
ATOM 5071 N N . VAL B 1 195 ? 3.453 40.619 -10.110 1.00 12.51 195 VAL B N 1
ATOM 5072 C CA . VAL B 1 195 ? 2.865 41.406 -11.194 1.00 12.47 195 VAL B CA 1
ATOM 5073 C C . VAL B 1 195 ? 1.951 40.541 -12.052 1.00 13.62 195 VAL B C 1
ATOM 5074 O O . VAL B 1 195 ? 2.383 39.519 -12.573 1.00 13.09 195 VAL B O 1
ATOM 5078 N N . LYS B 1 196 ? 0.692 40.945 -12.204 1.00 11.13 196 LYS B N 1
ATOM 5079 C CA . LYS B 1 196 ? -0.269 40.105 -12.917 1.00 13.43 196 LYS B CA 1
ATOM 5080 C C . LYS B 1 196 ? -0.841 40.775 -14.165 1.00 15.14 196 LYS B C 1
ATOM 5081 O O . LYS B 1 196 ? -1.721 40.222 -14.818 1.00 14.23 196 LYS B O 1
ATOM 5087 N N . HIS B 1 197 ? -0.343 41.964 -14.492 1.00 13.04 197 HIS B N 1
ATOM 5088 C CA . HIS B 1 197 ? -0.710 42.623 -15.740 1.00 14.28 197 HIS B CA 1
ATOM 5089 C C . HIS B 1 197 ? 0.538 43.154 -16.429 1.00 13.01 197 HIS B C 1
ATOM 5090 O O . HIS B 1 197 ? 1.218 44.032 -15.900 1.00 12.40 197 HIS B O 1
ATOM 5097 N N . TRP B 1 198 ? 0.832 42.605 -17.602 1.00 13.31 198 TRP B N 1
ATOM 5098 C CA . TRP B 1 198 ? 2.019 42.972 -18.364 1.00 12.00 198 TRP B CA 1
ATOM 5099 C C . TRP B 1 198 ? 1.660 43.671 -19.660 1.00 12.35 198 TRP B C 1
ATOM 5100 O O . TRP B 1 198 ? 0.782 43.217 -20.390 1.00 12.03 198 TRP B O 1
ATOM 5111 N N . ILE B 1 199 ? 2.362 44.761 -19.947 1.00 10.87 199 ILE B N 1
ATOM 5112 C CA . ILE B 1 199 ? 2.262 45.434 -21.234 1.00 11.22 199 ILE B CA 1
ATOM 5113 C C . ILE B 1 199 ? 3.635 45.326 -21.887 1.00 10.54 199 ILE B C 1
ATOM 5114 O O . ILE B 1 199 ? 4.610 45.826 -21.338 1.00 12.38 199 ILE B O 1
ATOM 5119 N N . THR B 1 200 ? 3.721 44.646 -23.028 1.00 10.58 200 THR B N 1
ATOM 5120 C CA . THR B 1 200 ? 5.020 44.422 -23.670 1.00 12.39 200 THR B CA 1
ATOM 5121 C C . THR B 1 200 ? 5.710 45.729 -24.014 1.00 11.06 200 THR B C 1
ATOM 5122 O O . THR B 1 200 ? 6.893 45.906 -23.736 1.00 10.95 200 THR B O 1
ATOM 5126 N N . MET B 1 201 ? 4.968 46.643 -24.628 1.00 11.54 201 MET B N 1
ATOM 5127 C CA . MET B 1 201 ? 5.551 47.906 -25.037 1.00 11.38 201 MET B CA 1
ATOM 5128 C C . MET B 1 201 ? 4.508 49.004 -25.128 1.00 12.95 201 MET B C 1
ATOM 5129 O O . MET B 1 201 ? 3.322 48.744 -25.350 1.00 11.56 201 MET B O 1
ATOM 5134 N N . ASN B 1 202 ? 4.966 50.236 -24.949 1.00 10.66 202 ASN B N 1
ATOM 5135 C CA . ASN B 1 202 ? 4.111 51.402 -25.071 1.00 10.63 202 ASN B CA 1
ATOM 5136 C C . ASN B 1 202 ? 4.219 52.039 -26.447 1.00 12.23 202 ASN B C 1
ATOM 5137 O O . ASN B 1 202 ? 5.310 52.428 -26.862 1.00 10.95 202 ASN B O 1
ATOM 5142 N N . GLU B 1 203 ? 3.089 52.149 -27.142 1.00 11.10 203 GLU B N 1
ATOM 5143 C CA . GLU B 1 203 ? 2.995 52.927 -28.381 1.00 11.64 203 GLU B CA 1
ATOM 5144 C C . GLU B 1 203 ? 4.131 52.692 -29.375 1.00 10.55 203 GLU B C 1
ATOM 5145 O O . GLU B 1 203 ? 4.967 53.575 -29.594 1.00 11.85 203 GLU B O 1
ATOM 5151 N N . PRO B 1 204 ? 4.174 51.501 -29.977 1.00 10.40 204 PRO B N 1
ATOM 5152 C CA . PRO B 1 204 ? 5.185 51.299 -31.019 1.00 10.35 204 PRO B CA 1
ATOM 5153 C C . PRO B 1 204 ? 5.024 52.293 -32.183 1.00 10.43 204 PRO B C 1
ATOM 5154 O O . PRO B 1 204 ? 6.011 52.567 -32.860 1.00 11.97 204 PRO B O 1
ATOM 5158 N N . TRP B 1 205 ? 3.827 52.845 -32.393 1.00 11.11 205 TRP B N 1
ATOM 5159 C CA . TRP B 1 205 ? 3.668 53.898 -33.393 1.00 10.94 205 TRP B CA 1
ATOM 5160 C C . TRP B 1 205 ? 4.552 55.092 -33.071 1.00 11.37 205 TRP B C 1
ATOM 5161 O O . TRP B 1 205 ? 5.215 55.629 -33.953 1.00 11.93 205 TRP B O 1
ATOM 5172 N N . SER B 1 206 ? 4.551 55.515 -31.811 1.00 8.81 206 SER B N 1
ATOM 5173 C CA . SER B 1 206 ? 5.318 56.689 -31.420 1.00 11.25 206 SER B CA 1
ATOM 5174 C C . SER B 1 206 ? 6.812 56.441 -31.600 1.00 10.92 206 SER B C 1
ATOM 5175 O O . SER B 1 206 ? 7.539 57.311 -32.076 1.00 12.33 206 SER B O 1
ATOM 5178 N N . TYR B 1 207 ? 7.261 55.249 -31.219 1.00 10.78 207 TYR B N 1
ATOM 5179 C CA . TYR B 1 207 ? 8.671 54.889 -31.330 1.00 11.24 207 TYR B CA 1
ATOM 5180 C C . TYR B 1 207 ? 9.114 54.895 -32.792 1.00 11.95 207 TYR B C 1
ATOM 5181 O O . TYR B 1 207 ? 10.171 55.428 -33.131 1.00 10.51 207 TYR B O 1
ATOM 5190 N N . SER B 1 208 ? 8.291 54.310 -33.657 1.00 12.52 208 SER B N 1
ATOM 5191 C CA . SER B 1 208 ? 8.631 54.217 -35.073 1.00 12.55 208 SER B CA 1
ATOM 5192 C C . SER B 1 208 ? 8.510 55.568 -35.779 1.00 12.48 208 SER B C 1
ATOM 5193 O O . SER B 1 208 ? 9.464 56.039 -36.407 1.00 12.68 208 SER B O 1
ATOM 5196 N N . TYR B 1 209 ? 7.344 56.200 -35.683 1.00 10.03 209 TYR B N 1
ATOM 5197 C CA . TYR B 1 209 ? 7.165 57.504 -36.312 1.00 11.85 209 TYR B CA 1
ATOM 5198 C C . TYR B 1 209 ? 8.115 58.548 -35.734 1.00 11.89 209 TYR B C 1
ATOM 5199 O O . TYR B 1 209 ? 8.826 59.228 -36.473 1.00 12.75 209 TYR B O 1
ATOM 5208 N N . GLY B 1 210 ? 8.123 58.669 -34.411 1.00 11.74 210 GLY B N 1
ATOM 5209 C CA . GLY B 1 210 ? 8.879 59.718 -33.756 1.00 11.66 210 GLY B C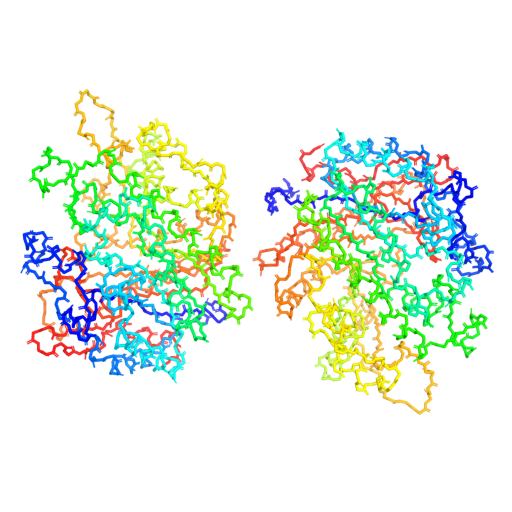A 1
ATOM 5210 C C . GLY B 1 210 ? 10.373 59.511 -33.878 1.00 12.11 210 GLY B C 1
ATOM 5211 O O . GLY B 1 210 ? 11.129 60.466 -34.042 1.00 12.78 210 GLY B O 1
ATOM 5212 N N . GLY B 1 211 ? 10.800 58.254 -33.818 1.00 11.77 211 GLY B N 1
ATOM 5213 C CA . GLY B 1 211 ? 12.215 57.937 -33.837 1.00 10.91 211 GLY B CA 1
ATOM 5214 C C . GLY B 1 211 ? 12.834 57.774 -35.213 1.00 12.92 211 GLY B C 1
ATOM 5215 O O . GLY B 1 211 ? 14.054 57.857 -35.342 1.00 15.40 211 GLY B O 1
ATOM 5216 N N . TYR B 1 212 ? 12.014 57.546 -36.240 1.00 12.41 212 TYR B N 1
ATOM 5217 C CA . TYR B 1 212 ? 12.548 57.153 -37.547 1.00 13.90 212 TYR B CA 1
ATOM 5218 C C . TYR B 1 212 ? 11.922 57.857 -38.751 1.00 14.28 212 TYR B C 1
ATOM 5219 O O . TYR B 1 212 ? 12.463 57.783 -39.850 1.00 13.91 212 TYR B O 1
ATOM 5228 N N . ASP B 1 213 ? 10.787 58.519 -38.559 1.00 13.54 213 ASP B N 1
ATOM 5229 C CA . ASP B 1 213 ? 10.206 59.311 -39.638 1.00 13.79 213 ASP B CA 1
ATOM 5230 C C . ASP B 1 213 ? 10.519 60.780 -39.398 1.00 16.23 213 ASP B C 1
ATOM 5231 O O . ASP B 1 213 ? 11.188 61.420 -40.207 1.00 16.59 213 ASP B O 1
ATOM 5236 N N . ALA B 1 214 ? 10.062 61.298 -38.265 1.00 13.51 214 ALA B N 1
ATOM 5237 C CA . ALA B 1 214 ? 10.207 62.718 -37.967 1.00 16.41 214 ALA B CA 1
ATOM 5238 C C . ALA B 1 214 ? 11.511 63.043 -37.241 1.00 16.56 214 ALA B C 1
ATOM 5239 O O . ALA B 1 214 ? 11.946 64.196 -37.225 1.00 15.97 214 ALA B O 1
ATOM 5241 N N . GLY B 1 215 ? 12.134 62.034 -36.641 1.00 14.05 215 GLY B N 1
ATOM 5242 C CA . GLY B 1 215 ? 13.367 62.243 -35.902 1.00 13.91 215 GLY B CA 1
ATOM 5243 C C . GLY B 1 215 ? 13.183 63.132 -34.683 1.00 15.18 215 GLY B C 1
ATOM 5244 O O . GLY B 1 215 ? 14.117 63.806 -34.245 1.00 15.73 215 GLY B O 1
ATOM 5245 N N . LEU B 1 216 ? 11.971 63.123 -34.136 1.00 15.15 216 LEU B N 1
ATOM 5246 C CA . LEU B 1 216 ? 11.608 63.966 -32.999 1.00 14.43 216 LEU B CA 1
ATOM 5247 C C . LEU B 1 216 ? 11.878 63.278 -31.666 1.00 15.22 216 LEU B C 1
ATOM 5248 O O . LEU B 1 216 ? 11.957 63.937 -30.626 1.00 14.01 216 LEU B O 1
ATOM 5253 N N . LEU B 1 217 ? 11.980 61.952 -31.704 1.00 13.56 217 LEU B N 1
ATOM 5254 C CA . LEU B 1 217 ? 12.256 61.149 -30.513 1.00 15.34 217 LEU B CA 1
ATOM 5255 C C . LEU B 1 217 ? 13.525 60.332 -30.710 1.00 13.31 217 LEU B C 1
ATOM 5256 O O . LEU B 1 217 ? 13.931 60.075 -31.845 1.00 13.96 217 LEU B O 1
ATOM 5261 N N . ALA B 1 218 ? 14.151 59.930 -29.607 1.00 12.57 218 ALA B N 1
ATOM 5262 C CA . ALA B 1 218 ? 15.273 58.996 -29.661 1.00 14.85 218 ALA B CA 1
ATOM 5263 C C . ALA B 1 218 ? 14.876 57.759 -30.462 1.00 14.55 218 ALA B C 1
ATOM 5264 O O . ALA B 1 218 ? 13.766 57.248 -30.300 1.00 15.19 218 ALA B O 1
ATOM 5266 N N . PRO B 1 219 ? 15.785 57.249 -31.305 1.00 14.27 219 PRO B N 1
ATOM 5267 C CA . PRO B 1 219 ? 17.190 57.644 -31.456 1.00 16.51 219 PRO B CA 1
ATOM 5268 C C . PRO B 1 219 ? 17.428 58.787 -32.452 1.00 18.06 219 PRO B C 1
ATOM 5269 O O . PRO B 1 219 ? 18.576 59.015 -32.834 1.00 20.96 219 PRO B O 1
ATOM 5273 N N . GLY B 1 220 ? 16.372 59.484 -32.864 1.00 15.05 220 GLY B N 1
ATOM 5274 C CA . GLY B 1 220 ? 16.511 60.685 -33.676 1.00 15.95 220 GLY B CA 1
ATOM 5275 C C . GLY B 1 220 ? 16.996 60.468 -35.101 1.00 18.41 220 GLY B C 1
ATOM 5276 O O . GLY B 1 220 ? 17.957 61.101 -35.543 1.00 19.74 220 GLY B O 1
ATOM 5277 N N . ARG B 1 221 ? 16.333 59.575 -35.827 1.00 14.25 221 ARG B N 1
ATOM 5278 C CA . ARG B 1 221 ? 16.710 59.289 -37.205 1.00 15.92 221 ARG B CA 1
ATOM 5279 C C . ARG B 1 221 ? 15.640 59.771 -38.190 1.00 16.43 221 ARG B C 1
ATOM 5280 O O . ARG B 1 221 ? 14.447 59.766 -37.881 1.00 13.47 221 ARG B O 1
ATOM 5288 N N . CYS B 1 222 ? 16.083 60.212 -39.365 1.00 15.26 222 CYS B N 1
ATOM 5289 C CA . CYS B 1 222 ? 15.181 60.650 -40.429 1.00 14.56 222 CYS B CA 1
ATOM 5290 C C . CYS B 1 222 ? 15.982 60.881 -41.708 1.00 16.89 222 CYS B C 1
ATOM 5291 O O . CYS B 1 222 ? 17.212 60.884 -41.678 1.00 14.18 222 CYS B O 1
ATOM 5294 N N . SER B 1 223 ? 15.277 61.074 -42.820 1.00 15.41 223 SER B N 1
ATOM 5295 C CA . SER B 1 223 ? 15.916 61.267 -44.118 1.00 16.40 223 SER B CA 1
ATOM 5296 C C . SER B 1 223 ? 16.782 62.517 -44.162 1.00 16.52 223 SER B C 1
ATOM 5297 O O . SER B 1 223 ? 16.449 63.543 -43.565 1.00 18.11 223 SER B O 1
ATOM 5300 N N . ALA B 1 224 ? 17.883 62.419 -44.898 1.00 17.76 224 ALA B N 1
ATOM 5301 C CA . ALA B 1 224 ? 18.835 63.516 -45.028 1.00 18.64 224 ALA B CA 1
ATOM 5302 C C . ALA B 1 224 ? 18.219 64.778 -45.632 1.00 20.29 224 ALA B C 1
ATOM 5303 O O . ALA B 1 224 ? 18.692 65.880 -45.355 1.00 21.04 224 ALA B O 1
ATOM 5305 N N . PHE B 1 225 ? 17.162 64.643 -46.435 1.00 18.64 225 PHE B N 1
ATOM 5306 C CA . PHE B 1 225 ? 16.581 65.831 -47.061 1.00 21.34 225 PHE B CA 1
ATOM 5307 C C . PHE B 1 225 ? 15.888 66.731 -46.038 1.00 21.42 225 PHE B C 1
ATOM 5308 O O . PHE B 1 225 ? 15.573 67.882 -46.334 1.00 21.39 225 PHE B O 1
ATOM 5316 N N . MET B 1 226 ? 15.654 66.210 -44.838 1.00 19.03 226 MET B N 1
ATOM 5317 C CA . MET B 1 226 ? 15.028 66.999 -43.782 1.00 21.76 226 MET B CA 1
ATOM 5318 C C . MET B 1 226 ? 16.009 67.917 -43.048 1.00 23.09 226 MET B C 1
ATOM 5319 O O . MET B 1 226 ? 15.587 68.842 -42.350 1.00 23.73 226 MET B O 1
ATOM 5324 N N . ALA B 1 227 ? 17.306 67.662 -43.217 1.00 21.84 227 ALA B N 1
ATOM 5325 C CA . ALA B 1 227 ? 18.358 68.399 -42.508 1.00 26.65 227 ALA B CA 1
ATOM 5326 C C . ALA B 1 227 ? 18.037 68.521 -41.021 1.00 29.44 227 ALA B C 1
ATOM 5327 O O . ALA B 1 227 ? 18.055 69.617 -40.453 1.00 26.48 227 ALA B O 1
ATOM 5329 N N . PHE B 1 228 ? 17.736 67.383 -40.402 1.00 25.77 228 PHE B N 1
ATOM 5330 C CA . PHE B 1 228 ? 17.231 67.352 -39.034 1.00 24.33 228 PHE B CA 1
ATOM 5331 C C . PHE B 1 228 ? 17.891 66.235 -38.226 1.00 23.79 228 PHE B C 1
ATOM 5332 O O . PHE B 1 228 ? 17.977 66.313 -36.999 1.00 23.08 228 PHE B O 1
ATOM 5340 N N . CYS B 1 229 ? 18.370 65.207 -38.922 1.00 21.83 229 CYS B N 1
ATOM 5341 C CA . CYS B 1 229 ? 18.994 64.053 -38.280 1.00 22.14 229 CYS B CA 1
ATOM 5342 C C . CYS B 1 229 ? 20.308 63.669 -38.959 1.00 24.50 229 CYS B C 1
ATOM 5343 O O . CYS B 1 229 ? 20.423 63.765 -40.182 1.00 24.49 229 CYS B O 1
ATOM 5346 N N . PRO B 1 230 ? 21.299 63.219 -38.173 1.00 23.27 230 PRO B N 1
ATOM 5347 C CA . PRO B 1 230 ? 22.561 62.774 -38.778 1.00 25.99 230 PRO B CA 1
ATOM 5348 C C . PRO B 1 230 ? 22.391 61.559 -39.691 1.00 27.46 230 PRO B C 1
ATOM 5349 O O . PRO B 1 230 ? 23.088 61.466 -40.699 1.00 25.42 230 PRO B O 1
ATOM 5353 N N . LYS B 1 231 ? 21.485 60.647 -39.352 1.00 21.17 231 LYS B N 1
ATOM 5354 C CA . LYS B 1 231 ? 21.281 59.457 -40.177 1.00 23.37 231 LYS B CA 1
ATOM 5355 C C . LYS B 1 231 ? 19.819 59.035 -40.248 1.00 20.23 231 LYS B C 1
ATOM 5356 O O . LYS B 1 231 ? 18.992 59.501 -39.472 1.00 17.57 231 LYS B O 1
ATOM 5362 N N . GLY B 1 232 ? 19.509 58.155 -41.194 1.00 20.27 232 GLY B N 1
ATOM 5363 C CA . GLY B 1 232 ? 18.167 57.614 -41.294 1.00 18.91 232 GLY B CA 1
ATOM 5364 C C . GLY B 1 232 ? 17.566 57.644 -42.685 1.00 17.78 232 GLY B C 1
ATOM 5365 O O . GLY B 1 232 ? 18.210 58.027 -43.664 1.00 16.76 232 GLY B O 1
ATOM 5366 N N . ASN B 1 233 ? 16.309 57.230 -42.753 1.00 18.58 233 ASN B N 1
ATOM 5367 C CA . ASN B 1 233 ? 15.553 57.148 -43.993 1.00 15.06 233 ASN B CA 1
ATOM 5368 C C . ASN B 1 233 ? 14.090 57.043 -43.604 1.00 14.31 233 ASN B C 1
ATOM 5369 O O . ASN B 1 233 ? 13.633 55.983 -43.177 1.00 15.05 233 ASN B O 1
ATOM 5374 N N . SER B 1 234 ? 13.366 58.146 -43.741 1.00 12.53 234 SER B N 1
ATOM 5375 C CA . SER B 1 234 ? 11.985 58.230 -43.278 1.00 13.75 234 SER B CA 1
ATOM 5376 C C . SER B 1 234 ? 11.038 57.395 -44.131 1.00 14.96 234 SER B C 1
ATOM 5377 O O . SER B 1 234 ? 9.906 57.118 -43.730 1.00 13.91 234 SER B O 1
ATOM 5380 N N . GLY B 1 235 ? 11.500 56.998 -45.312 1.00 14.33 235 GLY B N 1
ATOM 5381 C CA . GLY B 1 235 ? 10.672 56.228 -46.223 1.00 15.22 235 GLY B CA 1
ATOM 5382 C C . GLY B 1 235 ? 10.771 54.725 -46.029 1.00 13.75 235 GLY B C 1
ATOM 5383 O O . GLY B 1 235 ? 9.892 53.976 -46.467 1.00 13.98 235 GLY B O 1
ATOM 5384 N N . THR B 1 236 ? 11.842 54.275 -45.380 1.00 12.65 236 THR B N 1
ATOM 5385 C CA . THR B 1 236 ? 12.075 52.845 -45.194 1.00 12.12 236 THR B CA 1
ATOM 5386 C C . THR B 1 236 ? 12.127 52.416 -43.729 1.00 14.95 236 THR B C 1
ATOM 5387 O O . THR B 1 236 ? 11.509 51.427 -43.349 1.00 13.13 236 THR B O 1
ATOM 5391 N N . GLU B 1 237 ? 12.867 53.152 -42.909 1.00 11.86 237 GLU B N 1
ATOM 5392 C CA . GLU B 1 237 ? 13.113 52.704 -41.541 1.00 12.99 237 GLU B CA 1
ATOM 5393 C C . GLU B 1 237 ? 11.873 52.605 -40.622 1.00 12.85 237 GLU B C 1
ATOM 5394 O O . GLU B 1 237 ? 11.833 51.713 -39.783 1.00 11.91 237 GLU B O 1
ATOM 5400 N N . PRO B 1 238 ? 10.871 53.492 -40.770 1.00 12.41 238 PRO B N 1
ATOM 5401 C CA . PRO B 1 238 ? 9.708 53.289 -39.892 1.00 12.01 238 PRO B CA 1
ATOM 5402 C C . PRO B 1 238 ? 9.035 51.926 -40.095 1.00 13.38 238 PRO B C 1
ATOM 5403 O O . PRO B 1 238 ? 8.556 51.309 -39.141 1.00 12.47 238 PRO B O 1
ATOM 5407 N N . TYR B 1 239 ? 9.020 51.457 -41.336 1.00 12.15 239 TYR B N 1
ATOM 5408 C CA . TYR B 1 239 ? 8.407 50.172 -41.652 1.00 12.33 239 TYR B CA 1
ATOM 5409 C C . TYR B 1 239 ? 9.256 49.007 -41.149 1.00 13.59 239 TYR B C 1
ATOM 5410 O O . TYR B 1 239 ? 8.729 48.012 -40.645 1.00 12.46 239 TYR B O 1
ATOM 5419 N N . ILE B 1 240 ? 10.573 49.145 -41.268 1.00 13.61 240 ILE B N 1
ATOM 5420 C CA . ILE B 1 240 ? 11.500 48.145 -40.747 1.00 12.93 240 ILE B CA 1
ATOM 5421 C C . ILE B 1 240 ? 11.352 48.005 -39.232 1.00 14.38 240 ILE B C 1
ATOM 5422 O O . ILE B 1 240 ? 11.229 46.898 -38.701 1.00 14.13 240 ILE B O 1
ATOM 5427 N N . VAL B 1 241 ? 11.333 49.145 -38.552 1.00 12.56 241 VAL B N 1
ATOM 5428 C CA . VAL B 1 241 ? 11.249 49.199 -37.097 1.00 11.91 241 VAL B CA 1
ATOM 5429 C C . VAL B 1 241 ? 9.923 48.653 -36.571 1.00 12.11 241 VAL B C 1
ATOM 5430 O O . VAL B 1 241 ? 9.894 47.904 -35.591 1.00 12.22 241 VAL B O 1
ATOM 5434 N N . THR B 1 242 ? 8.829 49.009 -37.230 1.00 12.38 242 THR B N 1
ATOM 5435 C CA . THR B 1 242 ? 7.520 48.535 -36.799 1.00 13.95 242 THR B CA 1
ATOM 5436 C C . THR B 1 242 ? 7.414 47.015 -36.906 1.00 13.68 242 THR B C 1
ATOM 5437 O O . THR B 1 242 ? 6.863 46.364 -36.012 1.00 12.47 242 THR B O 1
ATOM 5441 N N . HIS B 1 243 ? 7.973 46.446 -37.971 1.00 13.69 243 HIS B N 1
ATOM 5442 C CA . HIS B 1 243 ? 7.968 44.995 -38.136 1.00 13.09 243 HIS B CA 1
ATOM 5443 C C . HIS B 1 243 ? 8.678 44.332 -36.948 1.00 15.14 243 HIS B C 1
ATOM 5444 O O . HIS B 1 243 ? 8.152 43.402 -36.330 1.00 15.05 243 HIS B O 1
ATOM 5451 N N . ASN B 1 244 ? 9.863 44.831 -36.615 1.00 12.04 244 ASN B N 1
ATOM 5452 C CA . ASN B 1 244 ? 10.627 44.277 -35.504 1.00 13.57 244 ASN B CA 1
ATOM 5453 C C . ASN B 1 244 ? 9.988 44.534 -34.140 1.00 10.87 244 ASN B C 1
ATOM 5454 O O . ASN B 1 244 ? 10.133 43.725 -33.231 1.00 12.80 244 ASN B O 1
ATOM 5459 N N . LEU B 1 245 ? 9.278 45.646 -33.991 1.00 11.09 245 LEU B N 1
ATOM 5460 C CA . LEU B 1 245 ? 8.543 45.891 -32.754 1.00 11.01 245 LEU B CA 1
ATOM 5461 C C . LEU B 1 245 ? 7.431 44.858 -32.577 1.00 11.79 245 LEU B C 1
ATOM 5462 O O . LEU B 1 245 ? 7.238 44.315 -31.489 1.00 11.48 245 LEU B O 1
ATOM 5467 N N . LEU B 1 246 ? 6.695 44.590 -33.650 1.00 12.88 246 LEU B N 1
ATOM 5468 C CA . LEU B 1 246 ? 5.629 43.595 -33.592 1.00 12.28 246 LEU B CA 1
ATOM 5469 C C . LEU B 1 246 ? 6.182 42.193 -33.320 1.00 14.65 246 LEU B C 1
ATOM 5470 O O . LEU B 1 246 ? 5.591 41.420 -32.558 1.00 14.37 246 LEU B O 1
ATOM 5475 N N . LEU B 1 247 ? 7.317 41.868 -33.934 1.00 12.90 247 LEU B N 1
ATOM 5476 C CA . LEU B 1 247 ? 7.916 40.546 -33.747 1.00 15.22 247 LEU B CA 1
ATOM 5477 C C . LEU B 1 247 ? 8.485 40.397 -32.338 1.00 15.29 247 LEU B C 1
ATOM 5478 O O . LEU B 1 247 ? 8.456 39.309 -31.760 1.00 16.23 247 LEU B O 1
ATOM 5483 N N . SER B 1 248 ? 8.997 41.494 -31.788 1.00 12.94 248 SER B N 1
ATOM 5484 C CA . SER B 1 248 ? 9.542 41.490 -30.433 1.00 13.50 248 SER B CA 1
ATOM 5485 C C . SER B 1 248 ? 8.429 41.303 -29.409 1.00 14.78 248 SER B C 1
ATOM 5486 O O . SER B 1 248 ? 8.544 40.493 -28.484 1.00 13.88 248 SER B O 1
ATOM 5489 N N . HIS B 1 249 ? 7.358 42.071 -29.579 1.00 12.27 249 HIS B N 1
ATOM 5490 C CA . HIS B 1 249 ? 6.146 41.899 -28.784 1.00 14.17 249 HIS B CA 1
ATOM 5491 C C . HIS B 1 249 ? 5.665 40.449 -28.807 1.00 14.47 249 HIS B C 1
ATOM 5492 O O . HIS B 1 249 ? 5.409 39.845 -27.762 1.00 12.91 249 HIS B O 1
ATOM 5499 N N . ALA B 1 250 ? 5.549 39.901 -30.012 1.00 13.95 250 ALA B N 1
ATOM 5500 C CA . ALA B 1 250 ? 4.995 38.568 -30.203 1.00 14.99 250 ALA B CA 1
ATOM 5501 C C . ALA B 1 250 ? 5.844 37.498 -29.522 1.00 15.74 250 ALA B C 1
ATOM 5502 O O . ALA B 1 250 ? 5.313 36.520 -28.991 1.00 16.03 250 ALA B O 1
ATOM 5504 N N . ALA B 1 251 ? 7.159 37.686 -29.535 1.00 15.50 251 ALA B N 1
ATOM 5505 C CA . ALA B 1 251 ? 8.062 36.730 -28.902 1.00 17.28 251 ALA B CA 1
ATOM 5506 C C . ALA B 1 251 ? 7.893 36.748 -27.392 1.00 16.30 251 ALA B C 1
ATOM 5507 O O . ALA B 1 251 ? 7.922 35.703 -26.747 1.00 16.28 251 ALA B O 1
ATOM 5509 N N . ALA B 1 252 ? 7.736 37.946 -26.830 1.00 15.86 252 ALA B N 1
ATOM 5510 C CA . ALA B 1 252 ? 7.533 38.093 -25.393 1.00 14.35 252 ALA B CA 1
ATOM 5511 C C . ALA B 1 252 ? 6.221 37.438 -24.969 1.00 13.79 252 ALA B C 1
ATOM 5512 O O . ALA B 1 252 ? 6.148 36.767 -23.936 1.00 16.07 252 ALA B O 1
ATOM 5514 N N . VAL B 1 253 ? 5.183 37.641 -25.771 1.00 14.46 253 VAL B N 1
ATOM 5515 C CA . VAL B 1 253 ? 3.870 37.086 -25.462 1.00 13.91 253 VAL B CA 1
ATOM 5516 C C . VAL B 1 253 ? 3.904 35.561 -25.519 1.00 16.86 253 VAL B C 1
ATOM 5517 O O . VAL B 1 253 ? 3.367 34.876 -24.639 1.00 16.11 253 VAL B O 1
ATOM 5521 N N . LYS B 1 254 ? 4.550 35.029 -26.547 1.00 15.67 254 LYS B N 1
ATOM 5522 C CA . LYS B 1 254 ? 4.645 33.583 -26.684 1.00 16.83 254 LYS B CA 1
ATOM 5523 C C . LYS B 1 254 ? 5.338 32.968 -25.472 1.00 19.09 254 LYS B C 1
ATOM 5524 O O . LYS B 1 254 ? 4.859 31.978 -24.908 1.00 19.78 254 LYS B O 1
ATOM 5530 N N . LEU B 1 255 ? 6.450 33.568 -25.062 1.00 16.97 255 LEU B N 1
ATOM 5531 C CA . LEU B 1 255 ? 7.189 33.088 -23.907 1.00 15.68 255 LEU B CA 1
ATOM 5532 C C . LEU B 1 255 ? 6.334 33.148 -22.648 1.00 16.27 255 LEU B C 1
ATOM 5533 O O . LEU B 1 255 ? 6.316 32.198 -21.867 1.00 16.98 255 LEU B O 1
ATOM 5538 N N . TYR B 1 256 ? 5.622 34.255 -22.452 1.00 14.99 256 TYR B N 1
ATOM 5539 C CA . TYR B 1 256 ? 4.794 34.389 -21.257 1.00 16.24 256 TYR B CA 1
ATOM 5540 C C . TYR B 1 256 ? 3.712 33.317 -21.224 1.00 17.13 256 TYR B C 1
ATOM 5541 O O . TYR B 1 256 ? 3.523 32.639 -20.211 1.00 16.91 256 TYR B O 1
ATOM 5550 N N . LYS B 1 257 ? 3.004 33.173 -22.338 1.00 16.47 257 LYS B N 1
ATOM 5551 C CA . LYS B 1 257 ? 1.925 32.198 -22.438 1.00 18.89 257 LYS B CA 1
ATOM 5552 C C . LYS B 1 257 ? 2.407 30.773 -22.177 1.00 19.06 257 LYS B C 1
ATOM 5553 O O . LYS B 1 257 ? 1.755 30.011 -21.464 1.00 18.68 257 LYS B O 1
ATOM 5559 N N . GLU B 1 258 ? 3.556 30.424 -22.740 1.00 17.64 258 GLU B N 1
ATOM 5560 C CA . GLU B 1 258 ? 3.999 29.034 -22.720 1.00 21.31 258 GLU B CA 1
ATOM 5561 C C . GLU B 1 258 ? 4.775 28.663 -21.457 1.00 21.84 258 GLU B C 1
ATOM 5562 O O . GLU B 1 258 ? 4.746 27.507 -21.036 1.00 19.74 258 GLU B O 1
ATOM 5572 N N . LYS B 1 259 ? 5.428 29.636 -20.826 1.00 16.66 259 LYS B N 1
ATOM 5573 C CA . LYS B 1 259 ? 6.329 29.323 -19.718 1.00 19.01 259 LYS B CA 1
ATOM 5574 C C . LYS B 1 259 ? 5.911 29.911 -18.365 1.00 18.83 259 LYS B C 1
ATOM 5575 O O . LYS B 1 259 ? 6.276 29.370 -17.321 1.00 22.24 259 LYS B O 1
ATOM 5581 N N . TYR B 1 260 ? 5.141 30.996 -18.367 1.00 16.10 260 TYR B N 1
ATOM 5582 C CA . TYR B 1 260 ? 4.856 31.689 -17.108 1.00 16.23 260 TYR B CA 1
ATOM 5583 C C . TYR B 1 260 ? 3.382 31.811 -16.739 1.00 16.25 260 TYR B C 1
ATOM 5584 O O . TYR B 1 260 ? 3.039 31.771 -15.557 1.00 15.54 260 TYR B O 1
ATOM 5593 N N . GLN B 1 261 ? 2.513 31.940 -17.737 1.00 15.46 261 GLN B N 1
ATOM 5594 C CA . GLN B 1 261 ? 1.112 32.263 -17.481 1.00 16.64 261 GLN B CA 1
ATOM 5595 C C . GLN B 1 261 ? 0.371 31.199 -16.670 1.00 17.97 261 GLN B C 1
ATOM 5596 O O . GLN B 1 261 ? -0.453 31.531 -15.821 1.00 16.10 261 GLN B O 1
ATOM 5602 N N . ALA B 1 262 ? 0.665 29.929 -16.926 1.00 18.25 262 ALA B N 1
ATOM 5603 C CA . ALA B 1 262 ? -0.019 28.842 -16.225 1.00 19.92 262 ALA B CA 1
ATOM 5604 C C . ALA B 1 262 ? 0.198 28.923 -14.713 1.00 21.14 262 ALA B C 1
ATOM 5605 O O . ALA B 1 262 ? -0.724 28.686 -13.931 1.00 20.71 262 ALA B O 1
ATOM 5607 N N . TYR B 1 263 ? 1.413 29.279 -14.309 1.00 19.58 263 TYR B N 1
ATOM 5608 C CA . TYR B 1 263 ? 1.767 29.308 -12.894 1.00 20.89 263 TYR B CA 1
ATOM 5609 C C . TYR B 1 263 ? 1.557 30.688 -12.266 1.00 22.17 263 TYR B C 1
ATOM 5610 O O . TYR B 1 263 ? 1.092 30.797 -11.131 1.00 20.77 263 TYR B O 1
ATOM 5619 N N . GLN B 1 264 ? 1.904 31.737 -13.005 1.00 16.76 264 GLN B N 1
ATOM 5620 C CA . GLN B 1 264 ? 1.794 33.090 -12.473 1.00 15.71 264 GLN B CA 1
ATOM 5621 C C . GLN B 1 264 ? 0.396 33.684 -12.620 1.00 16.24 264 GLN B C 1
ATOM 5622 O O . GLN B 1 264 ? 0.023 34.570 -11.875 1.00 15.59 264 GLN B O 1
ATOM 5628 N N . LYS B 1 265 ? -0.359 33.172 -13.585 1.00 15.87 265 LYS B N 1
ATOM 5629 C CA . LYS B 1 265 ? -1.773 33.492 -13.780 1.00 18.76 265 LYS B CA 1
ATOM 5630 C C . LYS B 1 265 ? -2.050 34.976 -14.018 1.00 16.09 265 LYS B C 1
ATOM 5631 O O . LYS B 1 265 ? -3.091 35.491 -13.623 1.00 18.98 265 LYS B O 1
ATOM 5637 N N . GLY B 1 266 ? -1.123 35.660 -14.679 1.00 15.67 266 GLY B N 1
ATOM 5638 C CA . GLY B 1 266 ? -1.344 37.047 -15.044 1.00 15.38 266 GLY B CA 1
ATOM 5639 C C . GLY B 1 266 ? -1.864 37.178 -16.465 1.00 17.78 266 GLY B C 1
ATOM 5640 O O . GLY B 1 266 ? -2.163 36.177 -17.123 1.00 15.95 266 GLY B O 1
ATOM 5641 N N . GLN B 1 267 ? -1.973 38.417 -16.934 1.00 13.94 267 GLN B N 1
ATOM 5642 C CA . GLN B 1 267 ? -2.413 38.706 -18.298 1.00 14.36 267 GLN B CA 1
ATOM 5643 C C . GLN B 1 267 ? -1.376 39.563 -19.008 1.00 14.35 267 GLN B C 1
ATOM 5644 O O . GLN B 1 267 ? -0.719 40.385 -18.378 1.00 13.80 267 GLN B O 1
ATOM 5650 N N . ILE B 1 268 ? -1.230 39.378 -20.315 1.00 13.77 268 ILE B N 1
ATOM 5651 C CA . ILE B 1 268 ? -0.259 40.168 -21.065 1.00 13.11 268 ILE B CA 1
ATOM 5652 C C . ILE B 1 268 ? -0.881 40.800 -22.317 1.00 14.02 268 ILE B C 1
ATOM 5653 O O . ILE B 1 268 ? -1.678 40.182 -23.027 1.00 14.26 268 ILE B O 1
ATOM 5658 N N . GLY B 1 269 ? -0.531 42.058 -22.564 1.00 14.40 269 GLY B N 1
ATOM 5659 C CA . GLY B 1 269 ? -1.073 42.780 -23.696 1.00 13.34 269 GLY B CA 1
ATOM 5660 C C . GLY B 1 269 ? -0.058 43.740 -24.280 1.00 13.10 269 GLY B C 1
ATOM 5661 O O . GLY B 1 269 ? 1.145 43.593 -24.053 1.00 10.29 269 GLY B O 1
ATOM 5662 N N . ILE B 1 270 ? -0.554 44.721 -25.025 1.00 12.81 270 ILE B N 1
ATOM 5663 C CA . ILE B 1 270 ? 0.283 45.727 -25.670 1.00 11.12 270 ILE B CA 1
ATOM 5664 C C . ILE B 1 270 ? -0.491 47.041 -25.702 1.00 13.78 270 ILE B C 1
ATOM 5665 O O . ILE B 1 270 ? -1.722 47.037 -25.781 1.00 13.11 270 ILE B O 1
ATOM 5670 N N . THR B 1 271 ? 0.215 48.164 -25.596 1.00 10.85 271 THR B N 1
ATOM 5671 C CA . THR B 1 271 ? -0.447 49.467 -25.624 1.00 11.52 271 THR B CA 1
ATOM 5672 C C . THR B 1 271 ? -0.260 50.173 -26.970 1.00 12.03 271 THR B C 1
ATOM 5673 O O . THR B 1 271 ? 0.862 50.357 -27.450 1.00 10.89 271 THR B O 1
ATOM 5677 N N . LEU B 1 272 ? -1.381 50.551 -27.580 1.00 11.11 272 LEU B N 1
ATOM 5678 C CA . LEU B 1 272 ? -1.371 51.270 -28.848 1.00 11.12 272 LEU B CA 1
ATOM 5679 C C . LEU B 1 272 ? -1.953 52.660 -28.657 1.00 11.77 272 LEU B C 1
ATOM 5680 O O . LEU B 1 272 ? -2.776 52.876 -27.770 1.00 11.97 272 LEU B O 1
ATOM 5685 N N . VAL B 1 273 ? -1.523 53.604 -29.485 1.00 10.14 273 VAL B N 1
ATOM 5686 C CA . VAL B 1 273 ? -2.114 54.934 -29.477 1.00 9.94 273 VAL B CA 1
ATOM 5687 C C . VAL B 1 273 ? -2.621 55.269 -30.865 1.00 12.45 273 VAL B C 1
ATOM 5688 O O . VAL B 1 273 ? -2.032 54.867 -31.867 1.00 13.30 273 VAL B O 1
ATOM 5692 N N . THR B 1 274 ? -3.724 56.001 -30.928 1.00 12.14 274 THR B N 1
ATOM 5693 C CA . THR B 1 274 ? -4.138 56.581 -32.188 1.00 12.44 274 THR B CA 1
ATOM 5694 C C . THR B 1 274 ? -4.946 57.838 -31.920 1.00 14.79 274 THR B C 1
ATOM 5695 O O . THR B 1 274 ? -5.621 57.953 -30.894 1.00 16.26 274 THR B O 1
ATOM 5699 N N . TYR B 1 275 ? -4.829 58.805 -32.820 1.00 15.61 275 TYR B N 1
ATOM 5700 C CA . TYR B 1 275 ? -5.782 59.894 -32.857 1.00 15.14 275 TYR B CA 1
ATOM 5701 C C . TYR B 1 275 ? -7.070 59.318 -33.404 1.00 12.88 275 TYR B C 1
ATOM 5702 O O . TYR B 1 275 ? -7.028 58.418 -34.232 1.00 13.55 275 TYR B O 1
ATOM 5711 N N . TRP B 1 276 ? -8.212 59.831 -32.969 1.00 14.95 276 TRP B N 1
ATOM 5712 C CA . TRP B 1 276 ? -9.444 59.491 -33.665 1.00 14.53 276 TRP B CA 1
ATOM 5713 C C . TRP B 1 276 ? -9.584 60.426 -34.863 1.00 14.97 276 TRP B C 1
ATOM 5714 O O . TRP B 1 276 ? -9.421 61.637 -34.738 1.00 16.13 276 TRP B O 1
ATOM 5725 N N . MET B 1 277 ? -9.866 59.857 -36.028 1.00 14.07 277 MET B N 1
ATOM 5726 C CA . MET B 1 277 ? -9.850 60.628 -37.264 1.00 14.37 277 MET B CA 1
ATOM 5727 C C . MET B 1 277 ? -11.255 61.026 -37.707 1.00 15.92 277 MET B C 1
ATOM 5728 O O . MET B 1 277 ? -12.127 60.173 -37.848 1.00 17.31 277 MET B O 1
ATOM 5733 N N . ILE B 1 278 ? -11.453 62.320 -37.937 1.00 15.92 278 ILE B N 1
ATOM 5734 C CA . ILE B 1 278 ? -12.722 62.849 -38.435 1.00 16.48 278 ILE B CA 1
ATOM 5735 C C . ILE B 1 278 ? -12.519 63.427 -39.831 1.00 16.32 278 ILE B C 1
ATOM 5736 O O . ILE B 1 278 ? -11.631 64.249 -40.025 1.00 16.92 278 ILE B O 1
ATOM 5741 N N . PRO B 1 279 ? -13.328 62.999 -40.812 1.00 16.44 279 PRO B N 1
ATOM 5742 C CA . PRO B 1 279 ? -13.200 63.594 -42.147 1.00 17.76 279 PRO B CA 1
ATOM 5743 C C . PRO B 1 279 ? -13.370 65.106 -42.087 1.00 17.67 279 PRO B C 1
ATOM 5744 O O . PRO B 1 279 ? -14.301 65.581 -41.439 1.00 16.89 279 PRO B O 1
ATOM 5748 N N . TYR B 1 280 ? -12.470 65.849 -42.729 1.00 16.61 280 TYR B N 1
ATOM 5749 C CA . TYR B 1 280 ? -12.547 67.306 -42.728 1.00 16.78 280 TYR B CA 1
ATOM 5750 C C . TYR B 1 280 ? -13.877 67.779 -43.317 1.00 20.66 280 TYR B C 1
ATOM 5751 O O . TYR B 1 280 ? -14.478 68.742 -42.836 1.00 20.69 280 TYR B O 1
ATOM 5760 N N . SER B 1 281 ? -14.321 67.091 -44.362 1.00 19.97 281 SER B N 1
ATOM 5761 C CA . SER B 1 281 ? -15.592 67.387 -45.017 1.00 21.11 281 SER B CA 1
ATOM 5762 C C . SER B 1 281 ? -16.350 66.087 -45.254 1.00 23.22 281 SER B C 1
ATOM 5763 O O . SER B 1 281 ? -15.842 65.006 -44.955 1.00 20.50 281 SER B O 1
ATOM 5766 N N . ASN B 1 282 ? -17.556 66.178 -45.809 1.00 22.36 282 ASN B N 1
ATOM 5767 C CA . ASN B 1 282 ? -18.336 64.971 -46.066 1.00 24.11 282 ASN B CA 1
ATOM 5768 C C . ASN B 1 282 ? -18.025 64.332 -47.422 1.00 22.95 282 ASN B C 1
ATOM 5769 O O . ASN B 1 282 ? -18.693 63.384 -47.836 1.00 24.99 282 ASN B O 1
ATOM 5774 N N . SER B 1 283 ? -17.002 64.837 -48.102 1.00 22.94 283 SER B N 1
ATOM 5775 C CA . SER B 1 283 ? -16.591 64.265 -49.379 1.00 21.83 283 SER B CA 1
ATOM 5776 C C . SER B 1 283 ? -16.075 62.839 -49.214 1.00 21.85 283 SER B C 1
ATOM 5777 O O . SER B 1 283 ? -15.514 62.484 -48.174 1.00 21.54 283 SER B O 1
ATOM 5780 N N . LYS B 1 284 ? -16.269 62.028 -50.250 1.00 19.18 284 LYS B N 1
ATOM 5781 C CA . LYS B 1 284 ? -15.691 60.690 -50.311 1.00 20.59 284 LYS B CA 1
ATOM 5782 C C . LYS B 1 284 ? -14.169 60.763 -50.153 1.00 19.05 284 LYS B C 1
ATOM 5783 O O . LYS B 1 284 ? -13.558 59.911 -49.503 1.00 17.73 284 LYS B O 1
ATOM 5789 N N . ALA B 1 285 ? -13.568 61.798 -50.732 1.00 18.41 285 ALA B N 1
ATOM 5790 C CA . ALA B 1 285 ? -12.121 61.971 -50.673 1.00 18.35 285 ALA B CA 1
ATOM 5791 C C . ALA B 1 285 ? -11.630 62.102 -49.231 1.00 18.97 285 ALA B C 1
ATOM 5792 O O . ALA B 1 285 ? -10.661 61.450 -48.840 1.00 16.82 285 ALA B O 1
ATOM 5794 N N . ASP B 1 286 ? -12.308 62.929 -48.439 1.00 18.74 286 ASP B N 1
ATOM 5795 C CA . ASP B 1 286 ? -11.896 63.154 -47.055 1.00 18.70 286 ASP B CA 1
ATOM 5796 C C . ASP B 1 286 ? -12.278 61.988 -46.147 1.00 17.84 286 ASP B C 1
ATOM 5797 O O . ASP B 1 286 ? -11.567 61.690 -45.187 1.00 17.00 286 ASP B O 1
ATOM 5802 N N . LYS B 1 287 ? -13.395 61.329 -46.449 1.00 18.43 287 LYS B N 1
ATOM 5803 C CA . LYS B 1 287 ? -13.777 60.122 -45.718 1.00 19.24 287 LYS B CA 1
ATOM 5804 C C . LYS B 1 287 ? -12.683 59.074 -45.842 1.00 18.97 287 LYS B C 1
ATOM 5805 O O . LYS B 1 287 ? -12.254 58.486 -44.846 1.00 17.04 287 LYS B O 1
ATOM 5811 N N . ASP B 1 288 ? -12.236 58.848 -47.076 1.00 18.37 288 ASP B N 1
ATOM 5812 C CA . ASP B 1 288 ? -11.183 57.876 -47.347 1.00 18.91 288 ASP B CA 1
ATOM 5813 C C . ASP B 1 288 ? -9.856 58.305 -46.731 1.00 15.32 288 ASP B C 1
ATOM 5814 O O . ASP B 1 288 ? -9.118 57.471 -46.212 1.00 14.33 288 ASP B O 1
ATOM 5819 N N . ALA B 1 289 ? -9.563 59.600 -46.800 1.00 14.12 289 ALA B N 1
ATOM 5820 C CA . ALA B 1 289 ? -8.339 60.144 -46.216 1.00 15.89 289 ALA B CA 1
ATOM 5821 C C . ALA B 1 289 ? -8.308 59.903 -44.716 1.00 13.60 289 ALA B C 1
ATOM 5822 O O . ALA B 1 289 ? -7.282 59.506 -44.162 1.00 12.79 289 ALA B O 1
ATOM 5824 N N . ALA B 1 290 ? -9.439 60.140 -44.061 1.00 15.17 290 ALA B N 1
ATOM 5825 C CA . ALA B 1 290 ? -9.540 59.890 -42.629 1.00 15.18 290 ALA B CA 1
ATOM 5826 C C . ALA B 1 290 ? -9.247 58.429 -42.310 1.00 14.89 290 ALA B C 1
ATOM 5827 O O . ALA B 1 290 ? -8.508 58.132 -41.375 1.00 13.10 290 ALA B O 1
ATOM 5829 N N . GLN B 1 291 ? -9.812 57.514 -43.091 1.00 14.21 291 GLN B N 1
ATOM 5830 C CA . GLN B 1 291 ? -9.579 56.095 -42.833 1.00 15.34 291 GLN B CA 1
ATOM 5831 C C . GLN B 1 291 ? -8.145 55.660 -43.155 1.00 14.38 291 GLN B C 1
ATOM 5832 O O . GLN B 1 291 ? -7.604 54.782 -42.482 1.00 14.27 291 GLN B O 1
ATOM 5838 N N . ARG B 1 292 ? -7.536 56.243 -44.184 1.00 14.07 292 ARG B N 1
ATOM 5839 C CA . ARG B 1 292 ? -6.127 55.972 -44.458 1.00 13.51 292 ARG B CA 1
ATOM 5840 C C . ARG B 1 292 ? -5.261 56.419 -43.285 1.00 12.66 292 ARG B C 1
ATOM 5841 O O . ARG B 1 292 ? -4.339 55.710 -42.884 1.00 14.14 292 ARG B O 1
ATOM 5849 N N . ALA B 1 293 ? -5.554 57.597 -42.740 1.00 12.49 293 ALA B N 1
ATOM 5850 C CA . ALA B 1 293 ? -4.819 58.091 -41.577 1.00 13.13 293 ALA B CA 1
ATOM 5851 C C . ALA B 1 293 ? -4.936 57.110 -40.411 1.00 14.39 293 ALA B C 1
ATOM 5852 O O . ALA B 1 293 ? -3.948 56.808 -39.736 1.00 13.29 293 ALA B O 1
ATOM 5854 N N . LEU B 1 294 ? -6.146 56.611 -40.186 1.00 12.24 294 LEU B N 1
ATOM 5855 C CA . LEU B 1 294 ? -6.382 55.641 -39.123 1.00 13.30 294 LEU B CA 1
ATOM 5856 C C . LEU B 1 294 ? -5.675 54.320 -39.430 1.00 12.42 294 LEU B C 1
ATOM 5857 O O . LEU B 1 294 ? -5.088 53.708 -38.539 1.00 13.05 294 LEU B O 1
ATOM 5862 N N . ASP B 1 295 ? -5.730 53.889 -40.690 1.00 13.31 295 ASP B N 1
ATOM 5863 C CA . ASP B 1 295 ? -5.030 52.681 -41.127 1.00 12.58 295 ASP B CA 1
ATOM 5864 C C . ASP B 1 295 ? -3.538 52.761 -40.817 1.00 12.94 295 ASP B C 1
ATOM 5865 O O . ASP B 1 295 ? -2.948 51.817 -40.297 1.00 12.33 295 ASP B O 1
ATOM 5870 N N . PHE B 1 296 ? -2.930 53.892 -41.165 1.00 12.24 296 PHE B N 1
ATOM 5871 C CA . PHE B 1 296 ? -1.479 54.037 -41.068 1.00 13.36 296 PHE B CA 1
ATOM 5872 C C . PHE B 1 296 ? -1.008 54.223 -39.629 1.00 13.23 296 PHE B C 1
ATOM 5873 O O . PHE B 1 296 ? 0.117 53.857 -39.281 1.00 12.75 296 PHE B O 1
ATOM 5881 N N . MET B 1 297 ? -1.860 54.797 -38.787 1.00 12.08 297 MET B N 1
ATOM 5882 C CA . MET B 1 297 ? -1.471 55.031 -37.401 1.00 12.67 297 MET B CA 1
ATOM 5883 C C . MET B 1 297 ? -1.846 53.861 -36.498 1.00 12.97 297 MET B C 1
ATOM 5884 O O . MET B 1 297 ? -1.019 53.376 -35.721 1.00 13.00 297 MET B O 1
ATOM 5889 N N . TYR B 1 298 ? -3.092 53.409 -36.619 1.00 11.49 298 TYR B N 1
ATOM 5890 C CA . TYR B 1 298 ? -3.662 52.379 -35.751 1.00 13.16 298 TYR B CA 1
ATOM 5891 C C . TYR B 1 298 ? -3.573 50.990 -36.385 1.00 12.13 298 TYR B C 1
ATOM 5892 O O . TYR B 1 298 ? -3.030 50.059 -35.787 1.00 11.56 298 TYR B O 1
ATOM 5901 N N . GLY B 1 299 ? -4.098 50.865 -37.603 1.00 11.90 299 GLY B N 1
ATOM 5902 C CA . GLY B 1 299 ? -4.197 49.583 -38.285 1.00 12.71 299 GLY B CA 1
ATOM 5903 C C . GLY B 1 299 ? -2.850 48.942 -38.542 1.00 11.46 299 GLY B C 1
ATOM 5904 O O . GLY B 1 299 ? -2.736 47.720 -38.586 1.00 11.86 299 GLY B O 1
ATOM 5905 N N . TRP B 1 300 ? -1.832 49.780 -38.720 1.00 12.88 300 TRP B N 1
ATOM 5906 C CA . TRP B 1 300 ? -0.436 49.352 -38.847 1.00 13.35 300 TRP B CA 1
ATOM 5907 C C . TRP B 1 300 ? -0.064 48.292 -37.814 1.00 12.41 300 TRP B C 1
ATOM 5908 O O . TRP B 1 300 ? 0.725 47.384 -38.081 1.00 12.12 300 TRP B O 1
ATOM 5919 N N . PHE B 1 301 ? -0.652 48.425 -36.629 1.00 10.04 301 PHE B N 1
ATOM 5920 C CA . PHE B 1 301 ? -0.388 47.522 -35.518 1.00 12.50 301 PHE B CA 1
ATOM 5921 C C . PHE B 1 301 ? -1.556 46.601 -35.188 1.00 11.94 301 PHE B C 1
ATOM 5922 O O . PHE B 1 301 ? -1.365 45.407 -34.986 1.00 14.26 301 PHE B O 1
ATOM 5930 N N . ILE B 1 302 ? -2.762 47.150 -35.123 1.00 11.31 302 ILE B N 1
ATOM 5931 C CA . ILE B 1 302 ? -3.888 46.340 -34.668 1.00 14.30 302 ILE B CA 1
ATOM 5932 C C . ILE B 1 302 ? -4.356 45.341 -35.738 1.00 13.50 302 ILE B C 1
ATOM 5933 O O . ILE B 1 302 ? -4.901 44.295 -35.401 1.00 13.84 302 ILE B O 1
ATOM 5938 N N . GLU B 1 303 ? -4.125 45.622 -37.017 1.00 14.70 303 GLU B N 1
ATOM 5939 C CA . GLU B 1 303 ? -4.469 44.622 -38.028 1.00 15.86 303 GLU B CA 1
ATOM 5940 C C . GLU B 1 303 ? -3.480 43.440 -38.005 1.00 14.83 303 GLU B C 1
ATOM 5941 O O . GLU B 1 303 ? -3.915 42.290 -38.083 1.00 16.31 303 GLU B O 1
ATOM 5947 N N . PRO B 1 304 ? -2.157 43.699 -37.881 1.00 13.43 304 PRO B N 1
ATOM 5948 C CA . PRO B 1 304 ? -1.314 42.525 -37.614 1.00 14.93 304 PRO B CA 1
ATOM 5949 C C . PRO B 1 304 ? -1.713 41.753 -36.350 1.00 15.04 304 PRO B C 1
ATOM 5950 O O . PRO B 1 304 ? -1.730 40.522 -36.366 1.00 15.83 304 PRO B O 1
ATOM 5954 N N . LEU B 1 305 ? -2.038 42.465 -35.277 1.00 14.17 305 LEU B N 1
ATOM 5955 C CA . LEU B 1 305 ? -2.363 41.807 -34.014 1.00 15.19 305 LEU B CA 1
ATOM 5956 C C . LEU B 1 305 ? -3.684 41.041 -34.089 1.00 16.28 305 LEU B C 1
ATOM 5957 O O . LEU B 1 305 ? -3.868 40.048 -33.387 1.00 18.71 305 LEU B O 1
ATOM 5962 N N . SER B 1 306 ? -4.597 41.501 -34.938 1.00 16.80 306 SER B N 1
ATOM 5963 C CA . SER B 1 306 ? -5.922 40.886 -35.036 1.00 18.15 306 SER B CA 1
ATOM 5964 C C . SER B 1 306 ? -6.029 39.895 -36.194 1.00 20.72 306 SER B C 1
ATOM 5965 O O . SER B 1 306 ? -6.712 38.874 -36.081 1.00 21.54 306 SER B O 1
ATOM 5969 N N . PHE B 1 307 ? -5.360 40.200 -37.306 1.00 19.66 307 PHE B N 1
ATOM 5970 C CA . PHE B 1 307 ? -5.517 39.427 -38.539 1.00 20.62 307 PHE B CA 1
ATOM 5971 C C . PHE B 1 307 ? -4.224 38.786 -39.048 1.00 20.83 307 PHE B C 1
ATOM 5972 O O . PHE B 1 307 ? -4.262 37.945 -39.947 1.00 22.96 307 PHE B O 1
ATOM 5980 N N . GLY B 1 308 ? -3.085 39.192 -38.497 1.00 17.77 308 GLY B N 1
ATOM 5981 C CA . GLY B 1 308 ? -1.802 38.673 -38.938 1.00 17.23 308 GLY B CA 1
ATOM 5982 C C . GLY B 1 308 ? -1.353 39.263 -40.264 1.00 19.18 308 GLY B C 1
ATOM 5983 O O . GLY B 1 308 ? -0.578 38.650 -40.997 1.00 19.60 308 GLY B O 1
ATOM 5984 N N . GLU B 1 309 ? -1.839 40.463 -40.565 1.00 16.92 309 GLU B N 1
ATOM 5985 C CA . GLU B 1 309 ? -1.571 41.112 -41.844 1.00 19.34 309 GLU B CA 1
ATOM 5986 C C . GLU B 1 309 ? -1.681 42.635 -41.705 1.00 16.92 309 GLU B C 1
ATOM 5987 O O . GLU B 1 309 ? -2.461 43.135 -40.893 1.00 16.37 309 GLU B O 1
ATOM 5993 N N . TYR B 1 310 ? -0.890 43.371 -42.482 1.00 17.54 310 TYR B N 1
ATOM 5994 C CA . TYR B 1 310 ? -0.971 44.832 -42.492 1.00 15.29 310 TYR B CA 1
ATOM 5995 C C . TYR B 1 310 ? -2.224 45.305 -43.229 1.00 15.29 310 TYR B C 1
ATOM 5996 O O . TYR B 1 310 ? -2.759 44.565 -44.051 1.00 17.96 310 TYR B O 1
ATOM 6005 N N . PRO B 1 311 ? -2.698 46.538 -42.942 1.00 14.37 311 PRO B N 1
ATOM 6006 C CA . PRO B 1 311 ? -3.875 47.072 -43.645 1.00 16.49 311 PRO B CA 1
ATOM 6007 C C . PRO B 1 311 ? -3.719 47.080 -45.161 1.00 16.34 311 PRO B C 1
ATOM 6008 O O . PRO B 1 311 ? -2.615 47.300 -45.661 1.00 14.70 311 PRO B O 1
ATOM 6012 N N . LYS B 1 312 ? -4.818 46.864 -45.878 1.00 17.60 312 LYS B N 1
ATOM 6013 C CA . LYS B 1 312 ? -4.779 46.833 -47.334 1.00 19.66 312 LYS B CA 1
ATOM 6014 C C . LYS B 1 312 ? -4.285 48.152 -47.929 1.00 16.98 312 LYS B C 1
ATOM 6015 O O . LYS B 1 312 ? -3.551 48.152 -48.917 1.00 16.76 312 LYS B O 1
ATOM 6018 N N . SER B 1 313 ? -4.669 49.270 -47.322 1.00 1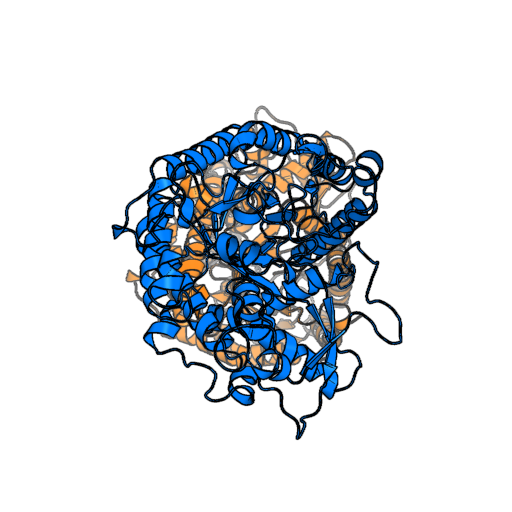7.46 313 SER B N 1
ATOM 6019 C CA . SER B 1 313 ? -4.262 50.573 -47.842 1.00 16.79 313 SER B CA 1
ATOM 6020 C C . SER B 1 313 ? -2.752 50.768 -47.724 1.00 15.27 313 SER B C 1
ATOM 6021 O O . SER B 1 313 ? -2.150 51.439 -48.557 1.00 16.88 313 SER B O 1
ATOM 6024 N N . MET B 1 314 ? -2.145 50.185 -46.692 1.00 15.55 314 MET B N 1
ATOM 6025 C CA . MET B 1 314 ? -0.699 50.298 -46.509 1.00 14.06 314 MET B CA 1
ATOM 6026 C C . MET B 1 314 ? 0.028 49.421 -47.519 1.00 16.47 314 MET B C 1
ATOM 6027 O O . MET B 1 314 ? 1.012 49.848 -48.119 1.00 17.04 314 MET B O 1
ATOM 6032 N N . ARG B 1 315 ? -0.459 48.202 -47.719 1.00 14.08 315 ARG B N 1
ATOM 6033 C CA . ARG B 1 315 ? 0.107 47.332 -48.745 1.00 15.21 315 ARG B CA 1
ATOM 6034 C C . ARG B 1 315 ? 0.057 48.008 -50.115 1.00 16.61 315 ARG B C 1
ATOM 6035 O O . ARG B 1 315 ? 1.025 47.965 -50.876 1.00 17.51 315 ARG B O 1
ATOM 6043 N N . ARG B 1 316 ? -1.072 48.648 -50.403 1.00 17.46 316 ARG B N 1
ATOM 6044 C CA . ARG B 1 316 ? -1.301 49.322 -51.681 1.00 18.84 316 ARG B CA 1
ATOM 6045 C C . ARG B 1 316 ? -0.395 50.540 -51.883 1.00 20.76 316 ARG B C 1
ATOM 6046 O O . ARG B 1 316 ? 0.231 50.685 -52.935 1.00 17.63 316 ARG B O 1
ATOM 6054 N N . LEU B 1 317 ? -0.320 51.411 -50.880 1.00 17.04 317 LEU B N 1
ATOM 6055 C CA . LEU B 1 317 ? 0.408 52.672 -51.032 1.00 18.17 317 LEU B CA 1
ATOM 6056 C C . LEU B 1 317 ? 1.899 52.578 -50.731 1.00 18.71 317 LEU B C 1
ATOM 6057 O O . LEU B 1 317 ? 2.692 53.303 -51.327 1.00 19.50 317 LEU B O 1
ATOM 6062 N N . VAL B 1 318 ? 2.284 51.694 -49.816 1.00 14.72 318 VAL B N 1
ATOM 6063 C CA . VAL B 1 318 ? 3.689 51.584 -49.433 1.00 15.31 318 VAL B CA 1
ATOM 6064 C C . VAL B 1 318 ? 4.404 50.538 -50.283 1.00 16.63 318 VAL B C 1
ATOM 6065 O O . VAL B 1 318 ? 5.602 50.654 -50.547 1.00 16.08 318 VAL B O 1
ATOM 6069 N N . GLY B 1 319 ? 3.662 49.529 -50.727 1.00 14.88 319 GLY B N 1
ATOM 6070 C CA . GLY B 1 319 ? 4.222 48.496 -51.577 1.00 15.71 319 GLY B CA 1
ATOM 6071 C C . GLY B 1 319 ? 5.356 47.732 -50.921 1.00 16.07 319 GLY B C 1
ATOM 6072 O O . GLY B 1 319 ? 5.266 47.334 -49.760 1.00 14.35 319 GLY B O 1
ATOM 6073 N N . LYS B 1 320 ? 6.445 47.542 -51.658 1.00 16.80 320 LYS B N 1
ATOM 6074 C CA . LYS B 1 320 ? 7.520 46.678 -51.184 1.00 15.39 320 LYS B CA 1
ATOM 6075 C C . LYS B 1 320 ? 8.385 47.308 -50.084 1.00 14.90 320 LYS B C 1
ATOM 6076 O O . LYS B 1 320 ? 9.279 46.652 -49.549 1.00 16.59 320 LYS B O 1
ATOM 6082 N N . ARG B 1 321 ? 8.111 48.561 -49.733 1.00 14.17 321 ARG B N 1
ATOM 6083 C CA . ARG B 1 321 ? 8.774 49.182 -48.591 1.00 16.60 321 ARG B CA 1
ATOM 6084 C C . ARG B 1 321 ? 8.132 48.687 -47.297 1.00 14.47 321 ARG B C 1
ATOM 6085 O O . ARG B 1 321 ? 8.678 48.866 -46.212 1.00 14.65 321 ARG B O 1
ATOM 6093 N N . LEU B 1 322 ? 6.969 48.056 -47.430 1.00 14.48 322 LEU B N 1
ATOM 6094 C CA . LEU B 1 322 ? 6.276 47.462 -46.291 1.00 16.25 322 LEU B CA 1
ATOM 6095 C C . LEU B 1 322 ? 6.617 45.976 -46.225 1.00 15.73 322 LEU B C 1
ATOM 6096 O O . LEU B 1 322 ? 6.305 45.226 -47.151 1.00 17.81 322 LEU B O 1
ATOM 6101 N N . PRO B 1 323 ? 7.272 45.544 -45.136 1.00 15.66 323 PRO B N 1
ATOM 6102 C CA . PRO B 1 323 ? 7.636 44.127 -44.999 1.00 17.17 323 PRO B CA 1
ATOM 6103 C C . PRO B 1 323 ? 6.404 43.227 -45.013 1.00 19.52 323 PRO B C 1
ATOM 6104 O O . PRO B 1 323 ? 5.313 43.676 -44.658 1.00 17.28 323 PRO B O 1
ATOM 6108 N N . ARG B 1 324 ? 6.577 41.982 -45.444 1.00 19.60 324 ARG B N 1
ATOM 6109 C CA . ARG B 1 324 ? 5.510 40.993 -45.374 1.00 21.44 324 ARG B CA 1
ATOM 6110 C C . ARG B 1 324 ? 5.746 40.063 -44.197 1.00 22.96 324 ARG B C 1
ATOM 6111 O O . ARG B 1 324 ? 6.889 39.765 -43.860 1.00 21.68 324 ARG B O 1
ATOM 6119 N N . PHE B 1 325 ? 4.673 39.607 -43.564 1.00 21.24 325 PHE B N 1
ATOM 6120 C CA . PHE B 1 325 ? 4.809 38.564 -42.561 1.00 22.21 325 PHE B CA 1
ATOM 6121 C C . PHE B 1 325 ? 4.903 37.217 -43.260 1.00 22.12 325 PHE B C 1
ATOM 6122 O O . PHE B 1 325 ? 4.076 36.901 -44.113 1.00 23.88 325 PHE B O 1
ATOM 6130 N N . THR B 1 326 ? 5.909 36.428 -42.909 1.00 22.45 326 THR B N 1
ATOM 6131 C CA . THR B 1 326 ? 5.924 35.034 -43.327 1.00 26.06 326 THR B CA 1
ATOM 6132 C C . THR B 1 326 ? 4.745 34.339 -42.653 1.00 24.23 326 THR B C 1
ATOM 6133 O O . THR B 1 326 ? 4.156 34.881 -41.716 1.00 20.84 326 THR B O 1
ATOM 6137 N N . LYS B 1 327 ? 4.390 33.150 -43.129 1.00 24.49 327 LYS B N 1
ATOM 6138 C CA . LYS B 1 327 ? 3.281 32.412 -42.533 1.00 25.18 327 LYS B CA 1
ATOM 6139 C C . LYS B 1 327 ? 3.499 32.182 -41.041 1.00 22.84 327 LYS B C 1
ATOM 6140 O O . LYS B 1 327 ? 2.574 32.329 -40.246 1.00 24.70 327 LYS B O 1
ATOM 6143 N N . GLU B 1 328 ? 4.725 31.839 -40.663 1.00 21.81 328 GLU B N 1
ATOM 6144 C CA . GLU B 1 328 ? 5.043 31.597 -39.261 1.00 24.64 328 GLU B CA 1
ATOM 6145 C C . GLU B 1 328 ? 4.945 32.887 -38.452 1.00 24.88 328 GLU B C 1
ATOM 6146 O O . GLU B 1 328 ? 4.412 32.891 -37.342 1.00 24.04 328 GLU B O 1
ATOM 6148 N N . GLN B 1 329 ? 5.464 33.976 -39.011 1.00 20.54 329 GLN B N 1
ATOM 6149 C CA . GLN B 1 329 ? 5.410 35.279 -38.349 1.00 22.84 329 GLN B CA 1
ATOM 6150 C C . GLN B 1 329 ? 3.972 35.754 -38.158 1.00 18.88 329 GLN B C 1
ATOM 6151 O O . GLN B 1 329 ? 3.616 36.265 -37.095 1.00 18.76 329 GLN B O 1
ATOM 6157 N N . ALA B 1 330 ? 3.149 35.591 -39.188 1.00 19.48 330 ALA B N 1
ATOM 6158 C CA . ALA B 1 330 ? 1.741 35.958 -39.086 1.00 20.38 330 ALA B CA 1
ATOM 6159 C C . ALA B 1 330 ? 1.058 35.192 -37.955 1.00 20.89 330 ALA B C 1
ATOM 6160 O O . ALA B 1 330 ? 0.261 35.757 -37.210 1.00 19.88 330 ALA B O 1
ATOM 6162 N N . MET B 1 331 ? 1.384 33.909 -37.825 1.00 22.73 331 MET B N 1
ATOM 6163 C CA . MET B 1 331 ? 0.799 33.080 -36.773 1.00 23.03 331 MET B CA 1
ATOM 6164 C C . MET B 1 331 ? 1.299 33.480 -35.386 1.00 20.18 331 MET B C 1
ATOM 6165 O O . MET B 1 331 ? 0.556 33.398 -34.408 1.00 21.82 331 MET B O 1
ATOM 6170 N N . LEU B 1 332 ? 2.550 33.919 -35.304 1.00 20.79 332 LEU B N 1
ATOM 6171 C CA . LEU B 1 332 ? 3.099 34.412 -34.043 1.00 21.06 332 LEU B CA 1
ATOM 6172 C C . LEU B 1 332 ? 2.428 35.707 -33.600 1.00 18.17 332 LEU B C 1
ATOM 6173 O O . LEU B 1 332 ? 2.121 35.890 -32.422 1.00 17.69 332 LEU B O 1
ATOM 6178 N N . VAL B 1 333 ? 2.203 36.604 -34.552 1.00 16.57 333 VAL B N 1
ATOM 6179 C CA . VAL B 1 333 ? 1.715 37.942 -34.234 1.00 16.06 333 VAL B CA 1
ATOM 6180 C C . VAL B 1 333 ? 0.194 37.982 -34.049 1.00 17.76 333 VAL B C 1
ATOM 6181 O O . VAL B 1 333 ? -0.303 38.645 -33.137 1.00 14.23 333 VAL B O 1
ATOM 6185 N N . LYS B 1 334 ? -0.541 37.271 -34.901 1.00 17.50 334 LYS B N 1
ATOM 6186 C CA . LYS B 1 334 ? -1.999 37.242 -34.797 1.00 16.68 334 LYS B CA 1
ATOM 6187 C C . LYS B 1 334 ? -2.454 36.656 -33.462 1.00 17.13 334 LYS B C 1
ATOM 6188 O O . LYS B 1 334 ? -2.031 35.565 -33.076 1.00 18.62 334 LYS B O 1
ATOM 6194 N N . GLY B 1 335 ? -3.309 37.394 -32.760 1.00 17.21 335 GLY B N 1
ATOM 6195 C CA . GLY B 1 335 ? -3.856 36.952 -31.487 1.00 18.71 335 GLY B CA 1
ATOM 6196 C C . GLY B 1 335 ? -2.901 37.034 -30.306 1.00 19.54 335 GLY B C 1
ATOM 6197 O O . GLY B 1 335 ? -3.164 36.465 -29.243 1.00 17.07 335 GLY B O 1
ATOM 6198 N N . SER B 1 336 ? -1.796 37.756 -30.473 1.00 16.09 336 SER B N 1
ATOM 6199 C CA . SER B 1 336 ? -0.772 37.805 -29.431 1.00 15.14 336 SER B CA 1
ATOM 6200 C C . SER B 1 336 ? -1.067 38.845 -28.344 1.00 16.77 336 SER B C 1
ATOM 6201 O O . SER B 1 336 ? -0.213 39.665 -28.011 1.00 15.62 336 SER B O 1
ATOM 6204 N N . PHE B 1 337 ? -2.273 38.801 -27.784 1.00 16.71 337 PHE B N 1
ATOM 6205 C CA . PHE B 1 337 ? -2.605 39.629 -26.627 1.00 15.12 337 PHE B CA 1
ATOM 6206 C C . PHE B 1 337 ? -3.829 39.101 -25.887 1.00 17.22 337 PHE B C 1
ATOM 6207 O O . PHE B 1 337 ? -4.783 38.630 -26.510 1.00 17.56 337 PHE B O 1
ATOM 6215 N N . ASP B 1 338 ? -3.776 39.172 -24.558 1.00 15.29 338 ASP B N 1
ATOM 6216 C CA . ASP B 1 338 ? -4.916 38.881 -23.687 1.00 16.24 338 ASP B CA 1
ATOM 6217 C C . ASP B 1 338 ? -5.835 40.092 -23.587 1.00 19.09 338 ASP B C 1
ATOM 6218 O O . ASP B 1 338 ? -7.054 39.960 -23.457 1.00 17.58 338 ASP B O 1
ATOM 6223 N N . PHE B 1 339 ? -5.226 41.275 -23.618 1.00 15.30 339 PHE B N 1
ATOM 6224 C CA . PHE B 1 339 ? -5.958 42.531 -23.602 1.00 15.30 339 PHE B CA 1
ATOM 6225 C C . PHE B 1 339 ? -5.244 43.535 -24.481 1.00 13.36 339 PHE B C 1
ATOM 6226 O O . PHE B 1 339 ? -4.055 43.403 -24.762 1.00 13.83 339 PHE B O 1
ATOM 6234 N N . LEU B 1 340 ? -5.984 44.540 -24.910 1.00 14.89 340 LEU B N 1
ATOM 6235 C CA . LEU B 1 340 ? -5.413 45.632 -25.665 1.00 13.36 340 LEU B CA 1
ATOM 6236 C C . LEU B 1 340 ? -5.412 46.887 -24.798 1.00 15.20 340 LEU B C 1
ATOM 6237 O O . LEU B 1 340 ? -6.443 47.276 -24.248 1.00 14.29 340 LEU B O 1
ATOM 6242 N N . GLY B 1 341 ? -4.246 47.505 -24.651 1.00 13.56 341 GLY B N 1
ATOM 6243 C CA . GLY B 1 341 ? -4.171 48.797 -24.000 1.00 11.65 341 GLY B CA 1
ATOM 6244 C C . GLY B 1 341 ? -4.312 49.893 -25.036 1.00 11.26 341 GLY B C 1
ATOM 6245 O O . GLY B 1 341 ? -3.667 49.855 -26.081 1.00 12.48 341 GLY B O 1
ATOM 6246 N N . LEU B 1 342 ? -5.179 50.859 -24.768 1.00 11.88 342 LEU B N 1
ATOM 6247 C CA . LEU B 1 342 ? -5.315 52.000 -25.657 1.00 12.60 342 LEU B CA 1
ATOM 6248 C C . LEU B 1 342 ? -4.991 53.280 -24.915 1.00 13.41 342 LEU B C 1
ATOM 6249 O O . LEU B 1 342 ? -5.458 53.498 -23.794 1.00 12.66 342 LEU B O 1
ATOM 6254 N N . ASN B 1 343 ? -4.172 54.114 -25.546 1.00 12.92 343 ASN B N 1
ATOM 6255 C CA . ASN B 1 343 ? -3.937 55.471 -25.086 1.00 13.35 343 ASN B CA 1
ATOM 6256 C C . ASN B 1 343 ? -4.775 56.410 -25.940 1.00 13.82 343 ASN B C 1
ATOM 6257 O O . ASN B 1 343 ? -4.682 56.384 -27.172 1.00 14.08 343 ASN B O 1
ATOM 6262 N N . TYR B 1 344 ? -5.603 57.222 -25.297 1.00 12.87 344 TYR B N 1
ATOM 6263 C CA . TYR B 1 344 ? -6.424 58.170 -26.032 1.00 12.18 344 TYR B CA 1
ATOM 6264 C C . TYR B 1 344 ? -6.209 59.596 -25.549 1.00 14.78 344 TYR B C 1
ATOM 6265 O O . TYR B 1 344 ? -6.263 59.871 -24.352 1.00 13.26 344 TYR B O 1
ATOM 6274 N N . TYR B 1 345 ? -5.988 60.508 -26.494 1.00 13.14 345 TYR B N 1
ATOM 6275 C CA . TYR B 1 345 ? -5.822 61.913 -26.160 1.00 12.99 345 TYR B CA 1
ATOM 6276 C C . TYR B 1 345 ? -6.730 62.819 -26.970 1.00 14.62 345 TYR B C 1
ATOM 6277 O O . TYR B 1 345 ? -7.492 63.600 -26.407 1.00 14.03 345 TYR B O 1
ATOM 6286 N N . ILE B 1 346 ? -6.645 62.718 -28.291 1.00 15.40 346 ILE B N 1
ATOM 6287 C CA . ILE B 1 346 ? -7.302 63.689 -29.153 1.00 13.54 346 ILE B CA 1
ATOM 6288 C C . ILE B 1 346 ? -7.940 63.087 -30.388 1.00 15.89 346 ILE B C 1
ATOM 6289 O O . ILE B 1 346 ? -7.717 61.923 -30.725 1.00 14.41 346 ILE B O 1
ATOM 6294 N N . ALA B 1 347 ? -8.741 63.913 -31.052 1.00 15.26 347 ALA B N 1
ATOM 6295 C CA . ALA B 1 347 ? -9.183 63.657 -32.409 1.00 14.27 347 ALA B CA 1
ATOM 6296 C C . ALA B 1 347 ? -8.642 64.761 -33.318 1.00 15.27 347 ALA B C 1
ATOM 6297 O O . ALA B 1 347 ? -8.352 65.868 -32.857 1.00 15.75 347 ALA B O 1
ATOM 6299 N N . ASN B 1 348 ? -8.478 64.445 -34.599 1.00 15.11 348 ASN B N 1
ATOM 6300 C CA . ASN B 1 348 ? -8.101 65.432 -35.609 1.00 15.39 348 ASN B CA 1
ATOM 6301 C C . ASN B 1 348 ? -9.031 65.349 -36.805 1.00 14.92 348 ASN B C 1
ATOM 6302 O O . ASN B 1 348 ? -9.555 64.277 -37.109 1.00 13.76 348 ASN B O 1
ATOM 6307 N N . TYR B 1 349 ? -9.221 66.473 -37.490 1.00 15.03 349 TYR B N 1
ATOM 6308 C CA . TYR B 1 349 ? -9.816 66.437 -38.819 1.00 13.89 349 TYR B CA 1
ATOM 6309 C C . TYR B 1 349 ? -8.776 65.915 -39.801 1.00 15.32 349 TYR B C 1
ATOM 6310 O O . TYR B 1 349 ? -7.579 66.102 -39.597 1.00 13.47 349 TYR B O 1
ATOM 6319 N N . VAL B 1 350 ? -9.225 65.246 -40.856 1.00 14.63 350 VAL B N 1
ATOM 6320 C CA . VAL B 1 350 ? -8.299 64.758 -41.875 1.00 14.54 350 VAL B CA 1
ATOM 6321 C C . VAL B 1 350 ? -8.706 65.203 -43.275 1.00 17.31 350 VAL B C 1
ATOM 6322 O O . VAL B 1 350 ? -9.859 65.036 -43.682 1.00 16.50 350 VAL B O 1
ATOM 6326 N N . LEU B 1 351 ? -7.743 65.767 -43.999 1.00 17.43 351 LEU B N 1
ATOM 6327 C CA . LEU B 1 351 ? -7.934 66.201 -45.380 1.00 17.69 351 LEU B CA 1
ATOM 6328 C C . LEU B 1 351 ? -7.242 65.261 -46.353 1.00 17.57 351 LEU B C 1
ATOM 6329 O O . LEU B 1 351 ? -6.158 64.754 -46.069 1.00 16.03 351 LEU B O 1
ATOM 6334 N N . ASN B 1 352 ? -7.868 65.039 -47.503 1.00 15.02 352 ASN B N 1
ATOM 6335 C CA . ASN B 1 352 ? -7.214 64.352 -48.606 1.00 17.77 352 ASN B CA 1
ATOM 6336 C C . ASN B 1 352 ? -6.022 65.163 -49.103 1.00 16.93 35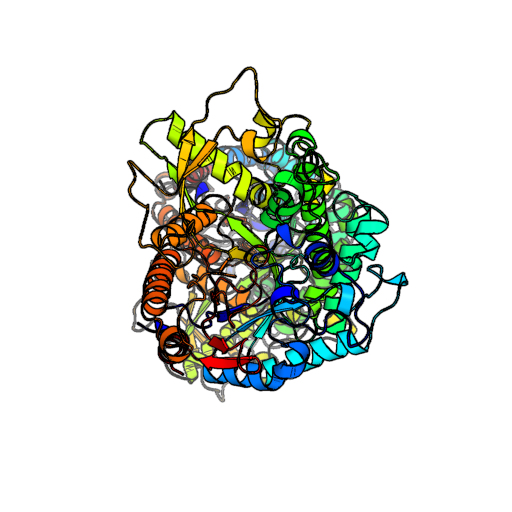2 ASN B C 1
ATOM 6337 O O . ASN B 1 352 ? -6.083 66.391 -49.164 1.00 19.10 352 ASN B O 1
ATOM 6342 N N . VAL B 1 353 ? -4.937 64.469 -49.431 1.00 16.36 353 VAL B N 1
ATOM 6343 C CA . VAL B 1 353 ? -3.773 65.081 -50.063 1.00 18.24 353 VAL B CA 1
ATOM 6344 C C . VAL B 1 353 ? -3.544 64.414 -51.409 1.00 19.02 353 VAL B C 1
ATOM 6345 O O . VAL B 1 353 ? -3.202 63.234 -51.460 1.00 19.94 353 VAL B O 1
ATOM 6349 N N . PRO B 1 354 ? -3.735 65.158 -52.507 1.00 23.91 354 PRO B N 1
ATOM 6350 C CA . PRO B 1 354 ? -3.521 64.537 -53.820 1.00 26.50 354 PRO B CA 1
ATOM 6351 C C . PRO B 1 354 ? -2.065 64.125 -54.051 1.00 24.99 354 PRO B C 1
ATOM 6352 O O . PRO B 1 354 ? -1.156 64.681 -53.434 1.00 27.41 354 PRO B O 1
ATOM 6356 N N . THR B 1 355 ? -1.861 63.140 -54.920 1.00 26.30 355 THR B N 1
ATOM 6357 C CA . THR B 1 355 ? -0.518 62.739 -55.319 1.00 32.81 355 THR B CA 1
ATOM 6358 C C . THR B 1 355 ? 0.191 63.889 -56.010 1.00 32.94 355 THR B C 1
ATOM 6359 O O . THR B 1 355 ? -0.449 64.810 -56.514 1.00 29.99 355 THR B O 1
ATOM 6363 N N . SER B 1 356 ? 1.516 63.824 -56.034 1.00 36.18 356 SER B N 1
ATOM 6364 C CA . SER B 1 356 ? 2.321 64.809 -56.740 1.00 39.43 356 SER B CA 1
ATOM 6365 C C . SER B 1 356 ? 3.327 64.135 -57.668 1.00 40.09 356 SER B C 1
ATOM 6366 O O . SER B 1 356 ? 3.388 62.908 -57.753 1.00 40.15 356 SER B O 1
ATOM 6369 N N . ASN B 1 357 ? 4.100 64.952 -58.373 1.00 40.46 357 ASN B N 1
ATOM 6370 C CA . ASN B 1 357 ? 5.248 64.469 -59.126 1.00 37.11 357 ASN B CA 1
ATOM 6371 C C . ASN B 1 357 ? 6.508 64.769 -58.331 1.00 39.58 357 ASN B C 1
ATOM 6372 O O . ASN B 1 357 ? 7.628 64.574 -58.806 1.00 35.65 357 ASN B O 1
ATOM 6374 N N . SER B 1 358 ? 6.305 65.245 -57.107 1.00 41.85 358 SER B N 1
ATOM 6375 C CA . SER B 1 358 ? 7.393 65.748 -56.283 1.00 41.85 358 SER B CA 1
ATOM 6376 C C . SER B 1 358 ? 7.086 65.585 -54.799 1.00 45.22 358 SER B C 1
ATOM 6377 O O . SER B 1 358 ? 6.951 66.569 -54.074 1.00 51.53 358 SER B O 1
ATOM 6380 N N . VAL B 1 359 ? 6.965 64.346 -54.343 1.00 42.82 359 VAL B N 1
ATOM 6381 C CA . VAL B 1 359 ? 6.735 64.106 -52.926 1.00 39.95 359 VAL B CA 1
ATOM 6382 C C . VAL B 1 359 ? 8.046 63.782 -52.237 1.00 38.28 359 VAL B C 1
ATOM 6383 O O . VAL B 1 359 ? 8.924 63.170 -52.837 1.00 41.46 359 VAL B O 1
ATOM 6385 N N . ASN B 1 360 ? 8.179 64.216 -50.988 1.00 34.36 360 ASN B N 1
ATOM 6386 C CA . ASN B 1 360 ? 9.261 63.762 -50.123 1.00 30.40 360 ASN B CA 1
ATOM 6387 C C . ASN B 1 360 ? 8.908 62.393 -49.558 1.00 29.16 360 ASN B C 1
ATOM 6388 O O . ASN B 1 360 ? 7.936 62.265 -48.815 1.00 27.89 360 ASN B O 1
ATOM 6393 N N . LEU B 1 361 ? 9.684 61.371 -49.906 1.00 22.61 361 LEU B N 1
ATOM 6394 C CA . LEU B 1 361 ? 9.336 60.002 -49.526 1.00 21.61 361 LEU B CA 1
ATOM 6395 C C . LEU B 1 361 ? 9.418 59.773 -48.013 1.00 19.66 361 LEU B C 1
ATOM 6396 O O . LEU B 1 361 ? 10.493 59.828 -47.418 1.00 17.37 361 LEU B O 1
ATOM 6401 N N . SER B 1 362 ? 8.270 59.507 -47.400 1.00 15.24 362 SER B N 1
ATOM 6402 C CA . SER B 1 362 ? 8.219 59.264 -45.962 1.00 17.01 362 SER B CA 1
ATOM 6403 C C . SER B 1 362 ? 6.945 58.528 -45.570 1.00 16.37 362 SER B C 1
ATOM 6404 O O . SER B 1 362 ? 5.924 58.639 -46.248 1.00 12.36 362 SER B O 1
ATOM 6407 N N . TYR B 1 363 ? 7.011 57.792 -44.464 1.00 14.93 363 TYR B N 1
ATOM 6408 C CA . TYR B 1 363 ? 5.815 57.217 -43.859 1.00 14.18 363 TYR B CA 1
ATOM 6409 C C . TYR B 1 363 ? 4.713 58.275 -43.722 1.00 14.55 363 TYR B C 1
ATOM 6410 O O . TYR B 1 363 ? 3.551 58.018 -44.039 1.00 14.71 363 TYR B O 1
ATOM 6419 N N . THR B 1 364 ? 5.090 59.473 -43.280 1.00 14.39 364 THR B N 1
ATOM 6420 C CA . THR B 1 364 ? 4.127 60.551 -43.071 1.00 17.11 364 THR B CA 1
ATOM 6421 C C . THR B 1 364 ? 3.350 60.912 -44.343 1.00 17.26 364 THR B C 1
ATOM 6422 O O . THR B 1 364 ? 2.131 61.073 -44.298 1.00 16.17 364 THR B O 1
ATOM 6426 N N . THR B 1 365 ? 4.035 61.003 -45.478 1.00 14.55 365 THR B N 1
ATOM 6427 C CA . THR B 1 365 ? 3.346 61.389 -46.708 1.00 15.94 365 THR B CA 1
ATOM 6428 C C . THR B 1 365 ? 2.762 60.202 -47.479 1.00 14.89 365 THR B C 1
ATOM 6429 O O . THR B 1 365 ? 1.952 60.398 -48.383 1.00 17.37 365 THR B O 1
ATOM 6433 N N . ASP B 1 366 ? 3.156 58.984 -47.116 1.00 13.16 366 ASP B N 1
ATOM 6434 C CA . ASP B 1 366 ? 2.662 57.783 -47.801 1.00 14.25 366 ASP B CA 1
ATOM 6435 C C . ASP B 1 366 ? 1.135 57.646 -47.762 1.00 14.77 366 ASP B C 1
ATOM 6436 O O . ASP B 1 366 ? 0.533 57.100 -48.691 1.00 13.78 366 ASP B O 1
ATOM 6441 N N . SER B 1 367 ? 0.517 58.138 -46.690 1.00 13.13 367 SER B N 1
ATOM 6442 C CA . SER B 1 367 ? -0.913 57.912 -46.466 1.00 13.26 367 SER B CA 1
ATOM 6443 C C . SER B 1 367 ? -1.814 58.887 -47.220 1.00 14.19 367 SER B C 1
ATOM 6444 O O . SER B 1 367 ? -3.038 58.758 -47.165 1.00 14.14 367 SER B O 1
ATOM 6447 N N . LEU B 1 368 ? -1.210 59.849 -47.918 1.00 12.83 368 LEU B N 1
ATOM 6448 C CA . LEU B 1 368 ? -1.947 60.831 -48.717 1.00 14.77 368 LEU B CA 1
ATOM 6449 C C . LEU B 1 368 ? -3.036 61.513 -47.896 1.00 15.67 368 LEU B C 1
ATOM 6450 O O . LEU B 1 368 ? -4.164 61.698 -48.355 1.00 15.05 368 LEU B O 1
ATOM 6455 N N . SER B 1 369 ? -2.686 61.876 -46.673 1.00 14.16 369 SER B N 1
ATOM 6456 C CA . SER B 1 369 ? -3.644 62.458 -45.754 1.00 16.18 369 SER B CA 1
ATOM 6457 C C . SER B 1 369 ? -2.961 63.516 -44.919 1.00 20.33 369 SER B C 1
ATOM 6458 O O . SER B 1 369 ? -1.751 63.457 -44.677 1.00 17.85 369 SER B O 1
ATOM 6461 N N . ASN B 1 370 ? -3.746 64.485 -44.476 1.00 16.71 370 ASN B N 1
ATOM 6462 C CA . ASN B 1 370 ? -3.214 65.584 -43.704 1.00 19.90 370 ASN B CA 1
ATOM 6463 C C . ASN B 1 370 ? -4.099 65.876 -42.511 1.00 20.26 370 ASN B C 1
ATOM 6464 O O . ASN B 1 370 ? -5.297 66.090 -42.660 1.00 20.30 370 ASN B O 1
ATOM 6469 N N . GLN B 1 371 ? -3.508 65.875 -41.326 1.00 21.07 371 GLN B N 1
ATOM 6470 C CA . GLN B 1 371 ? -4.285 66.099 -40.122 1.00 19.52 371 GLN B CA 1
ATOM 6471 C C . GLN B 1 371 ? -4.254 67.548 -39.676 1.00 19.69 371 GLN B C 1
ATOM 6472 O O . GLN B 1 371 ? -3.242 68.241 -39.803 1.00 19.24 371 GLN B O 1
ATOM 6478 N N . THR B 1 372 ? -5.386 67.995 -39.154 1.00 18.85 372 THR B N 1
ATOM 6479 C CA . THR B 1 372 ? -5.514 69.348 -38.648 1.00 19.12 372 THR B CA 1
ATOM 6480 C C . THR B 1 372 ? -6.592 69.369 -37.573 1.00 15.94 372 THR B C 1
ATOM 6481 O O . THR B 1 372 ? -7.587 68.657 -37.668 1.00 17.44 372 THR B O 1
ATOM 6485 N N . ALA B 1 373 ? -6.376 70.169 -36.538 1.00 17.86 373 ALA B N 1
ATOM 6486 C CA . ALA B 1 373 ? -7.330 70.254 -35.441 1.00 17.33 373 ALA B CA 1
ATOM 6487 C C . ALA B 1 373 ? -8.363 71.341 -35.707 1.00 17.76 373 ALA B C 1
ATOM 6488 O O . ALA B 1 373 ? -9.226 71.599 -34.869 1.00 18.13 373 ALA B O 1
ATOM 6490 N N . PHE B 1 374 ? -8.269 71.970 -36.878 1.00 18.95 374 PHE B N 1
ATOM 6491 C CA . PHE B 1 374 ? -9.104 73.126 -37.201 1.00 19.79 374 PHE B CA 1
ATOM 6492 C C . PHE B 1 374 ? -9.944 72.940 -38.458 1.00 21.56 374 PHE B C 1
ATOM 6493 O O . PHE B 1 374 ? -9.475 72.418 -39.466 1.00 21.42 374 PHE B O 1
ATOM 6501 N N . ARG B 1 375 ? -11.194 73.377 -38.379 1.00 22.58 375 ARG B N 1
ATOM 6502 C CA . ARG B 1 375 ? -12.092 73.375 -39.522 1.00 24.43 375 ARG B CA 1
ATOM 6503 C C . ARG B 1 375 ? -12.550 74.813 -39.726 1.00 27.04 375 ARG B C 1
ATOM 6504 O O . ARG B 1 375 ? -13.217 75.382 -38.862 1.00 26.39 375 ARG B O 1
ATOM 6512 N N . ASN B 1 376 ? -12.154 75.414 -40.844 1.00 29.06 376 ASN B N 1
ATOM 6513 C CA . ASN B 1 376 ? -12.434 76.823 -41.097 1.00 31.80 376 ASN B CA 1
ATOM 6514 C C . ASN B 1 376 ? -11.837 77.723 -40.019 1.00 30.21 376 ASN B C 1
ATOM 6515 O O . ASN B 1 376 ? -12.429 78.737 -39.645 1.00 29.11 376 ASN B O 1
ATOM 6516 N N . GLY B 1 377 ? -10.668 77.337 -39.518 1.00 25.89 377 GLY B N 1
ATOM 6517 C CA . GLY B 1 377 ? -9.974 78.108 -38.505 1.00 22.86 377 GLY B CA 1
ATOM 6518 C C . GLY B 1 377 ? -10.365 77.778 -37.074 1.00 21.06 377 GLY B C 1
ATOM 6519 O O . GLY B 1 377 ? -9.673 78.173 -36.141 1.00 20.76 377 GLY B O 1
ATOM 6520 N N . VAL B 1 378 ? -11.462 77.050 -36.892 1.00 20.09 378 VAL B N 1
ATOM 6521 C CA . VAL B 1 378 ? -11.990 76.812 -35.550 1.00 19.86 378 VAL B CA 1
ATOM 6522 C C . VAL B 1 378 ? -11.693 75.399 -35.049 1.00 18.33 378 VAL B C 1
ATOM 6523 O O . VAL B 1 378 ? -11.866 74.420 -35.774 1.00 19.29 378 VAL B O 1
ATOM 6527 N N . ALA B 1 379 ? -11.245 75.315 -33.798 1.00 18.98 379 ALA B N 1
ATOM 6528 C CA . ALA B 1 379 ? -10.762 74.061 -33.227 1.00 18.74 379 ALA B CA 1
ATOM 6529 C C . ALA B 1 379 ? -11.849 73.007 -33.028 1.00 17.34 379 ALA B C 1
ATOM 6530 O O . ALA B 1 379 ? -13.030 73.315 -32.875 1.00 17.82 379 ALA B O 1
ATOM 6532 N N . ILE B 1 380 ? -11.411 71.753 -33.016 1.00 15.86 380 ILE B N 1
ATOM 6533 C CA . ILE B 1 380 ? -12.285 70.588 -32.928 1.00 17.41 380 ILE B CA 1
ATOM 6534 C C . ILE B 1 380 ? -12.892 70.417 -31.526 1.00 17.49 380 ILE B C 1
ATOM 6535 O O . ILE B 1 380 ? -13.851 69.662 -31.334 1.00 17.03 380 ILE B O 1
ATOM 6540 N N . GLY B 1 381 ? -12.336 71.127 -30.549 1.00 17.55 381 GLY B N 1
ATOM 6541 C CA . GLY B 1 381 ? -12.848 71.075 -29.191 1.00 18.39 381 GLY B CA 1
ATOM 6542 C C . GLY B 1 381 ? -12.233 72.118 -28.278 1.00 17.52 381 GLY B C 1
ATOM 6543 O O . GLY B 1 381 ? -11.562 73.035 -28.738 1.00 16.87 381 GLY B O 1
ATOM 6544 N N . ARG B 1 382 ? -12.476 71.975 -26.979 1.00 16.86 382 ARG B N 1
ATOM 6545 C CA . ARG B 1 382 ? -11.941 72.895 -25.980 1.00 17.45 382 ARG B CA 1
ATOM 6546 C C . ARG B 1 382 ? -10.411 72.876 -25.963 1.00 17.70 382 ARG B C 1
ATOM 6547 O O . ARG B 1 382 ? -9.803 71.806 -26.003 1.00 17.22 382 ARG B O 1
ATOM 6560 N N . PRO B 1 383 ? -9.778 74.057 -25.907 1.00 17.02 383 PRO B N 1
ATOM 6561 C CA . PRO B 1 383 ? -8.312 74.083 -25.863 1.00 15.20 383 PRO B CA 1
ATOM 6562 C C . PRO B 1 383 ? -7.736 73.535 -24.560 1.00 19.11 383 PRO B C 1
ATOM 6563 O O . PRO B 1 383 ? -8.426 73.490 -23.538 1.00 17.68 383 PRO B O 1
ATOM 6567 N N . THR B 1 384 ? -6.470 73.138 -24.619 1.00 19.60 384 THR B N 1
ATOM 6568 C CA . THR B 1 384 ? -5.706 72.748 -23.442 1.00 19.91 384 THR B CA 1
ATOM 6569 C C . THR B 1 384 ? -4.422 73.563 -23.435 1.00 22.28 384 THR B C 1
ATOM 6570 O O . THR B 1 384 ? -4.259 74.478 -24.242 1.00 21.51 384 THR B O 1
ATOM 6574 N N . GLY B 1 385 ? -3.506 73.231 -22.534 1.00 19.95 385 GLY B N 1
ATOM 6575 C CA . GLY B 1 385 ? -2.218 73.896 -22.499 1.00 19.38 385 GLY B CA 1
ATOM 6576 C C . GLY B 1 385 ? -1.289 73.389 -23.585 1.00 22.32 385 GLY B C 1
ATOM 6577 O O . GLY B 1 385 ? -0.221 73.958 -23.819 1.00 23.43 385 GLY B O 1
ATOM 6578 N N . VAL B 1 386 ? -1.691 72.307 -24.246 1.00 17.56 386 VAL B N 1
ATOM 6579 C CA . VAL B 1 386 ? -0.918 71.742 -25.347 1.00 19.42 386 VAL B CA 1
ATOM 6580 C C . VAL B 1 386 ? -1.523 72.180 -26.677 1.00 19.72 386 VAL B C 1
ATOM 6581 O O . VAL B 1 386 ? -2.673 71.866 -26.959 1.00 19.20 386 VAL B O 1
ATOM 6585 N N . PRO B 1 387 ? -0.752 72.917 -27.493 1.00 21.63 387 PRO B N 1
ATOM 6586 C CA . PRO B 1 387 ? -1.278 73.530 -28.724 1.00 22.40 387 PRO B CA 1
ATOM 6587 C C . PRO B 1 387 ? -2.009 72.574 -29.682 1.00 24.02 387 PRO B C 1
ATOM 6588 O O . PRO B 1 387 ? -3.065 72.929 -30.204 1.00 25.33 387 PRO B O 1
ATOM 6592 N N . ALA B 1 388 ? -1.468 71.386 -29.911 1.00 20.04 388 ALA B N 1
ATOM 6593 C CA . ALA B 1 388 ? -2.100 70.464 -30.854 1.00 23.73 388 ALA B CA 1
ATOM 6594 C C . ALA B 1 388 ? -3.309 69.740 -30.256 1.00 21.24 388 ALA B C 1
ATOM 6595 O O . ALA B 1 388 ? -4.092 69.126 -30.983 1.00 19.60 388 ALA B O 1
ATOM 6597 N N . PHE B 1 389 ? -3.467 69.827 -28.937 1.00 18.22 389 PHE B N 1
ATOM 6598 C CA . PHE B 1 389 ? -4.418 68.972 -28.228 1.00 17.60 389 PHE B CA 1
ATOM 6599 C C . PHE B 1 389 ? -5.687 69.699 -27.805 1.00 16.08 389 PHE B C 1
ATOM 6600 O O . PHE B 1 389 ? -5.642 70.606 -26.977 1.00 19.51 389 PHE B O 1
ATOM 6608 N N . PHE B 1 390 ? -6.819 69.282 -28.361 1.00 15.61 390 PHE B N 1
ATOM 6609 C CA . PHE B 1 390 ? -8.115 69.810 -27.952 1.00 16.19 390 PHE B CA 1
ATOM 6610 C C . PHE B 1 390 ? -8.987 68.697 -27.379 1.00 17.54 390 PHE B C 1
ATOM 6611 O O . PHE B 1 390 ? -8.767 67.521 -27.666 1.00 15.65 390 PHE B O 1
ATOM 6619 N N . MET B 1 391 ? -9.965 69.063 -26.553 1.00 16.77 391 MET B N 1
ATOM 6620 C CA . MET B 1 391 ? -10.813 68.062 -25.912 1.00 16.30 391 MET B CA 1
ATOM 6621 C C . MET B 1 391 ? -11.883 67.533 -26.854 1.00 17.68 391 MET B C 1
ATOM 6622 O O . MET B 1 391 ? -12.726 68.291 -27.341 1.00 19.40 391 MET B O 1
ATOM 6627 N N . TYR B 1 392 ? -11.848 66.228 -27.104 1.00 15.55 392 TYR B N 1
ATOM 6628 C CA . TYR B 1 392 ? -12.889 65.572 -27.891 1.00 16.47 392 TYR B CA 1
ATOM 6629 C C . TYR B 1 392 ? -13.272 64.227 -27.265 1.00 16.85 392 TYR B C 1
ATOM 6630 O O . TYR B 1 392 ? -12.956 63.169 -27.807 1.00 16.53 392 TYR B O 1
ATOM 6639 N N . PRO B 1 393 ? -13.969 64.267 -26.115 1.00 17.37 393 PRO B N 1
ATOM 6640 C CA . PRO B 1 393 ? -14.295 63.048 -25.365 1.00 18.19 393 PRO B CA 1
ATOM 6641 C C . PRO B 1 393 ? -15.133 62.057 -26.169 1.00 16.77 393 PRO B C 1
ATOM 6642 O O . PRO B 1 393 ? -15.062 60.854 -25.918 1.00 17.70 393 PRO B O 1
ATOM 6646 N N . LYS B 1 394 ? -15.899 62.550 -27.137 1.00 16.82 394 LYS B N 1
ATOM 6647 C CA . LYS B 1 394 ? -16.701 61.679 -27.986 1.00 19.59 394 LYS B CA 1
ATOM 6648 C C . LYS B 1 394 ? -15.821 60.655 -28.716 1.00 17.22 394 LYS B C 1
ATOM 6649 O O . LYS B 1 394 ? -16.229 59.519 -28.947 1.00 17.35 394 LYS B O 1
ATOM 6655 N N . GLY B 1 395 ? -14.604 61.062 -29.063 1.00 16.43 395 GLY B N 1
ATOM 6656 C CA . GLY B 1 395 ? -13.694 60.194 -29.792 1.00 15.81 395 GLY B CA 1
ATOM 6657 C C . GLY B 1 395 ? -13.213 58.978 -29.018 1.00 17.72 395 GLY B C 1
ATOM 6658 O O . GLY B 1 395 ? -12.786 57.984 -29.613 1.00 17.33 395 GLY B O 1
ATOM 6659 N N . LEU B 1 396 ? -13.262 59.050 -27.691 1.00 17.97 396 LEU B N 1
ATOM 6660 C CA . LEU B 1 396 ? -12.902 57.897 -26.869 1.00 15.81 396 LEU B CA 1
ATOM 6661 C C . LEU B 1 396 ? -13.918 56.790 -27.116 1.00 16.22 396 LEU B C 1
ATOM 6662 O O . LEU B 1 396 ? -13.547 55.652 -27.386 1.00 14.40 396 LEU B O 1
ATOM 6667 N N . LYS B 1 397 ? -15.203 57.129 -27.055 1.00 17.14 397 LYS B N 1
ATOM 6668 C CA . LYS B 1 397 ? -16.244 56.145 -27.348 1.00 15.83 397 LYS B CA 1
ATOM 6669 C C . LYS B 1 397 ? -16.189 55.674 -28.802 1.00 16.20 397 LYS B C 1
ATOM 6670 O O . LYS B 1 397 ? -16.279 54.477 -29.073 1.00 18.14 397 LYS B O 1
ATOM 6676 N N . ASP B 1 398 ? -16.039 56.617 -29.729 1.00 16.45 398 ASP B N 1
ATOM 6677 C CA . ASP B 1 398 ? -15.939 56.295 -31.153 1.00 17.66 398 ASP B CA 1
ATOM 6678 C C . ASP B 1 398 ? -14.839 55.274 -31.424 1.00 16.71 398 ASP B C 1
ATOM 6679 O O . ASP B 1 398 ? -15.051 54.295 -32.135 1.00 15.18 398 ASP B O 1
ATOM 6684 N N . LEU B 1 399 ? -13.662 55.514 -30.853 1.00 14.68 399 LEU B N 1
ATOM 6685 C CA . LEU B 1 399 ? -12.523 54.616 -31.031 1.00 15.17 399 LEU B CA 1
ATOM 6686 C C . LEU B 1 399 ? -12.790 53.230 -30.439 1.00 17.17 399 LEU B C 1
ATOM 6687 O O . LEU B 1 399 ? -12.437 52.207 -31.033 1.00 16.46 399 LEU B O 1
ATOM 6692 N N . LEU B 1 400 ? -13.411 53.202 -29.266 1.00 16.55 400 LEU B N 1
ATOM 6693 C CA . LEU B 1 400 ? -13.674 51.943 -28.577 1.00 15.45 400 LEU B CA 1
ATOM 6694 C C . LEU B 1 400 ? -14.713 51.104 -29.317 1.00 17.40 400 LEU B C 1
ATOM 6695 O O . LEU B 1 400 ? -14.559 49.890 -29.440 1.00 18.07 400 LEU B O 1
ATOM 6700 N N . VAL B 1 401 ? -15.763 51.751 -29.819 1.00 17.93 401 VAL B N 1
ATOM 6701 C CA . VAL B 1 401 ? -16.796 51.037 -30.561 1.00 17.74 401 VAL B CA 1
ATOM 6702 C C . VAL B 1 401 ? -16.223 50.506 -31.876 1.00 17.40 401 VAL B C 1
ATOM 6703 O O . VAL B 1 401 ? -16.463 49.363 -32.246 1.00 19.34 401 VAL B O 1
ATOM 6707 N N . TYR B 1 402 ? -15.437 51.332 -32.559 1.00 18.23 402 TYR B N 1
ATOM 6708 C CA . TYR B 1 402 ? -14.720 50.913 -33.764 1.00 18.19 402 TYR B CA 1
ATOM 6709 C C . TYR B 1 402 ? -13.857 49.677 -33.500 1.00 17.07 402 TYR B C 1
ATOM 6710 O O . TYR B 1 402 ? -13.869 48.709 -34.267 1.00 17.68 402 TYR B O 1
ATOM 6719 N N . THR B 1 403 ? -13.113 49.717 -32.400 1.00 15.14 403 THR B N 1
ATOM 6720 C CA . THR B 1 403 ? -12.226 48.622 -32.035 1.00 15.94 403 THR B CA 1
ATOM 6721 C C . THR B 1 403 ? -13.025 47.355 -31.739 1.00 18.36 403 THR B C 1
ATOM 6722 O O . THR B 1 403 ? -12.679 46.267 -32.204 1.00 16.55 403 THR B O 1
ATOM 6726 N N . LYS B 1 404 ? -14.102 47.513 -30.976 1.00 18.00 404 LYS B N 1
ATOM 6727 C CA . LYS B 1 404 ? -15.002 46.405 -30.666 1.00 20.19 404 LYS B CA 1
ATOM 6728 C C . LYS B 1 404 ? -15.542 45.763 -31.941 1.00 18.78 404 LYS B C 1
ATOM 6729 O O . LYS B 1 404 ? -15.504 44.540 -32.102 1.00 22.46 404 LYS B O 1
ATOM 6735 N N . GLU B 1 405 ? -16.012 46.595 -32.863 1.00 19.86 405 GLU B N 1
ATOM 6736 C CA . GLU B 1 405 ? -16.674 46.094 -34.063 1.00 21.87 405 GLU B CA 1
ATOM 6737 C C . GLU B 1 405 ? -15.711 45.487 -35.089 1.00 21.77 405 GLU B C 1
ATOM 6738 O O . GLU B 1 405 ? -16.043 44.493 -35.734 1.00 23.77 405 GLU B O 1
ATOM 6744 N N . LYS B 1 406 ? -14.519 46.061 -35.230 1.00 20.86 406 LYS B N 1
ATOM 6745 C CA . LYS B 1 406 ? -13.574 45.588 -36.242 1.00 19.20 406 LYS B CA 1
ATOM 6746 C C . LYS B 1 406 ? -12.685 44.432 -35.779 1.00 20.90 406 LYS B C 1
ATOM 6747 O O . LYS B 1 406 ? -12.281 43.599 -36.590 1.00 20.53 406 LYS B O 1
ATOM 6753 N N . TYR B 1 407 ? -12.376 44.373 -34.486 1.00 18.71 407 TYR B N 1
ATOM 6754 C CA . TYR B 1 407 ? -11.341 43.452 -34.020 1.00 19.82 407 TYR B CA 1
ATOM 6755 C C . TYR B 1 407 ? -11.837 42.450 -32.975 1.00 24.75 407 TYR B C 1
ATOM 6756 O O . TYR B 1 407 ? -11.150 42.160 -31.996 1.00 22.69 407 TYR B O 1
ATOM 6765 N N . ASN B 1 408 ? -13.037 41.923 -33.211 1.00 25.68 408 ASN B N 1
ATOM 6766 C CA . ASN B 1 408 ? -13.600 40.814 -32.437 1.00 25.81 408 ASN B CA 1
ATOM 6767 C C . ASN B 1 408 ? -13.710 41.048 -30.948 1.00 24.48 408 ASN B C 1
ATOM 6768 O O . ASN B 1 408 ? -13.346 40.174 -30.162 1.00 25.82 408 ASN B O 1
ATOM 6773 N N . ASP B 1 409 ? -14.200 42.224 -30.572 1.00 23.61 409 ASP B N 1
ATOM 6774 C CA . ASP B 1 409 ? -14.648 42.463 -29.209 1.00 23.64 409 ASP B CA 1
ATOM 6775 C C . ASP B 1 409 ? -13.574 42.135 -28.167 1.00 25.29 409 ASP B C 1
ATOM 6776 O O . ASP B 1 409 ? -13.782 41.276 -27.313 1.00 25.66 409 ASP B O 1
ATOM 6781 N N . PRO B 1 410 ? -12.412 42.806 -28.242 1.00 21.54 410 PRO B N 1
ATOM 6782 C CA . PRO B 1 410 ? -11.338 42.464 -27.305 1.00 20.68 410 PRO B CA 1
ATOM 6783 C C . PRO B 1 410 ? -11.528 43.086 -25.926 1.00 18.76 410 PRO B C 1
ATOM 6784 O O . PRO B 1 410 ? -12.253 44.072 -25.770 1.00 19.38 410 PRO B O 1
ATOM 6788 N N . VAL B 1 411 ? -10.871 42.506 -24.928 1.00 17.57 411 VAL B N 1
ATOM 6789 C CA . VAL B 1 411 ? -10.760 43.134 -23.621 1.00 17.52 411 VAL B CA 1
ATOM 6790 C C . VAL B 1 411 ? -9.829 44.337 -23.747 1.00 15.61 411 VAL B C 1
ATOM 6791 O O . VAL B 1 411 ? -8.758 44.231 -24.338 1.00 17.74 411 VAL B O 1
ATOM 6795 N N . ILE B 1 412 ? -10.241 45.472 -23.194 1.00 15.89 412 ILE B N 1
ATOM 6796 C CA . ILE B 1 412 ? -9.496 46.718 -23.352 1.00 15.74 412 ILE B CA 1
ATOM 6797 C C . ILE B 1 412 ? -9.217 47.392 -22.011 1.00 14.30 412 ILE B C 1
ATOM 6798 O O . ILE B 1 412 ? -10.076 47.424 -21.132 1.00 14.97 412 ILE B O 1
ATOM 6803 N N . TYR B 1 413 ? -7.997 47.904 -21.851 1.00 13.84 413 TYR B N 1
ATOM 6804 C CA . TYR B 1 413 ? -7.695 48.863 -20.794 1.00 14.10 413 TYR B CA 1
ATOM 6805 C C . TYR B 1 413 ? -7.324 50.188 -21.433 1.00 14.67 413 TYR B C 1
ATOM 6806 O O . TYR B 1 413 ? -6.543 50.228 -22.387 1.00 14.73 413 TYR B O 1
ATOM 6815 N N . ILE B 1 414 ? -7.891 51.268 -20.920 1.00 11.88 414 ILE B N 1
ATOM 6816 C CA . ILE B 1 414 ? -7.429 52.593 -21.301 1.00 15.81 414 ILE B CA 1
ATOM 6817 C C . ILE B 1 414 ? -6.170 52.871 -20.491 1.00 13.00 414 ILE B C 1
ATOM 6818 O O . ILE B 1 414 ? -6.243 53.184 -19.303 1.00 14.56 414 ILE B O 1
ATOM 6823 N N . THR B 1 415 ? -5.012 52.737 -21.127 1.00 12.04 415 THR B N 1
ATOM 6824 C CA . THR B 1 415 ? -3.763 52.769 -20.380 1.00 12.12 415 THR B CA 1
ATOM 6825 C C . THR B 1 415 ? -3.201 54.181 -20.250 1.00 11.47 415 THR B C 1
ATOM 6826 O O . THR B 1 415 ? -2.318 54.415 -19.429 1.00 11.38 415 THR B O 1
ATOM 6830 N N . GLU B 1 416 ? -3.723 55.115 -21.047 1.00 13.36 416 GLU B N 1
ATOM 6831 C CA . GLU B 1 416 ? -3.448 56.541 -20.862 1.00 13.50 416 GLU B CA 1
ATOM 6832 C C . GLU B 1 416 ? -4.614 57.400 -21.343 1.00 12.77 416 GLU B C 1
ATOM 6833 O O . GLU B 1 416 ? -5.207 57.134 -22.388 1.00 13.91 416 GLU B O 1
ATOM 6839 N N . ASN B 1 417 ? -4.934 58.427 -20.562 1.00 12.42 417 ASN B N 1
ATOM 6840 C CA . ASN B 1 417 ? -5.857 59.483 -20.970 1.00 13.23 417 ASN B CA 1
ATOM 6841 C C . ASN B 1 417 ? -5.600 60.687 -20.075 1.00 14.97 417 ASN B C 1
ATOM 6842 O O . ASN B 1 417 ? -5.531 60.546 -18.857 1.00 12.18 417 ASN B O 1
ATOM 6847 N N . GLY B 1 418 ? -5.411 61.858 -20.675 1.00 12.54 418 GLY B N 1
ATOM 6848 C CA . GLY B 1 418 ? -5.140 63.057 -19.904 1.00 13.28 418 GLY B CA 1
ATOM 6849 C C . GLY B 1 418 ? -4.907 64.298 -20.745 1.00 16.56 418 GLY B C 1
ATOM 6850 O O . GLY B 1 418 ? -5.007 64.275 -21.974 1.00 14.42 418 GLY B O 1
ATOM 6851 N N . MET B 1 419 ? -4.593 65.394 -20.066 1.00 15.65 419 MET B N 1
ATOM 6852 C CA . MET B 1 419 ? -4.348 66.664 -20.728 1.00 16.90 419 MET B CA 1
ATOM 6853 C C . MET B 1 419 ? -3.226 67.405 -20.033 1.00 17.11 419 MET B C 1
ATOM 6854 O O . MET B 1 419 ? -2.943 67.152 -18.862 1.00 17.69 419 MET B O 1
ATOM 6859 N N . GLY B 1 420 ? -2.603 68.336 -20.747 1.00 15.52 420 GLY B N 1
ATOM 6860 C CA . GLY B 1 420 ? -1.499 69.093 -20.199 1.00 15.87 420 GLY B CA 1
ATOM 6861 C C . GLY B 1 420 ? -1.791 70.570 -20.022 1.00 20.61 420 GLY B C 1
ATOM 6862 O O . GLY B 1 420 ? -2.513 71.180 -20.820 1.00 18.95 420 GLY B O 1
ATOM 6863 N N . ASP B 1 421 ? -1.238 71.135 -18.953 1.00 18.72 421 ASP B N 1
ATOM 6864 C CA . ASP B 1 421 ? -1.228 72.576 -18.741 1.00 22.19 421 ASP B CA 1
ATOM 6865 C C . ASP B 1 421 ? 0.141 73.095 -19.147 1.00 22.15 421 ASP B C 1
ATOM 6866 O O . ASP B 1 421 ? 1.132 72.381 -19.023 1.00 20.53 421 ASP B O 1
ATOM 6871 N N . ASN B 1 422 ? 0.218 74.326 -19.637 1.00 24.42 422 ASN B N 1
ATOM 6872 C CA . ASN B 1 422 ? 1.535 74.892 -19.887 1.00 25.82 422 ASN B CA 1
ATOM 6873 C C . ASN B 1 422 ? 2.192 75.230 -18.553 1.00 27.81 422 ASN B C 1
ATOM 6874 O O . ASN B 1 422 ? 1.506 75.516 -17.574 1.00 31.39 422 ASN B O 1
ATOM 6879 N N . ASN B 1 423 ? 3.516 75.187 -18.513 1.00 28.31 423 ASN B N 1
ATOM 6880 C CA . ASN B 1 423 ? 4.244 75.438 -17.277 1.00 31.15 423 ASN B CA 1
ATOM 6881 C C . ASN B 1 423 ? 4.651 76.904 -17.161 1.00 32.74 423 ASN B C 1
ATOM 6882 O O . ASN B 1 423 ? 5.823 77.237 -17.316 1.00 33.77 423 ASN B O 1
ATOM 6887 N N . ASN B 1 424 ? 3.682 77.779 -16.903 1.00 33.22 424 ASN B N 1
ATOM 6888 C CA . ASN B 1 424 ? 3.990 79.196 -16.712 1.00 36.58 424 ASN B CA 1
ATOM 6889 C C . ASN B 1 424 ? 2.994 79.910 -15.791 1.00 35.29 424 ASN B C 1
ATOM 6890 O O . ASN B 1 424 ? 2.629 81.063 -16.018 1.00 35.24 424 ASN B O 1
ATOM 6895 N N . VAL B 1 425 ? 2.561 79.206 -14.750 1.00 32.42 425 VAL B N 1
ATOM 6896 C CA . VAL B 1 425 ? 1.818 79.815 -13.652 1.00 31.97 425 VAL B CA 1
ATOM 6897 C C . VAL B 1 425 ? 2.454 79.358 -12.346 1.00 32.35 425 VAL B C 1
ATOM 6898 O O . VAL B 1 425 ? 3.274 78.438 -12.344 1.00 33.91 425 VAL B O 1
ATOM 6902 N N . THR B 1 426 ? 2.092 79.997 -11.239 1.00 31.24 426 THR B N 1
ATOM 6903 C CA . THR B 1 426 ? 2.670 79.640 -9.948 1.00 28.73 426 THR B CA 1
ATOM 6904 C C . THR B 1 426 ? 2.194 78.267 -9.491 1.00 28.72 426 THR B C 1
ATOM 6905 O O . THR B 1 426 ? 1.232 77.719 -10.033 1.00 28.56 426 THR B O 1
ATOM 6909 N N . THR B 1 427 ? 2.877 77.721 -8.489 1.00 29.33 427 THR B N 1
ATOM 6910 C CA . THR B 1 427 ? 2.491 76.448 -7.893 1.00 26.67 427 THR B CA 1
ATOM 6911 C C . THR B 1 427 ? 1.052 76.505 -7.394 1.00 27.37 427 THR B C 1
ATOM 6912 O O . THR B 1 427 ? 0.257 75.604 -7.662 1.00 23.55 427 THR B O 1
ATOM 6916 N N . GLU B 1 428 ? 0.716 77.581 -6.687 1.00 26.77 428 GLU B N 1
ATOM 6917 C CA . GLU B 1 428 ? -0.623 77.732 -6.127 1.00 25.60 428 GLU B CA 1
ATOM 6918 C C . GLU B 1 428 ? -1.698 77.710 -7.214 1.00 26.76 428 GLU B C 1
ATOM 6919 O O . GLU B 1 428 ? -2.758 77.113 -7.034 1.00 27.27 428 GLU B O 1
ATOM 6921 N N . GLU B 1 429 ? -1.424 78.349 -8.346 1.00 26.98 429 GLU B N 1
ATOM 6922 C CA . GLU B 1 429 ? -2.393 78.378 -9.437 1.00 26.03 429 GLU B CA 1
ATOM 6923 C C . GLU B 1 429 ? -2.406 77.070 -10.236 1.00 26.10 429 GLU B C 1
ATOM 6924 O O . GLU B 1 429 ? -3.449 76.661 -10.748 1.00 23.16 429 GLU B O 1
ATOM 6930 N N . GLY B 1 430 ? -1.255 76.415 -10.337 1.00 23.91 430 GLY B N 1
ATOM 6931 C CA . GLY B 1 430 ? -1.158 75.166 -11.077 1.00 26.10 430 GLY B CA 1
ATOM 6932 C C . GLY B 1 430 ? -1.944 74.029 -10.445 1.00 25.16 430 GLY B C 1
ATOM 6933 O O . GLY B 1 430 ? -2.465 73.150 -11.135 1.00 23.78 430 GLY B O 1
ATOM 6934 N N . ILE B 1 431 ? -2.029 74.062 -9.119 1.00 22.38 431 ILE B N 1
ATOM 6935 C CA . ILE B 1 431 ? -2.737 73.056 -8.335 1.00 23.05 431 ILE B CA 1
ATOM 6936 C C . ILE B 1 431 ? -4.241 73.115 -8.592 1.00 23.93 431 ILE B C 1
ATOM 6937 O O . ILE B 1 431 ? -4.942 72.102 -8.554 1.00 21.87 431 ILE B O 1
ATOM 6942 N N . LYS B 1 432 ? -4.729 74.318 -8.866 1.00 24.96 432 LYS B N 1
ATOM 6943 C CA . LYS B 1 432 ? -6.126 74.516 -9.210 1.00 25.17 432 LYS B CA 1
ATOM 6944 C C . LYS B 1 432 ? -6.352 74.185 -10.680 1.00 25.38 432 LYS B C 1
ATOM 6945 O O . LYS B 1 432 ? -6.083 75.006 -11.551 1.00 24.95 432 LYS B O 1
ATOM 6951 N N . ASP B 1 433 ? -6.838 72.979 -10.958 1.00 23.34 433 ASP B N 1
ATOM 6952 C CA . ASP B 1 433 ? -7.041 72.569 -12.347 1.00 21.78 433 ASP B CA 1
ATOM 6953 C C . ASP B 1 433 ? -8.470 72.099 -12.646 1.00 23.53 433 ASP B C 1
ATOM 6954 O O . ASP B 1 433 ? -8.695 70.935 -12.981 1.00 20.09 433 ASP B O 1
ATOM 6959 N N . PRO B 1 434 ? -9.448 73.018 -12.550 1.00 21.58 434 PRO B N 1
ATOM 6960 C CA . PRO B 1 434 ? -10.831 72.661 -12.871 1.00 22.55 434 PRO B CA 1
ATOM 6961 C C . PRO B 1 434 ? -10.971 72.202 -14.318 1.00 19.46 434 PRO B C 1
ATOM 6962 O O . PRO B 1 434 ? -11.893 71.454 -14.638 1.00 19.86 434 PRO B O 1
ATOM 6966 N N . GLN B 1 435 ? -10.055 72.647 -15.174 1.00 19.97 435 GLN B N 1
ATOM 6967 C CA . GLN B 1 435 ? -10.053 72.248 -16.576 1.00 21.82 435 GLN B CA 1
ATOM 6968 C C . GLN B 1 435 ? -9.798 70.743 -16.709 1.00 18.60 435 GLN B C 1
ATOM 6969 O O . GLN B 1 435 ? -10.332 70.089 -17.608 1.00 17.34 435 GLN B O 1
ATOM 6975 N N . ARG B 1 436 ? -8.994 70.199 -15.800 1.00 20.49 436 ARG B N 1
ATOM 6976 C CA . ARG B 1 436 ? -8.661 68.775 -15.823 1.00 17.85 436 ARG B CA 1
ATOM 6977 C C . ARG B 1 436 ? -9.752 67.955 -15.132 1.00 17.79 436 ARG B C 1
ATOM 6978 O O . ARG B 1 436 ? -10.013 66.813 -15.511 1.00 18.02 436 ARG B O 1
ATOM 6986 N N . VAL B 1 437 ? -10.405 68.546 -14.133 1.00 18.29 437 VAL B N 1
ATOM 6987 C CA . VAL B 1 437 ? -11.585 67.927 -13.541 1.00 17.77 437 VAL B CA 1
ATOM 6988 C C . VAL B 1 437 ? -12.652 67.769 -14.615 1.00 19.31 437 VAL B C 1
ATOM 6989 O O . VAL B 1 437 ? -13.274 66.714 -14.740 1.00 20.13 437 VAL B O 1
ATOM 6993 N N . TYR B 1 438 ? -12.845 68.828 -15.398 1.00 20.13 438 TYR B N 1
ATOM 6994 C CA . TYR B 1 438 ? -13.786 68.799 -16.511 1.00 17.50 438 TYR B CA 1
ATOM 6995 C C . TYR B 1 438 ? -13.399 67.726 -17.526 1.00 17.20 438 TYR B C 1
ATOM 6996 O O . TYR B 1 438 ? -14.236 66.928 -17.952 1.00 17.81 438 TYR B O 1
ATOM 7005 N N . PHE B 1 439 ? -12.126 67.726 -17.910 1.00 16.75 439 PHE B N 1
ATOM 7006 C CA . PHE B 1 439 ? -11.597 66.751 -18.859 1.00 17.02 439 PHE B CA 1
ATOM 7007 C C . PHE B 1 439 ? -11.923 65.325 -18.425 1.00 17.49 439 PHE B C 1
ATOM 7008 O O . PHE B 1 439 ? -12.459 64.535 -19.206 1.00 17.30 439 PHE B O 1
ATOM 7016 N N . TYR B 1 440 ? -11.619 65.001 -17.173 1.00 16.47 440 TYR B N 1
ATOM 7017 C CA . TYR B 1 440 ? -11.808 63.632 -16.703 1.00 17.26 440 TYR B CA 1
ATOM 7018 C C . TYR B 1 440 ? -13.287 63.301 -16.516 1.00 18.01 440 TYR B C 1
ATOM 7019 O O . TYR B 1 440 ? -13.716 62.191 -16.832 1.00 18.48 440 TYR B O 1
ATOM 7028 N N . ASN B 1 441 ? -14.072 64.264 -16.043 1.00 20.92 441 ASN B N 1
ATOM 7029 C CA . ASN B 1 441 ? -15.513 64.070 -15.958 1.00 19.13 441 ASN B CA 1
ATOM 7030 C C . ASN B 1 441 ? -16.104 63.734 -17.325 1.00 19.79 441 ASN B C 1
ATOM 7031 O O . ASN B 1 441 ? -16.843 62.758 -17.461 1.00 18.85 441 ASN B O 1
ATOM 7036 N N . GLN B 1 442 ? -15.753 64.512 -18.348 1.00 17.25 442 GLN B N 1
ATOM 7037 C CA . GLN B 1 442 ? -16.313 64.279 -19.677 1.00 20.10 442 GLN B CA 1
ATOM 7038 C C . GLN B 1 442 ? -15.804 62.977 -20.302 1.00 17.93 442 GLN B C 1
ATOM 7039 O O . GLN B 1 442 ? -16.565 62.264 -20.951 1.00 17.41 442 GLN B O 1
ATOM 7045 N N . HIS B 1 443 ? -14.530 62.653 -20.106 1.00 18.06 443 HIS B N 1
ATOM 7046 C CA . HIS B 1 443 ? -13.990 61.447 -20.729 1.00 18.13 443 HIS B CA 1
ATOM 7047 C C . HIS B 1 443 ? -14.470 60.177 -20.019 1.00 16.93 443 HIS B C 1
ATOM 7048 O O . HIS B 1 443 ? -14.700 59.161 -20.667 1.00 16.68 443 HIS B O 1
ATOM 7055 N N . LEU B 1 444 ? -14.648 60.233 -18.702 1.00 19.41 444 LEU B N 1
ATOM 7056 C CA . LEU B 1 444 ? -15.189 59.082 -17.983 1.00 17.26 444 LEU B CA 1
ATOM 7057 C C . LEU B 1 444 ? -16.672 58.879 -18.304 1.00 18.25 444 LEU B C 1
ATOM 7058 O O . LEU B 1 444 ? -17.148 57.747 -18.349 1.00 20.40 444 LEU B O 1
ATOM 7063 N N . LEU B 1 445 ? -17.398 59.968 -18.550 1.00 19.45 445 LEU B N 1
ATOM 7064 C CA . LEU B 1 445 ? -18.778 59.849 -19.018 1.00 20.76 445 LEU B CA 1
ATOM 7065 C C . LEU B 1 445 ? -18.821 59.166 -20.383 1.00 18.57 445 LEU B C 1
ATOM 7066 O O . LEU B 1 445 ? -19.662 58.299 -20.629 1.00 19.64 445 LEU B O 1
ATOM 7071 N N . SER B 1 446 ? -17.901 59.549 -21.266 1.00 17.72 446 SER B N 1
ATOM 7072 C CA . SER B 1 446 ? -17.822 58.941 -22.588 1.00 17.82 446 SER B CA 1
ATOM 7073 C C . SER B 1 446 ? -17.434 57.469 -22.475 1.00 17.19 446 SER B C 1
ATOM 7074 O O . SER B 1 446 ? -17.948 56.628 -23.210 1.00 17.54 446 SER B O 1
ATOM 7077 N N . LEU B 1 447 ? -16.534 57.164 -21.543 1.00 18.99 447 LEU B N 1
ATOM 7078 C CA . LEU B 1 447 ? -16.110 55.787 -21.318 1.00 17.64 447 LEU B CA 1
ATOM 7079 C C . LEU B 1 447 ? -17.279 54.941 -20.823 1.00 18.36 447 LEU B C 1
ATOM 7080 O O . LEU B 1 447 ? -17.443 53.796 -21.238 1.00 18.18 447 LEU B O 1
ATOM 7085 N N . LYS B 1 448 ? -18.091 55.521 -19.943 1.00 20.32 448 LYS B N 1
ATOM 7086 C CA . LYS B 1 448 ? -19.285 54.848 -19.433 1.00 20.99 448 LYS B CA 1
ATOM 7087 C C . LYS B 1 448 ? -20.236 54.481 -20.573 1.00 21.14 448 LYS B C 1
ATOM 7088 O O . LYS B 1 448 ? -20.761 53.367 -20.620 1.00 21.45 448 LYS B O 1
ATOM 7094 N N . ASN B 1 449 ? -20.437 55.414 -21.499 1.00 20.92 449 ASN B N 1
ATOM 7095 C CA . ASN B 1 449 ? -21.268 55.158 -22.675 1.00 21.53 449 ASN B CA 1
ATOM 7096 C C . ASN B 1 449 ? -20.702 54.041 -23.548 1.00 22.04 449 ASN B C 1
ATOM 7097 O O . ASN B 1 449 ? -21.449 53.246 -24.121 1.00 20.59 449 ASN B O 1
ATOM 7102 N N . ALA B 1 450 ? -19.377 53.984 -23.646 1.00 20.49 450 ALA B N 1
ATOM 7103 C CA . ALA B 1 450 ? -18.720 52.937 -24.420 1.00 18.47 450 ALA B CA 1
ATOM 7104 C C . ALA B 1 450 ? -18.995 51.567 -23.813 1.00 18.44 450 ALA B C 1
ATOM 7105 O O . ALA B 1 450 ? -19.276 50.604 -24.528 1.00 19.35 450 ALA B O 1
ATOM 7107 N N . ILE B 1 451 ? -18.912 51.486 -22.490 1.00 19.79 451 ILE B N 1
ATOM 7108 C CA . ILE B 1 451 ? -19.161 50.232 -21.789 1.00 21.99 451 ILE B CA 1
ATOM 7109 C C . ILE B 1 451 ? -20.625 49.816 -21.956 1.00 21.98 451 ILE B C 1
ATOM 7110 O O . ILE B 1 451 ? -20.921 48.641 -22.185 1.00 23.71 451 ILE B O 1
ATOM 7115 N N . ALA B 1 452 ? -21.529 50.788 -21.879 1.00 22.68 452 ALA B N 1
ATOM 7116 C CA . ALA B 1 452 ? -22.951 50.531 -22.114 1.00 25.04 452 ALA B CA 1
ATOM 7117 C C . ALA B 1 452 ? -23.192 50.048 -23.540 1.00 26.91 452 ALA B C 1
ATOM 7118 O O . ALA B 1 452 ? -24.144 49.310 -23.806 1.00 28.60 452 ALA B O 1
ATOM 7120 N N . ALA B 1 453 ? -22.316 50.457 -24.454 1.00 25.33 453 ALA B N 1
ATOM 7121 C CA . ALA B 1 453 ? -22.414 50.037 -25.846 1.00 21.89 453 ALA B CA 1
ATOM 7122 C C . ALA B 1 453 ? -21.793 48.656 -26.060 1.00 23.13 453 ALA B C 1
ATOM 7123 O O . ALA B 1 453 ? -21.771 48.145 -27.177 1.00 27.24 453 ALA B O 1
ATOM 7125 N N . GLY B 1 454 ? -21.289 48.052 -24.987 1.00 21.68 454 GLY B N 1
ATOM 7126 C CA . GLY B 1 454 ? -20.817 46.680 -25.044 1.00 22.63 454 GLY B CA 1
ATOM 7127 C C . GLY B 1 454 ? -19.315 46.491 -25.180 1.00 20.90 454 GLY B C 1
ATOM 7128 O O . GLY B 1 454 ? -18.844 45.364 -25.316 1.00 21.94 454 GLY B O 1
ATOM 7129 N N . VAL B 1 455 ? -18.560 47.585 -25.151 1.00 21.60 455 VAL B N 1
ATOM 7130 C CA . VAL B 1 455 ? -17.101 47.491 -25.213 1.00 19.45 455 VAL B CA 1
ATOM 7131 C C . VAL B 1 455 ? -16.569 46.979 -23.881 1.00 18.53 455 VAL B C 1
ATOM 7132 O O . VAL B 1 455 ? -16.935 47.485 -22.820 1.00 19.92 455 VAL B O 1
ATOM 7136 N N . LYS B 1 456 ? -15.709 45.969 -23.938 1.00 18.66 456 LYS B N 1
ATOM 7137 C CA . LYS B 1 456 ? -15.238 45.316 -22.721 1.00 18.06 456 LYS B CA 1
ATOM 7138 C C . LYS B 1 456 ? -14.035 46.009 -22.092 1.00 19.11 456 LYS B C 1
ATOM 7139 O O . LYS B 1 456 ? -12.935 45.455 -22.034 1.00 18.32 456 LYS B O 1
ATOM 7145 N N . VAL B 1 457 ? -14.275 47.222 -21.605 1.00 17.64 457 VAL B N 1
ATOM 7146 C CA . VAL B 1 457 ? -13.261 47.998 -20.905 1.00 16.10 457 VAL B CA 1
ATOM 7147 C C . VAL B 1 457 ? -13.145 47.541 -19.452 1.00 19.31 457 VAL B C 1
ATOM 7148 O O . VAL B 1 457 ? -14.139 47.486 -18.724 1.00 17.21 457 VAL B O 1
ATOM 7152 N N . LYS B 1 458 ? -11.932 47.210 -19.022 1.00 17.40 458 LYS B N 1
ATOM 7153 C CA . LYS B 1 458 ? -11.760 46.664 -17.680 1.00 17.77 458 LYS B CA 1
ATOM 7154 C C . LYS B 1 458 ? -10.949 47.567 -16.755 1.00 17.24 458 LYS B C 1
ATOM 7155 O O . LYS B 1 458 ? -10.803 47.277 -15.561 1.00 16.13 458 LYS B O 1
ATOM 7161 N N . GLY B 1 459 ? -10.447 48.675 -17.290 1.00 16.16 459 GLY B N 1
ATOM 7162 C CA . GLY B 1 459 ? -9.679 49.602 -16.486 1.00 15.41 459 GLY B CA 1
ATOM 7163 C C . GLY B 1 459 ? -9.345 50.899 -17.199 1.00 14.23 459 GLY B C 1
ATOM 7164 O O . GLY B 1 459 ? -9.487 51.010 -18.420 1.00 13.66 459 GLY B O 1
ATOM 7165 N N . TYR B 1 460 ? -8.879 51.871 -16.424 1.00 14.83 460 TYR B N 1
ATOM 7166 C CA . TYR B 1 460 ? -8.640 53.224 -16.912 1.00 15.89 460 TYR B CA 1
ATOM 7167 C C . TYR B 1 460 ? -7.522 53.880 -16.112 1.00 14.25 460 TYR B C 1
ATOM 7168 O O . TYR B 1 460 ? -7.571 53.914 -14.883 1.00 15.86 460 TYR B O 1
ATOM 7177 N N . PHE B 1 461 ? -6.520 54.404 -16.811 1.00 11.95 461 PHE B N 1
ATOM 7178 C CA . PHE B 1 461 ? -5.370 55.019 -16.161 1.00 13.20 461 PHE B CA 1
ATOM 7179 C C . PHE B 1 461 ? -5.174 56.451 -16.624 1.00 14.14 461 PHE B C 1
ATOM 7180 O O . PHE B 1 461 ? -5.093 56.716 -17.822 1.00 13.26 461 PHE B O 1
ATOM 7188 N N . THR B 1 462 ? -5.080 57.367 -15.668 1.00 13.31 462 THR B N 1
ATOM 7189 C CA . THR B 1 462 ? -4.812 58.764 -15.973 1.00 14.75 462 THR B CA 1
ATOM 7190 C C . THR B 1 462 ? -3.346 58.998 -16.315 1.00 14.38 462 THR B C 1
ATOM 7191 O O . THR B 1 462 ? -2.461 58.654 -15.534 1.00 14.83 462 THR B O 1
ATOM 7195 N N . TRP B 1 463 ? -3.082 59.583 -17.477 1.00 14.63 463 TRP B N 1
ATOM 7196 C CA . TRP B 1 463 ? -1.776 60.187 -17.686 1.00 14.76 463 TRP B CA 1
ATOM 7197 C C . TRP B 1 463 ? -1.881 61.660 -17.314 1.00 14.11 463 TRP B C 1
ATOM 7198 O O . TRP B 1 463 ? -2.645 62.401 -17.943 1.00 15.17 463 TRP B O 1
ATOM 7209 N N . ALA B 1 464 ? -1.119 62.100 -16.315 1.00 14.56 464 ALA B N 1
ATOM 7210 C CA . ALA B 1 464 ? -0.123 61.281 -15.621 1.00 12.96 464 ALA B CA 1
ATOM 7211 C C . ALA B 1 464 ? -0.300 61.342 -14.105 1.00 13.95 464 ALA B C 1
ATOM 7212 O O . ALA B 1 464 ? -1.071 62.150 -13.592 1.00 14.69 464 ALA B O 1
ATOM 7214 N N . PHE B 1 465 ? 0.423 60.487 -13.390 1.00 14.79 465 PHE B N 1
ATOM 7215 C CA . PHE B 1 465 ? 0.453 60.537 -11.931 1.00 13.25 465 PHE B CA 1
ATOM 7216 C C . PHE B 1 465 ? 1.086 61.854 -11.469 1.00 15.48 465 PHE B C 1
ATOM 7217 O O . PHE B 1 465 ? 0.490 62.595 -10.683 1.00 15.86 465 PHE B O 1
ATOM 7225 N N . LEU B 1 466 ? 2.288 62.138 -11.959 1.00 14.17 466 LEU B N 1
ATOM 7226 C CA . LEU B 1 466 ? 2.992 63.376 -11.629 1.00 14.92 466 LEU B CA 1
ATOM 7227 C C . LEU B 1 466 ? 3.250 64.188 -12.889 1.00 15.88 466 LEU B C 1
ATOM 7228 O O . LEU B 1 466 ? 3.358 63.618 -13.973 1.00 15.45 466 LEU B O 1
ATOM 7233 N N . ASP B 1 467 ? 3.370 65.507 -12.747 1.00 15.61 467 ASP B N 1
ATOM 7234 C CA . ASP B 1 467 ? 4.003 66.299 -13.797 1.00 15.25 467 ASP B CA 1
ATOM 7235 C C . ASP B 1 467 ? 5.395 65.717 -13.985 1.00 15.27 467 ASP B C 1
ATOM 7236 O O . ASP B 1 467 ? 6.099 65.469 -13.008 1.00 16.02 467 ASP B O 1
ATOM 7241 N N . ASN B 1 468 ? 5.797 65.490 -15.228 1.00 13.26 468 ASN B N 1
ATOM 7242 C CA . ASN B 1 468 ? 7.020 64.751 -15.495 1.00 14.44 468 ASN B CA 1
ATOM 7243 C C . ASN B 1 468 ? 7.771 65.277 -16.713 1.00 15.21 468 ASN B C 1
ATOM 7244 O O . ASN B 1 468 ? 7.424 66.324 -17.266 1.00 16.40 468 ASN B O 1
ATOM 7249 N N . PHE B 1 469 ? 8.803 64.550 -17.130 1.00 14.29 469 PHE B N 1
ATOM 7250 C CA . PHE B 1 469 ? 9.543 64.907 -18.335 1.00 15.45 469 PHE B CA 1
ATOM 7251 C C . PHE B 1 469 ? 8.774 64.440 -19.565 1.00 15.77 469 PHE B C 1
ATOM 7252 O O . PHE B 1 469 ? 8.774 63.253 -19.891 1.00 15.59 469 PHE B O 1
ATOM 7260 N N . GLU B 1 470 ? 8.119 65.382 -20.241 1.00 14.52 470 GLU B N 1
ATOM 7261 C CA . GLU B 1 470 ? 7.256 65.056 -21.372 1.00 14.55 470 GLU B CA 1
ATOM 7262 C C . GLU B 1 470 ? 8.029 65.030 -22.689 1.00 14.52 470 GLU B C 1
ATOM 7263 O O . GLU B 1 470 ? 7.716 65.777 -23.618 1.00 15.77 470 GLU B O 1
ATOM 7269 N N . TRP B 1 471 ? 9.035 64.161 -22.750 1.00 14.20 471 TRP B N 1
ATOM 7270 C CA . TRP B 1 471 ? 9.809 63.899 -23.966 1.00 14.80 471 TRP B CA 1
ATOM 7271 C C . TRP B 1 471 ? 10.292 65.188 -24.645 1.00 16.18 471 TRP B C 1
ATOM 7272 O O . TRP B 1 471 ? 10.984 65.986 -24.014 1.00 16.33 471 TRP B O 1
ATOM 7283 N N . LEU B 1 472 ? 9.925 65.415 -25.907 1.00 14.15 472 LEU B N 1
ATOM 7284 C CA . LEU B 1 472 ? 10.463 66.578 -26.623 1.00 16.13 472 LEU B CA 1
ATOM 7285 C C . LEU B 1 472 ? 9.974 67.915 -26.059 1.00 18.32 472 LEU B C 1
ATOM 7286 O O . LEU B 1 472 ? 10.512 68.965 -26.404 1.00 16.96 472 LEU B O 1
ATOM 7291 N N . SER B 1 473 ? 8.954 67.881 -25.208 1.00 15.14 473 SER B N 1
ATOM 7292 C CA . SER B 1 473 ? 8.429 69.109 -24.613 1.00 17.79 473 SER B CA 1
ATOM 7293 C C . SER B 1 473 ? 9.058 69.402 -23.249 1.00 18.05 473 SER B C 1
ATOM 7294 O O . SER B 1 473 ? 8.714 70.392 -22.597 1.00 18.22 473 SER B O 1
ATOM 7297 N N . GLY B 1 474 ? 9.974 68.537 -22.826 1.00 15.88 474 GLY B N 1
ATOM 7298 C CA . GLY B 1 474 ? 10.651 68.709 -21.552 1.00 17.48 474 GLY B CA 1
ATOM 7299 C C . GLY B 1 474 ? 9.682 68.902 -20.402 1.00 18.77 474 GLY B C 1
ATOM 7300 O O . GLY B 1 474 ? 8.742 68.129 -20.231 1.00 16.77 474 GLY B O 1
ATOM 7301 N N . TYR B 1 475 ? 9.891 69.960 -19.626 1.00 18.73 475 TYR B N 1
ATOM 7302 C CA . TYR B 1 475 ? 9.048 70.222 -18.466 1.00 18.68 475 TYR B CA 1
ATOM 7303 C C . TYR B 1 475 ? 8.070 71.370 -18.722 1.00 21.05 475 TYR B C 1
ATOM 7304 O O . TYR B 1 475 ? 7.517 71.936 -17.784 1.00 20.62 475 TYR B O 1
ATOM 7313 N N . THR B 1 476 ? 7.840 71.691 -19.994 1.00 18.46 476 THR B N 1
ATOM 7314 C CA . THR B 1 476 ? 6.944 72.792 -20.348 1.00 21.05 476 THR B CA 1
ATOM 7315 C C . THR B 1 476 ? 5.473 72.401 -20.308 1.00 22.49 476 THR B C 1
ATOM 7316 O O . THR B 1 476 ? 4.598 73.251 -20.440 1.00 22.15 476 THR B O 1
ATOM 7320 N N . GLN B 1 477 ? 5.198 71.112 -20.147 1.00 17.41 477 GLN B N 1
ATOM 7321 C CA . GLN B 1 477 ? 3.824 70.643 -20.151 1.00 18.31 477 GLN B CA 1
ATOM 7322 C C . GLN B 1 477 ? 3.539 69.741 -18.966 1.00 16.97 477 GLN B C 1
ATOM 7323 O O . GLN B 1 477 ? 4.244 68.782 -18.730 1.00 17.31 477 GLN B O 1
ATOM 7329 N N . ARG B 1 478 ? 2.497 70.095 -18.224 1.00 18.37 478 ARG B N 1
ATOM 7330 C CA . ARG B 1 478 ? 2.134 69.398 -16.995 1.00 16.54 478 ARG B CA 1
ATOM 7331 C C . ARG B 1 478 ? 0.890 68.543 -17.183 1.00 16.03 478 ARG B C 1
ATOM 7332 O O . ARG B 1 478 ? -0.217 69.067 -17.269 1.00 18.69 478 ARG B O 1
ATOM 7340 N N . PHE B 1 479 ? 1.079 67.226 -17.241 1.00 14.88 479 PHE B N 1
ATOM 7341 C CA . PHE B 1 479 ? -0.030 66.293 -17.430 1.00 14.95 479 PHE B CA 1
ATOM 7342 C C . PHE B 1 479 ? -0.517 65.661 -16.123 1.00 14.13 479 PHE B C 1
ATOM 7343 O O . PHE B 1 479 ? -1.495 64.922 -16.122 1.00 15.08 479 PHE B O 1
ATOM 7351 N N . GLY B 1 480 ? 0.153 65.951 -15.011 1.00 15.82 480 GLY B N 1
ATOM 7352 C CA . GLY B 1 480 ? -0.120 65.241 -13.769 1.00 13.11 480 GLY B CA 1
ATOM 7353 C C . GLY B 1 480 ? -1.443 65.565 -13.095 1.00 17.22 480 GLY B C 1
ATOM 7354 O O . GLY B 1 480 ? -2.007 66.640 -13.305 1.00 17.06 480 GLY B O 1
ATOM 7355 N N . ILE B 1 481 ? -1.954 64.626 -12.298 1.00 15.78 481 ILE B N 1
ATOM 7356 C CA . ILE B 1 481 ? -3.014 64.952 -11.344 1.00 12.69 481 ILE B CA 1
ATOM 7357 C C . ILE B 1 481 ? -2.361 65.370 -10.034 1.00 17.79 481 ILE B C 1
ATOM 7358 O O . ILE B 1 481 ? -3.030 65.818 -9.100 1.00 15.89 481 ILE B O 1
ATOM 7363 N N . VAL B 1 482 ? -1.041 65.223 -9.983 1.00 15.52 482 VAL B N 1
ATOM 7364 C CA . VAL B 1 482 ? -0.248 65.704 -8.861 1.00 16.73 482 VAL B CA 1
ATOM 7365 C C . VAL B 1 482 ? 0.803 66.672 -9.378 1.00 16.19 482 VAL B C 1
ATOM 7366 O O . VAL B 1 482 ? 1.590 66.341 -10.263 1.00 15.99 482 VAL B O 1
ATOM 7370 N N . TYR B 1 483 ? 0.791 67.880 -8.829 1.00 17.82 483 TYR B N 1
ATOM 7371 C CA . TYR B 1 483 ? 1.740 68.912 -9.212 1.00 17.87 483 TYR B CA 1
ATOM 7372 C C . TYR B 1 483 ? 3.121 68.620 -8.635 1.00 18.68 483 TYR B C 1
ATOM 7373 O O . TYR B 1 483 ? 3.244 68.217 -7.478 1.00 19.73 483 TYR B O 1
ATOM 7382 N N . VAL B 1 484 ? 4.158 68.812 -9.443 1.00 18.80 484 VAL B N 1
ATOM 7383 C CA . VAL B 1 484 ? 5.529 68.720 -8.958 1.00 17.43 484 VAL B CA 1
ATOM 7384 C C . VAL B 1 484 ? 6.234 70.060 -9.130 1.00 20.60 484 VAL B C 1
ATOM 7385 O O . VAL B 1 484 ? 6.339 70.581 -10.241 1.00 21.32 484 VAL B O 1
ATOM 7389 N N . ASP B 1 485 ? 6.714 70.618 -8.026 1.00 21.59 485 ASP B N 1
ATOM 7390 C CA . ASP B 1 485 ? 7.397 71.904 -8.068 1.00 24.03 485 ASP B CA 1
ATOM 7391 C C . ASP B 1 485 ? 8.878 71.706 -8.373 1.00 22.31 485 ASP B C 1
ATOM 7392 O O . ASP B 1 485 ? 9.699 71.583 -7.468 1.00 23.93 485 ASP B O 1
ATOM 7397 N N . PHE B 1 486 ? 9.213 71.693 -9.659 1.00 23.00 486 PHE B N 1
ATOM 7398 C CA . PHE B 1 486 ? 10.581 71.454 -10.100 1.00 23.09 486 PHE B CA 1
ATOM 7399 C C . PHE B 1 486 ? 11.558 72.526 -9.612 1.00 28.87 486 PHE B C 1
ATOM 7400 O O . PHE B 1 486 ? 12.762 72.286 -9.527 1.00 27.33 486 PHE B O 1
ATOM 7408 N N . LYS B 1 487 ? 11.032 73.707 -9.303 1.00 27.98 487 LYS B N 1
ATOM 7409 C CA . LYS B 1 487 ? 11.857 74.825 -8.849 1.00 31.76 487 LYS B CA 1
ATOM 7410 C C . LYS B 1 487 ? 12.064 74.803 -7.337 1.00 32.07 487 LYS B C 1
ATOM 7411 O O . LYS B 1 487 ? 12.924 75.512 -6.805 1.00 33.37 487 LYS B O 1
ATOM 7414 N N . ASP B 1 488 ? 11.270 73.993 -6.646 1.00 31.51 488 ASP B N 1
ATOM 7415 C CA . ASP B 1 488 ? 11.338 73.930 -5.192 1.00 31.18 488 ASP B CA 1
ATOM 7416 C C . ASP B 1 488 ? 11.495 72.489 -4.713 1.00 27.29 488 ASP B C 1
ATOM 7417 O O . ASP B 1 488 ? 10.615 71.949 -4.048 1.00 29.05 488 ASP B O 1
ATOM 7422 N N . GLY B 1 489 ? 12.617 71.872 -5.067 1.00 27.79 489 GLY B N 1
ATOM 7423 C CA . GLY B 1 489 ? 12.944 70.536 -4.592 1.00 29.08 489 GLY B CA 1
ATOM 7424 C C . GLY B 1 489 ? 11.965 69.436 -4.969 1.00 26.01 489 GLY B C 1
ATOM 7425 O O . GLY B 1 489 ? 11.765 68.491 -4.200 1.00 26.63 489 GLY B O 1
ATOM 7426 N N . LEU B 1 490 ? 11.351 69.565 -6.144 1.00 24.92 490 LEU B N 1
ATOM 7427 C CA . LEU B 1 490 ? 10.462 68.540 -6.703 1.00 22.71 490 LEU B CA 1
ATOM 7428 C C . LEU B 1 490 ? 9.314 68.156 -5.767 1.00 24.17 490 LEU B C 1
ATOM 7429 O O . LEU B 1 490 ? 8.892 66.999 -5.730 1.00 21.86 490 LEU B O 1
ATOM 7434 N N . LYS B 1 491 ? 8.800 69.129 -5.019 1.00 23.10 491 LYS B N 1
ATOM 7435 C CA . LYS B 1 491 ? 7.741 68.855 -4.054 1.00 23.05 491 LYS B CA 1
ATOM 7436 C C . LYS B 1 491 ? 6.411 68.508 -4.721 1.00 24.70 491 LYS B C 1
ATOM 7437 O O . LYS B 1 491 ? 6.010 69.129 -5.707 1.00 23.88 491 LYS B O 1
ATOM 7443 N N . ARG B 1 492 ? 5.738 67.506 -4.164 1.00 21.95 492 ARG B N 1
ATOM 7444 C CA . ARG B 1 492 ? 4.457 67.040 -4.680 1.00 21.42 492 ARG B CA 1
ATOM 7445 C C . ARG B 1 492 ? 3.288 67.767 -4.022 1.00 23.98 492 ARG B C 1
ATOM 7446 O O . ARG B 1 492 ? 3.278 67.967 -2.808 1.00 26.23 492 ARG B O 1
ATOM 7454 N N . TYR B 1 493 ? 2.308 68.155 -4.833 1.00 21.85 493 TYR B N 1
ATOM 7455 C CA . TYR B 1 493 ? 1.036 68.674 -4.339 1.00 24.57 493 TYR B CA 1
ATOM 7456 C C . TYR B 1 493 ? -0.108 68.087 -5.151 1.00 21.98 493 TYR B C 1
ATOM 7457 O O . TYR B 1 493 ? -0.183 68.322 -6.359 1.00 20.56 493 TYR B O 1
ATOM 7466 N N . PRO B 1 494 ? -1.007 67.329 -4.505 1.00 21.06 494 PRO B N 1
ATOM 7467 C CA . PRO B 1 494 ? -2.202 66.874 -5.224 1.00 20.10 494 PRO B CA 1
ATOM 7468 C C . PRO B 1 494 ? -3.001 68.048 -5.783 1.00 21.53 494 PRO B C 1
ATOM 7469 O O . PRO B 1 494 ? -3.276 69.001 -5.051 1.00 18.46 494 PRO B O 1
ATOM 7473 N N . LYS B 1 495 ? -3.352 67.977 -7.065 1.00 20.36 495 LYS B N 1
ATOM 7474 C CA . LYS B 1 495 ? -4.163 69.005 -7.713 1.00 19.86 495 LYS B CA 1
ATOM 7475 C C . LYS B 1 495 ? -5.635 68.750 -7.423 1.00 20.70 495 LYS B C 1
ATOM 7476 O O . LYS B 1 495 ? -5.986 67.729 -6.835 1.00 18.51 495 LYS B O 1
ATOM 7482 N N . HIS B 1 496 ? -6.506 69.668 -7.835 1.00 21.22 496 HIS B N 1
ATOM 7483 C CA . HIS B 1 496 ? -7.938 69.472 -7.631 1.00 20.33 496 HIS B CA 1
ATOM 7484 C C . HIS B 1 496 ? -8.438 68.218 -8.345 1.00 19.04 496 HIS B C 1
ATOM 7485 O O . HIS B 1 496 ? -9.366 67.557 -7.875 1.00 21.50 496 HIS B O 1
ATOM 7492 N N . SER B 1 497 ? -7.821 67.889 -9.477 1.00 18.74 497 SER B N 1
ATOM 7493 C CA . SER B 1 497 ? -8.193 66.687 -10.216 1.00 20.26 497 SER B CA 1
ATOM 7494 C C . SER B 1 497 ? -7.916 65.440 -9.386 1.00 16.84 497 SER B C 1
ATOM 7495 O O . SER B 1 497 ? -8.701 64.490 -9.404 1.00 19.90 497 SER B O 1
ATOM 7498 N N . ALA B 1 498 ? -6.802 65.446 -8.656 1.00 18.87 498 ALA B N 1
ATOM 7499 C CA . ALA B 1 498 ? -6.472 64.322 -7.782 1.00 18.66 498 ALA B CA 1
ATOM 7500 C C . ALA B 1 498 ? -7.516 64.178 -6.680 1.00 22.18 498 ALA B C 1
ATOM 7501 O O . ALA B 1 498 ? -7.949 63.070 -6.364 1.00 20.67 498 ALA B O 1
ATOM 7503 N N . LEU B 1 499 ? -7.931 65.303 -6.105 1.00 20.44 499 LEU B N 1
ATOM 7504 C CA . LEU B 1 499 ? -8.946 65.270 -5.057 1.00 21.65 499 LEU B CA 1
ATOM 7505 C C . LEU B 1 499 ? -10.329 64.913 -5.616 1.00 22.73 499 LEU B C 1
ATOM 7506 O O . LEU B 1 499 ? -11.119 64.253 -4.938 1.00 23.27 499 LEU B O 1
ATOM 7511 N N . TRP B 1 500 ? -10.625 65.343 -6.844 1.00 20.40 500 TRP B N 1
ATOM 7512 C CA . TRP B 1 500 ? -11.864 64.932 -7.509 1.00 20.50 500 TRP B CA 1
ATOM 7513 C C . TRP B 1 500 ? -11.858 63.433 -7.752 1.00 22.13 500 TRP B C 1
ATOM 7514 O O . TRP B 1 500 ? -12.864 62.762 -7.541 1.00 21.84 500 TRP B O 1
ATOM 7525 N N . PHE B 1 501 ? -10.721 62.914 -8.208 1.00 22.61 501 PHE B N 1
ATOM 7526 C CA . PHE B 1 501 ? -10.575 61.487 -8.467 1.00 21.41 501 PHE B CA 1
ATOM 7527 C C . PHE B 1 501 ? -10.782 60.694 -7.173 1.00 22.59 501 PHE B C 1
ATOM 7528 O O . PHE B 1 501 ? -11.478 59.679 -7.164 1.00 21.53 501 PHE B O 1
ATOM 7536 N N . LYS B 1 502 ? -10.180 61.176 -6.087 1.00 23.38 502 LYS B N 1
ATOM 7537 C CA . LYS B 1 502 ? -10.326 60.567 -4.762 1.00 23.53 502 LYS B CA 1
ATOM 7538 C C . LYS B 1 502 ? -11.801 60.439 -4.365 1.00 24.63 502 LYS B C 1
ATOM 7539 O O . LYS B 1 502 ? -12.246 59.383 -3.911 1.00 23.95 502 LYS B O 1
ATOM 7545 N N . LYS B 1 503 ? -12.555 61.516 -4.557 1.00 22.53 503 LYS B N 1
ATOM 7546 C CA . LYS B 1 503 ? -13.980 61.538 -4.248 1.00 24.60 503 LYS B CA 1
ATOM 7547 C C . LYS B 1 503 ? -14.762 60.599 -5.164 1.00 23.98 503 LYS B C 1
ATOM 7548 O O . LYS B 1 503 ? -15.653 59.877 -4.712 1.00 25.10 503 LYS B O 1
ATOM 7554 N N . PHE B 1 504 ? -14.415 60.614 -6.450 1.00 24.13 504 PHE B N 1
ATOM 7555 C CA . PHE B 1 504 ? -14.999 59.719 -7.450 1.00 22.36 504 PHE B CA 1
ATOM 7556 C C . PHE B 1 504 ? -14.809 58.262 -7.049 1.00 21.56 504 PHE B C 1
ATOM 7557 O O . PHE B 1 504 ? -15.690 57.425 -7.254 1.00 22.17 504 PHE B O 1
ATOM 7565 N N . LEU B 1 505 ? -13.651 57.970 -6.470 1.00 19.87 505 LEU B N 1
ATOM 7566 C CA . LEU B 1 505 ? -13.290 56.602 -6.138 1.00 21.57 505 LEU B CA 1
ATOM 7567 C C . LEU B 1 505 ? -13.885 56.148 -4.800 1.00 25.99 505 LEU B C 1
ATOM 7568 O O . LEU B 1 505 ? -13.633 55.026 -4.359 1.00 27.31 505 LEU B O 1
ATOM 7573 N N . LEU B 1 506 ? -14.688 57.010 -4.176 1.00 26.18 506 LEU B N 1
ATOM 7574 C CA . LEU B 1 506 ? -15.367 56.719 -2.906 1.00 26.87 506 LEU B CA 1
ATOM 7575 C C . LEU B 1 506 ? -14.350 56.517 -1.813 1.00 32.20 506 LEU B C 1
ATOM 7576 O O . LEU B 1 506 ? -14.535 55.723 -0.897 1.00 34.64 506 LEU B O 1
ATOM 7581 N N . LYS B 1 507 ? -13.248 57.238 -1.960 1.00 30.68 507 LYS B N 1
ATOM 7582 C CA . LYS B 1 507 ? -12.127 57.154 -1.048 1.00 33.37 507 LYS B CA 1
ATOM 7583 C C . LYS B 1 507 ? -11.969 58.483 -0.323 1.00 31.15 507 LYS B C 1
ATOM 7584 O O . LYS B 1 507 ? -10.901 58.787 0.177 1.00 35.77 507 LYS B O 1
#

Nearest PDB structures (foldseek):
  3wq4-assembly1_A  TM=1.002E+00  e=2.404E-99  Camellia sinensis
  3ahv-assembly2_B  TM=9.765E-01  e=1.979E-65  Oryza sativa Japonica Group
  3scu-assembly2_B  TM=9.782E-01  e=6.975E-65  Oryza sativa Japonica Group
  7bzm-assembly1_A  TM=9.763E-01  e=4.412E-65  Oryza sativa Japonica Group
  3scq-assembly2_B  TM=9.754E-01  e=2.070E-64  Oryza sativa Japonica Group

Organism: Camellia sinensis (NCBI:txid4442)